Protein AF-A0A9D5VSJ7-F1 (afdb_monomer_lite)

Sequence (808 aa):
MNNKNRIIFLFIVFLFLTVFINNIDVQSSSPKAVYIRSQAAYPKLKNLGKFWALIIGIDDYQYIRKLPTSVNDAKAIAKVLSKQYGANIIDLYDKAATKKNITSKLTELARVVKEDDWLIIYYSGHGDLKYLGRSIDAISDAERKKAKESGDAFWIPVEAHSGHDSISECISDVELINLYLRPIMARHLLVISDSCYSGKLVHKIDISEEPYLNDAINSASRMILSSGGWETVPAVSNLPKCSGHSTFACFLLESFKKNKDKYLTIRNLYEDIRKPVLYNSKQEPQLDIFHGIGHLNGQFVFVPRDYPSSTTTSTSSSTTTAITSSTSSSSTTMTTTNSSTSSKETTTVEQKLKAGDLSEPNSIGMVFAYIPSGTVKREDSSIITLSEGFWMQTTEVTQGQWKTVMGNNPSSFNNCGDGCPVENVSWHDAQKFISKLNEKEKTKNYRLPEEAEWEYGARAGTSTAYFWGDKPDCKKANYGNGWSDECEGVNPGRAMNVKSFSPNAWGLYDMHGNVWEWCHDKADGNEQYKLIATDGKGSLLIRGGGCGSSAEDCRSANRAGSEAGFLPNKSDIGFRLACSSGHFKASLEQKLKAGDLSEPNSIGMVFAYIPQSTQQEGFWMQTTEVTQSQWKAVMGNNPSHFQDCGDSCPVEQVSWNDVQVFISRLNEKENTNNFRLPIDAEWTYAARAGTETAYFWGDRADCKKANFGNTHWNDECKGVNHGTMKVKSFSPNAWGLYDMHGNVWEWCEDLYDKNSSFRNIRSGFCLDIAMYCLSEDYFKIADDGHNKFLGFRLACHSGHLKARPTNR

Foldseek 3Di:
DDPVVVVVVVVVVVVVVVVVVPDDPPPPPPPPPPVPVPVPPDDQQDDQDAAEEEFEFAQQADADHGFQFRVVLSVLVQCLCCAWFNYDYDYAYHVRQFPVNVQVVLVVQLVPAALNYAYEYEYGDEKFWDDPQWTLVRDDPVVLVVSLVDTWMWDATRHAHDTRVRPVRTQTLCNCVQVRQLSRNYQEYEYEYEYEPCCSNADDDDPPDQDDNNCQNRHRFAKYKYQAASDDWRNAFPDPQRGSHGLQSSQLSVQSVPDPDQKDWVVNSCVSRQVSSVVRTRTGIDMHGDPLRRHDNYTDMRGTPPDDNPDDDDDDDDDDDDDDDDDDDDDDDDDDDDDDDDDDDPPPPQDDADFQQWFQQDPQGWIWFKAAFAWDAAPVRDIQGGPGIWIWTQWAAFQSSCCVQPVDAQAPVPVQDRQWHRDLAFLVRVVVSLVSVCVVRVHNFKDFAALSRLLSQQCVHHNEQGVVHPDDDLQAAQAAALDDPPCPPPHPLAAHGWPPHAGHPRSHTRSAERAWAFHPDWPDPDPPAPEPDDDPPTWGKTAQYYNHGHNNRRTSPHIYTDHRPDGDDNHRHGHIIMGGPPPGDRPPPPVADQQQWFDADPQGWIWFWQPDPPDDATWTWTQWFQFQSSQCVQPVDQQAPDDPQHRQWHRAQDFLVNVVVSLVSVCVVRVHNFKDFAAPVSLLSQQCSPHPEQGVVHPDDDCQAAQEADEPRDPVRPPPQRQAHGWPPHAGHPRNHTRQAERAKAWGPDAPDPPDQKGKIAAYYNYHHSSCGTSNHIDIDGRRDTDNRYTHIIMGGNSPTDGDPPPD

Structure (mmCIF, N/CA/C/O backbone):
data_AF-A0A9D5VSJ7-F1
#
_entry.id   AF-A0A9D5VSJ7-F1
#
loop_
_atom_site.group_PDB
_atom_site.id
_atom_site.type_symbol
_atom_site.label_atom_id
_atom_site.label_alt_id
_atom_site.label_comp_id
_atom_site.label_asym_id
_atom_site.label_entity_id
_atom_site.label_seq_id
_atom_site.pdbx_PDB_ins_code
_atom_site.Cartn_x
_atom_site.Cartn_y
_atom_site.Cartn_z
_atom_site.occupancy
_atom_site.B_iso_or_equiv
_atom_site.auth_seq_id
_atom_site.auth_comp_id
_atom_site.auth_asym_id
_atom_site.auth_atom_id
_atom_site.pdbx_PDB_model_num
ATOM 1 N N . MET A 1 1 ? 65.717 -9.674 46.275 1.00 46.12 1 MET A N 1
ATOM 2 C CA . MET A 1 1 ? 66.238 -10.759 45.408 1.00 46.12 1 MET A CA 1
ATOM 3 C C . MET A 1 1 ? 66.495 -10.208 44.012 1.00 46.12 1 MET A C 1
ATOM 5 O O . MET A 1 1 ? 65.737 -9.367 43.551 1.00 46.12 1 MET A O 1
ATOM 9 N N . ASN A 1 2 ? 67.615 -10.629 43.424 1.00 43.44 2 ASN A N 1
ATOM 10 C CA . ASN A 1 2 ? 68.367 -10.015 42.323 1.00 43.44 2 ASN A CA 1
ATOM 11 C C . ASN A 1 2 ? 67.594 -9.680 41.036 1.00 43.44 2 ASN A C 1
ATOM 13 O O . ASN A 1 2 ? 66.666 -10.388 40.658 1.00 43.44 2 ASN A O 1
ATOM 17 N N . ASN A 1 3 ? 68.117 -8.697 40.284 1.00 51.47 3 ASN A N 1
ATOM 18 C CA . ASN A 1 3 ? 67.721 -8.332 38.910 1.00 51.47 3 ASN A CA 1
ATOM 19 C C . ASN A 1 3 ? 67.709 -9.513 37.912 1.00 51.47 3 ASN A C 1
ATOM 21 O O . ASN A 1 3 ? 67.078 -9.420 36.863 1.00 51.47 3 ASN A O 1
ATOM 25 N N . LYS A 1 4 ? 68.319 -10.654 38.263 1.00 50.62 4 LYS A N 1
ATOM 26 C CA . LYS A 1 4 ? 68.182 -11.927 37.536 1.00 50.62 4 LYS A CA 1
ATOM 27 C C . LYS A 1 4 ? 66.769 -12.529 37.619 1.00 50.62 4 LYS A C 1
ATOM 29 O O . LYS A 1 4 ? 66.324 -13.132 36.652 1.00 50.62 4 LYS A O 1
ATOM 34 N N . ASN A 1 5 ? 66.017 -12.291 38.696 1.00 48.16 5 ASN A N 1
ATOM 35 C CA . ASN A 1 5 ? 64.660 -12.830 38.858 1.00 48.16 5 ASN A CA 1
ATOM 36 C C . ASN A 1 5 ? 63.591 -12.000 38.130 1.00 48.16 5 ASN A C 1
ATOM 38 O O . ASN A 1 5 ? 62.536 -12.535 37.817 1.00 48.16 5 ASN A O 1
ATOM 42 N N . ARG A 1 6 ? 63.860 -10.727 37.796 1.00 53.34 6 ARG A N 1
ATOM 43 C CA . ARG A 1 6 ? 62.957 -9.915 36.956 1.00 53.34 6 ARG A CA 1
ATOM 44 C C . ARG A 1 6 ? 63.084 -10.248 35.468 1.00 53.34 6 ARG A C 1
ATOM 46 O O . ARG A 1 6 ? 62.074 -10.271 34.778 1.00 53.34 6 ARG A O 1
ATOM 53 N N . ILE A 1 7 ? 64.288 -10.583 34.998 1.00 54.88 7 ILE A N 1
ATOM 54 C CA . ILE A 1 7 ? 64.517 -11.009 33.606 1.00 54.88 7 ILE A CA 1
ATOM 55 C C . ILE A 1 7 ? 63.964 -12.422 33.366 1.00 54.88 7 ILE A C 1
ATOM 57 O O . ILE A 1 7 ? 63.362 -12.661 32.326 1.00 54.88 7 ILE A O 1
ATOM 61 N N . ILE A 1 8 ? 64.068 -13.326 34.348 1.00 54.34 8 ILE A N 1
ATOM 62 C CA . ILE A 1 8 ? 63.467 -14.670 34.267 1.00 54.34 8 ILE A CA 1
ATOM 63 C C . ILE A 1 8 ? 61.931 -14.603 34.335 1.00 54.34 8 ILE A C 1
ATOM 65 O O . ILE A 1 8 ? 61.265 -15.325 33.601 1.00 54.34 8 ILE A O 1
ATOM 69 N N . PHE A 1 9 ? 61.350 -13.695 35.129 1.00 52.03 9 PHE A N 1
ATOM 70 C CA . PHE A 1 9 ? 59.893 -13.513 35.163 1.00 52.03 9 PHE A CA 1
ATOM 71 C C . PHE A 1 9 ? 59.354 -12.889 33.863 1.00 52.03 9 PHE A C 1
ATOM 73 O O . PHE A 1 9 ? 58.328 -13.328 33.359 1.00 52.03 9 PHE A O 1
ATOM 80 N N . LEU A 1 10 ? 60.081 -11.943 33.252 1.00 50.53 10 LEU A N 1
ATOM 81 C CA . LEU A 1 10 ? 59.729 -11.385 31.938 1.00 50.53 10 LEU A CA 1
ATOM 82 C C . LEU A 1 10 ? 59.901 -12.398 30.792 1.00 50.53 10 LEU A C 1
ATOM 84 O O . LEU A 1 10 ? 59.081 -12.406 29.880 1.00 50.53 10 LEU A O 1
ATOM 88 N N . PHE A 1 11 ? 60.885 -13.305 30.857 1.00 50.78 11 PHE A N 1
ATOM 89 C CA . PHE A 1 11 ? 61.035 -14.389 29.874 1.00 50.78 11 PHE A CA 1
ATOM 90 C C . PHE A 1 11 ? 59.968 -15.486 30.017 1.00 50.78 11 PHE A C 1
ATOM 92 O O . PHE A 1 11 ? 59.495 -15.995 29.006 1.00 50.78 11 PHE A O 1
ATOM 99 N N . ILE A 1 12 ? 59.537 -15.822 31.239 1.00 52.12 12 ILE A N 1
ATOM 100 C CA . ILE A 1 12 ? 58.455 -16.798 31.470 1.00 52.12 12 ILE A CA 1
ATOM 101 C C . ILE A 1 12 ? 57.096 -16.218 31.049 1.00 52.12 12 ILE A C 1
ATOM 103 O O . ILE A 1 12 ? 56.288 -16.931 30.458 1.00 52.12 12 ILE A O 1
ATOM 107 N N . VAL A 1 13 ? 56.868 -14.915 31.246 1.00 52.69 13 VAL A N 1
ATOM 108 C CA . VAL A 1 13 ? 55.654 -14.234 30.760 1.00 52.69 13 VAL A CA 1
ATOM 109 C C . VAL A 1 13 ? 55.643 -14.114 29.225 1.00 52.69 13 VAL A C 1
ATOM 111 O O . VAL A 1 13 ? 54.581 -14.246 28.624 1.00 52.69 13 VAL A O 1
ATOM 114 N N . PHE A 1 14 ? 56.799 -13.974 28.560 1.00 47.91 14 PHE A N 1
ATOM 115 C CA . PHE A 1 14 ? 56.873 -13.926 27.088 1.00 47.91 14 PHE A CA 1
ATOM 116 C C . PHE A 1 14 ? 56.813 -15.316 26.414 1.00 47.91 14 PHE A C 1
ATOM 118 O O . PHE A 1 14 ? 56.291 -15.443 25.304 1.00 47.91 14 PHE A O 1
ATOM 125 N N . LEU A 1 15 ? 57.268 -16.385 27.088 1.00 41.69 15 LEU A N 1
ATOM 126 C CA . LEU A 1 15 ? 57.133 -17.762 26.585 1.00 41.69 15 LEU A CA 1
ATOM 127 C C . LEU A 1 15 ? 55.711 -18.329 26.766 1.00 41.69 15 LEU A C 1
ATOM 129 O O . LEU A 1 15 ? 55.262 -19.118 25.939 1.00 41.69 15 LEU A O 1
ATOM 133 N N . PHE A 1 16 ? 54.964 -17.891 27.787 1.00 39.50 16 PHE A N 1
ATOM 134 C CA . PHE A 1 16 ? 53.538 -18.231 27.909 1.00 39.50 16 PHE A CA 1
ATOM 135 C C . PHE A 1 16 ? 52.642 -17.424 26.955 1.00 39.50 16 PHE A C 1
ATOM 137 O O . PHE A 1 16 ? 51.575 -17.909 26.580 1.00 39.50 16 PHE A O 1
ATOM 144 N N . LEU A 1 17 ? 53.096 -16.258 26.474 1.00 40.22 17 LEU A N 1
ATOM 145 C CA . LEU A 1 17 ? 52.386 -15.476 25.452 1.00 40.22 17 LEU A CA 1
ATOM 146 C C . LEU A 1 17 ? 52.585 -15.974 24.008 1.00 40.22 17 LEU A C 1
ATOM 148 O O . LEU A 1 17 ? 51.865 -15.533 23.120 1.00 40.22 17 LEU A O 1
ATOM 152 N N . THR A 1 18 ? 53.515 -16.897 23.745 1.00 40.16 18 THR A N 1
ATOM 153 C CA . THR A 1 18 ? 53.778 -17.416 22.383 1.00 40.16 18 THR A CA 1
ATOM 154 C C . THR A 1 18 ? 53.266 -18.839 22.141 1.00 40.16 18 THR A C 1
ATOM 156 O O . THR A 1 18 ? 53.170 -19.258 20.990 1.00 40.16 18 THR A O 1
ATOM 159 N N . VAL A 1 19 ? 52.826 -19.556 23.183 1.00 37.75 19 VAL A N 1
ATOM 160 C CA . VAL A 1 19 ? 52.179 -20.880 23.049 1.00 37.75 19 VAL A CA 1
ATOM 161 C C . VAL A 1 19 ? 50.641 -20.800 23.094 1.00 37.75 19 VAL A C 1
ATOM 163 O O . VAL A 1 19 ? 49.973 -21.725 22.644 1.00 37.75 19 VAL A O 1
ATOM 166 N N . PHE A 1 20 ? 50.058 -19.665 23.502 1.00 37.56 20 PHE A N 1
ATOM 167 C CA . PHE A 1 20 ? 48.599 -19.442 23.493 1.00 37.56 20 PHE A CA 1
ATOM 168 C C . PHE A 1 20 ? 48.069 -18.561 22.345 1.00 37.56 20 PHE A C 1
ATOM 170 O O . PHE A 1 20 ? 46.880 -18.260 22.313 1.00 37.56 20 PHE A O 1
ATOM 177 N N . ILE A 1 21 ? 48.911 -18.191 21.370 1.00 38.97 21 ILE A N 1
ATOM 178 C CA . ILE A 1 21 ? 48.490 -17.440 20.165 1.00 38.97 21 ILE A CA 1
ATOM 179 C C . ILE A 1 21 ? 48.472 -18.325 18.895 1.00 38.97 21 ILE A C 1
ATOM 181 O O . ILE A 1 21 ? 48.064 -17.875 17.834 1.00 38.97 21 ILE A O 1
ATOM 185 N N . ASN A 1 22 ? 48.797 -19.623 18.997 1.00 36.75 22 ASN A N 1
ATOM 186 C CA . ASN A 1 22 ? 48.794 -20.553 17.852 1.00 36.75 22 ASN A CA 1
ATOM 187 C C . ASN A 1 22 ? 47.871 -21.784 17.992 1.00 36.75 22 ASN A C 1
ATOM 189 O O . ASN A 1 22 ? 48.028 -22.720 17.222 1.00 36.75 22 ASN A O 1
ATOM 193 N N . ASN A 1 23 ? 46.911 -21.810 18.927 1.00 38.25 23 ASN A N 1
ATOM 194 C CA . ASN A 1 23 ? 45.913 -22.895 19.023 1.00 38.25 23 ASN A CA 1
ATOM 195 C C . ASN A 1 23 ? 44.596 -22.439 19.682 1.00 38.25 23 ASN A C 1
ATOM 197 O O . ASN A 1 23 ? 44.210 -22.932 20.739 1.00 38.25 23 ASN A O 1
ATOM 201 N N . ILE A 1 24 ? 43.881 -21.511 19.046 1.00 31.12 24 ILE A N 1
ATOM 202 C CA . ILE A 1 24 ? 42.417 -21.483 19.152 1.00 31.12 24 ILE A CA 1
ATOM 203 C C . ILE A 1 24 ? 41.905 -21.585 17.725 1.00 31.12 24 ILE A C 1
ATOM 205 O O . ILE A 1 24 ? 41.730 -20.590 17.025 1.00 31.12 24 ILE A O 1
ATOM 209 N N . ASP A 1 25 ? 41.749 -22.830 17.287 1.00 28.03 25 ASP A N 1
ATOM 210 C CA . ASP A 1 25 ? 41.004 -23.155 16.086 1.00 28.03 25 ASP A CA 1
ATOM 211 C C . ASP A 1 25 ? 39.545 -22.793 16.386 1.00 28.03 25 ASP A C 1
ATOM 213 O O . ASP A 1 25 ? 38.835 -23.469 17.134 1.00 28.03 25 ASP A O 1
ATOM 217 N N . VAL A 1 26 ? 39.139 -21.619 15.907 1.00 28.94 26 VAL A N 1
ATOM 218 C CA . VAL A 1 26 ? 37.765 -21.139 15.979 1.00 28.94 26 VAL A CA 1
ATOM 219 C C . VAL A 1 26 ? 36.931 -22.088 15.130 1.00 28.94 26 VAL A C 1
ATOM 221 O O . VAL A 1 26 ? 36.824 -21.940 13.913 1.00 28.94 26 VAL A O 1
ATOM 224 N N . GLN A 1 27 ? 36.292 -23.053 15.788 1.00 30.09 27 GLN A N 1
ATOM 225 C CA . GLN A 1 27 ? 35.167 -23.805 15.245 1.00 30.09 27 GLN A CA 1
ATOM 226 C C . GLN A 1 27 ? 33.952 -22.865 15.128 1.00 30.09 27 GLN A C 1
ATOM 228 O O . GLN A 1 27 ? 32.951 -22.984 15.822 1.00 30.09 27 GLN A O 1
ATOM 233 N N . SER A 1 28 ? 34.048 -21.906 14.205 1.00 27.81 28 SER A N 1
ATOM 234 C CA . SER A 1 28 ? 32.898 -21.286 13.549 1.00 27.81 28 SER A CA 1
ATOM 235 C C . SER A 1 28 ? 32.679 -21.988 12.211 1.00 27.81 28 SER A C 1
ATOM 237 O O . SER A 1 28 ? 32.614 -21.392 11.139 1.00 27.81 28 SER A O 1
ATOM 239 N N . SER A 1 29 ? 32.508 -23.308 12.270 1.00 24.12 29 SER A N 1
ATOM 240 C CA . SER A 1 29 ? 31.639 -23.952 11.301 1.00 24.12 29 SER A CA 1
ATOM 241 C C . SER A 1 29 ? 30.216 -23.495 11.622 1.00 24.12 29 SER A C 1
ATOM 243 O O . SER A 1 29 ? 29.420 -24.227 12.207 1.00 24.12 29 SER A O 1
ATOM 245 N N . SER A 1 30 ? 29.870 -22.285 11.174 1.00 25.77 30 SER A N 1
ATOM 246 C CA . SER A 1 30 ? 28.567 -22.173 10.535 1.00 25.77 30 SER A CA 1
ATOM 247 C C . SER A 1 30 ? 28.493 -23.362 9.573 1.00 25.77 30 SER A C 1
ATOM 249 O O . SER A 1 30 ? 29.500 -23.658 8.907 1.00 25.77 30 SER A O 1
ATOM 251 N N . PRO A 1 31 ? 27.388 -24.116 9.500 1.00 24.69 31 PRO A N 1
ATOM 252 C CA . PRO A 1 31 ? 27.193 -24.886 8.297 1.00 24.69 31 PRO A CA 1
ATOM 253 C C . PRO A 1 31 ? 27.301 -23.842 7.186 1.00 24.69 31 PRO A C 1
ATOM 255 O O . PRO A 1 31 ? 26.415 -23.007 7.016 1.00 24.69 31 PRO A O 1
ATOM 258 N N . LYS A 1 32 ? 28.420 -23.850 6.441 1.00 24.94 32 LYS A N 1
ATOM 259 C CA . LYS A 1 32 ? 28.354 -23.488 5.038 1.00 24.94 32 LYS A CA 1
ATOM 260 C C . LYS A 1 32 ? 27.177 -24.320 4.595 1.00 24.94 32 LYS A C 1
ATOM 262 O O . LYS A 1 32 ? 27.271 -25.550 4.603 1.00 24.94 32 LYS A O 1
ATOM 267 N N . ALA A 1 33 ? 26.056 -23.664 4.330 1.00 24.50 33 ALA A N 1
ATOM 268 C CA . ALA A 1 33 ? 25.065 -24.230 3.464 1.00 24.50 33 ALA A CA 1
ATOM 269 C C . ALA A 1 33 ? 25.846 -24.490 2.176 1.00 24.50 33 ALA A C 1
ATOM 271 O O . ALA A 1 33 ? 25.992 -23.642 1.301 1.00 24.50 33 ALA A O 1
ATOM 272 N N . VAL A 1 34 ? 26.463 -25.670 2.110 1.00 22.67 34 VAL A N 1
ATOM 273 C CA . VAL A 1 34 ? 26.550 -26.411 0.883 1.00 22.67 34 VAL A CA 1
ATOM 274 C C . VAL A 1 34 ? 25.092 -26.431 0.486 1.00 22.67 34 VAL A C 1
ATOM 276 O O . VAL A 1 34 ? 24.289 -27.140 1.094 1.00 22.67 34 VAL A O 1
ATOM 279 N N . TYR A 1 35 ? 24.732 -25.556 -0.450 1.00 23.69 35 TYR A N 1
ATOM 280 C CA . TYR A 1 35 ? 23.583 -25.791 -1.291 1.00 23.69 35 TYR A CA 1
ATOM 281 C C . TYR A 1 35 ? 23.891 -27.126 -1.959 1.00 23.69 35 TYR A C 1
ATOM 283 O O . TYR A 1 35 ? 24.453 -27.207 -3.050 1.00 23.69 35 TYR A O 1
ATOM 291 N N . ILE A 1 36 ? 23.589 -28.211 -1.247 1.00 22.89 36 ILE A N 1
ATOM 292 C CA . ILE A 1 36 ? 23.246 -29.453 -1.884 1.00 22.89 36 ILE A CA 1
ATOM 293 C C . ILE A 1 36 ? 22.092 -28.998 -2.752 1.00 22.89 36 ILE A C 1
ATOM 295 O O . ILE A 1 36 ? 21.056 -28.582 -2.232 1.00 22.89 36 ILE A O 1
ATOM 299 N N . ARG A 1 37 ? 22.315 -28.974 -4.069 1.00 28.12 37 ARG A N 1
ATOM 300 C CA . ARG A 1 37 ? 21.214 -29.030 -5.015 1.00 28.12 37 ARG A CA 1
ATOM 301 C C . ARG A 1 37 ? 20.389 -30.219 -4.578 1.00 28.12 37 ARG A C 1
ATOM 303 O O . ARG A 1 37 ? 20.690 -31.353 -4.951 1.00 28.12 37 ARG A O 1
ATOM 310 N N . SER A 1 38 ? 19.372 -29.976 -3.760 1.00 27.89 38 SER A N 1
ATOM 311 C CA . SER A 1 38 ? 18.258 -30.881 -3.750 1.00 27.89 38 SER A CA 1
ATOM 312 C C . SER A 1 38 ? 17.829 -30.893 -5.211 1.00 27.89 38 SER A C 1
ATOM 314 O O . SER A 1 38 ? 17.661 -29.850 -5.852 1.00 27.89 38 SER A O 1
ATOM 316 N N . GLN A 1 39 ? 17.771 -32.082 -5.794 1.00 32.22 39 GLN A N 1
ATOM 317 C CA . GLN A 1 39 ? 16.975 -32.298 -6.987 1.00 32.22 39 GLN A CA 1
ATOM 318 C C . GLN A 1 39 ? 15.516 -32.059 -6.574 1.00 32.22 39 GLN A C 1
ATOM 320 O O . GLN A 1 39 ? 14.727 -32.992 -6.473 1.00 32.22 39 GLN A O 1
ATOM 325 N N . ALA A 1 40 ? 15.166 -30.810 -6.248 1.00 32.69 40 ALA A N 1
ATOM 326 C CA . ALA A 1 40 ? 13.796 -30.376 -6.156 1.00 32.69 40 ALA A CA 1
ATOM 327 C C . ALA A 1 40 ? 13.202 -30.690 -7.524 1.00 32.69 40 ALA A C 1
ATOM 329 O O . ALA A 1 40 ? 13.730 -30.260 -8.555 1.00 32.69 40 ALA A O 1
ATOM 330 N N . ALA A 1 41 ? 12.181 -31.543 -7.530 1.00 37.62 41 ALA A N 1
ATOM 331 C CA . ALA A 1 41 ? 11.490 -31.940 -8.737 1.00 37.62 41 ALA A CA 1
ATOM 332 C C . ALA A 1 41 ? 11.104 -30.673 -9.505 1.00 37.62 41 ALA A C 1
ATOM 334 O O . ALA A 1 41 ? 10.300 -29.865 -9.046 1.00 37.62 41 ALA A O 1
ATOM 335 N N . TYR A 1 42 ? 11.772 -30.466 -10.636 1.00 44.62 42 TYR A N 1
ATOM 336 C CA . TYR A 1 42 ? 11.640 -29.241 -11.397 1.00 44.62 42 TYR A CA 1
ATOM 337 C C . TYR A 1 42 ? 10.177 -29.021 -11.815 1.00 44.62 42 TYR A C 1
ATOM 339 O O . TYR A 1 42 ? 9.554 -29.966 -12.314 1.00 44.62 42 TYR A O 1
ATOM 347 N N . PRO A 1 43 ? 9.651 -27.793 -11.677 1.00 48.81 43 PRO A N 1
ATOM 348 C CA . PRO A 1 43 ? 8.332 -27.400 -12.155 1.00 48.81 43 PRO A CA 1
ATOM 349 C C . PRO A 1 43 ? 8.026 -27.904 -13.563 1.00 48.81 43 PRO A C 1
ATOM 351 O O . PRO A 1 43 ? 8.856 -27.783 -14.471 1.00 48.81 43 PRO A O 1
ATOM 354 N N . LYS A 1 44 ? 6.809 -28.412 -13.787 1.00 52.41 44 LYS A N 1
ATOM 355 C CA . LYS A 1 44 ? 6.277 -28.492 -15.152 1.00 52.41 44 LYS A CA 1
ATOM 356 C C . LYS A 1 44 ? 6.009 -27.065 -15.624 1.00 52.41 44 LYS A C 1
ATOM 358 O O . LYS A 1 44 ? 5.073 -26.430 -15.149 1.00 52.41 44 LYS A O 1
ATOM 363 N N . LEU A 1 45 ? 6.830 -26.589 -16.556 1.00 54.78 45 LEU A N 1
ATOM 364 C CA . LEU A 1 45 ? 6.597 -25.349 -17.288 1.00 54.78 45 LEU A CA 1
ATOM 365 C C . LEU A 1 45 ? 5.265 -25.459 -18.043 1.00 54.78 45 LEU A C 1
ATOM 367 O O . LEU A 1 45 ? 5.157 -26.227 -19.001 1.00 54.78 45 LEU A O 1
ATOM 371 N N . LYS A 1 46 ? 4.239 -24.729 -17.599 1.00 53.41 46 LYS A N 1
ATOM 372 C CA . LYS A 1 46 ? 2.991 -24.600 -18.357 1.00 53.41 46 LYS A CA 1
ATOM 373 C C . LYS A 1 46 ? 3.261 -23.675 -19.542 1.00 53.41 46 LYS A C 1
ATOM 375 O O . LYS A 1 46 ? 3.517 -22.502 -19.321 1.00 53.41 46 LYS A O 1
ATOM 380 N N . ASN A 1 47 ? 3.205 -24.224 -20.758 1.00 61.19 47 ASN A N 1
ATOM 381 C CA . ASN A 1 47 ? 3.219 -23.508 -22.039 1.00 61.19 47 ASN A CA 1
ATOM 382 C C . ASN A 1 47 ? 4.227 -22.347 -22.117 1.00 61.19 47 ASN A C 1
ATOM 384 O O . ASN A 1 47 ? 3.892 -21.193 -21.876 1.00 61.19 47 ASN A O 1
ATOM 388 N N . LEU A 1 48 ? 5.463 -22.661 -22.507 1.00 68.12 48 LEU A N 1
ATOM 389 C CA . LEU A 1 48 ? 6.470 -21.649 -22.827 1.00 68.12 48 LEU A CA 1
ATOM 390 C C . LEU A 1 48 ? 5.998 -20.832 -24.041 1.00 68.12 48 LEU A C 1
ATOM 392 O O . LEU A 1 48 ? 5.916 -21.372 -25.148 1.00 68.12 48 LEU A O 1
ATOM 396 N N . GLY A 1 49 ? 5.660 -19.558 -23.827 1.00 79.88 49 GLY A N 1
ATOM 397 C CA . GLY A 1 49 ? 5.373 -18.617 -24.906 1.00 79.88 49 GLY A CA 1
ATOM 398 C C . GLY A 1 49 ? 6.622 -18.290 -25.726 1.00 79.88 49 GLY A C 1
ATOM 399 O O . GLY A 1 49 ? 7.688 -18.895 -25.584 1.00 79.88 49 GLY A O 1
ATOM 400 N N . LYS A 1 50 ? 6.512 -17.320 -26.630 1.00 91.62 50 LYS A N 1
ATOM 401 C CA . LYS A 1 50 ? 7.650 -16.859 -27.429 1.00 91.62 50 LYS A CA 1
ATOM 402 C C . LYS A 1 50 ? 8.615 -16.061 -26.563 1.00 91.62 50 LYS A C 1
ATOM 404 O O . LYS A 1 50 ? 8.208 -15.217 -25.774 1.00 91.62 50 LYS A O 1
ATOM 409 N N . PHE A 1 51 ? 9.910 -16.262 -26.787 1.00 94.25 51 PHE A N 1
ATOM 410 C CA . PHE A 1 51 ? 10.934 -15.382 -26.241 1.00 94.25 51 PHE A CA 1
ATOM 411 C C . PHE A 1 51 ? 11.268 -14.286 -27.259 1.00 94.25 51 PHE A C 1
ATOM 413 O O . PHE A 1 51 ? 11.659 -14.587 -28.385 1.00 94.25 51 PHE A O 1
ATOM 420 N N . TRP A 1 52 ? 11.120 -13.025 -26.878 1.00 97.50 52 TRP A N 1
ATOM 421 C CA . TRP A 1 52 ? 11.466 -11.841 -27.656 1.00 97.50 52 TRP A CA 1
ATOM 422 C C . TRP A 1 52 ? 12.660 -11.121 -27.028 1.00 97.50 52 TRP A C 1
ATOM 424 O O . TRP A 1 52 ? 12.804 -11.087 -25.805 1.00 97.50 52 TRP A O 1
ATOM 434 N N . ALA A 1 53 ? 13.506 -10.510 -27.855 1.00 98.00 53 ALA A N 1
ATOM 435 C CA . ALA A 1 53 ? 14.562 -9.630 -27.375 1.00 98.00 53 ALA A CA 1
ATOM 436 C C . ALA A 1 53 ? 14.707 -8.398 -28.274 1.00 98.00 53 ALA A C 1
ATOM 438 O O . ALA A 1 53 ? 15.029 -8.533 -29.454 1.00 98.00 53 ALA A O 1
ATOM 439 N N . LEU A 1 54 ? 14.504 -7.208 -27.705 1.00 98.50 54 LEU A N 1
ATOM 440 C CA . LEU A 1 54 ? 14.871 -5.935 -28.319 1.00 98.50 54 LEU A CA 1
ATOM 441 C C . LEU A 1 54 ? 16.294 -5.577 -27.894 1.00 98.50 54 LEU A C 1
ATOM 443 O O . LEU A 1 54 ? 16.573 -5.429 -26.707 1.00 98.50 54 LEU A O 1
ATOM 447 N N . ILE A 1 55 ? 17.191 -5.452 -28.862 1.00 98.56 55 ILE A N 1
ATOM 448 C CA . ILE A 1 55 ? 18.619 -5.258 -28.643 1.00 98.56 55 ILE A CA 1
ATOM 449 C C . ILE A 1 55 ? 19.038 -3.924 -29.252 1.00 98.56 55 ILE A C 1
ATOM 451 O O . ILE A 1 55 ? 18.989 -3.744 -30.467 1.00 98.56 55 ILE A O 1
ATOM 455 N N . ILE A 1 56 ? 19.479 -2.997 -28.411 1.00 98.50 56 ILE A N 1
ATOM 456 C CA . ILE A 1 56 ? 19.857 -1.641 -28.799 1.00 98.50 56 ILE A CA 1
ATOM 457 C C . ILE A 1 56 ? 21.332 -1.440 -28.451 1.00 98.50 56 ILE A C 1
ATOM 459 O O . ILE A 1 5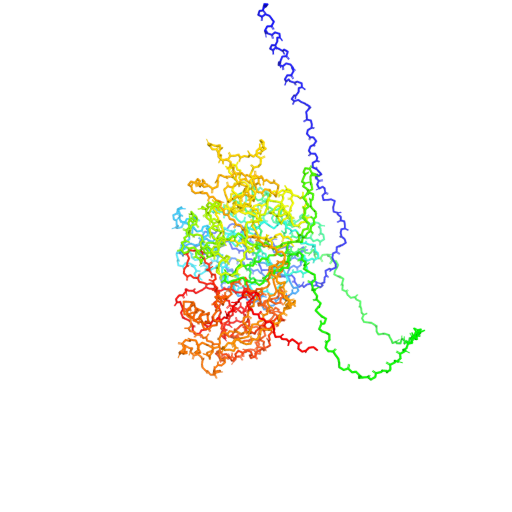6 ? 21.738 -1.663 -27.311 1.00 98.50 56 ILE A O 1
ATOM 463 N N . GLY A 1 57 ? 22.133 -1.037 -29.435 1.00 97.38 57 GLY A N 1
ATOM 464 C CA . GLY A 1 57 ? 23.556 -0.743 -29.258 1.00 97.38 57 GLY A CA 1
ATOM 465 C C . GLY A 1 57 ? 23.953 0.493 -30.051 1.00 97.38 57 GLY A C 1
ATOM 466 O O . GLY A 1 57 ? 23.665 0.562 -31.246 1.00 97.38 57 GLY A O 1
ATOM 467 N N . ILE A 1 58 ? 24.595 1.468 -29.411 1.00 96.69 58 ILE A N 1
ATOM 468 C CA . ILE A 1 58 ? 24.934 2.743 -30.056 1.00 96.69 58 ILE A CA 1
ATOM 469 C C . ILE A 1 58 ? 26.393 3.101 -29.776 1.00 96.69 58 ILE A C 1
ATOM 471 O O . ILE A 1 58 ? 26.764 3.379 -28.635 1.00 96.69 58 ILE A O 1
ATOM 475 N N . ASP A 1 59 ? 27.207 3.110 -30.829 1.00 93.94 59 ASP A N 1
ATOM 476 C CA . ASP A 1 59 ? 28.598 3.566 -30.810 1.00 93.94 59 ASP A CA 1
ATOM 477 C C . ASP A 1 59 ? 28.740 4.911 -31.535 1.00 93.94 59 ASP A C 1
ATOM 479 O O . ASP A 1 59 ? 29.385 5.836 -31.031 1.00 93.94 59 ASP A O 1
ATOM 483 N N . ASP A 1 60 ? 28.103 5.047 -32.700 1.00 94.69 60 ASP A N 1
ATOM 484 C CA . ASP A 1 60 ? 28.308 6.148 -33.646 1.00 94.69 60 ASP A CA 1
ATOM 485 C C . ASP A 1 60 ? 27.346 7.332 -33.439 1.00 94.69 60 ASP A C 1
ATOM 487 O O . ASP A 1 60 ? 26.558 7.689 -34.315 1.00 94.69 60 ASP A O 1
ATOM 491 N N . TYR A 1 61 ? 27.397 7.942 -32.255 1.00 92.00 61 TYR A N 1
ATOM 492 C CA . TYR A 1 61 ? 26.612 9.137 -31.930 1.00 92.00 61 TYR A CA 1
ATOM 493 C C . TYR A 1 61 ? 26.930 10.329 -32.848 1.00 92.00 61 TYR A C 1
ATOM 495 O O . TYR A 1 61 ? 28.096 10.606 -33.143 1.00 92.00 61 TYR A O 1
ATOM 503 N N . GLN A 1 62 ? 25.893 11.069 -33.257 1.00 89.88 62 GLN A N 1
ATOM 504 C CA . GLN A 1 62 ? 26.030 12.192 -34.195 1.00 89.88 62 GLN A CA 1
ATOM 505 C C . GLN A 1 62 ? 26.646 13.440 -33.549 1.00 89.88 62 GLN A C 1
ATOM 507 O O . GLN A 1 62 ? 27.509 14.080 -34.149 1.00 89.88 62 GLN A O 1
ATOM 512 N N . TYR 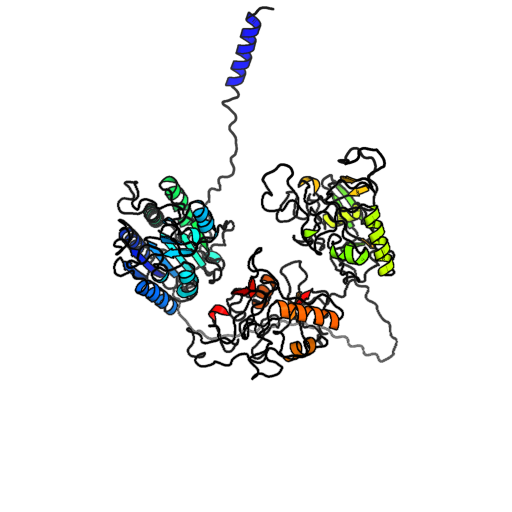A 1 63 ? 26.215 13.775 -32.329 1.00 86.06 63 TYR A N 1
ATOM 513 C CA . TYR A 1 63 ? 26.553 15.045 -31.668 1.00 86.06 63 TYR A CA 1
ATOM 514 C C . TYR A 1 63 ? 27.273 14.883 -30.328 1.00 86.06 63 TYR A C 1
ATOM 516 O O . TYR A 1 63 ? 27.803 15.856 -29.789 1.00 86.06 63 TYR A O 1
ATOM 524 N N . ILE A 1 64 ? 27.299 13.667 -29.781 1.00 83.25 64 ILE A N 1
ATOM 525 C CA . ILE A 1 64 ? 27.993 13.348 -28.531 1.00 83.25 64 ILE A CA 1
ATOM 526 C C . ILE A 1 64 ? 29.137 12.364 -28.774 1.00 83.25 64 ILE A C 1
ATOM 528 O O . ILE A 1 64 ? 29.307 11.821 -29.864 1.00 83.25 64 ILE A O 1
ATOM 532 N N . ARG A 1 65 ? 29.979 12.166 -27.756 1.00 85.06 65 ARG A N 1
ATOM 533 C CA . ARG A 1 65 ? 31.184 11.337 -27.861 1.00 85.06 65 ARG A CA 1
ATOM 534 C C . ARG A 1 65 ? 30.836 9.910 -28.301 1.00 85.06 65 ARG A C 1
ATOM 536 O O . ARG A 1 65 ? 30.021 9.258 -27.662 1.00 85.06 65 ARG A O 1
ATOM 543 N N . LYS A 1 66 ? 31.531 9.392 -29.312 1.00 90.00 66 LYS A N 1
ATOM 544 C CA . LYS A 1 66 ? 31.368 8.003 -29.764 1.00 90.00 66 LYS A CA 1
ATOM 545 C C . LYS A 1 66 ? 31.803 6.989 -28.705 1.00 90.00 66 LYS A C 1
ATOM 547 O O . LYS A 1 66 ? 32.766 7.235 -27.968 1.00 90.00 66 LYS A O 1
ATOM 552 N N . LEU A 1 67 ? 31.116 5.851 -28.663 1.00 87.12 67 LEU A N 1
ATOM 553 C CA . LEU A 1 67 ? 31.475 4.706 -27.830 1.00 87.12 67 LEU A CA 1
ATOM 554 C C . LEU A 1 67 ? 32.216 3.641 -28.668 1.00 87.12 67 LEU A C 1
ATOM 556 O O . LEU A 1 67 ? 32.085 3.622 -29.889 1.00 87.12 67 LEU A O 1
ATOM 560 N N . PRO A 1 68 ? 33.085 2.824 -28.050 1.00 86.12 68 PRO A N 1
ATOM 561 C CA . PRO A 1 68 ? 33.911 1.845 -28.752 1.00 86.12 68 PRO A CA 1
ATOM 562 C C . PRO A 1 68 ? 33.402 0.392 -28.690 1.00 86.12 68 PRO A C 1
ATOM 564 O O . PRO A 1 68 ? 34.026 -0.468 -29.312 1.00 86.12 68 PRO A O 1
ATOM 567 N N . THR A 1 69 ? 32.375 0.077 -27.892 1.00 89.50 69 THR A N 1
ATOM 568 C CA . THR A 1 69 ? 32.023 -1.312 -27.516 1.00 89.50 69 THR A CA 1
ATOM 569 C C . THR A 1 69 ? 30.528 -1.622 -27.512 1.00 89.50 69 THR A C 1
ATOM 571 O O . THR A 1 69 ? 30.173 -2.800 -27.575 1.00 89.50 69 THR A O 1
ATOM 574 N N . SER A 1 70 ? 29.641 -0.627 -27.508 1.00 92.94 70 SER A N 1
ATOM 575 C CA . SER A 1 70 ? 28.212 -0.810 -27.245 1.00 92.94 70 SER A CA 1
ATOM 576 C C . SER A 1 70 ? 27.519 -1.669 -28.301 1.00 92.94 70 SER A C 1
ATOM 578 O O . SER A 1 70 ? 26.712 -2.548 -27.987 1.00 92.94 70 SER A O 1
ATOM 580 N N . VAL A 1 71 ? 27.852 -1.478 -29.583 1.00 96.31 71 VAL A N 1
ATOM 581 C CA . VAL A 1 71 ? 27.299 -2.307 -30.665 1.00 96.31 71 VAL A CA 1
ATOM 582 C C . VAL A 1 71 ? 27.856 -3.726 -30.593 1.00 96.31 71 VAL A C 1
ATOM 584 O O . VAL A 1 71 ? 27.139 -4.689 -30.884 1.00 96.31 71 VAL A O 1
ATOM 587 N N . ASN A 1 72 ? 29.125 -3.886 -30.208 1.00 95.38 72 ASN A N 1
ATOM 588 C CA . ASN A 1 72 ? 29.732 -5.207 -30.064 1.00 95.38 72 ASN A CA 1
ATOM 589 C C . ASN A 1 72 ? 29.122 -5.989 -28.888 1.00 95.38 72 ASN A C 1
ATOM 591 O O . ASN A 1 72 ? 28.827 -7.179 -29.029 1.00 95.38 72 ASN A O 1
ATOM 595 N N . ASP A 1 73 ? 28.857 -5.316 -27.768 1.00 95.44 73 ASP A N 1
ATOM 596 C CA . ASP A 1 73 ? 28.158 -5.864 -26.604 1.00 95.44 73 ASP A CA 1
ATOM 597 C C . ASP A 1 73 ? 26.745 -6.318 -26.972 1.00 95.44 73 ASP A C 1
ATOM 599 O O . ASP A 1 73 ? 26.388 -7.488 -26.791 1.00 95.44 73 ASP A O 1
ATOM 603 N N . ALA A 1 74 ? 25.978 -5.432 -27.608 1.00 96.88 74 ALA A N 1
ATOM 604 C CA . ALA A 1 74 ? 24.622 -5.710 -28.057 1.00 96.88 74 ALA A CA 1
ATOM 605 C C . ALA A 1 74 ? 24.566 -6.915 -29.018 1.00 96.88 74 ALA A C 1
ATOM 607 O O . ALA A 1 74 ? 23.758 -7.830 -28.835 1.00 96.88 74 ALA A O 1
ATOM 608 N N . LYS A 1 75 ? 25.473 -6.993 -30.000 1.00 97.88 75 LYS A N 1
ATOM 609 C CA . LYS A 1 75 ? 25.567 -8.138 -30.928 1.00 97.88 75 LYS A CA 1
ATOM 610 C C . LYS A 1 75 ? 25.933 -9.444 -30.224 1.00 97.88 75 LYS A C 1
ATOM 612 O O . LYS A 1 75 ? 25.400 -10.504 -30.570 1.00 97.88 75 LYS A O 1
ATOM 617 N N . ALA A 1 76 ? 26.839 -9.404 -29.248 1.00 96.81 76 ALA A N 1
ATOM 618 C CA . ALA A 1 76 ? 27.231 -10.592 -28.499 1.00 96.81 76 ALA A CA 1
ATOM 619 C C . ALA A 1 76 ? 26.079 -11.123 -27.631 1.00 96.81 76 ALA A C 1
ATOM 621 O O . ALA A 1 76 ? 25.832 -12.334 -27.631 1.00 96.81 76 ALA A O 1
ATOM 622 N N . ILE A 1 77 ? 25.332 -10.236 -26.970 1.00 96.81 77 ILE A N 1
ATOM 623 C CA . ILE A 1 77 ? 24.138 -10.591 -26.193 1.00 96.81 77 ILE A CA 1
ATOM 624 C C . ILE A 1 77 ? 23.045 -11.154 -27.105 1.00 96.81 77 ILE A C 1
ATOM 626 O O . ILE A 1 77 ? 22.547 -12.249 -26.839 1.00 96.81 77 ILE A O 1
ATOM 630 N N . ALA A 1 78 ? 22.746 -10.499 -28.233 1.00 97.69 78 ALA A N 1
ATOM 631 C CA . ALA A 1 78 ? 21.795 -11.005 -29.228 1.00 97.69 78 ALA A CA 1
ATOM 632 C C . ALA A 1 78 ? 22.134 -12.434 -29.677 1.00 97.69 78 ALA A C 1
ATOM 634 O O . ALA A 1 78 ? 21.271 -13.314 -29.727 1.00 97.69 78 ALA A O 1
ATOM 635 N N . LYS A 1 79 ? 23.417 -12.695 -29.959 1.00 97.25 79 LYS A N 1
ATOM 636 C CA . LYS A 1 79 ? 23.903 -14.016 -30.371 1.00 97.25 79 LYS A CA 1
ATOM 637 C C . LYS A 1 79 ? 23.673 -15.072 -29.293 1.00 97.25 79 LYS A C 1
ATOM 639 O O . LYS A 1 79 ? 23.258 -16.179 -29.632 1.00 97.25 79 LYS A O 1
ATOM 644 N N . VAL A 1 80 ? 23.944 -14.761 -28.026 1.00 95.00 80 VAL A N 1
ATOM 645 C CA . VAL A 1 80 ? 23.728 -15.686 -26.901 1.00 95.00 80 VAL A CA 1
ATOM 646 C C . VAL A 1 80 ? 22.237 -15.957 -26.699 1.00 95.00 80 VAL A C 1
ATOM 648 O O . VAL A 1 80 ? 21.834 -17.120 -26.698 1.00 95.00 80 VAL A O 1
ATOM 651 N N . LEU A 1 81 ? 21.408 -14.913 -26.620 1.00 95.31 81 LEU A N 1
ATOM 652 C CA . LEU A 1 81 ? 19.960 -15.047 -26.424 1.00 95.31 81 LEU A CA 1
ATOM 653 C C . LEU A 1 81 ? 19.301 -15.837 -27.562 1.00 95.31 81 LEU A C 1
ATOM 655 O O . LEU A 1 81 ? 18.493 -16.731 -27.315 1.00 95.31 81 LEU A O 1
ATOM 659 N N . SER A 1 82 ? 19.703 -15.588 -28.809 1.00 95.12 82 SER A N 1
ATOM 660 C CA . SER A 1 82 ? 19.179 -16.322 -29.961 1.00 95.12 82 SER A CA 1
ATOM 661 C C . SER A 1 82 ? 19.667 -17.772 -30.017 1.00 95.12 82 SER A C 1
ATOM 663 O O . SER A 1 82 ? 18.871 -18.684 -30.252 1.00 95.12 82 SER A O 1
ATOM 665 N N . LYS A 1 83 ? 20.968 -18.032 -29.813 1.00 93.06 83 LYS A N 1
ATOM 666 C CA . LYS A 1 83 ? 21.537 -19.383 -29.974 1.00 93.06 83 LYS A CA 1
ATOM 667 C C . LYS A 1 83 ? 21.240 -20.305 -28.796 1.00 93.06 83 LYS A C 1
ATOM 669 O O . LYS A 1 83 ? 20.878 -21.452 -29.031 1.00 93.06 83 LYS A O 1
ATOM 674 N N . GLN A 1 84 ? 21.383 -19.817 -27.570 1.00 90.69 84 GLN A N 1
ATOM 675 C CA . GLN A 1 84 ? 21.284 -20.637 -26.362 1.00 90.69 84 GLN A CA 1
ATOM 676 C C . GLN A 1 84 ? 19.853 -20.704 -25.817 1.00 90.69 84 GLN A C 1
ATOM 678 O O . GLN A 1 84 ? 19.454 -21.750 -25.317 1.00 90.69 84 GLN A O 1
ATOM 683 N N . TYR A 1 85 ? 19.069 -19.630 -25.962 1.00 90.88 85 TYR A N 1
ATOM 684 C CA . TYR A 1 85 ? 17.751 -19.499 -25.319 1.00 90.88 85 TYR A CA 1
ATOM 685 C C . TYR A 1 85 ? 16.580 -19.343 -26.299 1.00 90.88 85 TYR A C 1
ATOM 687 O O . TYR A 1 85 ? 15.427 -19.342 -25.890 1.00 90.88 85 TYR A O 1
ATOM 695 N N . GLY A 1 86 ? 16.842 -19.236 -27.602 1.00 91.31 86 GLY A N 1
ATOM 696 C CA . GLY A 1 86 ? 15.782 -19.212 -28.608 1.00 91.31 86 GLY A CA 1
ATOM 697 C C . GLY A 1 86 ? 15.037 -17.890 -28.772 1.00 91.31 86 GLY A C 1
ATOM 698 O O . GLY A 1 86 ? 13.939 -17.898 -29.319 1.00 91.31 86 GLY A O 1
ATOM 699 N N . ALA A 1 87 ? 15.627 -16.768 -28.351 1.00 94.62 87 ALA A N 1
ATOM 700 C CA . ALA A 1 87 ? 15.015 -15.452 -28.510 1.00 94.62 87 ALA A CA 1
ATOM 701 C C . ALA A 1 87 ? 14.841 -15.041 -29.985 1.00 94.62 87 ALA A C 1
ATOM 703 O O . ALA A 1 87 ? 15.760 -15.176 -30.802 1.00 94.62 87 ALA A O 1
ATOM 704 N N . ASN A 1 88 ? 13.679 -14.463 -30.292 1.00 96.31 88 ASN A N 1
ATOM 705 C CA . ASN A 1 88 ? 13.401 -13.714 -31.512 1.00 96.31 88 ASN A CA 1
ATOM 706 C C . ASN A 1 88 ? 14.016 -12.318 -31.370 1.00 96.31 88 ASN A C 1
ATOM 708 O O . ASN A 1 88 ? 13.540 -11.508 -30.573 1.00 96.31 88 ASN A O 1
ATOM 712 N N . ILE A 1 89 ? 15.097 -12.066 -32.108 1.00 98.00 89 ILE A N 1
ATOM 713 C CA . ILE A 1 89 ? 15.875 -10.829 -31.999 1.00 98.00 89 ILE A CA 1
ATOM 714 C C . ILE A 1 89 ? 15.263 -9.732 -32.870 1.00 98.00 89 ILE A C 1
ATOM 716 O O . ILE A 1 89 ? 15.016 -9.939 -34.057 1.00 98.00 89 ILE A O 1
ATOM 720 N N . ILE A 1 90 ? 15.084 -8.557 -32.276 1.00 98.31 90 ILE A N 1
ATOM 721 C CA . ILE A 1 90 ? 14.831 -7.280 -32.941 1.00 98.31 90 ILE A CA 1
ATOM 722 C C . ILE A 1 90 ? 16.010 -6.386 -32.574 1.00 98.31 90 ILE A C 1
ATOM 724 O O . ILE A 1 90 ? 16.218 -6.125 -31.392 1.00 98.31 90 ILE A O 1
ATOM 728 N N . ASP A 1 91 ? 16.796 -5.936 -33.546 1.00 97.69 91 ASP A N 1
ATOM 729 C CA . ASP A 1 91 ? 17.994 -5.144 -33.288 1.00 97.69 91 ASP A CA 1
ATOM 730 C C . ASP A 1 91 ? 17.918 -3.722 -33.858 1.00 97.69 91 ASP A C 1
ATOM 732 O O . ASP A 1 91 ? 17.309 -3.454 -34.893 1.00 97.69 91 ASP A O 1
ATOM 736 N N . LEU A 1 92 ? 18.529 -2.782 -33.138 1.00 98.38 92 LEU A N 1
ATOM 737 C CA . LEU A 1 92 ? 18.718 -1.398 -33.554 1.00 98.38 92 LEU A CA 1
ATOM 738 C C . LEU A 1 92 ? 20.157 -0.996 -33.223 1.00 98.38 92 LEU A C 1
ATOM 740 O O . LEU A 1 92 ? 20.524 -0.885 -32.053 1.00 98.38 92 LEU A O 1
ATOM 744 N N . TYR A 1 93 ? 20.967 -0.781 -34.261 1.00 98.12 93 TYR A N 1
ATOM 745 C CA . TYR A 1 93 ? 22.371 -0.393 -34.118 1.00 98.12 93 TYR A CA 1
ATOM 746 C C . TYR A 1 93 ? 22.652 0.973 -34.742 1.00 98.12 93 TYR A C 1
ATOM 748 O O . TYR A 1 93 ? 22.206 1.245 -35.863 1.00 98.12 93 TYR A O 1
ATOM 756 N N . ASP A 1 94 ? 23.421 1.802 -34.036 1.00 97.31 94 ASP A N 1
ATOM 757 C CA . ASP A 1 94 ? 23.910 3.109 -34.499 1.00 97.31 94 ASP A CA 1
ATOM 758 C C . ASP A 1 94 ? 22.802 3.944 -35.159 1.00 97.31 94 ASP A C 1
ATOM 760 O O . ASP A 1 94 ? 21.783 4.222 -34.536 1.00 97.31 94 ASP A O 1
ATOM 764 N N . LYS A 1 95 ? 22.950 4.288 -36.447 1.00 96.62 95 LYS A N 1
ATOM 765 C CA . LYS A 1 95 ? 21.993 5.076 -37.243 1.00 96.62 95 LYS A CA 1
ATOM 766 C C . LYS A 1 95 ? 20.551 4.554 -37.228 1.00 96.62 95 LYS A C 1
ATOM 768 O O . LYS A 1 95 ? 19.639 5.290 -37.592 1.00 96.62 95 LYS A O 1
ATOM 773 N N . ALA A 1 96 ? 20.338 3.280 -36.892 1.00 97.38 96 ALA A N 1
ATOM 774 C CA . ALA A 1 96 ? 19.005 2.703 -36.763 1.00 97.38 96 ALA A CA 1
ATOM 775 C C . ALA A 1 96 ? 18.386 2.946 -35.377 1.00 97.38 96 ALA A C 1
ATOM 777 O O . ALA A 1 96 ? 17.161 2.945 -35.268 1.00 97.38 96 ALA A O 1
ATOM 778 N N . ALA A 1 97 ? 19.193 3.179 -34.342 1.00 96.88 97 ALA A N 1
ATOM 779 C CA . ALA A 1 97 ? 18.777 3.385 -32.956 1.00 96.88 97 ALA A CA 1
ATOM 780 C C . ALA A 1 97 ? 18.359 4.841 -32.684 1.00 96.88 97 ALA A C 1
ATOM 782 O O . ALA A 1 97 ? 18.860 5.499 -31.772 1.00 96.88 97 ALA A O 1
ATOM 783 N N . THR A 1 98 ? 17.429 5.337 -33.503 1.00 96.44 98 THR A N 1
ATOM 784 C CA . THR A 1 98 ? 16.821 6.657 -33.320 1.00 96.44 98 THR A CA 1
ATOM 785 C C . THR A 1 98 ? 15.719 6.632 -32.272 1.00 96.44 98 THR A C 1
ATOM 787 O O . THR A 1 98 ? 15.123 5.571 -32.057 1.00 96.44 98 THR A O 1
ATOM 790 N N . LYS A 1 99 ? 15.374 7.779 -31.661 1.00 94.44 99 LYS A N 1
ATOM 791 C CA . LYS A 1 99 ? 14.267 7.858 -30.683 1.00 94.44 99 LYS A CA 1
ATOM 792 C C . LYS A 1 99 ? 13.011 7.249 -31.290 1.00 94.44 99 LYS A C 1
ATOM 794 O O . LYS A 1 99 ? 12.418 6.338 -30.726 1.00 94.44 99 LYS A O 1
ATOM 799 N N . LYS A 1 100 ? 12.675 7.692 -32.504 1.00 95.00 100 LYS A N 1
ATOM 800 C CA . LYS A 1 100 ? 11.517 7.219 -33.268 1.00 95.00 100 LYS A CA 1
ATOM 801 C C . LYS A 1 100 ? 11.536 5.708 -33.499 1.00 95.00 100 LYS A C 1
ATOM 803 O O . LYS A 1 100 ? 10.497 5.066 -33.379 1.00 95.00 100 LYS A O 1
ATOM 808 N N . ASN A 1 101 ? 12.677 5.135 -33.875 1.00 97.31 101 ASN A N 1
ATOM 809 C CA . ASN A 1 101 ? 12.748 3.704 -34.159 1.00 97.31 101 ASN A CA 1
ATOM 810 C C . ASN A 1 101 ? 12.662 2.871 -32.879 1.00 97.31 101 ASN A C 1
ATOM 812 O O . ASN A 1 101 ? 11.948 1.869 -32.869 1.00 97.31 101 ASN A O 1
ATOM 816 N N . ILE A 1 102 ? 13.328 3.302 -31.804 1.00 97.44 102 ILE A N 1
ATOM 817 C CA . ILE A 1 102 ? 13.271 2.643 -30.495 1.00 97.44 102 ILE A CA 1
ATOM 818 C C . ILE A 1 102 ? 11.826 2.631 -29.980 1.00 97.44 102 ILE A C 1
ATOM 820 O O . ILE A 1 102 ? 11.279 1.563 -29.706 1.00 97.44 102 ILE A O 1
ATOM 824 N N . THR A 1 103 ? 11.170 3.791 -29.921 1.00 93.62 103 THR A N 1
ATOM 825 C CA . THR A 1 103 ? 9.800 3.907 -29.396 1.00 93.62 103 THR A CA 1
ATOM 826 C C . THR A 1 103 ? 8.772 3.211 -30.288 1.00 93.62 103 THR A C 1
ATOM 828 O O . THR A 1 103 ? 7.847 2.568 -29.785 1.00 93.62 103 THR A O 1
ATOM 831 N N . SER A 1 104 ? 8.966 3.230 -31.611 1.00 93.75 104 SER A N 1
ATOM 832 C CA . SER A 1 104 ? 8.148 2.463 -32.559 1.00 93.75 104 SER A CA 1
ATOM 833 C C . SER A 1 104 ? 8.252 0.955 -32.314 1.00 93.75 104 SER A C 1
ATOM 835 O O . SER A 1 104 ? 7.228 0.273 -32.264 1.00 93.75 104 SER A O 1
ATOM 837 N N . LYS A 1 105 ? 9.462 0.424 -32.086 1.00 97.31 105 LYS A N 1
ATOM 838 C CA . LYS A 1 105 ? 9.656 -1.004 -31.789 1.00 97.31 105 LYS A CA 1
ATOM 839 C C . LYS A 1 105 ? 9.103 -1.416 -30.436 1.00 97.31 105 LYS A C 1
ATOM 841 O O . LYS A 1 105 ? 8.499 -2.481 -30.346 1.00 97.31 105 LYS A O 1
ATOM 846 N N . LEU A 1 106 ? 9.225 -0.575 -29.415 1.00 93.94 106 LEU A N 1
ATOM 847 C CA . LEU A 1 106 ? 8.572 -0.821 -28.130 1.00 93.94 106 LEU A CA 1
ATOM 848 C C . LEU A 1 106 ? 7.040 -0.842 -28.265 1.00 93.94 106 LEU A C 1
ATOM 850 O O . LEU A 1 106 ? 6.381 -1.741 -27.747 1.00 93.94 106 LEU A O 1
ATOM 854 N N . THR A 1 107 ? 6.477 0.087 -29.040 1.00 88.31 107 THR A N 1
ATOM 855 C CA . THR A 1 107 ? 5.033 0.132 -29.326 1.00 88.31 107 THR A CA 1
ATOM 856 C C . THR A 1 107 ? 4.567 -1.084 -30.135 1.00 88.31 107 THR A C 1
ATOM 858 O O . THR A 1 107 ? 3.475 -1.603 -29.915 1.00 88.31 107 THR A O 1
ATOM 861 N N . GLU A 1 108 ? 5.379 -1.562 -31.081 1.00 90.69 108 GLU A N 1
ATOM 862 C CA . GLU A 1 108 ? 5.113 -2.794 -31.828 1.00 90.69 108 GLU A CA 1
ATOM 863 C C . GLU A 1 108 ? 5.106 -4.011 -30.895 1.00 90.69 108 GLU A C 1
ATOM 865 O O . GLU A 1 108 ? 4.165 -4.802 -30.935 1.00 90.69 108 GLU A O 1
ATOM 870 N N . LEU A 1 109 ? 6.102 -4.121 -30.009 1.00 92.69 109 LEU A N 1
ATOM 871 C CA . LEU A 1 109 ? 6.196 -5.190 -29.013 1.00 92.69 109 LEU A CA 1
ATOM 872 C C . LEU A 1 109 ? 4.974 -5.228 -28.096 1.00 92.69 109 LEU A C 1
ATOM 874 O O . LEU A 1 109 ? 4.407 -6.300 -27.905 1.00 92.69 109 LEU A O 1
ATOM 878 N N . ALA A 1 110 ? 4.498 -4.075 -27.624 1.00 84.56 110 ALA A N 1
ATOM 879 C CA . ALA A 1 110 ? 3.269 -3.983 -26.834 1.00 84.56 110 ALA A CA 1
ATOM 880 C C . ALA A 1 110 ? 2.028 -4.558 -27.543 1.00 84.56 110 ALA A C 1
ATOM 882 O O . ALA A 1 110 ? 1.096 -5.006 -26.882 1.00 84.56 110 ALA A O 1
ATOM 883 N N . ARG A 1 111 ? 2.008 -4.582 -28.883 1.00 83.06 111 ARG A N 1
ATOM 884 C CA . ARG A 1 111 ? 0.898 -5.149 -29.669 1.00 83.06 111 ARG A CA 1
ATOM 885 C C . ARG A 1 111 ? 1.037 -6.645 -29.936 1.00 83.06 111 ARG A C 1
ATOM 887 O O . ARG A 1 111 ? 0.023 -7.317 -30.105 1.00 83.06 111 ARG A O 1
ATOM 894 N N . VAL A 1 112 ? 2.264 -7.154 -30.065 1.00 88.62 112 VAL A N 1
ATOM 895 C CA . VAL A 1 112 ? 2.511 -8.526 -30.554 1.00 88.62 112 VAL A CA 1
ATOM 896 C C . VAL A 1 112 ? 2.893 -9.517 -29.459 1.00 88.62 112 VAL A C 1
ATOM 898 O O . VAL A 1 112 ? 2.681 -10.718 -29.642 1.00 88.62 112 VAL A O 1
ATOM 901 N N . VAL A 1 113 ? 3.454 -9.036 -28.349 1.00 89.38 113 VAL A N 1
ATOM 902 C CA . VAL A 1 113 ? 3.882 -9.859 -27.213 1.00 89.38 113 VAL A CA 1
ATOM 903 C C . VAL A 1 113 ? 2.667 -10.238 -26.368 1.00 89.38 113 VAL A C 1
ATOM 905 O O . VAL A 1 113 ? 1.852 -9.384 -26.019 1.00 89.38 113 VAL A O 1
ATOM 908 N N . LYS A 1 114 ? 2.536 -11.529 -26.050 1.00 87.62 114 LYS A N 1
ATOM 909 C CA . LYS A 1 114 ? 1.387 -12.089 -25.316 1.00 87.62 114 LYS A CA 1
ATOM 910 C C . LYS A 1 114 ? 1.712 -12.395 -23.853 1.00 87.62 114 LYS A C 1
ATOM 912 O O . LYS A 1 114 ? 2.873 -12.449 -23.472 1.00 87.62 114 LYS A O 1
ATOM 917 N N . GLU A 1 115 ? 0.680 -12.669 -23.058 1.00 80.62 115 GLU A N 1
ATOM 918 C CA . GLU A 1 115 ? 0.787 -12.988 -21.623 1.00 80.62 115 GLU A CA 1
ATOM 919 C C . GLU A 1 115 ? 1.703 -14.173 -21.311 1.00 80.62 115 GLU A C 1
ATOM 921 O O . GLU A 1 115 ? 2.370 -14.174 -20.285 1.00 80.62 115 GLU A O 1
ATOM 926 N N . ASP A 1 116 ? 1.795 -15.163 -22.203 1.00 82.81 116 ASP A N 1
ATOM 927 C CA . ASP A 1 116 ? 2.669 -16.318 -21.996 1.00 82.81 116 ASP A CA 1
ATOM 928 C C . ASP A 1 116 ? 4.132 -16.080 -22.420 1.00 82.81 116 ASP A C 1
ATOM 930 O O . ASP A 1 116 ? 4.990 -16.904 -22.084 1.00 82.81 116 ASP A O 1
ATOM 934 N N . ASP A 1 117 ? 4.405 -14.997 -23.158 1.00 90.69 117 ASP A N 1
ATOM 935 C CA . ASP A 1 117 ? 5.698 -14.683 -23.773 1.00 90.69 117 ASP A CA 1
ATOM 936 C C . ASP A 1 117 ? 6.694 -14.088 -22.761 1.00 90.69 117 ASP A C 1
ATOM 938 O O . ASP A 1 117 ? 6.335 -13.622 -21.678 1.00 90.69 117 ASP A O 1
ATOM 942 N N . TRP A 1 118 ? 7.965 -14.032 -23.156 1.00 91.94 118 TRP A N 1
ATOM 943 C CA . TRP A 1 118 ? 9.007 -13.300 -22.438 1.00 91.94 118 TRP A CA 1
ATOM 944 C C . TRP A 1 118 ? 9.610 -12.223 -23.321 1.00 91.94 118 TRP A C 1
ATOM 946 O O . TRP A 1 118 ? 9.775 -12.425 -24.524 1.00 91.94 118 TRP A O 1
ATOM 956 N N . LEU A 1 119 ? 9.997 -11.105 -22.719 1.00 96.38 119 LEU A N 1
ATOM 957 C CA . LEU A 1 119 ? 10.680 -10.020 -23.404 1.00 96.38 119 LEU A CA 1
ATOM 958 C C . LEU A 1 119 ? 11.908 -9.566 -22.616 1.00 96.38 119 LEU A C 1
ATOM 960 O O . LEU A 1 119 ? 11.810 -9.206 -21.444 1.00 96.38 119 LEU A O 1
ATOM 964 N N . ILE A 1 120 ? 13.052 -9.519 -23.297 1.00 97.50 120 ILE A N 1
ATOM 965 C CA . ILE A 1 120 ? 14.222 -8.762 -22.845 1.00 97.50 120 ILE A CA 1
ATOM 966 C C . ILE A 1 120 ? 14.374 -7.498 -23.677 1.00 97.50 120 ILE A C 1
ATOM 968 O O . ILE A 1 120 ? 14.275 -7.538 -24.901 1.00 97.50 120 ILE A O 1
ATOM 972 N N . ILE A 1 121 ? 14.682 -6.389 -23.018 1.00 97.94 121 ILE A N 1
ATOM 973 C CA . ILE A 1 121 ? 15.165 -5.173 -23.666 1.00 97.94 121 ILE A CA 1
ATOM 974 C C . ILE A 1 121 ? 16.592 -4.950 -23.179 1.00 97.94 121 ILE A C 1
ATOM 976 O O . ILE A 1 121 ? 16.803 -4.676 -22.003 1.00 97.94 121 ILE A O 1
ATOM 980 N N . TYR A 1 122 ? 17.572 -5.101 -24.064 1.00 97.69 122 TYR A N 1
ATOM 981 C CA . TYR A 1 122 ? 18.973 -4.809 -23.774 1.00 97.69 122 TYR A CA 1
ATOM 982 C C . TYR A 1 122 ? 19.348 -3.480 -24.423 1.00 97.69 122 TYR A C 1
ATOM 984 O O . TYR A 1 122 ? 19.243 -3.347 -25.642 1.00 97.69 122 TYR A O 1
ATOM 992 N N . TYR A 1 123 ? 19.795 -2.521 -23.619 1.00 96.25 123 TYR A N 1
ATOM 993 C CA . TYR A 1 123 ? 20.293 -1.231 -24.080 1.00 96.25 123 TYR A CA 1
ATOM 994 C C . TYR A 1 123 ? 21.766 -1.081 -23.707 1.00 96.25 123 TYR A C 1
ATOM 996 O O . TYR A 1 123 ? 22.120 -1.238 -22.541 1.00 96.25 123 TYR A O 1
ATOM 1004 N N . SER A 1 124 ? 22.610 -0.753 -24.684 1.00 94.25 124 SER A N 1
ATOM 1005 C CA . SER A 1 124 ? 24.011 -0.385 -24.480 1.00 94.25 124 SER A CA 1
ATOM 1006 C C . SER A 1 124 ? 24.315 0.912 -25.229 1.00 94.25 124 SER A C 1
ATOM 1008 O O . SER A 1 124 ? 24.114 1.011 -26.444 1.00 94.25 124 SER A O 1
ATOM 1010 N N . GLY A 1 125 ? 24.746 1.933 -24.493 1.00 91.00 125 GLY A N 1
ATOM 1011 C CA . GLY A 1 125 ? 24.899 3.288 -25.013 1.00 91.00 125 GLY A CA 1
ATOM 1012 C C . GLY A 1 125 ? 25.084 4.323 -23.906 1.00 91.00 125 GLY A C 1
ATOM 1013 O O . GLY A 1 125 ? 25.188 3.998 -22.722 1.00 91.00 125 GLY A O 1
ATOM 1014 N N . HIS A 1 126 ? 25.091 5.599 -24.281 1.00 86.94 126 HIS A N 1
ATOM 1015 C CA . HIS A 1 126 ? 25.094 6.695 -23.316 1.00 86.94 126 HIS A CA 1
ATOM 1016 C C . HIS A 1 126 ? 23.788 6.759 -22.529 1.00 86.94 126 HIS A C 1
ATOM 1018 O O . HIS A 1 126 ? 22.704 6.475 -23.046 1.00 86.94 126 HIS A O 1
ATOM 1024 N N . GLY A 1 127 ? 23.915 7.179 -21.276 1.00 84.94 127 GLY A N 1
ATOM 1025 C CA . GLY A 1 127 ? 22.809 7.581 -20.423 1.00 84.94 127 GLY A CA 1
ATOM 1026 C C . GLY A 1 127 ? 23.148 8.898 -19.735 1.00 84.94 127 GLY A C 1
ATOM 1027 O O . GLY A 1 127 ? 24.323 9.190 -19.510 1.00 84.94 127 GLY A O 1
ATOM 1028 N N . ASP A 1 128 ? 22.130 9.692 -19.424 1.00 79.31 128 ASP A N 1
ATOM 1029 C CA . ASP A 1 128 ? 22.269 10.980 -18.734 1.00 79.31 128 ASP A CA 1
ATOM 1030 C C . ASP A 1 128 ? 21.348 11.011 -17.511 1.00 79.31 128 ASP A C 1
ATOM 1032 O O . ASP A 1 128 ? 20.306 10.354 -17.491 1.00 79.31 128 ASP A O 1
ATOM 1036 N N . LEU A 1 129 ? 21.726 11.786 -16.499 1.00 77.75 129 LEU A N 1
ATOM 1037 C CA . LEU A 1 129 ? 20.885 12.102 -15.348 1.00 77.75 129 LEU A CA 1
ATOM 1038 C C . LEU A 1 129 ? 20.635 13.603 -15.388 1.00 77.75 129 LEU A C 1
ATOM 1040 O O . LEU A 1 129 ? 21.579 14.385 -15.269 1.00 77.75 129 LEU A O 1
ATOM 1044 N N . LYS A 1 130 ? 19.383 14.024 -15.570 1.00 76.69 130 LYS A N 1
ATOM 1045 C CA . LYS A 1 130 ? 19.057 15.452 -15.639 1.00 76.69 130 LYS A CA 1
ATOM 1046 C C . LYS A 1 130 ? 18.336 15.907 -14.375 1.00 76.69 130 LYS A C 1
ATOM 1048 O O . LYS A 1 130 ? 17.456 15.225 -13.860 1.00 76.69 130 LYS A O 1
ATOM 1053 N N . TYR A 1 131 ? 18.701 17.087 -13.882 1.00 75.19 131 TYR A N 1
ATOM 1054 C CA . TYR A 1 131 ? 18.052 17.747 -12.748 1.00 75.19 131 TYR A CA 1
ATOM 1055 C C . TYR A 1 131 ? 17.690 19.179 -13.130 1.00 75.19 131 TYR A C 1
ATOM 1057 O O . TYR A 1 131 ? 18.544 19.942 -13.589 1.00 75.19 131 TYR A O 1
ATOM 1065 N N . LEU A 1 132 ? 16.408 19.532 -12.983 1.00 71.50 132 LEU A N 1
ATOM 1066 C CA . LEU A 1 132 ? 15.844 20.802 -13.466 1.00 71.50 132 LEU A CA 1
ATOM 1067 C C . LEU A 1 132 ? 16.133 21.041 -14.963 1.00 71.50 132 LEU A C 1
ATOM 1069 O O . LEU A 1 132 ? 16.473 22.146 -15.375 1.00 71.50 132 LEU A O 1
ATOM 1073 N N . GLY A 1 133 ? 16.078 19.973 -15.767 1.00 70.06 133 GLY A N 1
ATOM 1074 C CA . GLY A 1 133 ? 16.353 20.009 -17.207 1.00 70.06 133 GLY A CA 1
ATOM 1075 C C . GLY A 1 133 ? 17.829 20.166 -17.598 1.00 70.06 133 GLY A C 1
ATOM 1076 O O . GLY A 1 133 ? 18.153 20.370 -18.767 1.00 70.06 133 GLY A O 1
ATOM 1077 N N . ARG A 1 134 ? 18.759 20.066 -16.643 1.00 70.06 134 ARG A N 1
ATOM 1078 C CA . ARG A 1 134 ? 20.202 20.224 -16.876 1.00 70.06 134 ARG A CA 1
ATOM 1079 C C . ARG A 1 134 ? 20.919 18.892 -16.695 1.00 70.06 134 ARG A C 1
ATOM 1081 O O . ARG A 1 134 ? 20.670 18.216 -15.702 1.00 70.06 134 ARG A O 1
ATOM 1088 N N . SER A 1 135 ? 21.795 18.533 -17.637 1.00 74.12 135 SER A N 1
ATOM 1089 C CA . SER A 1 135 ? 22.641 17.332 -17.524 1.00 74.12 135 SER A CA 1
ATOM 1090 C C . SER A 1 135 ? 23.515 17.406 -16.276 1.00 74.12 135 SER A C 1
ATOM 1092 O O . SER A 1 135 ? 23.952 18.492 -15.885 1.00 74.12 135 SER A O 1
ATOM 1094 N N . ILE A 1 136 ? 23.784 16.255 -15.664 1.00 72.81 136 ILE A N 1
ATOM 1095 C CA . ILE A 1 136 ? 24.577 16.152 -14.440 1.00 72.81 136 ILE A CA 1
ATOM 1096 C C . ILE A 1 136 ? 25.989 16.728 -14.583 1.00 72.81 136 ILE A C 1
ATOM 1098 O O . ILE A 1 136 ? 26.554 17.214 -13.605 1.00 72.81 136 ILE A O 1
ATOM 1102 N N . ASP A 1 137 ? 26.542 16.753 -15.794 1.00 70.50 137 ASP A N 1
ATOM 1103 C CA . ASP A 1 137 ? 27.849 17.357 -16.056 1.00 70.50 137 ASP A CA 1
ATOM 1104 C C . ASP A 1 137 ? 27.815 18.891 -16.055 1.00 70.50 137 ASP A C 1
ATOM 1106 O O . ASP A 1 137 ? 28.844 19.522 -15.817 1.00 70.50 137 ASP A O 1
ATOM 1110 N N . ALA A 1 138 ? 26.633 19.487 -16.234 1.00 73.00 138 ALA A N 1
ATOM 1111 C CA . ALA A 1 138 ? 26.403 20.930 -16.290 1.00 73.00 138 ALA A CA 1
ATOM 1112 C C . ALA A 1 138 ? 25.897 21.540 -14.965 1.00 73.00 138 ALA A C 1
ATOM 1114 O O . ALA A 1 138 ? 25.570 22.728 -14.929 1.00 73.00 138 ALA A O 1
ATOM 1115 N N . ILE A 1 139 ? 25.802 20.755 -13.885 1.00 72.88 139 ILE A N 1
ATOM 1116 C CA . ILE A 1 139 ? 25.330 21.217 -12.568 1.00 72.88 139 ILE A CA 1
ATOM 1117 C C . ILE A 1 139 ? 26.449 21.199 -11.518 1.00 72.88 139 ILE A C 1
ATOM 1119 O O . ILE A 1 139 ? 27.439 20.467 -11.633 1.00 72.88 139 ILE A O 1
ATOM 1123 N N . SER A 1 140 ? 26.296 22.029 -10.485 1.00 79.31 140 SER A N 1
ATOM 1124 C CA . SER A 1 140 ? 27.253 22.123 -9.376 1.00 79.31 140 SER A CA 1
ATOM 1125 C C . SER A 1 140 ? 27.270 20.852 -8.524 1.00 79.31 140 SER A C 1
ATOM 1127 O O . SER A 1 140 ? 26.287 20.116 -8.476 1.00 79.31 140 SER A O 1
ATOM 1129 N N . ASP A 1 141 ? 28.348 20.601 -7.779 1.00 77.88 141 ASP A N 1
ATOM 1130 C CA . ASP A 1 141 ? 28.465 19.398 -6.934 1.00 77.88 141 ASP A CA 1
ATOM 1131 C C . ASP A 1 141 ? 27.359 19.286 -5.871 1.00 77.88 141 ASP A C 1
ATOM 1133 O O . ASP A 1 141 ? 26.873 18.190 -5.577 1.00 77.88 141 ASP A O 1
ATOM 1137 N N . ALA A 1 142 ? 26.895 20.423 -5.342 1.00 79.19 142 ALA A N 1
ATOM 1138 C CA . ALA A 1 142 ? 25.758 20.470 -4.423 1.00 79.19 142 ALA A CA 1
ATOM 1139 C C . ALA A 1 142 ? 24.448 20.023 -5.103 1.00 79.19 142 ALA A C 1
ATOM 1141 O O . ALA A 1 142 ? 23.637 19.307 -4.513 1.00 79.19 142 ALA A O 1
ATOM 1142 N N . GLU A 1 143 ? 24.254 20.407 -6.365 1.00 78.06 143 GLU A N 1
ATOM 1143 C CA . GLU A 1 143 ? 23.112 19.992 -7.177 1.00 78.06 143 GLU A CA 1
ATOM 1144 C C . GLU A 1 143 ? 23.242 18.544 -7.644 1.00 78.06 143 GLU A C 1
ATOM 1146 O O . GLU A 1 143 ? 22.227 17.858 -7.705 1.00 78.06 143 GLU A O 1
ATOM 1151 N N . ARG A 1 144 ? 24.459 18.027 -7.881 1.00 74.81 144 ARG A N 1
ATOM 1152 C CA . ARG A 1 144 ? 24.674 16.604 -8.197 1.00 74.81 144 ARG A CA 1
ATOM 1153 C C . ARG A 1 144 ? 24.121 15.705 -7.097 1.00 74.81 144 ARG A C 1
ATOM 1155 O O . ARG A 1 144 ? 23.515 14.689 -7.412 1.00 74.81 144 ARG A O 1
ATOM 1162 N N . LYS A 1 145 ? 24.268 16.068 -5.817 1.00 75.62 145 LYS A N 1
ATOM 1163 C CA . LYS A 1 145 ? 23.676 15.293 -4.710 1.00 75.62 145 LYS A CA 1
ATOM 1164 C C . LYS A 1 145 ? 22.145 15.249 -4.806 1.00 75.62 145 LYS A C 1
ATOM 1166 O O . LYS A 1 145 ? 21.569 14.170 -4.733 1.00 75.62 145 LYS A O 1
ATOM 1171 N N . LYS A 1 146 ? 21.504 16.391 -5.071 1.00 76.00 146 LYS A N 1
ATOM 1172 C CA . LYS A 1 146 ? 20.044 16.472 -5.261 1.00 76.00 146 LYS A CA 1
ATOM 1173 C C . LYS A 1 146 ? 19.575 15.741 -6.518 1.00 76.00 146 LYS A C 1
ATOM 1175 O O . LYS A 1 146 ? 18.552 15.068 -6.477 1.00 76.00 146 LYS A O 1
ATOM 1180 N N . ALA A 1 147 ? 20.337 15.809 -7.607 1.00 71.62 147 ALA A N 1
ATOM 1181 C CA . ALA A 1 147 ? 20.075 15.070 -8.839 1.00 71.62 147 ALA A CA 1
ATOM 1182 C C . ALA A 1 147 ? 20.109 13.552 -8.607 1.00 71.62 147 ALA A C 1
ATOM 1184 O O . ALA A 1 147 ? 19.268 12.826 -9.130 1.00 71.62 147 ALA A O 1
ATOM 1185 N N . LYS A 1 148 ? 21.026 13.063 -7.762 1.00 68.81 148 LYS A N 1
ATOM 1186 C CA . LYS A 1 148 ? 21.066 11.645 -7.367 1.00 68.81 148 LYS A CA 1
ATOM 1187 C C . LYS A 1 148 ? 19.834 11.210 -6.574 1.00 68.81 148 LYS A C 1
ATOM 1189 O O . LYS A 1 148 ? 19.462 10.048 -6.659 1.00 68.81 148 LYS A O 1
ATOM 1194 N N . GLU A 1 149 ? 19.193 12.116 -5.845 1.00 68.31 149 GLU A N 1
ATOM 1195 C CA . GLU A 1 149 ? 17.971 11.832 -5.084 1.00 68.31 149 GLU A CA 1
ATOM 1196 C C . GLU A 1 149 ? 16.710 12.007 -5.951 1.00 68.31 149 GLU A C 1
ATOM 1198 O O . GLU A 1 149 ? 15.829 11.155 -5.944 1.00 68.31 149 GLU A O 1
ATOM 1203 N N . SER A 1 150 ? 16.653 13.031 -6.809 1.00 69.00 150 SER A N 1
ATOM 1204 C CA . SER A 1 150 ? 15.405 13.520 -7.433 1.00 69.00 150 SER A CA 1
ATOM 1205 C C . SER A 1 150 ? 15.474 13.820 -8.939 1.00 69.00 150 SER A C 1
ATOM 1207 O O . SER A 1 150 ? 14.494 14.289 -9.501 1.00 69.00 150 SER A O 1
ATOM 1209 N N . GLY A 1 151 ? 16.608 13.575 -9.601 1.00 68.88 151 GLY A N 1
ATOM 1210 C CA . GLY A 1 151 ? 16.738 13.719 -11.057 1.00 68.88 151 GLY A CA 1
ATOM 1211 C C . GLY A 1 151 ? 16.183 12.521 -11.833 1.00 68.88 151 GLY A C 1
ATOM 1212 O O . GLY A 1 151 ? 16.066 11.430 -11.262 1.00 68.88 151 GLY A O 1
ATOM 1213 N N . ASP A 1 152 ? 15.919 12.749 -13.122 1.00 74.75 152 ASP A N 1
ATOM 1214 C CA . ASP A 1 152 ? 15.356 11.786 -14.080 1.00 74.75 152 ASP A CA 1
ATOM 1215 C C . ASP A 1 152 ? 16.469 11.169 -14.942 1.00 74.75 152 ASP A C 1
ATOM 1217 O O . ASP A 1 152 ? 17.367 11.884 -15.418 1.00 74.75 152 ASP A O 1
ATOM 1221 N N . ALA A 1 153 ? 16.431 9.852 -15.147 1.00 80.94 153 ALA A N 1
ATOM 1222 C CA . ALA A 1 153 ? 17.400 9.142 -15.979 1.00 80.94 153 ALA A CA 1
ATOM 1223 C C . ALA A 1 153 ? 16.939 9.071 -17.441 1.00 80.94 153 ALA A C 1
ATOM 1225 O O . ALA A 1 153 ? 15.756 8.917 -17.733 1.00 80.94 153 ALA A O 1
ATOM 1226 N N . PHE A 1 154 ? 17.885 9.147 -18.378 1.00 85.62 154 PHE A N 1
ATOM 1227 C CA . PHE A 1 154 ? 17.600 9.158 -19.811 1.00 85.62 154 PHE A CA 1
ATOM 1228 C C . PHE A 1 154 ? 18.466 8.159 -20.572 1.00 85.62 154 PHE A C 1
ATOM 1230 O O . PHE A 1 154 ? 19.686 8.134 -20.404 1.00 85.62 154 PHE A O 1
ATOM 1237 N N . TRP A 1 155 ? 17.852 7.407 -21.485 1.00 90.88 155 TRP A N 1
ATOM 1238 C CA . TRP A 1 155 ? 18.555 6.796 -22.612 1.00 90.88 155 TRP A CA 1
ATOM 1239 C C . TRP A 1 155 ? 18.742 7.830 -23.717 1.00 90.88 155 TRP A C 1
ATOM 1241 O O . TRP A 1 155 ? 17.831 8.613 -24.004 1.00 90.88 155 TRP A O 1
ATOM 1251 N N . ILE A 1 156 ? 19.921 7.822 -24.339 1.00 90.56 156 ILE A N 1
ATOM 1252 C CA . ILE A 1 156 ? 20.307 8.786 -25.368 1.00 90.56 156 ILE A CA 1
ATOM 1253 C C . ILE A 1 156 ? 20.344 8.089 -26.738 1.00 90.56 156 ILE A C 1
ATOM 1255 O O . ILE A 1 156 ? 21.245 7.280 -26.982 1.00 90.56 156 ILE A O 1
ATOM 1259 N N . PRO A 1 157 ? 19.391 8.386 -27.638 1.00 94.12 157 PRO A N 1
ATOM 1260 C CA . PRO A 1 157 ? 19.391 7.905 -29.019 1.00 94.12 157 PRO A CA 1
ATOM 1261 C C . PRO A 1 157 ? 20.534 8.490 -29.860 1.00 94.12 157 PRO A C 1
ATOM 1263 O O . PRO A 1 157 ? 21.159 9.483 -29.485 1.00 94.12 157 PRO A O 1
ATOM 1266 N N . VAL A 1 158 ? 20.809 7.881 -31.016 1.00 95.06 158 VAL A N 1
ATOM 1267 C CA . VAL A 1 158 ? 21.984 8.205 -31.852 1.00 95.06 158 VAL A CA 1
ATOM 1268 C C . VAL A 1 158 ? 22.035 9.668 -32.326 1.00 95.06 158 VAL A C 1
ATOM 1270 O O . VAL A 1 158 ? 23.120 10.229 -32.493 1.00 95.06 158 VAL A O 1
ATOM 1273 N N . GLU A 1 159 ? 20.873 10.284 -32.544 1.00 92.06 159 GLU A N 1
ATOM 1274 C CA . GLU A 1 159 ? 20.690 11.644 -33.060 1.00 92.06 159 GLU A CA 1
ATOM 1275 C C . GLU A 1 159 ? 20.564 12.723 -31.979 1.00 92.06 159 GLU A C 1
ATOM 1277 O O . GLU A 1 159 ? 20.408 13.890 -32.322 1.00 92.06 159 GLU A O 1
ATOM 1282 N N . ALA A 1 160 ? 20.611 12.365 -30.696 1.00 87.69 160 ALA A N 1
ATOM 1283 C CA . ALA A 1 160 ? 20.408 13.332 -29.623 1.00 87.69 160 ALA A CA 1
ATOM 1284 C C . ALA A 1 160 ? 21.602 14.294 -29.475 1.00 87.69 160 ALA A C 1
ATOM 1286 O O . ALA A 1 160 ? 22.771 13.886 -29.511 1.00 87.69 160 ALA A O 1
ATOM 1287 N N . HIS A 1 161 ? 21.304 15.578 -29.277 1.00 84.50 161 HIS A N 1
ATOM 1288 C CA . HIS A 1 161 ? 22.291 16.638 -29.070 1.00 84.50 161 HIS A CA 1
ATOM 1289 C C . HIS A 1 161 ? 22.806 16.691 -27.618 1.00 84.50 161 HIS A C 1
ATOM 1291 O O . HIS A 1 161 ? 22.176 16.193 -26.686 1.00 84.50 161 HIS A O 1
ATOM 1297 N N . SER A 1 162 ? 23.959 17.339 -27.398 1.00 67.62 162 SER A N 1
ATOM 1298 C CA . SER A 1 162 ? 24.430 17.680 -26.046 1.00 67.62 162 SER A CA 1
ATOM 1299 C C . SER A 1 162 ? 23.770 18.970 -25.527 1.00 67.62 162 SER A C 1
ATOM 1301 O O . SER A 1 162 ? 23.504 19.889 -26.296 1.00 67.62 162 SER A O 1
ATOM 1303 N N . GLY A 1 163 ? 23.524 19.067 -24.211 1.00 60.25 163 GLY A N 1
ATOM 1304 C CA . GLY A 1 163 ? 23.070 20.308 -23.551 1.00 60.25 163 GLY A CA 1
ATOM 1305 C C . GLY A 1 163 ? 21.590 20.362 -23.131 1.00 60.25 163 GLY A C 1
ATOM 1306 O O . GLY A 1 163 ? 20.910 19.336 -23.066 1.00 60.25 163 GLY A O 1
ATOM 1307 N N . HIS A 1 164 ? 21.117 21.568 -22.777 1.00 50.25 164 HIS A N 1
ATOM 1308 C CA . HIS A 1 164 ? 19.822 21.836 -22.118 1.00 50.25 164 HIS A CA 1
ATOM 1309 C C . HIS A 1 164 ? 18.578 21.508 -22.964 1.00 50.25 164 HIS A C 1
ATOM 1311 O O . HIS A 1 164 ? 17.577 21.068 -22.406 1.00 50.25 164 HIS A O 1
ATOM 1317 N N . ASP A 1 165 ? 18.655 21.633 -24.290 1.00 51.66 165 ASP A N 1
ATOM 1318 C CA . ASP A 1 165 ? 17.496 21.464 -25.186 1.00 51.66 165 ASP A CA 1
ATOM 1319 C C . ASP A 1 165 ? 17.248 20.000 -25.623 1.00 51.66 165 ASP A C 1
ATOM 1321 O O . ASP A 1 165 ? 16.258 19.689 -26.284 1.00 51.66 165 ASP A O 1
ATOM 1325 N N . SER A 1 166 ? 18.107 19.065 -25.196 1.00 63.81 166 SER A N 1
ATOM 1326 C CA . SER A 1 166 ? 18.103 17.654 -25.634 1.00 63.81 166 SER A CA 1
ATOM 1327 C C . SER A 1 166 ? 17.040 16.757 -24.982 1.00 63.81 166 SER A C 1
ATOM 1329 O O . SER A 1 166 ? 16.901 15.596 -25.359 1.00 63.81 166 SER A O 1
ATOM 1331 N N . ILE A 1 167 ? 16.268 17.250 -24.003 1.00 69.25 167 ILE A N 1
ATOM 1332 C CA . ILE A 1 167 ? 15.306 16.421 -23.240 1.00 69.25 167 ILE A CA 1
ATOM 1333 C C . ILE A 1 167 ? 14.270 15.773 -24.163 1.00 69.25 167 ILE A C 1
ATOM 1335 O O . ILE A 1 167 ? 13.933 14.605 -23.993 1.00 69.25 167 ILE A O 1
ATOM 1339 N N . SER A 1 168 ? 13.788 16.519 -25.159 1.00 75.81 168 SER A N 1
ATOM 1340 C CA . SER A 1 168 ? 12.779 16.030 -26.105 1.00 75.81 168 SER A CA 1
ATOM 1341 C C . SER A 1 168 ? 13.304 14.932 -27.044 1.00 75.81 168 SER A C 1
ATOM 1343 O O . SER A 1 168 ? 12.523 14.101 -27.518 1.00 75.81 168 SER A O 1
ATOM 1345 N N . GLU A 1 169 ? 14.621 14.888 -27.259 1.00 83.00 169 GLU A N 1
ATOM 1346 C CA . GLU A 1 169 ? 15.323 13.953 -28.146 1.00 83.00 169 GLU A CA 1
ATOM 1347 C C . GLU A 1 169 ? 15.757 12.666 -27.426 1.00 83.00 169 GLU A C 1
ATOM 1349 O O . GLU A 1 169 ? 15.994 11.645 -28.072 1.00 83.00 169 GLU A O 1
ATOM 1354 N N . CYS A 1 170 ? 15.813 12.684 -26.091 1.00 86.31 170 CYS A N 1
ATOM 1355 C CA . CYS A 1 170 ? 16.125 11.527 -25.251 1.00 86.31 170 CYS A CA 1
ATOM 1356 C C . CYS A 1 170 ? 14.864 10.762 -24.826 1.00 86.31 170 CYS A C 1
ATOM 1358 O O . CYS A 1 170 ? 13.754 11.278 -24.920 1.00 86.31 170 CYS A O 1
ATOM 1360 N N . ILE A 1 171 ? 15.022 9.534 -24.330 1.00 87.94 171 ILE A N 1
ATOM 1361 C CA . ILE A 1 171 ? 13.923 8.742 -23.752 1.00 87.94 171 ILE A CA 1
ATOM 1362 C C . ILE A 1 171 ? 14.119 8.731 -22.238 1.00 87.94 171 ILE A C 1
ATOM 1364 O O . ILE A 1 171 ? 15.100 8.154 -21.768 1.00 87.94 171 ILE A O 1
ATOM 1368 N N . SER A 1 172 ? 13.230 9.386 -21.485 1.00 84.56 172 SER A N 1
ATOM 1369 C CA . SER A 1 172 ? 13.300 9.346 -20.018 1.00 84.56 172 SER A CA 1
ATOM 1370 C C . SER A 1 172 ? 12.850 7.993 -19.477 1.00 84.56 172 SER A C 1
ATOM 1372 O O . SER A 1 172 ? 12.096 7.268 -20.124 1.00 84.56 172 SER A O 1
ATOM 1374 N N . ASP A 1 173 ? 13.281 7.666 -18.268 1.00 76.25 173 ASP A N 1
ATOM 1375 C CA . ASP A 1 173 ? 12.764 6.565 -17.463 1.00 76.25 173 ASP A CA 1
ATOM 1376 C C . ASP A 1 173 ? 11.239 6.614 -17.302 1.00 76.25 173 ASP A C 1
ATOM 1378 O O . ASP A 1 173 ? 10.566 5.610 -17.526 1.00 76.25 173 ASP A O 1
ATOM 1382 N N . VAL A 1 174 ? 10.677 7.787 -17.009 1.00 72.12 174 VAL A N 1
ATOM 1383 C CA . VAL A 1 174 ? 9.228 8.006 -16.910 1.00 72.12 174 VAL A CA 1
ATOM 1384 C C . VAL A 1 174 ? 8.531 7.707 -18.242 1.00 72.12 174 VAL A C 1
ATOM 1386 O O . VAL A 1 174 ? 7.505 7.026 -18.251 1.00 72.12 174 VAL A O 1
ATOM 1389 N N . GLU A 1 175 ? 9.081 8.179 -19.369 1.00 80.25 175 GLU A N 1
ATOM 1390 C CA . GLU A 1 175 ? 8.557 7.905 -20.717 1.00 80.25 175 GLU A CA 1
ATOM 1391 C C . GLU A 1 175 ? 8.640 6.402 -21.024 1.00 80.25 175 GLU A C 1
ATOM 1393 O O . GLU A 1 175 ? 7.653 5.789 -21.432 1.00 80.25 175 GLU A O 1
ATOM 1398 N N . LEU A 1 176 ? 9.801 5.794 -20.766 1.00 83.06 176 LEU A N 1
ATOM 1399 C CA . LEU A 1 176 ? 10.072 4.377 -20.973 1.00 83.06 176 LEU A CA 1
ATOM 1400 C C . LEU A 1 176 ? 9.084 3.501 -20.206 1.00 83.06 176 LEU A C 1
ATOM 1402 O O . LEU A 1 176 ? 8.415 2.656 -20.801 1.00 83.06 176 LEU A O 1
ATOM 1406 N N . ILE A 1 177 ? 8.966 3.718 -18.899 1.00 76.38 177 ILE A N 1
ATOM 1407 C CA . ILE A 1 177 ? 8.143 2.901 -18.011 1.00 76.38 177 ILE A CA 1
ATOM 1408 C C . ILE A 1 177 ? 6.662 3.077 -18.350 1.00 76.38 177 ILE A C 1
ATOM 1410 O O . ILE A 1 177 ? 5.977 2.087 -18.613 1.00 76.38 177 ILE A O 1
ATOM 1414 N N . ASN A 1 178 ? 6.169 4.317 -18.387 1.00 69.88 178 ASN A N 1
ATOM 1415 C CA . ASN A 1 178 ? 4.729 4.570 -18.446 1.00 69.88 178 ASN A CA 1
ATOM 1416 C C . ASN A 1 178 ? 4.143 4.434 -19.851 1.00 69.88 178 ASN A C 1
ATOM 1418 O O . ASN A 1 178 ? 3.017 3.959 -19.981 1.00 69.88 178 ASN A O 1
ATOM 1422 N N . LEU A 1 179 ? 4.878 4.820 -20.898 1.00 71.75 179 LEU A N 1
ATOM 1423 C CA . LEU A 1 179 ? 4.349 4.783 -22.265 1.00 71.75 179 LEU A CA 1
ATOM 1424 C C . LEU A 1 179 ? 4.680 3.490 -23.002 1.00 71.75 179 LEU A C 1
ATOM 1426 O O . LEU A 1 179 ? 3.924 3.099 -23.890 1.00 71.75 179 LEU A O 1
ATOM 1430 N N . TYR A 1 180 ? 5.796 2.835 -22.670 1.00 85.62 180 TYR A N 1
ATOM 1431 C CA . TYR A 1 180 ? 6.321 1.751 -23.501 1.00 85.62 180 TYR A CA 1
ATOM 1432 C C . TYR A 1 180 ? 6.412 0.402 -22.793 1.00 85.62 180 TYR A C 1
ATOM 1434 O O . TYR A 1 180 ? 6.057 -0.601 -23.404 1.00 85.62 180 TYR A O 1
ATOM 1442 N N . LEU A 1 181 ? 6.847 0.341 -21.530 1.00 85.00 181 LEU A N 1
ATOM 1443 C CA . LEU A 1 181 ? 6.962 -0.928 -20.800 1.00 85.00 181 LEU A CA 1
ATOM 1444 C C . LEU A 1 181 ? 5.632 -1.382 -20.197 1.00 85.00 181 LEU A C 1
ATOM 1446 O O . LEU A 1 181 ? 5.282 -2.553 -20.335 1.00 85.00 181 LEU A O 1
ATOM 1450 N N . ARG A 1 182 ? 4.881 -0.468 -19.567 1.00 77.19 182 ARG A N 1
ATOM 1451 C CA . ARG A 1 182 ? 3.579 -0.750 -18.936 1.00 77.19 182 ARG A CA 1
ATOM 1452 C C . ARG A 1 182 ? 2.575 -1.439 -19.880 1.00 77.19 182 ARG A C 1
ATOM 1454 O O . ARG A 1 182 ? 1.932 -2.386 -19.442 1.00 77.19 182 ARG A O 1
ATOM 1461 N N . PRO A 1 183 ? 2.471 -1.062 -21.170 1.00 74.88 183 PRO A N 1
ATOM 1462 C CA . PRO A 1 183 ? 1.656 -1.781 -22.155 1.00 74.88 183 PRO A CA 1
ATOM 1463 C C . PRO A 1 183 ? 2.028 -3.253 -22.410 1.00 74.88 183 PRO A C 1
ATOM 1465 O O . PRO A 1 183 ? 1.217 -4.014 -22.928 1.00 74.88 183 PRO A O 1
ATOM 1468 N N . ILE A 1 184 ? 3.262 -3.681 -22.148 1.00 82.00 184 ILE A N 1
ATOM 1469 C CA . ILE A 1 184 ? 3.738 -4.985 -22.624 1.00 82.00 184 ILE A CA 1
ATOM 1470 C C . ILE A 1 184 ? 3.216 -6.108 -21.717 1.00 82.00 184 ILE A C 1
ATOM 1472 O O . ILE A 1 184 ? 3.570 -6.202 -20.542 1.00 82.00 184 ILE A O 1
ATOM 1476 N N . MET A 1 185 ? 2.424 -7.018 -22.294 1.00 78.75 185 MET A N 1
ATOM 1477 C CA . MET A 1 185 ? 1.746 -8.095 -21.556 1.00 78.75 185 MET A CA 1
ATOM 1478 C C . MET A 1 185 ? 2.634 -9.289 -21.178 1.00 78.75 185 MET A C 1
ATOM 1480 O O . MET A 1 185 ? 2.154 -10.165 -20.474 1.00 78.75 185 MET A O 1
ATOM 1484 N N . ALA A 1 186 ? 3.899 -9.346 -21.615 1.00 86.31 186 ALA A N 1
ATOM 1485 C CA . ALA A 1 186 ? 4.808 -10.479 -21.375 1.00 86.31 186 ALA A CA 1
ATOM 1486 C C . ALA A 1 186 ? 4.713 -11.032 -19.943 1.00 86.31 186 ALA A C 1
ATOM 1488 O O . ALA A 1 186 ? 4.695 -10.250 -18.991 1.00 86.31 186 ALA A O 1
ATOM 1489 N N . ARG A 1 187 ? 4.768 -12.355 -19.753 1.00 85.56 187 ARG A N 1
ATOM 1490 C CA . ARG A 1 187 ? 4.887 -12.952 -18.413 1.00 85.56 187 ARG A CA 1
ATOM 1491 C C . ARG A 1 187 ? 6.113 -12.403 -17.713 1.00 85.56 187 ARG A C 1
ATOM 1493 O O . ARG A 1 187 ? 6.022 -11.848 -16.627 1.00 85.56 187 ARG A O 1
ATOM 1500 N N . HIS A 1 188 ? 7.258 -12.478 -18.383 1.00 90.50 188 HIS A N 1
ATOM 1501 C CA . HIS A 1 188 ? 8.495 -11.905 -17.875 1.00 90.50 188 HIS A CA 1
ATOM 1502 C C . HIS A 1 188 ? 8.988 -10.810 -18.810 1.00 90.50 188 HIS A C 1
ATOM 1504 O O . HIS A 1 188 ? 9.255 -11.054 -19.986 1.00 90.50 188 HIS A O 1
ATOM 1510 N N . LEU A 1 189 ? 9.138 -9.613 -18.258 1.00 94.12 189 LEU A N 1
ATOM 1511 C CA . LEU A 1 189 ? 9.786 -8.465 -18.870 1.00 94.12 189 LEU A CA 1
ATOM 1512 C C . LEU A 1 189 ? 11.052 -8.153 -18.073 1.00 94.12 189 LEU A C 1
ATOM 1514 O O . LEU A 1 189 ? 10.986 -7.949 -16.858 1.00 94.12 189 LEU A O 1
ATOM 1518 N N . LEU A 1 190 ? 12.189 -8.103 -18.756 1.00 95.75 190 LEU A N 1
ATOM 1519 C CA . LEU A 1 190 ? 13.465 -7.720 -18.166 1.00 95.75 190 LEU A CA 1
ATOM 1520 C C . LEU A 1 190 ? 14.133 -6.637 -19.011 1.00 95.75 190 LEU A C 1
ATOM 1522 O O . LEU A 1 190 ? 14.409 -6.840 -20.193 1.00 95.75 190 LEU A O 1
ATOM 1526 N N . VAL A 1 191 ? 14.441 -5.505 -18.389 1.00 95.38 191 VAL A N 1
ATOM 1527 C CA . VAL A 1 191 ? 15.289 -4.466 -18.979 1.00 95.38 191 VAL A CA 1
ATOM 1528 C C . VAL A 1 191 ? 16.714 -4.660 -18.472 1.00 95.38 191 VAL A C 1
ATOM 1530 O O . VAL A 1 191 ? 16.944 -4.726 -17.272 1.00 95.38 191 VAL A O 1
ATOM 1533 N N . ILE A 1 192 ? 17.687 -4.757 -19.370 1.00 94.62 192 ILE A N 1
ATOM 1534 C CA . ILE A 1 192 ? 19.110 -4.750 -19.030 1.00 94.62 192 ILE A CA 1
ATOM 1535 C C . ILE A 1 192 ? 19.707 -3.467 -19.603 1.00 94.62 192 ILE A C 1
ATOM 1537 O O . ILE A 1 192 ? 19.770 -3.309 -20.822 1.00 94.62 192 ILE A O 1
ATOM 1541 N N . SER A 1 193 ? 20.131 -2.553 -18.734 1.00 92.00 193 SER A N 1
ATOM 1542 C CA . SER A 1 193 ? 20.645 -1.240 -19.135 1.00 92.00 193 SER A CA 1
ATOM 1543 C C . SER A 1 193 ? 22.140 -1.143 -18.850 1.00 92.00 193 SER A C 1
ATOM 1545 O O . SER A 1 193 ? 22.548 -0.951 -17.705 1.00 92.00 193 SER A O 1
ATOM 1547 N N . ASP A 1 194 ? 22.955 -1.246 -19.897 1.00 89.25 194 ASP A N 1
ATOM 1548 C CA . ASP A 1 194 ? 24.395 -0.996 -19.862 1.00 89.25 194 ASP A CA 1
ATOM 1549 C C . ASP A 1 194 ? 24.705 0.452 -20.265 1.00 89.25 194 ASP A C 1
ATOM 1551 O O . ASP A 1 194 ? 25.171 0.745 -21.366 1.00 89.25 194 ASP A O 1
ATOM 1555 N N . SER A 1 195 ? 24.363 1.377 -19.370 1.00 81.25 195 SER A N 1
ATOM 1556 C CA . SER A 1 195 ? 24.539 2.816 -19.573 1.00 81.25 195 SER A CA 1
ATOM 1557 C C . SER A 1 195 ? 24.836 3.530 -18.258 1.00 81.25 195 SER A C 1
ATOM 1559 O O . SER A 1 195 ? 24.436 3.070 -17.182 1.00 81.25 195 SER A O 1
ATOM 1561 N N . CYS A 1 196 ? 25.501 4.687 -18.327 1.00 69.19 196 CYS A N 1
ATOM 1562 C CA . CYS A 1 196 ? 25.687 5.559 -17.165 1.00 69.19 196 CYS A CA 1
ATOM 1563 C C . CYS A 1 196 ? 24.334 5.936 -16.536 1.00 69.19 196 CYS A C 1
ATOM 1565 O O . CYS A 1 196 ? 23.334 6.074 -17.240 1.00 69.19 196 CYS A O 1
ATOM 1567 N N . TYR A 1 197 ? 24.307 6.083 -15.206 1.00 64.12 197 TYR A N 1
ATOM 1568 C CA . TYR A 1 197 ? 23.127 6.491 -14.423 1.00 64.12 197 TYR A CA 1
ATOM 1569 C C . TYR A 1 197 ? 21.905 5.555 -14.487 1.00 64.12 197 TYR A C 1
ATOM 1571 O O . TYR A 1 197 ? 20.866 5.859 -13.911 1.00 64.12 197 TYR A O 1
ATOM 1579 N N . SER A 1 198 ? 22.041 4.366 -15.077 1.00 59.06 198 SER A N 1
ATOM 1580 C CA . SER A 1 198 ? 20.989 3.339 -15.121 1.00 59.06 198 SER A CA 1
ATOM 1581 C C . SER A 1 198 ? 20.569 2.800 -13.742 1.00 59.06 198 SER A C 1
ATOM 1583 O O . SER A 1 198 ? 19.495 2.223 -13.621 1.00 59.06 198 SER A O 1
ATOM 1585 N N . GLY A 1 199 ? 21.363 3.021 -12.687 1.00 52.22 199 GLY A N 1
ATOM 1586 C CA . GLY A 1 199 ? 21.010 2.674 -11.300 1.00 52.22 199 GLY A CA 1
ATOM 1587 C C . GLY A 1 199 ? 19.929 3.563 -10.669 1.00 52.22 199 GLY A C 1
ATOM 1588 O O . GLY A 1 199 ? 19.470 3.285 -9.573 1.00 52.22 199 GLY A O 1
ATOM 1589 N N . LYS A 1 200 ? 19.502 4.641 -11.340 1.00 58.22 200 LYS A N 1
ATOM 1590 C CA . LYS A 1 200 ? 18.362 5.472 -10.911 1.00 58.22 200 LYS A CA 1
ATOM 1591 C C . LYS A 1 200 ? 17.006 4.874 -11.303 1.00 58.22 200 LYS A C 1
ATOM 1593 O O . LYS A 1 200 ? 16.008 5.189 -10.672 1.00 58.22 200 LYS A O 1
ATOM 1598 N N . LEU A 1 201 ? 17.001 3.963 -12.280 1.00 52.09 201 LEU A N 1
ATOM 1599 C CA . LEU A 1 201 ? 15.851 3.116 -12.619 1.00 52.09 201 LEU A CA 1
ATOM 1600 C C . LEU A 1 201 ? 15.567 2.046 -11.541 1.00 52.09 201 LEU A C 1
ATOM 1602 O O . LEU A 1 201 ? 14.654 1.245 -11.709 1.00 52.09 201 LEU A O 1
ATOM 1606 N N . VAL A 1 202 ? 16.387 2.002 -10.485 1.00 51.44 202 VAL A N 1
ATOM 1607 C CA . VAL A 1 202 ? 16.386 1.010 -9.411 1.00 51.44 202 VAL A CA 1
ATOM 1608 C C . VAL A 1 202 ? 16.141 1.727 -8.077 1.00 51.44 202 VAL A C 1
ATOM 1610 O O . VAL A 1 202 ? 16.909 2.602 -7.671 1.00 51.44 202 VAL A O 1
ATOM 1613 N N . HIS A 1 203 ? 15.088 1.346 -7.365 1.00 46.00 203 HIS A N 1
ATOM 1614 C CA . HIS A 1 203 ? 14.892 1.619 -5.950 1.00 46.00 203 HIS A CA 1
ATOM 1615 C C . HIS A 1 203 ? 15.647 0.565 -5.118 1.00 46.00 203 HIS A C 1
ATOM 1617 O O . HIS A 1 203 ? 15.632 -0.627 -5.398 1.00 46.00 203 HIS A O 1
ATOM 1623 N N . LYS A 1 204 ? 16.371 0.983 -4.072 1.00 36.00 204 LYS A N 1
ATOM 1624 C CA . LYS A 1 204 ? 17.095 0.037 -3.203 1.00 36.00 204 LYS A CA 1
ATOM 1625 C C . LYS A 1 204 ? 16.103 -0.823 -2.412 1.00 36.00 204 LYS A C 1
ATOM 1627 O O . LYS A 1 204 ? 15.709 -0.438 -1.314 1.00 36.00 204 LYS A O 1
ATOM 1632 N N . ILE A 1 205 ? 15.749 -1.985 -2.948 1.00 37.16 205 ILE A N 1
ATOM 1633 C CA . ILE A 1 205 ? 15.016 -3.031 -2.237 1.00 37.16 205 ILE A CA 1
ATOM 1634 C C . ILE A 1 205 ? 15.963 -4.197 -1.964 1.00 37.16 205 ILE A C 1
ATOM 1636 O O . ILE A 1 205 ? 16.633 -4.720 -2.855 1.00 37.16 205 ILE A O 1
ATOM 1640 N N . ASP A 1 206 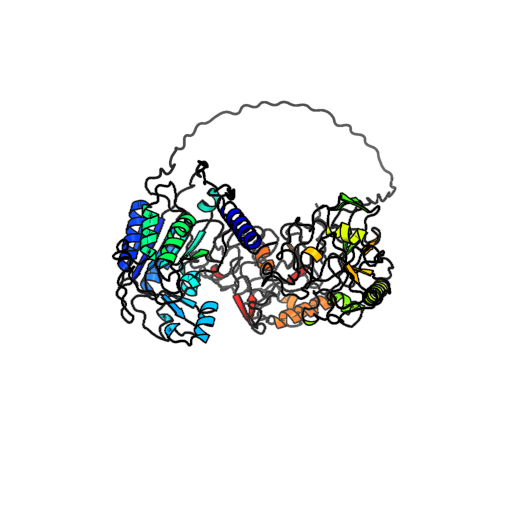? 16.010 -4.606 -0.700 1.00 34.56 206 ASP A N 1
ATOM 1641 C CA . ASP A 1 206 ? 16.621 -5.862 -0.292 1.00 34.56 206 ASP A CA 1
ATOM 1642 C C . ASP A 1 206 ? 15.626 -6.986 -0.605 1.00 34.56 206 ASP A C 1
ATOM 1644 O O . ASP A 1 206 ? 14.667 -7.211 0.132 1.00 34.56 206 ASP A O 1
ATOM 1648 N N . ILE A 1 207 ? 15.788 -7.641 -1.758 1.00 43.59 207 ILE A N 1
ATOM 1649 C CA . ILE A 1 207 ? 15.001 -8.831 -2.117 1.00 43.59 207 ILE A CA 1
ATOM 1650 C C . ILE A 1 207 ? 15.525 -9.982 -1.240 1.00 43.59 207 ILE A C 1
ATOM 1652 O O . ILE A 1 207 ? 16.408 -10.735 -1.658 1.00 43.59 207 ILE A O 1
ATOM 1656 N N . SER A 1 208 ? 15.058 -10.042 0.008 1.00 34.56 208 SER A N 1
ATOM 1657 C CA . SER A 1 208 ? 15.523 -10.987 1.031 1.00 34.56 208 SER A CA 1
ATOM 1658 C C . SER A 1 208 ? 14.765 -12.320 1.025 1.00 34.56 208 SER A C 1
ATOM 1660 O O . SER A 1 208 ? 15.265 -13.296 1.581 1.00 34.56 208 SER A O 1
ATOM 1662 N N . GLU A 1 209 ? 13.609 -12.398 0.356 1.00 39.94 209 GLU A N 1
ATOM 1663 C CA . GLU A 1 209 ? 12.811 -13.623 0.248 1.00 39.94 209 GLU A CA 1
ATOM 1664 C C . GLU A 1 209 ? 12.837 -14.191 -1.180 1.00 39.94 209 GLU A C 1
ATOM 1666 O O . GLU A 1 209 ? 12.456 -13.529 -2.148 1.00 39.94 209 GLU A O 1
ATOM 1671 N N . GLU A 1 210 ? 13.313 -15.434 -1.325 1.00 46.78 210 GLU A N 1
ATOM 1672 C CA . GLU A 1 210 ? 13.226 -16.173 -2.587 1.00 46.78 210 GLU A CA 1
ATOM 1673 C C . GLU A 1 210 ? 11.806 -16.737 -2.763 1.00 46.78 210 GLU A C 1
ATOM 1675 O O . GLU A 1 210 ? 11.387 -17.575 -1.957 1.00 46.78 210 GLU A O 1
ATOM 1680 N N . PRO A 1 211 ? 11.061 -16.357 -3.822 1.00 47.78 211 PRO A N 1
ATOM 1681 C CA . PRO A 1 211 ? 9.821 -17.044 -4.151 1.00 47.78 211 PRO A CA 1
ATOM 1682 C C . PRO A 1 211 ? 10.123 -18.508 -4.483 1.00 47.78 211 PRO A C 1
ATOM 1684 O O . PRO A 1 211 ? 11.144 -18.823 -5.108 1.00 47.78 211 PRO A O 1
ATOM 1687 N N . TYR A 1 212 ? 9.218 -19.421 -4.114 1.00 52.31 212 TYR A N 1
ATOM 1688 C CA . TYR A 1 212 ? 9.314 -20.809 -4.560 1.00 52.31 212 TYR A CA 1
ATOM 1689 C C . TYR A 1 212 ? 9.454 -20.833 -6.086 1.00 52.31 212 TYR A C 1
ATOM 1691 O O . TYR A 1 212 ? 8.754 -20.120 -6.799 1.00 52.31 212 TYR A O 1
ATOM 1699 N N . LEU A 1 213 ? 10.350 -21.672 -6.610 1.00 57.41 213 LEU A N 1
ATOM 1700 C CA . LEU A 1 213 ? 10.701 -21.696 -8.036 1.00 57.41 213 LEU A CA 1
ATOM 1701 C C . LEU A 1 213 ? 9.482 -21.816 -8.978 1.00 57.41 213 LEU A C 1
ATOM 1703 O O . LEU A 1 213 ? 9.507 -21.311 -10.097 1.00 57.41 213 LEU A O 1
ATOM 1707 N N . ASN A 1 214 ? 8.414 -22.482 -8.528 1.00 60.00 214 ASN A N 1
ATOM 1708 C CA . ASN A 1 214 ? 7.136 -22.539 -9.244 1.00 60.00 214 ASN A CA 1
ATOM 1709 C C . ASN A 1 214 ? 6.498 -21.153 -9.412 1.00 60.00 214 ASN A C 1
ATOM 1711 O O . ASN A 1 214 ? 6.045 -20.825 -10.507 1.00 60.00 214 ASN A O 1
ATOM 1715 N N . ASP A 1 215 ? 6.476 -20.354 -8.354 1.00 58.88 215 ASP A N 1
ATOM 1716 C CA . ASP A 1 215 ? 5.865 -19.027 -8.335 1.00 58.88 215 ASP A CA 1
ATOM 1717 C C . ASP A 1 215 ? 6.743 -18.032 -9.095 1.00 58.88 215 ASP A C 1
ATOM 1719 O O . ASP A 1 215 ? 6.228 -17.253 -9.895 1.00 58.88 215 ASP A O 1
ATOM 1723 N N . ALA A 1 216 ? 8.069 -18.161 -8.963 1.00 64.75 216 ALA A N 1
ATOM 1724 C CA . ALA A 1 216 ? 9.047 -17.393 -9.727 1.00 64.75 216 ALA A CA 1
ATOM 1725 C C . ALA A 1 216 ? 8.851 -17.546 -11.248 1.00 64.75 216 ALA A C 1
ATOM 1727 O O . ALA A 1 216 ? 8.952 -16.579 -11.994 1.00 64.75 216 ALA A O 1
ATOM 1728 N N . ILE A 1 217 ? 8.553 -18.758 -11.718 1.00 69.56 217 ILE A N 1
ATOM 1729 C CA . ILE A 1 217 ? 8.417 -19.073 -13.148 1.00 69.56 217 ILE A CA 1
ATOM 1730 C C . ILE A 1 217 ? 7.020 -18.754 -13.696 1.00 69.56 217 ILE A C 1
ATOM 1732 O O . ILE A 1 217 ? 6.875 -18.407 -14.867 1.00 69.56 217 ILE A O 1
ATOM 1736 N N . ASN A 1 218 ? 5.969 -18.951 -12.899 1.00 69.31 218 ASN A N 1
ATOM 1737 C CA . ASN A 1 218 ? 4.596 -18.856 -13.398 1.00 69.31 218 ASN A CA 1
ATOM 1738 C C . ASN A 1 218 ? 3.945 -17.489 -13.148 1.00 69.31 218 ASN A C 1
ATOM 1740 O O . ASN A 1 218 ? 2.919 -17.213 -13.767 1.00 69.31 218 ASN A O 1
ATOM 1744 N N . SER A 1 219 ? 4.530 -16.644 -12.298 1.00 70.19 219 SER A N 1
ATOM 1745 C CA . SER A 1 219 ? 4.009 -15.307 -11.992 1.00 70.19 219 SER A CA 1
ATOM 1746 C C . SER A 1 219 ? 4.641 -14.238 -12.879 1.00 70.19 219 SER A C 1
ATOM 1748 O O . SER A 1 219 ? 5.779 -14.378 -13.332 1.00 70.19 219 SER A O 1
ATOM 1750 N N . ALA A 1 220 ? 3.919 -13.143 -13.112 1.00 76.38 220 ALA A N 1
ATOM 1751 C CA . ALA A 1 220 ? 4.443 -12.039 -13.900 1.00 76.38 220 ALA A CA 1
ATOM 1752 C C . ALA A 1 220 ? 5.671 -11.398 -13.225 1.00 76.38 220 ALA A C 1
ATOM 1754 O O . ALA A 1 220 ? 5.689 -11.185 -12.010 1.00 76.38 220 ALA A O 1
ATOM 1755 N N . SER A 1 221 ? 6.695 -11.068 -14.014 1.00 84.12 221 SER A N 1
ATOM 1756 C CA . SER A 1 221 ? 7.873 -10.331 -13.555 1.00 84.12 221 SER A CA 1
ATOM 1757 C C . SER A 1 221 ? 8.111 -9.098 -14.419 1.00 84.12 221 SER A C 1
ATOM 1759 O O . SER A 1 221 ? 8.099 -9.160 -15.651 1.00 84.12 221 SER A O 1
ATOM 1761 N N . ARG A 1 222 ? 8.376 -7.972 -13.766 1.00 88.38 222 ARG A N 1
ATOM 1762 C CA . ARG A 1 222 ? 8.811 -6.709 -14.375 1.00 88.38 222 ARG A CA 1
ATOM 1763 C C . ARG A 1 222 ? 10.089 -6.290 -13.669 1.00 88.38 222 ARG A C 1
ATOM 1765 O O . ARG A 1 222 ? 10.023 -5.878 -12.516 1.00 88.38 222 ARG A O 1
ATOM 1772 N N . MET A 1 223 ? 11.238 -6.520 -14.292 1.00 89.50 223 MET A N 1
ATOM 1773 C CA . MET A 1 223 ? 12.537 -6.405 -13.624 1.00 89.50 223 MET A CA 1
ATOM 1774 C C . MET A 1 223 ? 13.518 -5.576 -14.439 1.00 89.50 223 MET A C 1
ATOM 1776 O O . MET A 1 223 ? 13.424 -5.507 -15.667 1.00 89.50 223 MET A O 1
ATOM 1780 N N . ILE A 1 224 ? 14.494 -4.998 -13.751 1.00 90.00 224 ILE A N 1
ATOM 1781 C CA . ILE A 1 224 ? 15.608 -4.291 -14.358 1.00 90.00 224 ILE A CA 1
ATOM 1782 C C . ILE A 1 224 ? 16.937 -4.749 -13.765 1.00 90.00 224 ILE A C 1
ATOM 1784 O O . ILE A 1 224 ? 17.080 -4.905 -12.558 1.00 90.00 224 ILE A O 1
ATOM 1788 N N . LEU A 1 225 ? 17.925 -4.936 -14.634 1.00 90.62 225 LEU A N 1
ATOM 1789 C CA . LEU A 1 225 ? 19.321 -5.120 -14.278 1.00 90.62 225 LEU A CA 1
ATOM 1790 C C . LEU A 1 225 ? 20.139 -3.982 -14.899 1.00 90.62 225 LEU A C 1
ATOM 1792 O O . LEU A 1 225 ? 20.265 -3.887 -16.120 1.00 90.62 225 LEU A O 1
ATOM 1796 N N . SER A 1 226 ? 20.700 -3.115 -14.070 1.00 88.94 226 SER A N 1
ATOM 1797 C CA . SER A 1 226 ? 21.515 -1.987 -14.515 1.00 88.94 226 SER A CA 1
ATOM 1798 C C . SER A 1 226 ? 23.003 -2.269 -14.315 1.00 88.94 226 SER A C 1
ATOM 1800 O O . SER A 1 226 ? 23.392 -2.977 -13.380 1.00 88.94 226 SER A O 1
ATOM 1802 N N . SER A 1 227 ? 23.854 -1.719 -15.188 1.00 84.00 227 SER A N 1
ATOM 1803 C CA . SER A 1 227 ? 25.306 -1.775 -14.983 1.00 84.00 227 SER A CA 1
ATOM 1804 C C . SER A 1 227 ? 25.754 -0.881 -13.826 1.00 84.00 227 SER A C 1
ATOM 1806 O O . SER A 1 227 ? 26.699 -1.235 -13.123 1.00 84.00 227 SER A O 1
ATOM 1808 N N . GLY A 1 228 ? 25.018 0.209 -13.569 1.00 69.19 228 GLY A N 1
ATOM 1809 C CA . GLY A 1 228 ? 25.217 1.119 -12.442 1.00 69.19 228 GLY A CA 1
ATOM 1810 C C . GLY A 1 228 ? 26.539 1.902 -12.481 1.00 69.19 228 GLY A C 1
ATOM 1811 O O . GLY A 1 228 ? 27.462 1.606 -13.238 1.00 69.19 228 GLY A O 1
ATOM 1812 N N . GLY A 1 229 ? 26.626 2.950 -11.657 1.00 58.84 229 GLY A N 1
ATOM 1813 C CA . GLY A 1 229 ? 27.778 3.859 -11.589 1.00 58.84 229 GLY A CA 1
ATOM 1814 C C . GLY A 1 229 ? 27.375 5.338 -11.641 1.00 58.84 229 GLY A C 1
ATOM 1815 O O . GLY A 1 229 ? 26.521 5.737 -12.431 1.00 58.84 229 GLY A O 1
ATOM 1816 N N . TRP A 1 230 ? 27.993 6.151 -10.778 1.00 53.12 230 TRP A N 1
ATOM 1817 C CA . TRP A 1 230 ? 27.697 7.587 -10.601 1.00 53.12 230 TRP A CA 1
ATOM 1818 C C . TRP A 1 230 ? 28.646 8.523 -11.369 1.00 53.12 230 TRP A C 1
ATOM 1820 O O . TRP A 1 230 ? 28.576 9.741 -11.199 1.00 53.12 230 TRP A O 1
ATOM 1830 N N . GLU A 1 231 ? 29.545 7.961 -12.175 1.00 49.81 231 GLU A N 1
ATOM 1831 C CA . GLU A 1 231 ? 30.576 8.672 -12.934 1.00 49.81 231 GLU A CA 1
ATOM 1832 C C . GLU A 1 231 ? 30.613 8.169 -14.384 1.00 49.81 231 GLU A C 1
ATOM 1834 O O . GLU A 1 231 ? 30.210 7.040 -14.672 1.00 49.81 231 GLU A O 1
ATOM 1839 N N . THR A 1 232 ? 31.149 8.980 -15.298 1.00 50.47 232 THR A N 1
ATOM 1840 C CA . THR A 1 232 ? 31.454 8.574 -16.676 1.00 50.47 232 THR A CA 1
ATOM 1841 C C . THR A 1 232 ? 32.595 7.544 -16.666 1.00 50.47 232 THR A C 1
ATOM 1843 O O . THR A 1 232 ? 33.769 7.901 -16.536 1.00 50.47 232 THR A O 1
ATOM 1846 N N . VAL A 1 233 ? 32.277 6.251 -16.739 1.00 47.78 233 VAL A N 1
ATOM 1847 C CA . VAL A 1 233 ? 33.270 5.159 -16.705 1.00 47.78 233 VAL A CA 1
ATOM 1848 C C . VAL A 1 233 ? 33.889 4.965 -18.102 1.00 47.78 233 VAL A C 1
ATOM 1850 O O . VAL A 1 233 ? 33.193 5.130 -19.105 1.00 47.78 233 VAL A O 1
ATOM 1853 N N . PRO A 1 234 ? 35.190 4.629 -18.224 1.00 49.75 234 PRO A N 1
ATOM 1854 C CA . PRO A 1 234 ? 35.803 4.320 -19.513 1.00 49.75 234 PRO A CA 1
ATOM 1855 C C . PRO A 1 234 ? 35.095 3.159 -20.223 1.00 49.75 234 PRO A C 1
ATOM 1857 O O . PRO A 1 234 ? 34.872 2.096 -19.653 1.00 49.75 234 PRO A O 1
ATOM 1860 N N . ALA A 1 235 ? 34.794 3.375 -21.501 1.00 52.75 235 ALA A N 1
ATOM 1861 C CA . ALA A 1 235 ? 33.945 2.521 -22.324 1.00 52.75 235 ALA A CA 1
ATOM 1862 C C . ALA A 1 235 ? 34.595 1.201 -22.807 1.00 52.75 235 ALA A C 1
ATOM 1864 O O . ALA A 1 235 ? 34.050 0.519 -23.668 1.00 52.75 235 ALA A O 1
ATOM 1865 N N . VAL A 1 236 ? 35.766 0.824 -22.283 1.00 58.16 236 VAL A N 1
ATOM 1866 C CA . VAL A 1 236 ? 36.456 -0.434 -22.617 1.00 58.16 236 VAL A CA 1
ATOM 1867 C C . VAL A 1 236 ? 36.991 -1.053 -21.334 1.00 58.16 236 VAL A C 1
ATOM 1869 O O . VAL A 1 236 ? 37.627 -0.367 -20.532 1.00 58.16 236 VAL A O 1
ATOM 1872 N N . SER A 1 237 ? 36.758 -2.351 -21.136 1.00 59.41 237 SER A N 1
ATOM 1873 C CA . SER A 1 237 ? 37.360 -3.074 -20.019 1.00 59.41 237 SER A CA 1
ATOM 1874 C C . SER A 1 237 ? 38.884 -3.147 -20.169 1.00 59.41 237 SER A C 1
ATOM 1876 O O . SER A 1 237 ? 39.395 -3.540 -21.216 1.00 59.41 237 SER A O 1
ATOM 1878 N N . ASN A 1 238 ? 39.623 -2.852 -19.097 1.00 65.94 238 ASN A N 1
ATOM 1879 C CA . ASN A 1 238 ? 41.083 -3.028 -19.061 1.00 65.94 238 ASN A CA 1
ATOM 1880 C C . ASN A 1 238 ? 41.505 -4.502 -18.905 1.00 65.94 238 ASN A C 1
ATOM 1882 O O . ASN A 1 238 ? 42.696 -4.808 -18.841 1.00 65.94 238 ASN A O 1
ATOM 1886 N N . LEU A 1 239 ? 40.545 -5.426 -18.810 1.00 73.38 239 LEU A N 1
ATOM 1887 C CA . LEU A 1 239 ? 40.815 -6.850 -18.685 1.00 73.38 239 LEU A CA 1
ATOM 1888 C C . LEU A 1 239 ? 41.086 -7.473 -20.063 1.00 73.38 239 LEU A C 1
ATOM 1890 O O . LEU A 1 239 ? 40.200 -7.439 -20.918 1.00 73.38 239 LEU A O 1
ATOM 1894 N N . PRO A 1 240 ? 42.227 -8.164 -20.268 1.00 73.31 240 PRO A N 1
ATOM 1895 C CA . PRO A 1 240 ? 42.532 -8.831 -21.538 1.00 73.31 240 PRO A CA 1
ATOM 1896 C C . PRO A 1 240 ? 41.442 -9.813 -21.994 1.00 73.31 240 PRO A C 1
ATOM 1898 O O . PRO A 1 240 ? 41.152 -9.925 -23.182 1.00 73.31 240 PRO A O 1
ATOM 1901 N N . LYS A 1 241 ? 40.788 -10.494 -21.042 1.00 76.50 241 LYS A N 1
ATOM 1902 C CA . LYS A 1 241 ? 39.687 -11.434 -21.311 1.00 76.50 241 LYS A CA 1
ATOM 1903 C C . LYS A 1 241 ? 38.384 -10.770 -21.781 1.00 76.50 241 LYS A C 1
ATOM 1905 O O . LYS A 1 241 ? 37.525 -11.457 -22.320 1.00 76.50 241 LYS A O 1
ATOM 1910 N N . CYS A 1 242 ? 38.245 -9.464 -21.565 1.00 80.06 242 CYS A N 1
ATOM 1911 C CA . CYS A 1 242 ? 37.084 -8.657 -21.935 1.00 80.06 242 CYS A CA 1
ATOM 1912 C C . CYS A 1 242 ? 37.372 -7.778 -23.162 1.00 80.06 242 CYS A C 1
ATOM 1914 O O . CYS A 1 242 ? 36.709 -6.765 -23.368 1.00 80.06 242 CYS A O 1
ATOM 1916 N N . SER A 1 243 ? 38.375 -8.144 -23.970 1.00 78.75 243 SER A N 1
ATOM 1917 C CA . SER A 1 243 ? 38.741 -7.400 -25.176 1.00 78.75 243 SER A CA 1
ATOM 1918 C C . SER A 1 243 ? 37.529 -7.213 -26.097 1.00 78.75 243 SER A C 1
ATOM 1920 O O . SER A 1 243 ? 36.864 -8.181 -26.468 1.00 78.75 243 SER A O 1
ATOM 1922 N N . GLY A 1 244 ? 37.245 -5.953 -26.436 1.00 83.81 244 GLY A N 1
ATOM 1923 C CA . GLY A 1 244 ? 36.118 -5.563 -27.284 1.00 83.81 244 GLY A CA 1
ATOM 1924 C C . GLY A 1 244 ? 34.773 -5.415 -26.567 1.00 83.81 244 GLY A C 1
ATOM 1925 O O . GLY A 1 244 ? 33.796 -5.117 -27.244 1.00 83.81 244 GLY A O 1
ATOM 1926 N N . HIS A 1 245 ? 34.701 -5.593 -25.245 1.00 89.88 245 HIS A N 1
ATOM 1927 C CA . HIS A 1 245 ? 33.451 -5.519 -24.484 1.00 89.88 245 HIS A CA 1
ATOM 1928 C C . HIS A 1 245 ? 33.528 -4.543 -23.300 1.00 89.88 245 HIS A C 1
ATOM 1930 O O . HIS A 1 245 ? 34.612 -4.313 -22.739 1.00 89.88 245 HIS A O 1
ATOM 1936 N N . SER A 1 246 ? 32.382 -3.993 -22.880 1.00 88.62 246 SER A N 1
ATOM 1937 C CA . SER A 1 246 ? 32.273 -3.329 -21.577 1.00 88.62 246 SER A CA 1
ATOM 1938 C C . SER A 1 246 ? 32.542 -4.333 -20.445 1.00 88.62 246 SER A C 1
ATOM 1940 O O . SER A 1 246 ? 32.389 -5.550 -20.606 1.00 88.62 246 SER A O 1
ATOM 1942 N N . THR A 1 247 ? 32.969 -3.853 -19.271 1.00 87.88 247 THR A N 1
ATOM 1943 C CA . THR A 1 247 ? 33.188 -4.741 -18.115 1.00 87.88 247 THR A CA 1
ATOM 1944 C C . THR A 1 247 ? 31.888 -5.446 -17.717 1.00 87.88 247 THR A C 1
ATOM 1946 O O . THR A 1 247 ? 31.898 -6.656 -17.488 1.00 87.88 247 THR A O 1
ATOM 1949 N N . PHE A 1 248 ? 30.766 -4.724 -17.698 1.00 89.69 248 PHE A N 1
ATOM 1950 C CA . PHE A 1 248 ? 29.450 -5.284 -17.404 1.00 89.69 248 PHE A CA 1
ATOM 1951 C C . PHE A 1 248 ? 29.023 -6.354 -18.423 1.00 89.69 248 PHE A C 1
ATOM 1953 O O . PHE A 1 248 ? 28.745 -7.493 -18.036 1.00 89.69 248 PHE A O 1
ATOM 1960 N N . ALA A 1 249 ? 29.050 -6.040 -19.722 1.00 91.69 249 ALA A N 1
ATOM 1961 C CA . ALA A 1 249 ? 28.675 -6.974 -20.781 1.00 91.69 249 ALA A CA 1
ATOM 1962 C C . ALA A 1 249 ? 29.586 -8.211 -20.815 1.00 91.69 249 ALA A C 1
ATOM 1964 O O . ALA A 1 249 ? 29.106 -9.330 -21.001 1.00 91.69 249 ALA A O 1
ATOM 1965 N N . CYS A 1 250 ? 30.888 -8.042 -20.566 1.00 91.75 250 CYS A N 1
ATOM 1966 C CA . CYS A 1 250 ? 31.840 -9.148 -20.486 1.00 91.75 250 CYS A CA 1
ATOM 1967 C C . CYS A 1 250 ? 31.430 -10.192 -19.437 1.00 91.75 250 CYS A C 1
ATOM 1969 O O . CYS A 1 250 ? 31.359 -11.385 -19.746 1.00 91.75 250 CYS A O 1
ATOM 1971 N N . PHE A 1 251 ? 31.130 -9.757 -18.209 1.00 91.75 251 PHE A N 1
ATOM 1972 C CA . PHE A 1 251 ? 30.734 -10.668 -17.134 1.00 91.75 251 PHE A CA 1
ATOM 1973 C C . PHE A 1 251 ? 29.328 -11.243 -17.338 1.00 91.75 251 PHE A C 1
ATOM 1975 O O . PHE A 1 251 ? 29.115 -12.421 -17.048 1.00 91.75 251 PHE A O 1
ATOM 1982 N N . LEU A 1 252 ? 28.407 -10.475 -17.929 1.00 93.00 252 LEU A N 1
ATOM 1983 C CA . LEU A 1 252 ? 27.086 -10.963 -18.336 1.00 93.00 252 LEU A CA 1
ATOM 1984 C C . LEU A 1 252 ? 27.199 -12.116 -19.351 1.00 93.00 252 LEU A C 1
ATOM 1986 O O . LEU A 1 252 ? 26.615 -13.185 -19.167 1.00 93.00 252 LEU A O 1
ATOM 1990 N N . LEU A 1 253 ? 28.029 -11.946 -20.384 1.00 93.44 253 LEU A N 1
ATOM 1991 C CA . LEU A 1 253 ? 28.334 -12.987 -21.370 1.00 93.44 253 LEU A CA 1
ATOM 1992 C C . LEU A 1 253 ? 29.039 -14.197 -20.741 1.00 93.44 253 LEU A C 1
ATOM 1994 O O . LEU A 1 253 ? 28.825 -15.328 -21.180 1.00 93.44 253 LEU A O 1
ATOM 1998 N N . GLU A 1 254 ? 29.895 -13.982 -19.741 1.00 90.81 254 GLU A N 1
ATOM 1999 C CA . GLU A 1 254 ? 30.584 -15.054 -19.019 1.00 90.81 254 GLU A CA 1
ATOM 2000 C C . GLU A 1 254 ? 29.596 -15.919 -18.221 1.00 90.81 254 GLU A C 1
ATOM 2002 O O . GLU A 1 254 ? 29.666 -17.146 -18.314 1.00 90.81 254 GLU A O 1
ATOM 2007 N N . SER A 1 255 ? 28.648 -15.309 -17.500 1.00 91.06 255 SER A N 1
ATOM 2008 C CA . SER A 1 255 ? 27.613 -16.044 -16.758 1.00 91.06 255 SER A CA 1
ATOM 2009 C C . SER A 1 255 ? 26.707 -16.844 -17.702 1.00 91.06 255 SER A C 1
ATOM 2011 O O . SER A 1 255 ? 26.525 -18.049 -17.505 1.00 91.06 255 SER A O 1
ATOM 2013 N N . PHE A 1 256 ? 26.265 -16.261 -18.826 1.00 90.38 256 PHE A N 1
ATOM 2014 C CA . PHE A 1 256 ? 25.493 -17.018 -19.819 1.00 90.38 256 PHE A CA 1
ATOM 2015 C C . PHE A 1 256 ? 26.251 -18.232 -20.379 1.00 90.38 256 PHE A C 1
ATOM 2017 O O . PHE A 1 256 ? 25.664 -19.306 -20.519 1.00 90.38 256 PHE A O 1
ATOM 2024 N N . LYS A 1 257 ? 27.555 -18.093 -20.666 1.00 86.81 257 LYS A N 1
ATOM 2025 C CA . LYS A 1 257 ? 28.405 -19.202 -21.144 1.00 86.81 257 LYS A CA 1
ATOM 2026 C C . LYS A 1 257 ? 28.619 -20.285 -20.084 1.00 86.81 257 LYS A C 1
ATOM 2028 O O . LYS A 1 257 ? 28.789 -21.450 -20.437 1.00 86.81 257 LYS A O 1
ATOM 2033 N N . LYS A 1 258 ? 28.665 -19.906 -18.804 1.00 84.12 258 LYS A N 1
ATOM 2034 C CA . LYS A 1 258 ? 28.847 -20.828 -17.673 1.00 84.12 258 LYS A CA 1
ATOM 2035 C C . LYS A 1 258 ? 27.594 -21.630 -17.355 1.00 84.12 258 LYS A C 1
ATOM 2037 O O . LYS A 1 258 ? 27.727 -22.716 -16.794 1.00 84.12 258 LYS A O 1
ATOM 2042 N N . ASN A 1 259 ? 26.415 -21.122 -17.709 1.00 82.56 259 ASN A N 1
ATOM 2043 C CA . ASN A 1 259 ? 25.159 -21.792 -17.423 1.00 82.56 259 ASN A CA 1
ATOM 2044 C C . ASN A 1 259 ? 25.090 -23.176 -18.096 1.00 82.56 259 ASN A C 1
ATOM 2046 O O . ASN A 1 259 ? 24.942 -23.289 -19.314 1.00 82.56 259 ASN A O 1
ATOM 2050 N N . LYS A 1 260 ? 25.175 -24.229 -17.277 1.00 76.12 260 LYS A N 1
ATOM 2051 C CA . LYS A 1 260 ? 24.951 -25.634 -17.663 1.00 76.12 260 LYS A CA 1
ATOM 2052 C C . LYS A 1 260 ? 23.640 -26.179 -17.093 1.00 76.12 260 LYS A C 1
ATOM 2054 O O . LYS A 1 260 ? 23.391 -27.382 -17.155 1.00 76.12 260 LYS A O 1
ATOM 2059 N N . ASP A 1 261 ? 22.839 -25.305 -16.499 1.00 72.88 261 ASP A N 1
ATOM 2060 C CA . ASP A 1 261 ? 21.665 -25.671 -15.733 1.00 72.88 261 ASP A CA 1
ATOM 2061 C C . ASP A 1 261 ? 20.405 -25.648 -16.577 1.00 72.88 261 ASP A C 1
ATOM 2063 O O . ASP A 1 261 ? 20.330 -25.036 -17.642 1.00 72.88 261 ASP A O 1
ATOM 2067 N N . LYS A 1 262 ? 19.383 -26.329 -16.062 1.00 70.94 262 LYS A N 1
ATOM 2068 C CA . LYS A 1 262 ? 18.070 -26.442 -16.699 1.00 70.94 262 LYS A CA 1
ATOM 2069 C C . LYS A 1 262 ? 17.366 -25.090 -16.863 1.00 70.94 262 LYS A C 1
ATOM 2071 O O . LYS A 1 262 ? 16.541 -24.934 -17.756 1.00 70.94 262 LYS A O 1
ATOM 2076 N N . TYR A 1 263 ? 17.688 -24.137 -16.000 1.00 76.62 263 TYR A N 1
ATOM 2077 C CA . TYR A 1 263 ? 17.273 -22.747 -16.078 1.00 76.62 263 TYR A CA 1
ATOM 2078 C C . TYR A 1 263 ? 18.312 -21.876 -15.378 1.00 76.62 263 TYR A C 1
ATOM 2080 O O . TYR A 1 263 ? 18.967 -22.317 -14.434 1.00 76.62 263 TYR A O 1
ATOM 2088 N N . LEU A 1 264 ? 18.418 -20.629 -15.818 1.00 85.56 264 LEU A N 1
ATOM 2089 C CA . LEU A 1 264 ? 19.176 -19.577 -15.150 1.00 85.56 264 LEU A CA 1
ATOM 2090 C C . LEU A 1 264 ? 18.187 -18.494 -14.728 1.00 85.56 264 LEU A C 1
ATOM 2092 O O . LEU A 1 264 ? 17.475 -17.958 -15.569 1.00 85.56 264 LEU A O 1
ATOM 2096 N N . THR A 1 265 ? 18.096 -18.193 -13.436 1.00 85.00 265 THR A N 1
ATOM 2097 C CA . THR A 1 265 ? 17.271 -17.079 -12.950 1.00 85.00 265 THR A CA 1
ATOM 2098 C C . THR A 1 265 ? 18.047 -15.771 -13.078 1.00 85.00 265 THR A C 1
ATOM 2100 O O . THR A 1 265 ? 19.280 -15.756 -13.029 1.00 85.00 265 THR A O 1
ATOM 2103 N N . ILE A 1 266 ? 17.338 -14.652 -13.207 1.00 88.94 266 ILE A N 1
ATOM 2104 C CA . ILE A 1 266 ? 17.961 -13.325 -13.213 1.00 88.94 266 ILE A CA 1
ATOM 2105 C C . ILE A 1 266 ? 18.705 -13.015 -11.907 1.00 88.94 266 ILE A C 1
ATOM 2107 O O . ILE A 1 266 ? 19.722 -12.330 -11.939 1.00 88.94 266 ILE A O 1
ATOM 2111 N N . ARG A 1 267 ? 18.266 -13.578 -10.772 1.00 81.62 267 ARG A N 1
ATOM 2112 C CA . ARG A 1 267 ? 18.977 -13.472 -9.491 1.00 81.62 267 ARG A CA 1
ATOM 2113 C C . ARG A 1 267 ? 20.344 -14.153 -9.550 1.00 81.62 267 ARG A C 1
ATOM 2115 O O . ARG A 1 267 ? 21.341 -13.533 -9.204 1.00 81.62 267 ARG A O 1
ATOM 2122 N N . ASN A 1 268 ? 20.411 -15.387 -10.052 1.00 81.38 268 ASN A N 1
ATOM 2123 C CA . ASN A 1 268 ? 21.682 -16.102 -10.195 1.00 81.38 268 ASN A CA 1
ATOM 2124 C C . ASN A 1 268 ? 22.616 -15.378 -11.170 1.00 81.38 268 ASN A C 1
ATOM 2126 O O . ASN A 1 268 ? 23.802 -15.221 -10.893 1.00 81.38 268 ASN A O 1
ATOM 2130 N N . LEU A 1 269 ? 22.060 -14.879 -12.278 1.00 88.81 269 LEU A N 1
ATOM 2131 C CA . LEU A 1 269 ? 22.794 -14.054 -13.233 1.00 88.81 269 LEU A CA 1
ATOM 2132 C C . LEU A 1 269 ? 23.357 -12.787 -12.568 1.00 88.81 269 LEU A C 1
ATOM 2134 O O . LEU A 1 269 ? 24.507 -12.434 -12.805 1.00 88.81 269 LEU A O 1
ATOM 2138 N N . TYR A 1 270 ? 22.577 -12.124 -11.711 1.00 88.75 270 TYR A N 1
ATOM 2139 C CA . TYR A 1 270 ? 23.020 -10.960 -10.944 1.00 88.75 270 TYR A CA 1
ATOM 2140 C C . TYR A 1 270 ? 24.155 -11.295 -9.966 1.00 88.75 270 TYR A C 1
ATOM 2142 O O . TYR A 1 270 ? 25.181 -10.614 -9.967 1.00 88.75 270 TYR A O 1
ATOM 2150 N N . GLU A 1 271 ? 24.012 -12.354 -9.167 1.00 82.38 271 GLU A N 1
ATOM 2151 C CA . GLU A 1 271 ? 25.034 -12.777 -8.197 1.00 82.38 271 GLU A CA 1
ATOM 2152 C C . GLU A 1 271 ? 26.361 -13.154 -8.881 1.00 82.38 271 GLU A C 1
ATOM 2154 O O . GLU A 1 271 ? 27.440 -12.820 -8.379 1.00 82.38 271 GLU A O 1
ATOM 2159 N N . ASP A 1 272 ? 26.290 -13.769 -10.066 1.00 84.56 272 ASP A N 1
ATOM 2160 C CA . ASP A 1 272 ? 27.457 -14.123 -10.879 1.00 84.56 272 ASP A CA 1
ATOM 2161 C C . ASP A 1 272 ? 28.242 -12.900 -11.373 1.00 84.56 272 ASP A C 1
ATOM 2163 O O . ASP A 1 272 ? 29.466 -12.977 -11.522 1.00 84.56 272 ASP A O 1
ATOM 2167 N N . ILE A 1 273 ? 27.567 -11.778 -11.652 1.00 88.69 273 ILE A N 1
ATOM 2168 C CA . ILE A 1 273 ? 28.198 -10.598 -12.267 1.00 88.69 273 ILE A CA 1
ATOM 2169 C C . ILE A 1 273 ? 28.500 -9.478 -11.275 1.00 88.69 273 ILE A C 1
ATOM 2171 O O . ILE A 1 273 ? 29.459 -8.736 -11.489 1.00 88.69 273 ILE A O 1
ATOM 2175 N N . ARG A 1 274 ? 27.739 -9.350 -10.179 1.00 86.25 274 ARG A N 1
ATOM 2176 C CA . ARG A 1 274 ? 27.824 -8.203 -9.262 1.00 86.25 274 ARG A CA 1
ATOM 2177 C C . ARG A 1 274 ? 29.234 -8.025 -8.706 1.00 86.25 274 ARG A C 1
ATOM 2179 O O . ARG A 1 274 ? 29.841 -6.970 -8.873 1.00 86.25 274 ARG A O 1
ATOM 2186 N N . LYS A 1 275 ? 29.773 -9.066 -8.059 1.00 82.69 275 LYS A N 1
ATOM 2187 C CA . LYS A 1 275 ? 31.114 -9.021 -7.453 1.00 82.69 275 LYS A CA 1
ATOM 2188 C C . LYS A 1 275 ? 32.206 -8.828 -8.512 1.00 82.69 275 LYS A C 1
ATOM 2190 O O . LYS A 1 275 ? 33.018 -7.921 -8.345 1.00 82.69 275 LYS A O 1
ATOM 2195 N N . PRO A 1 276 ? 32.254 -9.610 -9.609 1.00 83.19 276 PRO A N 1
ATOM 2196 C CA . PRO A 1 276 ? 33.295 -9.416 -10.610 1.00 83.19 276 PRO A CA 1
ATOM 2197 C C . PRO A 1 276 ? 33.281 -8.036 -11.277 1.00 83.19 276 PRO A C 1
ATOM 2199 O O . PRO A 1 276 ? 34.354 -7.483 -11.503 1.00 83.19 276 PRO A O 1
ATOM 2202 N N . VAL A 1 277 ? 32.114 -7.444 -11.545 1.00 84.94 277 VAL A N 1
ATOM 2203 C CA . VAL A 1 277 ? 32.032 -6.083 -12.105 1.00 84.94 277 VAL A CA 1
ATOM 2204 C C . VAL A 1 277 ? 32.537 -5.043 -11.099 1.00 84.94 277 VAL A C 1
ATOM 2206 O O . VAL A 1 277 ? 33.385 -4.226 -11.468 1.00 84.94 277 VAL A O 1
ATOM 2209 N N . LEU A 1 278 ? 32.107 -5.131 -9.833 1.00 81.06 278 LEU A N 1
ATOM 2210 C CA . LEU A 1 278 ? 32.548 -4.245 -8.744 1.00 81.06 278 LEU A CA 1
ATOM 2211 C C . LEU A 1 278 ? 34.068 -4.272 -8.530 1.00 81.06 278 LEU A C 1
ATOM 2213 O O . LEU A 1 278 ? 34.682 -3.239 -8.289 1.00 81.06 278 LEU A O 1
ATOM 2217 N N . TYR A 1 279 ? 34.700 -5.444 -8.627 1.00 82.00 279 TYR A N 1
ATOM 2218 C CA . TYR A 1 279 ? 36.149 -5.565 -8.427 1.00 82.00 279 TYR A CA 1
ATOM 2219 C C . TYR A 1 279 ? 36.986 -5.064 -9.608 1.00 82.00 279 TYR A C 1
ATOM 2221 O O . TYR A 1 279 ? 38.184 -4.843 -9.449 1.00 82.00 279 TYR A O 1
ATOM 2229 N N . ASN A 1 280 ? 36.391 -4.918 -10.794 1.00 81.31 280 ASN A N 1
ATOM 2230 C CA . ASN A 1 280 ? 37.124 -4.625 -12.029 1.00 81.31 280 ASN A CA 1
ATOM 2231 C C . ASN A 1 280 ? 36.701 -3.306 -12.695 1.00 81.31 280 ASN A C 1
ATOM 2233 O O . ASN A 1 280 ? 37.180 -2.983 -13.783 1.00 81.31 280 ASN A O 1
ATOM 2237 N N . SER A 1 281 ? 35.802 -2.540 -12.074 1.00 78.00 281 SER A N 1
ATOM 2238 C CA . SER A 1 281 ? 35.332 -1.250 -12.580 1.00 78.00 281 SER A CA 1
ATOM 2239 C C . SER A 1 281 ? 34.733 -0.392 -11.461 1.00 78.00 281 SER A C 1
ATOM 2241 O O . SER A 1 281 ? 34.534 -0.865 -10.350 1.00 78.00 281 SER A O 1
ATOM 2243 N N . LYS A 1 282 ? 34.410 0.872 -11.765 1.00 74.94 282 LYS A N 1
ATOM 2244 C CA . LYS A 1 282 ? 33.614 1.739 -10.875 1.00 74.94 282 LYS A CA 1
ATOM 2245 C C . LYS A 1 282 ? 32.097 1.502 -10.994 1.00 74.94 282 LYS A C 1
ATOM 2247 O O . LYS A 1 282 ? 31.319 2.253 -10.410 1.00 74.94 282 LYS A O 1
ATOM 2252 N N . GLN A 1 283 ? 31.679 0.527 -11.803 1.00 77.94 283 GLN A N 1
ATOM 2253 C CA . GLN A 1 283 ? 30.275 0.174 -11.979 1.00 77.94 283 GLN A CA 1
ATOM 2254 C C . GLN A 1 283 ? 29.803 -0.654 -10.782 1.00 77.94 283 GLN A C 1
ATOM 2256 O O . GLN A 1 283 ? 30.522 -1.529 -10.298 1.00 77.94 283 GLN A O 1
ATOM 2261 N N . GLU A 1 284 ? 28.583 -0.393 -10.325 1.00 80.00 284 GLU A N 1
ATOM 2262 C CA . GLU A 1 284 ? 27.928 -1.140 -9.253 1.00 80.00 284 GLU A CA 1
ATOM 2263 C C . GLU A 1 284 ? 26.617 -1.701 -9.803 1.00 80.00 284 GLU A C 1
ATOM 2265 O O . GLU A 1 284 ? 25.623 -0.978 -9.810 1.00 80.00 284 GLU A O 1
ATOM 2270 N N . PRO A 1 285 ? 26.597 -2.959 -10.286 1.00 85.56 285 PRO A N 1
ATOM 2271 C CA . PRO A 1 285 ? 25.383 -3.535 -10.837 1.00 85.56 285 PRO A CA 1
ATOM 2272 C C . PRO A 1 285 ? 24.253 -3.573 -9.816 1.00 85.56 285 PRO A C 1
ATOM 2274 O O . PRO A 1 285 ? 24.456 -3.957 -8.655 1.00 85.56 285 PRO A O 1
ATOM 2277 N N . GLN A 1 286 ? 23.044 -3.260 -10.270 1.00 83.69 286 GLN A N 1
ATOM 2278 C CA . GLN A 1 286 ? 21.842 -3.283 -9.440 1.00 83.69 286 GLN A CA 1
ATOM 2279 C C . GLN A 1 286 ? 20.734 -4.067 -10.137 1.00 83.69 286 GLN A C 1
ATOM 2281 O O . GLN A 1 286 ? 20.510 -3.902 -11.334 1.00 83.69 286 GLN A O 1
ATOM 2286 N N . LEU A 1 287 ? 20.063 -4.930 -9.378 1.00 83.38 287 LEU A N 1
ATOM 2287 C CA . LEU A 1 287 ? 18.897 -5.695 -9.807 1.00 83.38 287 LEU A CA 1
ATOM 2288 C C . LEU A 1 287 ? 17.692 -5.215 -9.006 1.00 83.38 287 LEU A C 1
ATOM 2290 O O . LEU A 1 287 ? 17.788 -5.142 -7.783 1.00 83.38 287 LEU A O 1
ATOM 2294 N N . ASP A 1 288 ? 16.583 -4.943 -9.685 1.00 79.81 288 ASP A N 1
ATOM 2295 C CA . ASP A 1 288 ? 15.361 -4.458 -9.047 1.00 79.81 288 ASP A CA 1
ATOM 2296 C C . ASP A 1 288 ? 14.099 -4.745 -9.874 1.00 79.81 288 ASP A C 1
ATOM 2298 O O . ASP A 1 288 ? 14.161 -5.362 -10.946 1.00 79.81 288 ASP A O 1
ATOM 2302 N N . ILE A 1 289 ? 12.948 -4.315 -9.361 1.00 76.38 289 ILE A N 1
ATOM 2303 C CA . ILE A 1 289 ? 11.626 -4.442 -9.962 1.00 76.38 289 ILE A CA 1
ATOM 2304 C C . ILE A 1 289 ? 11.097 -3.083 -10.431 1.00 76.38 289 ILE A C 1
ATOM 2306 O O . ILE A 1 289 ? 11.360 -2.046 -9.834 1.00 76.38 289 ILE A O 1
ATOM 2310 N N . PHE A 1 290 ? 10.298 -3.083 -11.497 1.00 68.38 290 PHE A N 1
ATOM 2311 C CA . PHE A 1 290 ? 9.513 -1.899 -11.843 1.00 68.38 290 PHE A CA 1
ATOM 2312 C C . PHE A 1 290 ? 8.200 -1.906 -11.055 1.00 68.38 290 PHE A C 1
ATOM 2314 O O . PHE A 1 290 ? 7.403 -2.839 -11.187 1.00 68.38 290 PHE A O 1
ATOM 2321 N N . HIS A 1 291 ? 7.953 -0.854 -10.278 1.00 57.56 291 HIS A N 1
ATOM 2322 C CA . HIS A 1 291 ? 6.696 -0.668 -9.553 1.00 57.56 291 HIS A CA 1
ATOM 2323 C C . HIS A 1 291 ? 5.575 -0.161 -10.472 1.00 57.56 291 HIS A C 1
ATOM 2325 O O . HIS A 1 291 ? 5.827 0.578 -11.423 1.00 57.56 291 HIS A O 1
ATOM 2331 N N . GLY A 1 292 ? 4.329 -0.558 -10.187 1.00 51.91 292 GLY A N 1
ATOM 2332 C CA . GLY A 1 292 ? 3.136 -0.021 -10.856 1.00 51.91 292 GLY A CA 1
ATOM 2333 C C . GLY A 1 292 ? 2.968 -0.413 -12.330 1.00 51.91 292 GLY A C 1
ATOM 2334 O O . GLY A 1 292 ? 2.218 0.240 -13.052 1.00 51.91 292 GLY A O 1
ATOM 2335 N N . ILE A 1 293 ? 3.670 -1.453 -12.807 1.00 62.09 293 ILE A N 1
ATOM 2336 C CA . ILE A 1 293 ? 3.532 -1.965 -14.187 1.00 62.09 293 ILE A CA 1
ATOM 2337 C C . ILE A 1 293 ? 3.238 -3.476 -14.271 1.00 62.09 293 ILE A C 1
ATOM 2339 O O . ILE A 1 293 ? 3.507 -4.108 -15.297 1.00 62.09 293 ILE A O 1
ATOM 2343 N N . GLY A 1 294 ? 2.703 -4.067 -13.195 1.00 53.97 294 GLY A N 1
ATOM 2344 C CA . GLY A 1 294 ? 2.266 -5.472 -13.157 1.00 53.97 294 GLY A CA 1
ATOM 2345 C C . GLY A 1 294 ? 3.346 -6.486 -12.755 1.00 53.97 294 GLY A C 1
ATOM 2346 O O . GLY A 1 294 ? 3.399 -7.584 -13.310 1.00 53.97 294 GLY A O 1
ATOM 2347 N N . HIS A 1 295 ? 4.246 -6.125 -11.833 1.00 63.41 295 HIS A N 1
ATOM 2348 C CA . HIS A 1 295 ? 5.123 -7.096 -11.165 1.00 63.41 295 HIS A CA 1
ATOM 2349 C C . HIS A 1 295 ? 4.312 -7.875 -10.113 1.00 63.41 295 HIS A C 1
ATOM 2351 O O . HIS A 1 295 ? 3.626 -7.248 -9.315 1.00 63.41 295 HIS A O 1
ATOM 2357 N N . LEU A 1 296 ? 4.389 -9.210 -10.104 1.00 64.31 296 LEU A N 1
ATOM 2358 C CA . LEU A 1 296 ? 3.796 -10.056 -9.056 1.00 64.31 296 LEU A CA 1
ATOM 2359 C C . LEU A 1 296 ? 4.914 -10.617 -8.163 1.00 64.31 296 LEU A C 1
ATOM 2361 O O . LEU A 1 296 ? 5.632 -9.849 -7.547 1.00 64.31 296 LEU A O 1
ATOM 2365 N N . ASN A 1 297 ? 5.120 -11.936 -8.139 1.00 65.56 297 ASN A N 1
ATOM 2366 C CA . ASN A 1 297 ? 6.249 -12.593 -7.458 1.00 65.56 297 ASN A CA 1
ATOM 2367 C C . ASN A 1 297 ? 7.150 -13.366 -8.441 1.00 65.56 297 ASN A C 1
ATOM 2369 O O . ASN A 1 297 ? 7.854 -14.310 -8.072 1.00 65.56 297 ASN A O 1
ATOM 2373 N N . GLY A 1 298 ? 7.085 -13.015 -9.728 1.00 71.50 298 GLY A N 1
ATOM 2374 C CA . GLY A 1 298 ? 7.841 -13.687 -10.776 1.00 71.50 298 GLY A CA 1
ATOM 2375 C C . GLY A 1 298 ? 9.317 -13.291 -10.784 1.00 71.50 298 GLY A C 1
ATOM 2376 O O . GLY A 1 298 ? 9.683 -12.168 -10.445 1.00 71.50 298 GLY A O 1
ATOM 2377 N N . GLN A 1 299 ? 10.168 -14.175 -11.295 1.00 81.94 299 GLN A N 1
ATOM 2378 C CA . GLN A 1 299 ? 11.539 -13.858 -11.682 1.00 81.94 299 GLN A CA 1
ATOM 2379 C C . GLN A 1 299 ? 11.730 -14.134 -13.165 1.00 81.94 299 GLN A C 1
ATOM 2381 O O . GLN A 1 299 ? 11.223 -15.121 -13.690 1.00 81.94 299 GLN A O 1
ATOM 2386 N N . PHE A 1 300 ? 12.526 -13.308 -13.844 1.00 88.06 300 PHE A N 1
ATOM 2387 C CA . PHE A 1 300 ? 12.900 -13.627 -15.215 1.00 88.06 300 PHE A CA 1
ATOM 2388 C C . PHE A 1 300 ? 13.771 -14.894 -15.228 1.00 88.06 300 PHE A C 1
ATOM 2390 O O . PHE A 1 300 ? 14.813 -14.950 -14.565 1.00 88.06 300 PHE A O 1
ATOM 2397 N N . VAL A 1 301 ? 13.354 -15.908 -15.991 1.00 85.69 301 VAL A N 1
ATOM 2398 C CA . VAL A 1 301 ? 14.046 -17.197 -16.092 1.00 85.69 301 VAL A CA 1
ATOM 2399 C C . VAL A 1 301 ? 14.453 -17.484 -17.534 1.00 85.69 301 VAL A C 1
ATOM 2401 O O . VAL A 1 301 ? 13.633 -17.518 -18.446 1.00 85.69 301 VAL A O 1
ATOM 2404 N N . PHE A 1 302 ? 15.741 -17.743 -17.732 1.00 88.12 302 PHE A N 1
ATOM 2405 C CA . PHE A 1 302 ? 16.316 -18.155 -19.003 1.00 88.12 302 PHE A CA 1
ATOM 2406 C C . PHE A 1 302 ? 16.250 -19.680 -19.136 1.00 88.12 302 PHE A C 1
ATOM 2408 O O . PHE A 1 302 ? 16.898 -20.403 -18.374 1.00 88.12 302 PHE A O 1
ATOM 2415 N N . VAL A 1 303 ? 15.496 -20.171 -20.123 1.00 85.62 303 VAL A N 1
ATOM 2416 C CA . VAL A 1 303 ? 15.323 -21.607 -20.407 1.00 85.62 303 VAL A CA 1
ATOM 2417 C C . VAL A 1 303 ? 16.104 -21.981 -21.676 1.00 85.62 303 VAL A C 1
ATOM 2419 O O . VAL A 1 303 ? 15.805 -21.437 -22.741 1.00 85.62 303 VAL A O 1
ATOM 2422 N N . PRO A 1 304 ? 17.123 -22.862 -21.608 1.00 84.38 304 PRO A N 1
ATOM 2423 C CA . PRO A 1 304 ? 17.885 -23.269 -22.787 1.00 84.38 304 PRO A CA 1
ATOM 2424 C C . PRO A 1 304 ? 17.019 -23.956 -23.854 1.00 84.38 304 PRO A C 1
ATOM 2426 O O . PRO A 1 304 ? 16.123 -24.735 -23.527 1.00 84.38 304 PRO A O 1
ATOM 2429 N N . ARG A 1 305 ? 17.328 -23.719 -25.136 1.00 76.88 305 ARG A N 1
ATOM 2430 C CA . ARG A 1 305 ? 16.563 -24.231 -26.292 1.00 76.88 305 ARG A CA 1
ATOM 2431 C C . ARG A 1 305 ? 16.430 -25.761 -26.315 1.00 76.88 305 ARG A C 1
ATOM 2433 O O . ARG A 1 305 ? 15.391 -26.263 -26.727 1.00 76.88 305 ARG A O 1
ATOM 2440 N N . ASP A 1 306 ? 17.453 -26.490 -25.875 1.00 68.00 306 ASP A N 1
ATOM 2441 C CA . ASP A 1 306 ? 17.513 -27.958 -25.975 1.00 68.00 306 ASP A CA 1
ATOM 2442 C C . ASP A 1 306 ? 16.716 -28.682 -24.868 1.00 68.00 306 ASP A C 1
ATOM 2444 O O . ASP A 1 306 ? 16.844 -29.892 -24.673 1.00 68.00 306 ASP A O 1
ATOM 2448 N N . TYR A 1 307 ? 15.887 -27.951 -24.116 1.00 61.31 307 TYR A N 1
ATOM 2449 C CA . TYR A 1 307 ? 15.044 -28.510 -23.069 1.00 61.31 307 TYR A CA 1
ATOM 2450 C C . TYR A 1 307 ? 13.696 -29.019 -23.639 1.00 61.31 307 TYR A C 1
ATOM 2452 O O . TYR A 1 307 ? 12.983 -28.252 -24.288 1.00 61.31 307 TYR A O 1
ATOM 2460 N N . PRO A 1 308 ? 13.293 -30.287 -23.406 1.00 46.66 308 PRO A N 1
ATOM 2461 C CA . PRO A 1 308 ? 12.082 -30.849 -24.005 1.00 46.66 308 PRO A CA 1
ATOM 2462 C C . PRO A 1 308 ? 10.809 -30.189 -23.451 1.00 46.66 308 PRO A C 1
ATOM 2464 O O . PRO A 1 308 ? 10.471 -30.343 -22.274 1.00 46.66 308 PRO A O 1
ATOM 2467 N N . SER A 1 309 ? 10.061 -29.494 -24.315 1.00 43.09 309 SER A N 1
ATOM 2468 C CA . SER A 1 309 ? 8.689 -29.074 -24.022 1.00 43.09 309 SER A CA 1
ATOM 2469 C C . SER A 1 309 ? 7.796 -30.313 -23.992 1.00 43.09 309 SER A C 1
ATOM 2471 O O . SER A 1 309 ? 7.678 -31.020 -24.994 1.00 43.09 309 SER A O 1
ATOM 2473 N N . SER A 1 310 ? 7.155 -30.604 -22.860 1.00 39.47 310 SER A N 1
ATOM 2474 C CA . SER A 1 310 ? 6.124 -31.638 -22.824 1.00 39.47 310 SER A CA 1
ATOM 2475 C C . SER A 1 310 ? 4.895 -31.138 -23.580 1.00 39.47 310 SER A C 1
ATOM 2477 O O . SER A 1 310 ? 4.008 -30.519 -22.993 1.00 39.47 310 SER A O 1
ATOM 2479 N N . THR A 1 311 ? 4.842 -31.405 -24.878 1.00 31.80 311 THR A N 1
ATOM 2480 C CA . THR A 1 311 ? 3.651 -31.178 -25.690 1.00 31.80 311 THR A CA 1
ATOM 2481 C C . THR A 1 311 ? 3.250 -32.481 -26.359 1.00 31.80 311 THR A C 1
ATOM 2483 O O . THR A 1 311 ? 4.070 -33.162 -26.971 1.00 31.80 311 THR A O 1
ATOM 2486 N N . THR A 1 312 ? 1.942 -32.738 -26.309 1.00 29.16 312 THR A N 1
ATOM 2487 C CA . THR A 1 312 ? 1.161 -33.736 -27.058 1.00 29.16 312 THR A CA 1
ATOM 2488 C C . THR A 1 312 ? 0.932 -35.083 -26.363 1.00 29.16 312 THR A C 1
ATOM 2490 O O . THR A 1 312 ? 1.750 -35.997 -26.411 1.00 29.16 312 THR A O 1
ATOM 2493 N N . THR A 1 313 ? -0.281 -35.273 -25.838 1.00 26.17 313 THR A N 1
ATOM 2494 C CA . THR A 1 313 ? -0.981 -36.540 -26.077 1.00 26.17 313 THR A CA 1
ATOM 2495 C C . THR A 1 313 ? -2.445 -36.260 -26.389 1.00 26.17 313 THR A C 1
ATOM 2497 O O . THR A 1 313 ? -3.182 -35.650 -25.621 1.00 26.17 313 THR A O 1
ATOM 2500 N N . SER A 1 314 ? -2.769 -36.664 -27.607 1.00 28.03 314 SER A N 1
ATOM 2501 C CA . SER A 1 314 ? -4.035 -36.709 -28.316 1.00 28.03 314 SER A CA 1
ATOM 2502 C C . SER A 1 314 ? -5.254 -37.135 -27.501 1.00 28.03 314 SER A C 1
ATOM 2504 O O . SER A 1 314 ? -5.244 -38.132 -26.781 1.00 28.03 314 SER A O 1
ATOM 2506 N N . THR A 1 315 ? -6.341 -36.431 -27.789 1.00 29.17 315 THR A N 1
ATOM 2507 C CA . THR A 1 315 ? -7.732 -36.877 -27.767 1.00 29.17 315 THR A CA 1
ATOM 2508 C C . THR A 1 315 ? -7.873 -38.354 -28.150 1.00 29.17 315 THR A C 1
ATOM 2510 O O . THR A 1 315 ? -7.480 -38.757 -29.244 1.00 29.17 315 THR A O 1
ATOM 2513 N N . SER A 1 316 ? -8.509 -39.149 -27.292 1.00 26.73 316 SER A N 1
ATOM 2514 C CA . SER A 1 316 ? -9.261 -40.322 -27.735 1.00 26.73 316 SER A CA 1
ATOM 2515 C C . SER A 1 316 ? -10.527 -40.460 -26.896 1.00 26.73 316 SER A C 1
ATOM 2517 O O . SER A 1 316 ? -10.510 -40.523 -25.670 1.00 26.73 316 SER A O 1
ATOM 2519 N N . SER A 1 317 ? -11.643 -40.423 -27.610 1.00 31.08 317 SER A N 1
ATOM 2520 C CA . SER A 1 317 ? -12.983 -40.759 -27.163 1.00 31.08 317 SER A CA 1
ATOM 2521 C C . SER A 1 317 ? -13.070 -42.234 -26.774 1.00 31.08 317 SER A C 1
ATOM 2523 O O . SER A 1 317 ? -12.696 -43.091 -27.574 1.00 31.08 317 SER A O 1
ATOM 2525 N N . SER A 1 318 ? -13.660 -42.544 -25.622 1.00 26.31 318 SER A N 1
ATOM 2526 C CA . SER A 1 318 ? -14.383 -43.805 -25.450 1.00 26.31 318 SER A CA 1
ATOM 2527 C C . SER A 1 318 ? -15.501 -43.670 -24.415 1.00 26.31 318 SER A C 1
ATOM 2529 O O . SER A 1 318 ? -15.368 -43.034 -23.374 1.00 26.31 318 SER A O 1
ATOM 2531 N N . THR A 1 319 ? -16.638 -44.218 -24.818 1.00 24.61 319 THR A N 1
ATOM 2532 C CA . THR A 1 319 ? -17.960 -44.222 -24.197 1.00 24.61 319 THR A CA 1
ATOM 2533 C C . THR A 1 319 ? -18.067 -45.298 -23.108 1.00 24.61 319 THR A C 1
ATOM 2535 O O . THR A 1 319 ? -17.413 -46.335 -23.216 1.00 24.61 319 THR A O 1
ATOM 2538 N N . THR A 1 320 ? -19.061 -45.139 -22.214 1.00 25.39 320 THR A N 1
ATOM 2539 C CA . THR A 1 320 ? -19.695 -46.174 -21.345 1.00 25.39 320 THR A CA 1
ATOM 2540 C C . THR A 1 320 ? -18.859 -46.570 -20.107 1.00 25.39 320 THR A C 1
ATOM 2542 O O . THR A 1 320 ? -17.668 -46.799 -20.211 1.00 25.39 320 THR A O 1
ATOM 2545 N N . THR A 1 321 ? -19.365 -46.683 -18.872 1.00 24.41 321 THR A N 1
ATOM 2546 C CA . THR A 1 321 ? -20.671 -47.181 -18.405 1.00 24.41 321 THR A CA 1
ATOM 2547 C C . THR A 1 321 ? -20.908 -46.738 -16.953 1.00 24.41 321 THR A C 1
ATOM 2549 O O . THR A 1 321 ? -19.974 -46.691 -16.155 1.00 24.41 321 THR A O 1
ATOM 2552 N N . ALA A 1 322 ? -22.165 -46.462 -16.605 1.00 27.80 322 ALA A N 1
ATOM 2553 C CA . ALA A 1 322 ? -22.627 -46.315 -15.230 1.00 27.80 322 ALA A CA 1
ATOM 2554 C C . ALA A 1 322 ? -22.598 -47.660 -14.485 1.00 27.80 322 ALA A C 1
ATOM 2556 O O . ALA A 1 322 ? -23.111 -48.651 -15.000 1.00 27.80 322 ALA A O 1
ATOM 2557 N N . ILE A 1 323 ? -22.092 -47.677 -13.249 1.00 25.23 323 ILE A N 1
ATOM 2558 C CA . ILE A 1 323 ? -22.434 -48.704 -12.257 1.00 25.23 323 ILE A CA 1
ATOM 2559 C C . ILE A 1 323 ? -22.741 -48.007 -10.931 1.00 25.23 323 ILE A C 1
ATOM 2561 O O . ILE A 1 323 ? -21.878 -47.452 -10.257 1.00 25.23 323 ILE A O 1
ATOM 2565 N N . THR A 1 324 ? -24.026 -48.039 -10.606 1.00 26.30 324 THR A N 1
ATOM 2566 C CA . THR A 1 324 ? -24.636 -47.904 -9.285 1.00 26.30 324 THR A CA 1
ATOM 2567 C C . THR A 1 324 ? -24.052 -48.884 -8.270 1.00 26.30 324 THR A C 1
ATOM 2569 O O . THR A 1 324 ? -23.988 -50.079 -8.544 1.00 26.30 324 THR A O 1
ATOM 2572 N N . SER A 1 325 ? -23.832 -48.419 -7.042 1.00 26.16 325 SER A N 1
ATOM 2573 C CA . SER A 1 325 ? -24.102 -49.230 -5.850 1.00 26.16 325 SER A CA 1
ATOM 2574 C C . SER A 1 325 ? -24.432 -48.333 -4.659 1.00 26.16 325 SER A C 1
ATOM 2576 O O . SER A 1 325 ? -23.575 -47.697 -4.050 1.00 26.16 325 SER A O 1
ATOM 2578 N N . SER A 1 326 ? -25.726 -48.305 -4.372 1.00 24.72 326 SER A N 1
ATOM 2579 C CA . SER A 1 326 ? -26.366 -47.953 -3.114 1.00 24.72 326 SER A CA 1
ATOM 2580 C C . SER A 1 326 ? -25.772 -48.690 -1.913 1.00 24.72 326 SER A C 1
ATOM 2582 O O . SER A 1 326 ? -25.568 -49.898 -1.999 1.00 24.72 326 SER A O 1
ATOM 2584 N N . THR A 1 327 ? -25.708 -48.027 -0.755 1.00 24.86 327 THR A N 1
ATOM 2585 C CA . THR A 1 327 ? -26.181 -48.672 0.481 1.00 24.86 327 THR A CA 1
ATOM 2586 C C . THR A 1 327 ? -26.786 -47.649 1.435 1.00 24.86 327 THR A C 1
ATOM 2588 O O . THR A 1 327 ? -26.211 -46.607 1.730 1.00 24.86 327 THR A O 1
ATOM 2591 N N . SER A 1 328 ? -27.998 -47.984 1.848 1.00 24.83 328 SER A N 1
ATOM 2592 C CA . SER A 1 328 ? -28.932 -47.309 2.735 1.00 24.83 328 SER A CA 1
ATOM 2593 C C . SER A 1 328 ? -28.759 -47.723 4.196 1.00 24.83 328 SER A C 1
ATOM 2595 O O . SER A 1 328 ? -28.533 -48.903 4.452 1.00 24.83 328 SER A O 1
ATOM 2597 N N . SER A 1 329 ? -29.058 -46.808 5.120 1.00 25.89 329 SER A N 1
ATOM 2598 C CA . SER A 1 329 ? -29.774 -47.061 6.392 1.00 25.89 329 SER A CA 1
ATOM 2599 C C . SER A 1 329 ? -29.979 -45.698 7.078 1.00 25.89 329 SER A C 1
ATOM 2601 O O . SER A 1 329 ? -28.997 -45.087 7.481 1.00 25.89 329 SER A O 1
ATOM 2603 N N . SER A 1 330 ? -31.128 -45.020 7.004 1.00 23.88 330 SER A N 1
ATOM 2604 C CA . SER A 1 330 ? -32.474 -45.296 7.549 1.00 23.88 330 SER A CA 1
ATOM 2605 C C . SER A 1 330 ? -32.580 -45.309 9.078 1.00 23.88 330 SER A C 1
ATOM 2607 O O . SER A 1 330 ? -31.805 -45.977 9.756 1.00 23.88 330 SER A O 1
ATOM 2609 N N . SER A 1 331 ? -33.681 -44.689 9.535 1.00 24.31 331 SER A N 1
ATOM 2610 C CA . SER A 1 331 ? -34.323 -44.729 10.866 1.00 24.31 331 SER A CA 1
ATOM 2611 C C . SER A 1 331 ? -33.896 -43.585 11.817 1.00 24.31 331 SER A C 1
ATOM 2613 O O . SER A 1 331 ? -32.711 -43.354 11.998 1.00 24.31 331 SER A O 1
ATOM 2615 N N . THR A 1 332 ? -34.763 -42.776 12.440 1.00 24.80 332 THR A N 1
ATOM 2616 C CA . THR A 1 332 ? -36.233 -42.738 12.533 1.00 24.80 332 THR A CA 1
ATOM 2617 C C . THR A 1 332 ? -36.669 -41.357 13.032 1.00 24.80 332 THR A C 1
ATOM 2619 O O . THR A 1 332 ? -36.082 -40.803 13.958 1.00 24.80 332 THR A O 1
ATOM 2622 N N . THR A 1 333 ? -37.736 -40.834 12.437 1.00 22.77 333 THR A N 1
ATOM 2623 C CA . THR A 1 333 ? -38.521 -39.684 12.897 1.00 22.77 333 THR A CA 1
ATOM 2624 C C . THR A 1 333 ? -39.391 -40.084 14.092 1.00 22.77 333 THR A C 1
ATOM 2626 O O . THR A 1 333 ? -40.078 -41.100 14.029 1.00 22.77 333 THR A O 1
ATOM 2629 N N . MET A 1 334 ? -39.430 -39.266 15.144 1.00 23.44 334 MET A N 1
ATOM 2630 C CA . MET A 1 334 ? -40.506 -39.290 16.140 1.00 23.44 334 MET A CA 1
ATOM 2631 C C . MET A 1 334 ? -41.152 -37.910 16.185 1.00 23.44 334 MET A C 1
ATOM 2633 O O . MET A 1 334 ? -40.544 -36.922 16.590 1.00 23.44 334 MET A O 1
ATOM 2637 N N . THR A 1 335 ? -42.390 -37.879 15.714 1.00 21.41 335 THR A N 1
ATOM 2638 C CA . THR A 1 335 ? -43.320 -36.760 15.774 1.00 21.41 335 THR A CA 1
ATOM 2639 C C . THR A 1 335 ? -44.016 -36.788 17.130 1.00 21.41 335 THR A C 1
ATOM 2641 O O . THR A 1 335 ? -44.630 -37.796 17.474 1.00 21.41 335 THR A O 1
ATOM 2644 N N . THR A 1 336 ? -44.013 -35.679 17.863 1.00 22.83 336 THR A N 1
ATOM 2645 C CA . THR A 1 336 ? -45.012 -35.418 18.906 1.00 22.83 336 THR A CA 1
ATOM 2646 C C . THR A 1 336 ? -45.539 -33.997 18.758 1.00 22.83 336 THR A C 1
ATOM 2648 O O . THR A 1 336 ? -44.843 -33.005 18.949 1.00 22.83 336 THR A O 1
ATOM 2651 N N . THR A 1 337 ? -46.806 -33.919 18.371 1.00 23.44 337 THR A N 1
ATOM 2652 C CA . THR A 1 337 ? -47.671 -32.746 18.485 1.00 23.44 337 THR A CA 1
ATOM 2653 C C . THR A 1 337 ? -47.938 -32.433 19.953 1.00 23.44 337 THR A C 1
ATOM 2655 O O . THR A 1 337 ? -48.293 -33.346 20.693 1.00 23.44 337 THR A O 1
ATOM 2658 N N . ASN A 1 338 ? -47.873 -31.159 20.349 1.00 25.48 338 ASN A N 1
ATOM 2659 C CA . ASN A 1 338 ? -48.752 -30.613 21.383 1.00 25.48 338 ASN A CA 1
ATOM 2660 C C . ASN A 1 338 ? -48.928 -29.096 21.236 1.00 25.48 338 ASN A C 1
ATOM 2662 O O . ASN A 1 338 ? -48.008 -28.355 20.900 1.00 25.48 338 ASN A O 1
ATOM 2666 N N . SER A 1 339 ? -50.171 -28.682 21.449 1.00 23.86 339 SER A N 1
ATOM 2667 C CA . SER A 1 339 ? -50.747 -27.355 21.273 1.00 23.86 339 SER A CA 1
ATOM 2668 C C . SER A 1 339 ? -50.437 -26.384 22.420 1.00 23.86 339 SER A C 1
ATOM 2670 O O . SER A 1 339 ? -50.487 -26.771 23.581 1.00 23.86 339 SER A O 1
ATOM 2672 N N . SER A 1 340 ? -50.249 -25.110 22.054 1.00 24.27 340 SER A N 1
ATOM 2673 C CA . SER A 1 340 ? -50.626 -23.873 22.769 1.00 24.27 340 SER A CA 1
ATOM 2674 C C . SER A 1 340 ? -50.488 -23.804 24.300 1.00 24.27 340 SER A C 1
ATOM 2676 O O . SER A 1 340 ? -51.342 -24.328 25.006 1.00 24.27 340 SER A O 1
ATOM 2678 N N . THR A 1 341 ? -49.601 -22.940 24.813 1.00 23.53 341 THR A N 1
ATOM 2679 C CA . THR A 1 341 ? -49.999 -21.739 25.587 1.00 23.53 341 THR A CA 1
ATOM 2680 C C . THR A 1 341 ? -48.828 -20.764 25.756 1.00 23.53 341 THR A C 1
ATOM 2682 O O . THR A 1 341 ? -47.670 -21.152 25.839 1.00 23.53 341 THR A O 1
ATOM 2685 N N . SER A 1 342 ? -49.165 -19.477 25.770 1.00 27.75 342 SER A N 1
ATOM 2686 C CA . SER A 1 342 ? -48.286 -18.323 25.953 1.00 27.75 342 SER A CA 1
ATOM 2687 C C . SER A 1 342 ? -47.670 -18.259 27.357 1.00 27.75 342 SER A C 1
ATOM 2689 O O . SER A 1 342 ? -48.404 -18.096 28.329 1.00 27.75 342 SER A O 1
ATOM 2691 N N . SER A 1 343 ? -46.342 -18.180 27.435 1.00 24.11 343 SER A N 1
ATOM 2692 C CA . SER A 1 343 ? -45.637 -17.398 28.460 1.00 24.11 343 SER A CA 1
ATOM 2693 C C . SER A 1 343 ? -44.256 -16.999 27.942 1.00 24.11 343 SER A C 1
ATOM 2695 O O . SER A 1 343 ? -43.445 -17.846 27.581 1.00 24.11 343 SER A O 1
ATOM 2697 N N . LYS A 1 344 ? -44.012 -15.686 27.874 1.00 34.81 344 LYS A N 1
ATOM 2698 C CA . LYS A 1 344 ? -42.705 -15.090 27.586 1.00 34.81 344 LYS A CA 1
ATOM 2699 C C . LYS A 1 344 ? -41.711 -15.499 28.675 1.00 34.81 344 LYS A C 1
ATOM 2701 O O . LYS A 1 344 ? -41.752 -14.935 29.763 1.00 34.81 344 LYS A O 1
ATOM 2706 N N . GLU A 1 345 ? -40.795 -16.401 28.357 1.00 25.08 345 GLU A N 1
ATOM 2707 C CA . GLU A 1 345 ? -39.511 -16.496 29.049 1.00 25.08 345 GLU A CA 1
ATOM 2708 C C . GLU A 1 345 ? -38.437 -15.925 28.129 1.00 25.08 345 GLU A C 1
ATOM 2710 O O . GLU A 1 345 ? -38.030 -16.524 27.135 1.00 25.08 345 GLU A O 1
ATOM 2715 N N . THR A 1 346 ? -38.018 -14.704 28.446 1.00 25.48 346 THR A N 1
ATOM 2716 C CA . THR A 1 346 ? -36.841 -14.070 27.865 1.00 25.48 346 THR A CA 1
ATOM 2717 C C . THR A 1 346 ? -35.616 -14.827 28.370 1.00 25.48 346 THR A C 1
ATOM 2719 O O . THR A 1 346 ? -35.123 -14.557 29.462 1.00 25.48 346 THR A O 1
ATOM 2722 N N . THR A 1 347 ? -35.126 -15.798 27.605 1.00 23.50 347 THR A N 1
ATOM 2723 C CA . THR A 1 347 ? -33.825 -16.416 27.870 1.00 23.50 347 THR A CA 1
ATOM 2724 C C . THR A 1 347 ? -32.744 -15.448 27.392 1.00 23.50 347 THR A C 1
ATOM 2726 O O . THR A 1 347 ? -32.372 -15.427 26.220 1.00 23.50 347 THR A O 1
ATOM 2729 N N . THR A 1 348 ? -32.267 -14.581 28.284 1.00 26.62 348 THR A N 1
ATOM 2730 C CA . THR A 1 348 ? -31.034 -13.817 28.068 1.00 26.62 348 THR A CA 1
ATOM 2731 C C . THR A 1 348 ? -29.881 -14.812 28.004 1.00 26.62 348 THR A C 1
ATOM 2733 O O . THR A 1 348 ? -29.457 -15.352 29.021 1.00 26.62 348 THR A O 1
ATOM 2736 N N . VAL A 1 349 ? -29.393 -15.095 26.798 1.00 28.30 349 VAL A N 1
ATOM 2737 C CA . VAL A 1 349 ? -28.103 -15.758 26.610 1.00 28.30 349 VAL A CA 1
ATOM 2738 C C . VAL A 1 349 ? -27.036 -14.737 27.009 1.00 28.30 349 VAL A C 1
ATOM 2740 O O . VAL A 1 349 ? -26.724 -13.837 26.234 1.00 28.30 349 VAL A O 1
ATOM 2743 N N . GLU A 1 350 ? -26.511 -14.821 28.233 1.00 37.75 350 GLU A N 1
ATOM 2744 C CA . GLU A 1 350 ? -25.291 -14.097 28.607 1.00 37.75 350 GLU A CA 1
ATOM 2745 C C . GLU A 1 350 ? -24.130 -14.660 27.781 1.00 37.75 350 GLU A C 1
ATOM 2747 O O . GLU A 1 350 ? -23.635 -15.767 28.005 1.00 37.75 350 GLU A O 1
ATOM 2752 N N . GLN A 1 351 ? -23.735 -13.916 26.751 1.00 46.41 351 GLN A N 1
ATOM 2753 C CA . GLN A 1 351 ? -22.604 -14.254 25.903 1.00 46.41 351 GLN A CA 1
ATOM 2754 C C . GLN A 1 351 ? -21.307 -14.082 26.706 1.00 46.41 351 GLN A C 1
ATOM 2756 O O . GLN A 1 351 ? -21.024 -13.012 27.237 1.00 46.41 351 GLN A O 1
ATOM 2761 N N . LYS A 1 352 ? -20.519 -15.157 26.810 1.00 65.25 352 LYS A N 1
ATOM 2762 C CA . LYS A 1 352 ? -19.246 -15.166 27.540 1.00 65.25 352 LYS A CA 1
ATOM 2763 C C . LYS A 1 352 ? -18.193 -14.354 26.772 1.00 65.25 352 LYS A C 1
ATOM 2765 O O . LYS A 1 352 ? -17.855 -14.734 25.650 1.00 65.25 352 LYS A O 1
ATOM 2770 N N . LEU A 1 353 ? -17.695 -13.282 27.392 1.00 76.44 353 LEU A N 1
ATOM 2771 C CA . LEU A 1 353 ? -16.627 -12.414 26.876 1.00 76.44 353 LEU A CA 1
ATOM 2772 C C . LEU A 1 353 ? -15.364 -13.223 26.531 1.00 76.44 353 LEU A C 1
ATOM 2774 O O . LEU A 1 353 ? -14.997 -14.156 27.257 1.00 76.44 353 LEU A O 1
ATOM 2778 N N . LYS A 1 354 ? -14.706 -12.874 25.424 1.00 81.81 354 LYS A N 1
ATOM 2779 C CA . LYS A 1 354 ? -13.453 -13.471 24.943 1.00 81.81 354 LYS A CA 1
ATOM 2780 C C . LYS A 1 354 ? -12.332 -12.442 24.922 1.00 81.81 354 LYS A C 1
ATOM 2782 O O . LYS A 1 354 ? -12.562 -11.245 24.823 1.00 81.81 354 LYS A O 1
ATOM 2787 N N . ALA A 1 355 ? -11.103 -12.942 25.024 1.00 80.56 355 ALA A N 1
ATOM 2788 C CA . ALA A 1 355 ? -9.915 -12.104 24.974 1.00 80.56 355 ALA A CA 1
ATOM 2789 C C . ALA A 1 355 ? -9.879 -11.280 23.681 1.00 80.56 355 ALA A C 1
ATOM 2791 O O . ALA A 1 355 ? -10.010 -11.851 22.597 1.00 80.56 355 ALA A O 1
ATOM 2792 N N . GLY A 1 356 ? -9.687 -9.971 23.814 1.00 81.00 356 GLY A N 1
ATOM 2793 C CA . GLY A 1 356 ? -9.659 -9.033 22.697 1.00 81.00 356 GLY A CA 1
ATOM 2794 C C . GLY A 1 356 ? -11.027 -8.592 22.177 1.00 81.00 356 GLY A C 1
ATOM 2795 O O . GLY A 1 356 ? -11.044 -7.806 21.238 1.00 81.00 356 GLY A O 1
ATOM 2796 N N . ASP A 1 357 ? -12.152 -9.036 22.760 1.00 81.06 357 ASP A N 1
ATOM 2797 C CA . ASP A 1 357 ? -13.458 -8.429 22.457 1.00 81.06 357 ASP A CA 1
ATOM 2798 C C . ASP A 1 357 ? -13.374 -6.922 22.747 1.00 81.06 357 ASP A C 1
ATOM 2800 O O . ASP A 1 357 ? -12.827 -6.535 23.782 1.00 81.06 357 ASP A O 1
ATOM 2804 N N . LEU A 1 358 ? -13.887 -6.076 21.854 1.00 80.69 358 LEU A N 1
ATOM 2805 C CA . LEU A 1 358 ? -13.763 -4.623 21.964 1.00 80.69 358 LEU A CA 1
ATOM 2806 C C . LEU A 1 358 ? -15.042 -3.986 22.524 1.00 80.69 358 LEU A C 1
ATOM 2808 O O . LEU A 1 358 ? -16.161 -4.458 22.315 1.00 80.69 358 LEU A O 1
ATOM 2812 N N . SER A 1 359 ? -14.879 -2.914 23.295 1.00 80.44 359 SER A N 1
ATOM 2813 C CA . SER A 1 359 ? -15.988 -2.089 23.759 1.00 80.44 359 SER A CA 1
ATOM 2814 C C . SER A 1 359 ? -16.445 -1.161 22.640 1.00 80.44 359 SER A C 1
ATOM 2816 O O . SER A 1 359 ? -15.643 -0.716 21.820 1.00 80.44 359 SER A O 1
ATOM 2818 N N . GLU A 1 360 ? -17.711 -0.750 22.674 1.00 75.44 360 GLU A N 1
ATOM 2819 C CA . GLU A 1 360 ? -18.098 0.475 21.969 1.00 75.44 360 GLU A CA 1
ATOM 2820 C C . GLU A 1 360 ? -17.225 1.652 22.454 1.00 75.44 360 GLU A C 1
ATOM 2822 O O . GLU A 1 360 ? -16.847 1.680 23.638 1.00 75.44 360 GLU A O 1
ATOM 2827 N N . PRO A 1 361 ? -16.901 2.629 21.587 1.00 78.62 361 PRO A N 1
ATOM 2828 C CA . PRO A 1 361 ? -16.203 3.828 22.019 1.00 78.62 361 PRO A CA 1
ATOM 2829 C C . PRO A 1 361 ? -17.012 4.586 23.081 1.00 78.62 361 PRO A C 1
ATOM 2831 O O . PRO A 1 361 ? -18.224 4.768 22.941 1.00 78.62 361 PRO A O 1
ATOM 2834 N N . ASN A 1 362 ? -16.355 5.072 24.137 1.00 81.69 362 ASN A N 1
ATOM 2835 C CA . ASN A 1 362 ? -17.005 5.973 25.099 1.00 81.69 362 ASN A CA 1
ATOM 2836 C C . ASN A 1 362 ? -17.224 7.387 24.507 1.00 81.69 362 ASN A C 1
ATOM 2838 O O . ASN A 1 362 ? -16.893 7.647 23.348 1.00 81.69 362 ASN A O 1
ATOM 2842 N N . SER A 1 363 ? -17.748 8.343 25.288 1.00 85.12 363 SER A N 1
ATOM 2843 C CA . SER A 1 363 ? -18.098 9.691 24.793 1.00 85.12 363 SER A CA 1
ATOM 2844 C C . SER A 1 363 ? -16.915 10.527 24.289 1.00 85.12 363 SER A C 1
ATOM 2846 O O . SER A 1 363 ? -17.127 11.598 23.721 1.00 85.12 363 SER A O 1
ATOM 2848 N N . ILE A 1 364 ? -15.679 10.062 24.492 1.00 83.94 364 ILE A N 1
ATOM 2849 C CA . ILE A 1 364 ? -14.451 10.697 23.998 1.00 83.94 364 ILE A CA 1
ATOM 2850 C C . ILE A 1 364 ? -13.662 9.792 23.037 1.00 83.94 364 ILE A C 1
ATOM 2852 O O . ILE A 1 364 ? -12.492 10.056 22.761 1.00 83.94 364 ILE A O 1
ATOM 2856 N N . GLY A 1 365 ? -14.290 8.727 22.527 1.00 78.69 365 GLY A N 1
ATOM 2857 C CA . GLY A 1 365 ? -13.718 7.846 21.510 1.00 78.69 365 GLY A CA 1
ATOM 2858 C C . GLY A 1 365 ? -12.705 6.821 22.031 1.00 78.69 365 GLY A C 1
ATOM 2859 O O . GLY A 1 365 ? -11.926 6.295 21.240 1.00 78.69 365 GLY A O 1
ATOM 2860 N N . MET A 1 366 ? -12.658 6.538 23.339 1.00 88.56 366 MET A N 1
ATOM 2861 C CA . MET A 1 366 ? -11.804 5.465 23.869 1.00 88.56 366 MET A CA 1
ATOM 2862 C C . MET A 1 366 ? -12.448 4.100 23.649 1.00 88.56 366 MET A C 1
ATOM 2864 O O . MET A 1 366 ? -13.589 3.889 24.055 1.00 88.56 366 MET A O 1
ATOM 2868 N N . VAL A 1 367 ? -11.675 3.173 23.085 1.00 87.94 367 VAL A N 1
ATOM 2869 C CA . VAL A 1 367 ? -12.033 1.758 22.915 1.00 87.94 367 VAL A CA 1
ATOM 2870 C C . VAL A 1 367 ? -11.227 0.920 23.903 1.00 87.94 367 VAL A C 1
ATOM 2872 O O . VAL A 1 367 ? -10.037 1.176 24.112 1.00 87.94 367 VAL A O 1
ATOM 2875 N N . PHE A 1 368 ? -11.867 -0.075 24.512 1.00 92.31 368 PHE A N 1
ATOM 2876 C CA . PHE A 1 368 ? -11.255 -0.991 25.469 1.00 92.31 368 PHE A CA 1
ATOM 2877 C C . PHE A 1 368 ? -11.322 -2.427 24.953 1.00 92.31 368 PHE A C 1
ATOM 2879 O O . PHE A 1 368 ? -12.349 -2.839 24.433 1.00 92.31 368 PHE A O 1
ATOM 2886 N N . ALA A 1 369 ? -10.255 -3.196 25.142 1.00 90.50 369 ALA A N 1
ATOM 2887 C CA . ALA A 1 369 ? -10.219 -4.630 24.891 1.00 90.50 369 ALA A CA 1
ATOM 2888 C C . ALA A 1 369 ? -10.484 -5.418 26.177 1.00 90.50 369 ALA A C 1
ATOM 2890 O O . ALA A 1 369 ? -9.969 -5.071 27.246 1.00 90.50 369 ALA A O 1
ATOM 2891 N N . TYR A 1 370 ? -11.267 -6.491 26.077 1.00 92.31 370 TYR A N 1
ATOM 2892 C CA . TYR A 1 370 ? -11.499 -7.410 27.181 1.00 92.31 370 TYR A CA 1
ATOM 2893 C C . TYR A 1 370 ? -10.285 -8.310 27.393 1.00 92.31 370 TYR A C 1
ATOM 2895 O O . TYR A 1 370 ? -9.849 -9.042 26.502 1.00 92.31 370 TYR A O 1
ATOM 2903 N N . ILE A 1 371 ? -9.775 -8.297 28.616 1.00 91.62 371 ILE A N 1
ATOM 2904 C CA . ILE A 1 371 ? -8.660 -9.104 29.084 1.00 91.62 371 ILE A CA 1
ATOM 2905 C C . ILE A 1 371 ? -9.231 -10.181 30.013 1.00 91.62 371 ILE A C 1
ATOM 2907 O O . ILE A 1 371 ? -9.830 -9.850 31.040 1.00 91.62 371 ILE A O 1
ATOM 2911 N N . PRO A 1 372 ? -9.115 -11.475 29.667 1.00 88.31 372 PRO A N 1
ATOM 2912 C CA . PRO A 1 372 ? -9.727 -12.538 30.452 1.00 88.31 372 PRO A CA 1
ATOM 2913 C C . PRO A 1 372 ? -8.976 -12.756 31.770 1.00 88.31 372 PRO A C 1
ATOM 2915 O O . PRO A 1 372 ? -7.780 -12.501 31.873 1.00 88.31 372 PRO A O 1
ATOM 2918 N N . SER A 1 373 ? -9.656 -13.326 32.764 1.00 86.38 373 SER A N 1
ATOM 2919 C CA . SER A 1 373 ? -8.978 -13.931 33.915 1.00 86.38 373 SER A CA 1
ATOM 2920 C C . SER A 1 373 ? -8.056 -15.061 33.452 1.00 86.38 373 SER A C 1
ATOM 2922 O O . SER A 1 373 ? -8.416 -15.816 32.540 1.00 86.38 373 SER A O 1
ATOM 2924 N N . GLY A 1 374 ? -6.941 -15.280 34.138 1.00 88.00 374 GLY A N 1
ATOM 2925 C CA . GLY A 1 374 ? -6.080 -16.417 33.848 1.00 88.00 374 GLY A CA 1
ATOM 2926 C C . GLY A 1 374 ? -4.693 -16.297 34.450 1.00 88.00 374 GLY A C 1
ATOM 2927 O O . GLY A 1 374 ? -4.434 -15.471 35.323 1.00 88.00 374 GLY A O 1
ATOM 2928 N N . THR A 1 375 ? -3.797 -17.159 33.976 1.00 84.88 375 THR A N 1
ATOM 2929 C CA . THR A 1 375 ? -2.422 -17.253 34.472 1.00 84.88 375 THR A CA 1
ATOM 2930 C C . THR A 1 375 ? -1.415 -17.118 33.344 1.00 84.88 375 THR A C 1
ATOM 2932 O O . THR A 1 375 ? -1.591 -17.745 32.299 1.00 84.88 375 THR A O 1
ATOM 2935 N N . VAL A 1 376 ? -0.334 -16.373 33.564 1.00 85.75 376 VAL A N 1
ATOM 2936 C CA . VAL A 1 376 ? 0.816 -16.322 32.649 1.00 85.75 376 VAL A CA 1
ATOM 2937 C C . VAL A 1 376 ? 2.115 -16.479 33.432 1.00 85.75 376 VAL A C 1
ATOM 2939 O O . VAL A 1 376 ? 2.252 -15.980 34.550 1.00 85.75 376 VAL A O 1
ATOM 2942 N N . LYS A 1 377 ? 3.063 -17.212 32.850 1.00 80.88 377 LYS A N 1
ATOM 2943 C CA . LYS A 1 377 ? 4.383 -17.453 33.432 1.00 80.88 377 LYS A CA 1
ATOM 2944 C C . LYS A 1 377 ? 5.354 -16.362 32.968 1.00 80.88 377 LYS A C 1
ATOM 2946 O O . LYS A 1 377 ? 5.443 -16.098 31.770 1.00 80.88 377 LYS A O 1
ATOM 2951 N N . ARG A 1 378 ? 6.080 -15.753 33.906 1.00 77.12 378 ARG A N 1
ATOM 2952 C CA . ARG A 1 378 ? 7.194 -14.834 33.642 1.00 77.12 378 ARG A CA 1
ATOM 2953 C C . ARG A 1 378 ? 8.448 -15.601 33.208 1.00 77.12 378 ARG A C 1
ATOM 2955 O O . ARG A 1 378 ? 8.564 -16.809 33.419 1.00 77.12 378 ARG A O 1
ATOM 2962 N N . GLU A 1 379 ? 9.412 -14.877 32.650 1.00 69.56 379 GLU A N 1
ATOM 2963 C CA . GLU A 1 379 ? 10.720 -15.414 32.240 1.00 69.56 379 GLU A CA 1
ATOM 2964 C C . GLU A 1 379 ? 11.490 -16.051 33.409 1.00 69.56 379 GLU A C 1
ATOM 2966 O O . GLU A 1 379 ? 12.099 -17.109 33.259 1.00 69.56 379 GLU A O 1
ATOM 2971 N N . ASP A 1 380 ? 11.392 -15.458 34.602 1.00 72.88 380 ASP A N 1
ATOM 2972 C CA . ASP A 1 380 ? 11.989 -15.959 35.849 1.00 72.88 380 ASP A CA 1
ATOM 2973 C C . ASP A 1 380 ? 11.224 -17.145 36.468 1.00 72.88 380 ASP A C 1
ATOM 2975 O O . ASP A 1 380 ? 11.540 -17.610 37.561 1.00 72.88 380 ASP A O 1
ATOM 2979 N N . SER A 1 381 ? 10.217 -17.660 35.759 1.00 73.19 381 SER A N 1
ATOM 2980 C CA . SER A 1 381 ? 9.296 -18.710 36.190 1.00 73.19 381 SER A CA 1
ATOM 2981 C C . SER A 1 381 ? 8.299 -18.362 37.297 1.00 73.19 381 SER A C 1
ATOM 2983 O O . SER A 1 381 ? 7.534 -19.249 37.685 1.00 73.19 381 SER A O 1
ATOM 2985 N N . SER A 1 382 ? 8.216 -17.109 37.748 1.00 76.94 382 SER A N 1
ATOM 2986 C CA . SER A 1 382 ? 7.094 -16.651 38.577 1.00 76.94 382 SER A CA 1
ATOM 2987 C C . SER A 1 382 ? 5.783 -16.605 37.772 1.00 76.94 382 SER A C 1
ATOM 2989 O O . SER A 1 382 ? 5.793 -16.582 36.541 1.00 76.94 382 SER A O 1
ATOM 2991 N N . ILE A 1 383 ? 4.629 -16.656 38.445 1.00 80.19 383 ILE A N 1
ATOM 2992 C CA . ILE A 1 383 ? 3.307 -16.728 37.798 1.00 80.19 383 ILE A CA 1
ATOM 2993 C C . ILE A 1 383 ? 2.483 -15.503 38.186 1.00 80.19 383 ILE A C 1
ATOM 2995 O O . ILE A 1 383 ? 2.334 -15.204 39.369 1.00 80.19 383 ILE A O 1
ATOM 2999 N N . ILE A 1 384 ? 1.906 -14.832 37.191 1.00 84.31 384 ILE A N 1
ATOM 3000 C CA . ILE A 1 384 ? 0.859 -13.823 37.385 1.00 84.31 384 ILE A CA 1
ATOM 3001 C C . ILE A 1 384 ? -0.481 -14.536 37.275 1.00 84.31 384 ILE A C 1
ATOM 3003 O O . ILE A 1 384 ? -0.703 -15.263 36.307 1.00 84.31 384 ILE A O 1
ATOM 3007 N N . THR A 1 385 ? -1.359 -14.333 38.255 1.00 83.81 385 THR A N 1
ATOM 3008 C CA . THR A 1 385 ? -2.718 -14.889 38.280 1.00 83.81 385 THR A CA 1
ATOM 3009 C C . THR A 1 385 ? -3.708 -13.746 38.438 1.00 83.81 385 THR A C 1
ATOM 3011 O O . THR A 1 385 ? -3.646 -13.033 39.436 1.00 83.81 385 THR A O 1
ATOM 3014 N N . LEU A 1 386 ? -4.629 -13.600 37.487 1.00 84.31 386 LEU A N 1
ATOM 3015 C CA . LEU A 1 386 ? -5.780 -12.705 37.592 1.00 84.31 386 LEU A CA 1
ATOM 3016 C C . LEU A 1 386 ? -7.041 -13.541 37.803 1.00 84.31 386 LEU A C 1
ATOM 3018 O O . LEU A 1 386 ? -7.378 -14.383 36.967 1.00 84.31 386 LEU A O 1
ATOM 3022 N N . SER A 1 387 ? -7.727 -13.328 38.927 1.00 80.50 387 SER A N 1
ATOM 3023 C CA . SER A 1 387 ? -8.947 -14.063 39.287 1.00 80.50 387 SER A CA 1
ATOM 3024 C C . SER A 1 387 ? -10.178 -13.604 38.510 1.00 80.50 387 SER A C 1
ATOM 3026 O O . SER A 1 387 ? -11.130 -14.368 38.374 1.00 80.50 387 SER A O 1
ATOM 3028 N N . GLU A 1 388 ? -10.155 -12.382 37.981 1.00 82.12 388 GLU A N 1
ATOM 3029 C CA . GLU A 1 388 ? -11.242 -11.791 37.208 1.00 82.12 388 GLU A CA 1
ATOM 3030 C C . GLU A 1 388 ? -10.702 -11.161 35.925 1.00 82.12 388 GLU A C 1
ATOM 3032 O O . GLU A 1 388 ? -9.555 -10.719 35.865 1.00 82.12 388 GLU A O 1
ATOM 3037 N N . GLY A 1 389 ? -11.533 -11.161 34.882 1.00 87.19 389 GLY A N 1
ATOM 3038 C CA . GLY A 1 389 ? -11.250 -10.391 33.679 1.00 87.19 389 GLY A CA 1
ATOM 3039 C C . GLY A 1 389 ? -11.566 -8.912 33.883 1.00 87.19 389 GLY A C 1
ATOM 3040 O O . GLY A 1 389 ? -12.327 -8.533 34.778 1.00 87.19 389 GLY A O 1
ATOM 3041 N N . PHE A 1 390 ? -11.022 -8.076 33.015 1.00 92.00 390 PHE A N 1
ATOM 3042 C CA . PHE A 1 390 ? -11.171 -6.627 33.059 1.00 92.00 390 PHE A CA 1
ATOM 3043 C C . PHE A 1 390 ? -11.070 -6.055 31.643 1.00 92.00 390 PHE A C 1
ATOM 3045 O O . PHE A 1 390 ? -10.750 -6.764 30.695 1.00 92.00 390 PHE A O 1
ATOM 3052 N N . TRP A 1 391 ? -11.375 -4.778 31.480 1.00 94.69 391 TRP A N 1
ATOM 3053 C CA . TRP A 1 391 ? -11.255 -4.069 30.212 1.00 94.69 391 TRP A CA 1
ATOM 3054 C C . TRP A 1 391 ? -10.061 -3.124 30.280 1.00 94.69 391 TRP A C 1
ATOM 3056 O O . TRP A 1 391 ? -9.926 -2.393 31.260 1.00 94.69 391 TRP A O 1
ATOM 3066 N N . MET A 1 392 ? -9.224 -3.098 29.246 1.00 97.12 392 MET A N 1
ATOM 3067 C CA . MET A 1 392 ? -8.063 -2.210 29.143 1.00 97.12 392 MET A CA 1
ATOM 3068 C C . MET A 1 392 ? -8.147 -1.388 27.862 1.00 97.12 392 MET A C 1
ATOM 3070 O O . MET A 1 392 ? -8.445 -1.931 26.803 1.00 97.12 392 MET A O 1
ATOM 3074 N N . GLN A 1 393 ? -7.899 -0.083 27.943 1.00 97.75 393 GLN A N 1
ATOM 3075 C CA . GLN A 1 393 ? -7.908 0.802 26.782 1.00 97.75 393 GLN A CA 1
ATOM 3076 C C . GLN A 1 393 ? -6.935 0.263 25.728 1.00 97.75 393 GLN A C 1
ATOM 3078 O O . GLN A 1 393 ? -5.812 -0.106 26.070 1.00 97.75 393 GLN A O 1
ATOM 3083 N N . THR A 1 394 ? -7.341 0.225 24.455 1.00 94.44 394 THR A N 1
ATOM 3084 C CA . THR A 1 394 ? -6.525 -0.369 23.378 1.00 94.44 394 THR A CA 1
ATOM 3085 C C . THR A 1 394 ? -5.218 0.383 23.140 1.00 94.44 394 THR A C 1
ATOM 3087 O O . THR A 1 394 ? -4.257 -0.197 22.655 1.00 94.44 394 THR A O 1
ATOM 3090 N N . THR A 1 395 ? -5.156 1.663 23.498 1.00 97.50 395 THR A N 1
ATOM 3091 C CA . THR A 1 395 ? -3.997 2.552 23.325 1.00 97.50 395 THR A CA 1
ATOM 3092 C C . THR A 1 395 ? -3.689 3.277 24.630 1.00 97.50 395 THR A C 1
ATOM 3094 O O . THR A 1 395 ? -4.516 3.291 25.545 1.00 97.50 395 THR A O 1
ATOM 3097 N N . GLU A 1 396 ? -2.556 3.967 24.678 1.00 98.38 396 GLU A N 1
ATOM 3098 C CA . GLU A 1 396 ? -2.325 5.048 25.639 1.00 98.38 396 GLU A CA 1
ATOM 3099 C C . GLU A 1 396 ? -3.413 6.135 25.497 1.00 98.38 396 GLU A C 1
ATOM 3101 O O . GLU A 1 396 ? -4.047 6.279 24.439 1.00 98.38 396 GLU A O 1
ATOM 3106 N N . VAL A 1 397 ? -3.647 6.917 26.555 1.00 98.44 397 VAL A N 1
ATOM 3107 C CA . VAL A 1 397 ? -4.511 8.104 26.488 1.00 98.44 397 VAL A CA 1
ATOM 3108 C C . VAL A 1 397 ? -3.877 9.120 25.546 1.00 98.44 397 VAL A C 1
ATOM 3110 O O . VAL A 1 397 ? -2.727 9.510 25.727 1.00 98.44 397 VAL A O 1
ATOM 3113 N N . THR A 1 398 ? -4.623 9.574 24.542 1.00 98.06 398 THR A N 1
ATOM 3114 C CA . THR A 1 398 ? -4.096 10.495 23.529 1.00 98.06 398 THR A CA 1
ATOM 3115 C C . THR A 1 398 ? -4.179 11.959 23.961 1.00 98.06 398 THR A C 1
ATOM 3117 O O . THR A 1 398 ? -4.990 12.339 24.809 1.00 98.06 398 THR A O 1
ATOM 3120 N N . GLN A 1 399 ? -3.385 12.826 23.332 1.00 96.56 399 GLN A N 1
ATOM 3121 C CA . GLN A 1 399 ? -3.442 14.276 23.523 1.00 96.56 399 GLN A CA 1
ATOM 3122 C C . GLN A 1 399 ? -4.830 14.837 23.170 1.00 96.56 399 GLN A C 1
ATOM 3124 O O . GLN A 1 399 ? -5.318 15.741 23.851 1.00 96.56 399 GLN A O 1
ATOM 3129 N N . GLY A 1 400 ? -5.511 14.290 22.155 1.00 93.62 400 GLY A N 1
ATOM 3130 C CA . GLY A 1 400 ? -6.891 14.651 21.807 1.00 93.62 400 GLY A CA 1
ATOM 3131 C C . GLY A 1 400 ? -7.901 14.280 22.899 1.00 93.62 400 GLY A C 1
ATOM 3132 O O . GLY A 1 400 ? -8.718 15.113 23.309 1.00 93.62 400 GLY A O 1
ATOM 3133 N N . GLN A 1 401 ? -7.806 13.060 23.435 1.00 96.12 401 GLN A N 1
ATOM 3134 C CA . GLN A 1 401 ? -8.627 12.609 24.567 1.00 96.12 401 GLN A CA 1
ATOM 3135 C C . GLN A 1 401 ? -8.366 13.459 25.814 1.00 96.12 401 GLN A C 1
ATOM 3137 O O . GLN A 1 401 ? -9.309 13.925 26.458 1.00 96.12 401 GLN A O 1
ATOM 3142 N N . TRP A 1 402 ? -7.094 13.733 26.114 1.00 97.88 402 TRP A N 1
ATOM 3143 C CA . TRP A 1 402 ? -6.689 14.606 27.210 1.00 97.88 402 TRP A CA 1
ATOM 3144 C C . TRP A 1 402 ? -7.301 16.001 27.084 1.00 97.88 402 TRP A C 1
ATOM 3146 O O . TRP A 1 402 ? -7.990 16.447 28.002 1.00 97.88 402 TRP A O 1
ATOM 3156 N N . LYS A 1 403 ? -7.124 16.675 25.940 1.00 96.19 403 LYS A N 1
ATOM 3157 C CA . LYS A 1 403 ? -7.694 18.009 25.683 1.00 96.19 403 LYS A CA 1
ATOM 3158 C C . LYS A 1 403 ? -9.209 18.032 25.863 1.00 96.19 403 LYS A C 1
ATOM 3160 O O . LYS A 1 403 ? -9.728 18.973 26.456 1.00 96.19 403 LYS A O 1
ATOM 3165 N N . THR A 1 404 ? -9.901 16.987 25.414 1.00 94.06 404 THR A N 1
ATOM 3166 C CA . THR A 1 404 ? -11.364 16.876 25.524 1.00 94.06 404 THR A CA 1
ATOM 3167 C C . THR A 1 404 ? -11.846 16.868 26.981 1.00 94.06 404 THR A C 1
ATOM 3169 O O . THR A 1 404 ? -12.906 17.416 27.284 1.00 94.06 404 THR A O 1
ATOM 3172 N N . VAL A 1 405 ? -11.076 16.279 27.900 1.00 94.94 405 VAL A N 1
ATOM 3173 C CA . VAL A 1 405 ? -11.440 16.171 29.328 1.00 94.94 405 VAL A CA 1
ATOM 3174 C C . VAL A 1 405 ? -10.847 17.306 30.170 1.00 94.94 405 VAL A C 1
ATOM 3176 O O . VAL A 1 405 ? -11.475 17.794 31.113 1.00 94.94 405 VAL A O 1
ATOM 3179 N N . MET A 1 406 ? -9.623 17.731 29.858 1.00 96.25 406 MET A N 1
ATOM 3180 C CA . MET A 1 406 ? -8.828 18.630 30.701 1.00 96.25 406 MET A CA 1
ATOM 3181 C C . MET A 1 406 ? -8.788 20.069 30.190 1.00 96.25 406 MET A C 1
ATOM 3183 O O . MET A 1 406 ? -8.557 20.971 30.994 1.00 96.25 406 MET A O 1
ATOM 3187 N N . GLY A 1 407 ? -9.055 20.298 28.901 1.00 93.19 407 GLY A N 1
ATOM 3188 C CA . GLY A 1 407 ? -9.091 21.623 28.273 1.00 93.19 407 GLY A CA 1
ATOM 3189 C C . GLY A 1 407 ? -7.720 22.226 27.941 1.00 93.19 407 GLY A C 1
ATOM 3190 O O . GLY A 1 407 ? -7.651 23.366 27.494 1.00 93.19 407 GLY A O 1
ATOM 3191 N N . ASN A 1 408 ? -6.626 21.496 28.158 1.00 94.31 408 ASN A N 1
ATOM 3192 C CA . ASN A 1 408 ? -5.252 21.918 27.869 1.00 94.31 408 ASN A CA 1
ATOM 3193 C C . ASN A 1 408 ? -4.430 20.749 27.297 1.00 94.31 408 ASN A C 1
ATOM 3195 O O . ASN A 1 408 ? -4.945 19.643 27.211 1.00 94.31 408 ASN A O 1
ATOM 3199 N N . ASN A 1 409 ? -3.166 20.977 26.922 1.00 94.56 409 ASN A N 1
ATOM 3200 C CA . ASN A 1 409 ? -2.233 19.920 26.510 1.00 94.56 409 ASN A CA 1
ATOM 3201 C C . ASN A 1 409 ? -0.861 20.118 27.195 1.00 94.56 409 ASN A C 1
ATOM 3203 O O . ASN A 1 409 ? -0.178 21.088 26.860 1.00 94.56 409 ASN A O 1
ATOM 3207 N N . PRO A 1 410 ? -0.470 19.265 28.163 1.00 93.12 410 PRO A N 1
ATOM 3208 C CA . PRO A 1 410 ? 0.789 19.390 28.907 1.00 93.12 410 PRO A CA 1
ATOM 3209 C C . PRO A 1 410 ? 1.998 18.750 28.203 1.00 93.12 410 PRO A C 1
ATOM 3211 O O . PRO A 1 410 ? 3.124 18.898 28.683 1.00 93.12 410 PRO A O 1
ATOM 3214 N N . SER A 1 411 ? 1.772 18.049 27.091 1.00 93.62 411 SER A N 1
ATOM 3215 C CA . SER A 1 411 ? 2.772 17.241 26.397 1.00 93.62 411 SER A CA 1
ATOM 3216 C C . SER A 1 411 ? 3.950 18.055 25.856 1.00 93.62 411 SER A C 1
ATOM 3218 O O . SER A 1 411 ? 3.783 19.114 25.244 1.00 93.62 411 SER A O 1
ATOM 3220 N N . SER A 1 412 ? 5.158 17.535 26.065 1.00 89.88 412 SER A N 1
ATOM 3221 C CA . SER A 1 412 ? 6.410 18.055 25.511 1.00 89.88 412 SER A CA 1
ATOM 3222 C C . SER A 1 412 ? 6.487 17.836 23.999 1.00 89.88 412 SER A C 1
ATOM 3224 O O . SER A 1 412 ? 7.016 18.676 23.271 1.00 89.88 412 SER A O 1
ATOM 3226 N N . PHE A 1 413 ? 5.920 16.732 23.508 1.00 87.00 413 PHE A N 1
ATOM 3227 C CA . PHE A 1 413 ? 5.783 16.392 22.092 1.00 87.00 413 PHE A CA 1
ATOM 3228 C C . PHE A 1 413 ? 4.443 16.892 21.522 1.00 87.00 413 PHE A C 1
ATOM 3230 O O . PHE A 1 413 ? 3.751 16.189 20.786 1.00 87.00 413 PHE A O 1
ATOM 3237 N N . ASN A 1 414 ? 4.061 18.129 21.845 1.00 82.00 414 ASN A N 1
ATOM 3238 C CA . ASN A 1 414 ? 2.785 18.738 21.437 1.00 82.00 414 ASN A CA 1
ATOM 3239 C C . ASN A 1 414 ? 2.619 18.963 19.920 1.00 82.00 414 ASN A C 1
ATOM 3241 O O . ASN A 1 414 ? 1.496 19.087 19.440 1.00 82.00 414 ASN A O 1
ATOM 3245 N N . ASN A 1 415 ? 3.710 18.968 19.151 1.00 83.19 415 ASN A N 1
ATOM 3246 C CA . ASN A 1 415 ? 3.679 19.081 17.686 1.00 83.19 415 ASN A CA 1
ATOM 3247 C C . ASN A 1 415 ? 3.391 17.743 16.976 1.00 83.19 415 ASN A C 1
ATOM 3249 O O . ASN A 1 415 ? 3.451 17.674 15.752 1.00 83.19 415 ASN A O 1
ATOM 3253 N N . CYS A 1 416 ? 3.144 16.670 17.731 1.00 79.69 416 CYS A N 1
ATOM 3254 C CA . CYS A 1 416 ? 2.902 15.329 17.203 1.00 79.69 416 CYS A CA 1
ATOM 3255 C C . CYS A 1 416 ? 1.461 15.149 16.676 1.00 79.69 416 CYS A C 1
ATOM 3257 O O . CYS A 1 416 ? 1.245 14.410 15.718 1.00 79.69 416 CYS A O 1
ATOM 3259 N N . GLY A 1 417 ? 0.498 15.888 17.242 1.00 85.44 417 GLY A N 1
ATOM 3260 C CA . GLY A 1 417 ? -0.920 15.841 16.876 1.00 85.44 417 GLY A CA 1
ATOM 3261 C C . GLY A 1 417 ? -1.789 15.092 17.890 1.00 85.44 417 GLY A C 1
ATOM 3262 O O . GLY A 1 417 ? -1.301 14.480 18.838 1.00 85.44 417 GLY A O 1
ATOM 3263 N N . ASP A 1 418 ? -3.108 15.151 17.689 1.00 90.94 418 ASP A N 1
ATOM 3264 C CA . ASP A 1 418 ? -4.108 14.670 18.657 1.00 90.94 418 ASP A CA 1
ATOM 3265 C C . ASP A 1 418 ? -4.104 13.154 18.859 1.00 90.94 418 ASP A C 1
ATOM 3267 O O . ASP A 1 418 ? -4.598 12.683 19.882 1.00 90.94 418 ASP A O 1
ATOM 3271 N N . GLY A 1 419 ? -3.543 12.409 17.905 1.00 87.19 419 GLY A N 1
ATOM 3272 C CA . GLY A 1 419 ? -3.383 10.959 17.966 1.00 87.19 419 GLY A CA 1
ATOM 3273 C C . GLY A 1 419 ? -2.160 10.493 18.757 1.00 87.19 419 GLY A C 1
ATOM 3274 O O . GLY A 1 419 ? -2.020 9.296 18.976 1.00 87.19 419 GLY A O 1
ATOM 3275 N N . CYS A 1 420 ? -1.274 11.383 19.201 1.00 93.69 420 CYS A N 1
ATOM 3276 C CA . CYS A 1 420 ? -0.109 10.998 20.000 1.00 93.69 420 CYS A CA 1
ATOM 3277 C C . CYS A 1 420 ? -0.489 10.808 21.470 1.00 93.69 420 CYS A C 1
ATOM 3279 O O . CYS A 1 420 ? -1.456 11.434 21.917 1.00 93.69 420 CYS A O 1
ATOM 3281 N N . PRO A 1 421 ? 0.230 9.973 22.241 1.00 97.38 421 PRO A N 1
ATOM 3282 C CA . PRO A 1 421 ? -0.042 9.817 23.660 1.00 97.38 421 PRO A CA 1
ATOM 3283 C C . PRO A 1 421 ? 0.172 11.143 24.386 1.00 97.38 421 PRO A C 1
ATOM 3285 O O . PRO A 1 421 ? 1.054 11.940 24.039 1.00 97.38 421 PRO A O 1
ATOM 3288 N N . VAL A 1 422 ? -0.650 11.388 25.402 1.00 97.44 422 VAL A N 1
ATOM 3289 C CA . VAL A 1 422 ? -0.369 12.449 26.358 1.00 97.44 422 VAL A CA 1
ATOM 3290 C C . VAL A 1 422 ? 0.807 12.008 27.227 1.00 97.44 422 VAL A C 1
ATOM 3292 O O . VAL A 1 422 ? 0.737 11.002 27.927 1.00 97.44 422 VAL A O 1
ATOM 3295 N N . GLU A 1 423 ? 1.894 12.769 27.175 1.00 93.94 423 GLU A N 1
ATOM 3296 C CA . GLU A 1 423 ? 3.024 12.638 28.100 1.00 93.94 423 GLU A CA 1
ATOM 3297 C C . GLU A 1 423 ? 3.279 13.929 28.874 1.00 93.94 423 GLU A C 1
ATOM 3299 O O . GLU A 1 423 ? 2.527 14.902 28.733 1.00 93.94 423 GLU A O 1
ATOM 3304 N N . ASN A 1 424 ? 4.312 13.910 29.720 1.00 91.50 424 ASN A N 1
ATOM 3305 C CA . ASN A 1 424 ? 4.639 14.965 30.669 1.00 91.50 424 ASN A CA 1
ATOM 3306 C C . ASN A 1 424 ? 3.485 15.224 31.657 1.00 91.50 424 ASN A C 1
ATOM 3308 O O . ASN A 1 424 ? 3.147 16.365 31.980 1.00 91.50 424 ASN A O 1
ATOM 3312 N N . VAL A 1 425 ? 2.863 14.135 32.124 1.00 91.81 425 VAL A N 1
ATOM 3313 C CA . VAL A 1 425 ? 1.754 14.143 33.087 1.00 91.81 425 VAL A CA 1
ATOM 3314 C C . VAL A 1 425 ? 2.117 13.366 34.342 1.00 91.81 425 VAL A C 1
ATOM 3316 O O . VAL A 1 425 ? 2.589 12.229 34.288 1.00 91.81 425 VAL A O 1
ATOM 3319 N N . SER A 1 426 ? 1.896 13.983 35.503 1.00 89.50 426 SER A N 1
ATOM 3320 C CA . SER A 1 426 ? 2.152 13.320 36.779 1.00 89.50 426 SER A CA 1
ATOM 3321 C C . SER A 1 426 ? 1.075 12.275 37.051 1.00 89.50 426 SER A C 1
ATOM 3323 O O . SER A 1 426 ? -0.035 12.348 36.512 1.00 89.50 426 SER A O 1
ATOM 3325 N N . TRP A 1 427 ? 1.351 11.338 37.956 1.00 87.75 427 TRP A N 1
ATOM 3326 C CA . TRP A 1 427 ? 0.337 10.383 38.399 1.00 87.75 427 TRP A CA 1
ATOM 3327 C C . TRP A 1 427 ? -0.905 11.096 38.955 1.00 87.75 427 TRP A C 1
ATOM 3329 O O . TRP A 1 427 ? -2.043 10.699 38.700 1.00 87.75 427 TRP A O 1
ATOM 3339 N N . HIS A 1 428 ? -0.711 12.210 39.669 1.00 86.38 428 HIS A N 1
ATOM 3340 C CA . HIS A 1 428 ? -1.819 13.026 40.163 1.00 86.38 428 HIS A CA 1
ATOM 3341 C C . HIS A 1 428 ? -2.643 13.660 39.040 1.00 86.38 428 HIS A C 1
ATOM 3343 O O . HIS A 1 428 ? -3.859 13.792 39.184 1.00 86.38 428 HIS A O 1
ATOM 3349 N N . ASP A 1 429 ? -2.023 14.048 37.928 1.00 93.12 429 ASP A N 1
ATOM 3350 C CA . ASP A 1 429 ? -2.748 14.602 36.786 1.00 93.12 429 ASP A CA 1
ATOM 3351 C C . ASP A 1 429 ? -3.521 13.514 36.033 1.00 93.12 429 ASP A C 1
ATOM 3353 O O . ASP A 1 429 ? -4.677 13.747 35.674 1.00 93.12 429 ASP A O 1
ATOM 3357 N N . ALA A 1 430 ? -2.958 12.307 35.906 1.00 94.62 430 ALA A N 1
ATOM 3358 C CA . ALA A 1 430 ? -3.680 11.137 35.404 1.00 94.62 430 ALA A CA 1
ATOM 3359 C C . ALA A 1 430 ? -4.926 10.835 36.258 1.00 94.62 430 ALA A C 1
ATOM 3361 O O . ALA A 1 430 ? -6.022 10.653 35.727 1.00 94.62 430 ALA A O 1
ATOM 3362 N N . GLN A 1 431 ? -4.816 10.895 37.589 1.00 91.75 431 GLN A N 1
ATOM 3363 C CA . GLN A 1 431 ? -5.971 10.701 38.473 1.00 91.75 431 GLN A CA 1
ATOM 3364 C C . GLN A 1 431 ? -7.025 11.809 38.358 1.00 91.75 431 GLN A C 1
ATOM 3366 O O . GLN A 1 431 ? -8.225 11.532 38.430 1.00 91.75 431 GLN A O 1
ATOM 3371 N N . LYS A 1 432 ? -6.618 13.067 38.143 1.00 94.19 432 LYS A N 1
ATOM 3372 C CA . LYS A 1 432 ? -7.567 14.161 37.864 1.00 94.19 432 LYS A CA 1
ATOM 3373 C C . LYS A 1 432 ? -8.312 13.925 36.552 1.00 94.19 432 LYS A C 1
ATOM 3375 O O . LYS A 1 432 ? -9.526 14.123 36.516 1.00 94.19 432 LYS A O 1
ATOM 3380 N N . PHE A 1 433 ? -7.604 13.498 35.505 1.00 97.62 433 PHE A N 1
ATOM 3381 C CA . PHE A 1 433 ? -8.207 13.119 34.228 1.00 97.62 433 PHE A CA 1
ATOM 3382 C C . PHE A 1 433 ? -9.240 12.003 34.425 1.00 97.62 433 PHE A C 1
ATOM 3384 O O . PHE A 1 433 ? -10.390 12.158 34.018 1.00 97.62 433 PHE A O 1
ATOM 3391 N N . ILE A 1 434 ? -8.868 10.931 35.131 1.00 96.44 434 ILE A N 1
ATOM 3392 C CA . ILE A 1 434 ? -9.750 9.796 35.440 1.00 96.44 434 ILE A CA 1
ATOM 3393 C C . ILE A 1 434 ? -10.996 10.250 36.202 1.00 96.44 434 ILE A C 1
ATOM 3395 O O . ILE A 1 434 ? -12.107 9.859 35.853 1.00 96.44 434 ILE A O 1
ATOM 3399 N N . SER A 1 435 ? -10.834 11.098 37.221 1.00 93.38 435 SER A N 1
ATOM 3400 C CA . SER A 1 435 ? -11.951 11.629 38.008 1.00 93.38 435 SER A CA 1
ATOM 3401 C C . SER A 1 435 ? -12.940 12.413 37.138 1.00 93.38 435 SER A C 1
ATOM 3403 O O . SER A 1 435 ? -14.140 12.141 37.167 1.00 93.38 435 SER A O 1
ATOM 3405 N N . LYS A 1 436 ? -12.440 13.321 36.291 1.00 96.50 436 LYS A N 1
ATOM 34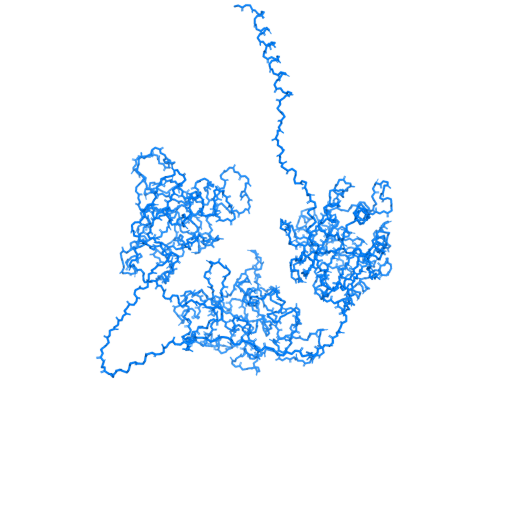06 C CA . LYS A 1 436 ? -13.279 14.096 35.365 1.00 96.50 436 LYS A CA 1
ATOM 3407 C C . LYS A 1 436 ? -13.949 13.230 34.303 1.00 96.50 436 LYS A C 1
ATOM 3409 O O . LYS A 1 436 ? -15.099 13.482 33.957 1.00 96.50 436 LYS A O 1
ATOM 3414 N N . LEU A 1 437 ? -13.254 12.218 33.781 1.00 95.62 437 LEU A N 1
ATOM 3415 C CA . LEU A 1 437 ? -13.834 11.282 32.820 1.00 95.62 437 LEU A CA 1
ATOM 3416 C C . LEU A 1 437 ? -14.958 10.465 33.467 1.00 95.62 437 LEU A C 1
ATOM 3418 O O . LEU A 1 437 ? -16.044 10.368 32.905 1.00 95.62 437 LEU A O 1
ATOM 3422 N N . ASN A 1 438 ? -14.728 9.944 34.673 1.00 92.69 438 ASN A N 1
ATOM 3423 C CA . ASN A 1 438 ? -15.739 9.248 35.466 1.00 92.69 438 ASN A CA 1
ATOM 3424 C C . ASN A 1 438 ? -16.967 10.141 35.728 1.00 92.69 438 ASN A C 1
ATOM 3426 O O . ASN A 1 438 ? -18.098 9.691 35.548 1.00 92.69 438 ASN A O 1
ATOM 3430 N N . GLU A 1 439 ? -16.770 11.415 36.080 1.00 93.31 439 GLU A N 1
ATOM 3431 C CA . GLU A 1 439 ? -17.860 12.387 36.248 1.00 93.31 439 GLU A CA 1
ATOM 3432 C C . GLU A 1 439 ? -18.634 12.620 34.939 1.00 93.31 439 GLU A C 1
ATOM 3434 O O . GLU A 1 439 ? -19.864 12.524 34.921 1.00 93.31 439 GLU A O 1
ATOM 3439 N N . LYS A 1 440 ? -17.920 12.860 33.831 1.00 90.69 440 LYS A N 1
ATOM 3440 C CA . LYS A 1 440 ? -18.497 13.085 32.496 1.00 90.69 440 LYS A CA 1
ATOM 3441 C C . LYS A 1 440 ? -19.340 11.897 32.023 1.00 90.69 440 LYS A C 1
ATOM 3443 O O . LYS A 1 440 ? -20.430 12.092 31.491 1.00 90.69 440 LYS A O 1
ATOM 3448 N N . GLU A 1 441 ? -18.852 10.684 32.255 1.00 88.25 441 GLU A N 1
ATOM 3449 C CA . GLU A 1 441 ? -19.472 9.412 31.856 1.00 88.25 441 GLU A CA 1
ATOM 3450 C C . GLU A 1 441 ? -20.449 8.868 32.911 1.00 88.25 441 GLU A C 1
ATOM 3452 O O . GLU A 1 441 ? -21.034 7.800 32.736 1.00 88.25 441 GLU A O 1
ATOM 3457 N N . LYS A 1 442 ? -20.634 9.590 34.026 1.00 90.88 442 LYS A N 1
ATOM 3458 C CA . LYS A 1 442 ? -21.492 9.198 35.156 1.00 90.88 442 LYS A CA 1
ATOM 3459 C C . LYS A 1 442 ? -21.192 7.779 35.660 1.00 90.88 442 LYS A C 1
ATOM 3461 O O . LYS A 1 442 ? -22.095 7.005 35.976 1.00 90.88 442 LYS A O 1
ATOM 3466 N N . THR A 1 443 ? -19.909 7.454 35.758 1.00 86.44 443 THR A N 1
ATOM 3467 C CA . THR A 1 443 ? -19.370 6.156 36.183 1.00 86.44 443 THR A CA 1
ATOM 3468 C C . THR A 1 443 ? -18.303 6.353 37.264 1.00 86.44 443 THR A C 1
ATOM 3470 O O . THR A 1 443 ? -17.962 7.474 37.629 1.00 86.44 443 THR A O 1
ATOM 3473 N N . LYS A 1 444 ? -17.807 5.258 37.841 1.00 84.56 444 LYS A N 1
ATOM 3474 C CA . LYS A 1 444 ? -16.669 5.248 38.782 1.00 84.56 444 LYS A CA 1
ATOM 3475 C C . LYS A 1 444 ? -15.647 4.163 38.433 1.00 84.56 444 LYS A C 1
ATOM 3477 O O . LYS A 1 444 ? -14.848 3.777 39.278 1.00 84.56 444 LYS A O 1
ATOM 3482 N N . ASN A 1 445 ? -15.737 3.620 37.221 1.00 87.38 445 ASN A N 1
ATOM 3483 C CA . ASN A 1 445 ? -15.068 2.376 36.859 1.00 87.38 445 ASN A CA 1
ATOM 3484 C C . ASN A 1 445 ? -13.724 2.588 36.160 1.00 87.38 445 ASN A C 1
ATOM 3486 O O . ASN A 1 445 ? -12.910 1.669 36.180 1.00 87.38 445 ASN A O 1
ATOM 3490 N N . TYR A 1 446 ? -13.474 3.759 35.563 1.00 93.56 446 TYR A N 1
ATOM 3491 C CA . TYR A 1 446 ? -12.172 4.040 34.964 1.00 93.56 446 TYR A CA 1
ATOM 3492 C C . TYR A 1 446 ? -11.123 4.236 36.053 1.00 93.56 446 TYR A C 1
ATOM 3494 O O . TYR A 1 446 ? -11.349 4.977 37.015 1.00 93.56 446 TYR A O 1
ATOM 3502 N N . ARG A 1 447 ? -9.973 3.589 35.875 1.00 95.12 447 ARG A N 1
ATOM 3503 C CA . ARG A 1 447 ? -8.801 3.663 36.750 1.00 95.12 447 ARG A CA 1
ATOM 3504 C C . ARG A 1 447 ? -7.521 3.406 35.954 1.00 95.12 447 ARG A C 1
ATOM 3506 O O . ARG A 1 447 ? -7.581 2.989 34.801 1.00 95.12 447 ARG A O 1
ATOM 3513 N N . LEU A 1 448 ? -6.369 3.628 36.581 1.00 95.69 448 LEU A N 1
ATOM 3514 C CA . LEU A 1 448 ? -5.109 3.069 36.088 1.00 95.69 448 LEU A CA 1
ATOM 3515 C C . LEU A 1 448 ? -5.129 1.534 36.240 1.00 95.69 448 LEU A C 1
ATOM 3517 O O . LEU A 1 448 ? -5.783 1.030 37.166 1.00 95.69 448 LEU A O 1
ATOM 3521 N N . PRO A 1 449 ? -4.446 0.787 35.356 1.00 94.69 449 PRO A N 1
ATOM 3522 C CA . PRO A 1 449 ? -4.268 -0.647 35.537 1.00 94.69 449 PRO A CA 1
ATOM 3523 C C . PRO A 1 449 ? -3.438 -0.931 36.792 1.00 94.69 449 PRO A C 1
ATOM 3525 O O . PRO A 1 449 ? -2.557 -0.148 37.164 1.00 94.69 449 PRO A O 1
ATOM 3528 N N . GLU A 1 450 ? -3.709 -2.061 37.437 1.00 88.12 450 GLU A N 1
ATOM 3529 C CA . GLU A 1 450 ? -2.749 -2.639 38.374 1.00 88.12 450 GLU A CA 1
ATOM 3530 C C . GLU A 1 450 ? -1.523 -3.141 37.600 1.00 88.12 450 GLU A C 1
ATOM 3532 O O . GLU A 1 450 ? -1.594 -3.476 36.416 1.00 88.12 450 GLU A O 1
ATOM 3537 N N . GLU A 1 451 ? -0.377 -3.233 38.257 1.00 88.38 451 GLU A N 1
ATOM 3538 C CA . GLU A 1 451 ? 0.869 -3.665 37.633 1.00 88.38 451 GLU A CA 1
ATOM 3539 C C . GLU A 1 451 ? 0.746 -5.079 37.038 1.00 88.38 451 GLU A C 1
ATOM 3541 O O . GLU A 1 451 ? 1.217 -5.359 35.932 1.00 88.38 451 GLU A O 1
ATOM 3546 N N . ALA A 1 452 ? 0.080 -5.973 37.772 1.00 86.88 452 ALA A N 1
ATOM 3547 C CA . ALA A 1 452 ? -0.185 -7.333 37.328 1.00 86.88 452 ALA A CA 1
ATOM 3548 C C . ALA A 1 452 ? -1.100 -7.362 36.096 1.00 86.88 452 ALA A C 1
ATOM 3550 O O . ALA A 1 452 ? -0.854 -8.143 35.179 1.00 86.88 452 ALA A O 1
ATOM 3551 N N . GLU A 1 453 ? -2.115 -6.499 36.051 1.00 92.50 453 GLU A N 1
ATOM 3552 C CA . GLU A 1 453 ? -3.017 -6.350 34.905 1.00 92.50 453 GLU A CA 1
ATOM 3553 C C . GLU A 1 453 ? -2.283 -5.815 33.678 1.00 92.50 453 GLU A C 1
ATOM 3555 O O . GLU A 1 453 ? -2.466 -6.337 32.578 1.00 92.50 453 GLU A O 1
ATOM 3560 N N . TRP A 1 454 ? -1.417 -4.815 33.870 1.00 96.19 454 TRP A N 1
ATOM 3561 C CA . TRP A 1 454 ? -0.592 -4.254 32.807 1.00 96.19 454 TRP A CA 1
ATOM 3562 C C . TRP A 1 454 ? 0.327 -5.314 32.201 1.00 96.19 454 TRP A C 1
ATOM 3564 O O . TRP A 1 454 ? 0.315 -5.522 30.990 1.00 96.19 454 TRP A O 1
ATOM 3574 N N . GLU A 1 455 ? 1.081 -6.045 33.030 1.00 94.44 455 GLU A N 1
ATOM 3575 C CA . GLU A 1 455 ? 2.004 -7.071 32.535 1.00 94.44 455 GLU A CA 1
ATOM 3576 C C . GLU A 1 455 ? 1.258 -8.249 31.894 1.00 94.44 455 GLU A C 1
ATOM 3578 O O . GLU A 1 455 ? 1.693 -8.766 30.863 1.00 94.44 455 GLU A O 1
ATOM 3583 N N . TYR A 1 456 ? 0.122 -8.658 32.467 1.00 92.25 456 TYR A N 1
ATOM 3584 C CA . TYR A 1 456 ? -0.726 -9.700 31.891 1.00 92.25 456 TYR A CA 1
ATOM 3585 C C . TYR A 1 456 ? -1.241 -9.291 30.506 1.00 92.25 456 TYR A C 1
ATOM 3587 O O . TYR A 1 456 ? -1.110 -10.059 29.549 1.00 92.25 456 TYR A O 1
ATOM 3595 N N . GLY A 1 457 ? -1.746 -8.059 30.385 1.00 94.44 457 GLY A N 1
ATOM 3596 C CA . GLY A 1 457 ? -2.179 -7.460 29.126 1.00 94.44 457 GLY A CA 1
ATOM 3597 C C . GLY A 1 457 ? -1.047 -7.361 28.106 1.00 94.44 457 GLY A C 1
ATOM 3598 O O . GLY A 1 457 ? -1.228 -7.794 26.973 1.00 94.44 457 GLY A O 1
ATOM 3599 N N . ALA A 1 458 ? 0.135 -6.878 28.503 1.00 95.94 458 ALA A N 1
ATOM 3600 C CA . ALA A 1 458 ? 1.296 -6.729 27.623 1.00 95.94 458 ALA A CA 1
ATOM 3601 C C . ALA A 1 458 ? 1.745 -8.068 27.021 1.00 95.94 458 ALA A C 1
ATOM 3603 O O . ALA A 1 458 ? 2.066 -8.139 25.835 1.00 95.94 458 ALA A O 1
ATOM 3604 N N . ARG A 1 459 ? 1.727 -9.137 27.827 1.00 94.19 459 ARG A N 1
ATOM 3605 C CA . ARG A 1 459 ? 2.111 -10.494 27.411 1.00 94.19 459 ARG A CA 1
ATOM 3606 C C . ARG A 1 459 ? 1.104 -11.147 26.470 1.00 94.19 459 ARG A C 1
ATOM 3608 O O . ARG A 1 459 ? 1.507 -11.938 25.624 1.00 94.19 459 ARG A O 1
ATOM 3615 N N . ALA A 1 460 ? -0.190 -10.878 26.640 1.00 92.75 460 ALA A N 1
ATOM 3616 C CA . ALA A 1 460 ? -1.273 -11.424 25.815 1.00 92.75 460 ALA A CA 1
ATOM 3617 C C . ALA A 1 460 ? -1.159 -12.934 25.505 1.00 92.75 460 ALA A C 1
ATOM 3619 O O . ALA A 1 460 ? -1.413 -13.391 24.391 1.00 92.75 460 ALA A O 1
ATOM 3620 N N . GLY A 1 461 ? -0.757 -13.721 26.509 1.00 87.88 461 GLY A N 1
ATOM 3621 C CA . GLY A 1 461 ? -0.602 -15.176 26.410 1.00 87.88 461 GLY A CA 1
ATOM 3622 C C . GLY A 1 461 ? 0.815 -15.682 26.117 1.00 87.88 461 GLY A C 1
ATOM 3623 O O . GLY A 1 461 ? 1.022 -16.895 26.153 1.00 87.88 461 GLY A O 1
ATOM 3624 N N . THR A 1 462 ? 1.802 -14.813 25.882 1.00 90.25 462 THR A N 1
ATOM 3625 C CA . THR A 1 462 ? 3.208 -15.222 25.732 1.00 90.25 462 THR A CA 1
ATOM 3626 C C . THR A 1 462 ? 3.973 -15.189 27.059 1.00 90.25 462 THR A C 1
ATOM 3628 O O . THR A 1 462 ? 3.614 -14.489 28.006 1.00 90.25 462 THR A O 1
ATOM 3631 N N . SER A 1 463 ? 5.065 -15.953 27.140 1.00 88.00 463 SER A N 1
ATOM 3632 C CA . SER A 1 463 ? 6.014 -15.921 28.266 1.00 88.00 463 SER A CA 1
ATOM 3633 C C . SER A 1 463 ? 7.316 -15.180 27.938 1.00 88.00 463 SER A C 1
ATOM 3635 O O . SER A 1 463 ? 8.269 -15.254 28.707 1.00 88.00 463 SER A O 1
ATOM 3637 N N . THR A 1 464 ? 7.377 -14.526 26.779 1.00 91.38 464 THR A N 1
ATOM 3638 C CA . THR A 1 464 ? 8.585 -13.923 26.199 1.00 91.38 464 THR A CA 1
ATOM 3639 C C . THR A 1 464 ? 8.806 -12.484 26.676 1.00 91.38 464 THR A C 1
ATOM 3641 O O . THR A 1 464 ? 7.945 -11.909 27.350 1.00 91.38 464 THR A O 1
ATOM 3644 N N . ALA A 1 465 ? 9.959 -11.903 26.331 1.00 90.94 465 ALA A N 1
ATOM 3645 C CA . ALA A 1 465 ? 10.319 -10.523 26.689 1.00 90.94 465 ALA A CA 1
ATOM 3646 C C . ALA A 1 465 ? 9.413 -9.453 26.078 1.00 90.94 465 ALA A C 1
ATOM 3648 O O . ALA A 1 465 ? 9.121 -8.444 26.720 1.00 90.94 465 ALA A O 1
ATOM 3649 N N . TYR A 1 466 ? 8.957 -9.697 24.856 1.00 94.56 466 TYR A N 1
ATOM 3650 C CA . TYR A 1 466 ? 7.968 -8.909 24.136 1.00 94.56 466 TYR A CA 1
ATOM 3651 C C . TYR A 1 466 ? 6.868 -9.846 23.649 1.00 94.56 466 TYR A C 1
ATOM 3653 O O . TYR A 1 466 ? 7.112 -11.048 23.491 1.00 94.56 466 TYR A O 1
ATOM 3661 N N . PHE A 1 467 ? 5.676 -9.341 23.327 1.00 93.75 467 PHE A N 1
ATOM 3662 C CA . PHE A 1 467 ? 4.613 -10.213 22.802 1.00 93.75 467 PHE A CA 1
ATOM 3663 C C . PHE A 1 467 ? 4.994 -10.910 21.478 1.00 93.75 467 PHE A C 1
ATOM 3665 O O . PHE A 1 467 ? 4.386 -11.912 21.113 1.00 93.75 467 PHE A O 1
ATOM 3672 N N . TRP A 1 468 ? 6.009 -10.411 20.761 1.00 92.56 468 TRP A N 1
ATOM 3673 C CA . TRP A 1 468 ? 6.503 -10.987 19.504 1.00 92.56 468 TRP A CA 1
ATOM 3674 C C . TRP A 1 468 ? 7.733 -11.898 19.650 1.00 92.56 468 TRP A C 1
ATOM 3676 O O . TRP A 1 468 ? 8.218 -12.415 18.642 1.00 92.56 468 TRP A O 1
ATOM 3686 N N . GLY A 1 469 ? 8.266 -12.087 20.859 1.00 93.88 469 GLY A N 1
ATOM 3687 C CA . GLY A 1 469 ? 9.438 -12.931 21.109 1.00 93.88 469 GLY A CA 1
ATOM 3688 C C . GLY A 1 469 ? 10.424 -12.326 22.107 1.00 93.88 469 GLY A C 1
ATOM 3689 O O . GLY A 1 469 ? 10.134 -11.331 22.761 1.00 93.88 469 GLY A O 1
ATOM 3690 N N . ASP A 1 470 ? 11.599 -12.943 22.239 1.00 91.50 470 ASP A N 1
ATOM 3691 C CA . ASP A 1 470 ? 12.610 -12.535 23.232 1.00 91.50 470 ASP A CA 1
ATOM 3692 C C . ASP A 1 470 ? 13.594 -11.474 22.730 1.00 91.50 470 ASP A C 1
ATOM 3694 O O . ASP A 1 470 ? 14.330 -10.881 23.520 1.00 91.50 470 ASP A O 1
ATOM 3698 N N . LYS A 1 471 ? 13.628 -11.247 21.414 1.00 90.44 471 LYS A N 1
ATOM 3699 C CA . LYS A 1 471 ? 14.522 -10.275 20.788 1.00 90.44 471 LYS A CA 1
ATOM 3700 C C . LYS A 1 471 ? 13.783 -8.964 20.504 1.00 90.44 471 LYS A C 1
ATOM 3702 O O . LYS A 1 471 ? 12.652 -9.017 20.009 1.00 90.44 471 LYS A O 1
ATOM 3707 N N . PRO A 1 472 ? 14.412 -7.812 20.781 1.00 88.19 472 PRO A N 1
ATOM 3708 C CA . PRO A 1 472 ? 13.844 -6.522 20.420 1.00 88.19 472 PRO A CA 1
ATOM 3709 C C . PRO A 1 472 ? 13.721 -6.371 18.899 1.00 88.19 472 PRO A C 1
ATOM 3711 O O . PRO A 1 472 ? 14.483 -6.974 18.144 1.00 88.19 472 PRO A O 1
ATOM 3714 N N . ASP A 1 473 ? 12.734 -5.591 18.457 1.00 87.94 473 ASP A N 1
ATOM 3715 C CA . ASP A 1 473 ? 12.459 -5.318 17.044 1.00 87.94 473 ASP A CA 1
ATOM 3716 C C . ASP A 1 473 ? 11.929 -3.884 16.895 1.00 87.94 473 ASP A C 1
ATOM 3718 O O . ASP A 1 473 ? 10.770 -3.597 17.210 1.00 87.94 473 ASP A O 1
ATOM 3722 N N . CYS A 1 474 ? 12.775 -2.973 16.403 1.00 84.06 474 CYS A N 1
ATOM 3723 C CA . CYS A 1 474 ? 12.433 -1.552 16.274 1.00 84.06 474 CYS A CA 1
ATOM 3724 C C . CYS A 1 474 ? 11.315 -1.303 15.246 1.00 84.06 474 CYS A C 1
ATOM 3726 O O . CYS A 1 474 ? 10.763 -0.209 15.199 1.00 84.06 474 CYS A O 1
ATOM 3728 N N . LYS A 1 475 ? 10.965 -2.295 14.411 1.00 84.81 475 LYS A N 1
ATOM 3729 C CA . LYS A 1 475 ? 9.835 -2.210 13.471 1.00 84.81 475 LYS A CA 1
ATOM 3730 C C . LYS A 1 475 ? 8.494 -2.541 14.130 1.00 84.81 475 LYS A C 1
ATOM 3732 O O . LYS A 1 475 ? 7.472 -2.499 13.449 1.00 84.81 475 LYS A O 1
ATOM 3737 N N . LYS A 1 476 ? 8.487 -2.907 15.417 1.00 88.94 476 LYS A N 1
ATOM 3738 C CA . LYS A 1 476 ? 7.293 -3.324 16.174 1.00 88.94 476 LYS A CA 1
ATOM 3739 C C . LYS A 1 476 ? 7.006 -2.468 17.409 1.00 88.94 476 LYS A C 1
ATOM 3741 O O . LYS A 1 476 ? 5.977 -2.682 18.042 1.00 88.94 476 LYS A O 1
ATOM 3746 N N . ALA A 1 477 ? 7.886 -1.527 17.746 1.00 91.12 477 ALA A N 1
ATOM 3747 C CA . ALA A 1 477 ? 7.754 -0.655 18.909 1.00 91.12 477 ALA A CA 1
ATOM 3748 C C . ALA A 1 477 ? 8.607 0.617 18.765 1.00 91.12 477 ALA A C 1
ATOM 3750 O O . ALA A 1 477 ? 9.705 0.577 18.203 1.00 91.12 477 ALA A O 1
ATOM 3751 N N . ASN A 1 478 ? 8.133 1.733 19.332 1.00 90.62 478 ASN A N 1
ATOM 3752 C CA . ASN A 1 478 ? 8.858 3.008 19.356 1.00 90.62 478 ASN A CA 1
ATOM 3753 C C . ASN A 1 478 ? 9.711 3.138 20.622 1.00 90.62 478 ASN A C 1
ATOM 3755 O O . ASN A 1 478 ? 9.251 3.664 21.627 1.00 90.62 478 ASN A O 1
ATOM 3759 N N . TYR A 1 479 ? 10.961 2.702 20.588 1.00 87.00 479 TYR A N 1
ATOM 3760 C CA . TYR A 1 479 ? 11.913 2.935 21.676 1.00 87.00 479 TYR A CA 1
ATOM 3761 C C . TYR A 1 479 ? 13.229 3.491 21.127 1.00 87.00 479 TYR A C 1
ATOM 3763 O O . TYR A 1 479 ? 13.529 3.364 19.933 1.00 87.00 479 TYR A O 1
ATOM 3771 N N . GLY A 1 480 ? 13.980 4.167 21.994 1.00 72.75 480 GLY A N 1
ATOM 3772 C CA . GLY A 1 480 ? 15.164 4.941 21.651 1.00 72.75 480 GLY A CA 1
ATOM 3773 C C . GLY A 1 480 ? 16.424 4.251 22.148 1.00 72.75 480 GLY A C 1
ATOM 3774 O O . GLY A 1 480 ? 16.703 4.237 23.343 1.00 72.75 480 GLY A O 1
ATOM 3775 N N . ASN A 1 481 ? 17.221 3.701 21.230 1.00 63.50 481 ASN A N 1
ATOM 3776 C CA . ASN A 1 481 ? 18.515 3.100 21.549 1.00 63.50 481 ASN A CA 1
ATOM 3777 C C . ASN A 1 481 ? 19.476 4.153 22.106 1.00 63.50 481 ASN A C 1
ATOM 3779 O O . ASN A 1 481 ? 20.258 4.739 21.361 1.00 63.50 481 ASN A O 1
ATOM 3783 N N . GLY A 1 482 ? 19.459 4.365 23.420 1.00 46.72 482 GLY A N 1
ATOM 3784 C CA . GLY A 1 482 ? 20.315 5.344 24.076 1.00 46.72 482 GLY A CA 1
ATOM 3785 C C . GLY A 1 482 ? 21.806 5.229 23.734 1.00 46.72 482 GLY A C 1
ATOM 3786 O O . GLY A 1 482 ? 22.495 6.214 23.952 1.00 46.72 482 GLY A O 1
ATOM 3787 N N . TRP A 1 483 ? 22.313 4.098 23.206 1.00 46.12 483 TRP A N 1
ATOM 3788 C CA . TRP A 1 483 ? 23.736 3.892 22.876 1.00 46.12 483 TRP A CA 1
ATOM 3789 C C . TRP A 1 483 ? 24.015 2.797 21.802 1.00 46.12 483 TRP A C 1
ATOM 3791 O O . TRP A 1 483 ? 25.075 2.174 21.857 1.00 46.12 483 TRP A O 1
ATOM 3801 N N . SER A 1 484 ? 23.105 2.496 20.854 1.00 48.75 484 SER A N 1
ATOM 3802 C CA . SER A 1 484 ? 23.374 1.487 19.796 1.00 48.75 484 SER A CA 1
ATOM 3803 C C . SER A 1 484 ? 22.750 1.786 18.420 1.00 48.75 484 SER A C 1
ATOM 3805 O O . SER A 1 484 ? 21.597 2.204 18.316 1.00 48.75 484 SER A O 1
ATOM 3807 N N . ASP A 1 485 ? 23.504 1.480 17.358 1.00 57.81 485 ASP A N 1
ATOM 3808 C CA . ASP A 1 485 ? 23.214 1.805 15.945 1.00 57.81 485 ASP A CA 1
ATOM 3809 C C . ASP A 1 485 ? 21.986 1.073 15.341 1.00 57.81 485 ASP A C 1
ATOM 3811 O O . ASP A 1 485 ? 21.595 1.331 14.207 1.00 57.81 485 ASP A O 1
ATOM 3815 N N . GLU A 1 486 ? 21.357 0.138 16.064 1.00 59.38 486 GLU A N 1
ATOM 3816 C CA . GLU A 1 486 ? 20.391 -0.821 15.491 1.00 59.38 486 GLU A CA 1
ATOM 3817 C C . GLU A 1 486 ? 19.025 -0.215 15.096 1.00 59.38 486 GLU A C 1
ATOM 3819 O O . GLU A 1 486 ? 18.391 -0.701 14.161 1.00 59.38 486 GLU A O 1
ATOM 3824 N N . CYS A 1 487 ? 18.575 0.857 15.760 1.00 64.62 487 CYS A N 1
ATOM 3825 C CA . CYS A 1 487 ? 17.303 1.537 15.462 1.00 64.62 487 CYS A CA 1
ATOM 3826 C C . CYS A 1 487 ? 17.492 2.925 14.808 1.00 64.62 487 CYS A C 1
ATOM 3828 O O . CYS A 1 487 ? 16.518 3.679 14.682 1.00 64.62 487 CYS A O 1
ATOM 3830 N N . GLU A 1 488 ? 18.719 3.298 14.416 1.00 60.41 488 GLU A N 1
ATOM 3831 C CA . GLU A 1 488 ? 18.999 4.610 13.821 1.00 60.41 488 GLU A CA 1
ATOM 3832 C C . GLU A 1 488 ? 18.241 4.773 12.488 1.00 60.41 488 GLU A C 1
ATOM 3834 O O . GLU A 1 488 ? 18.338 3.949 11.581 1.00 60.41 488 GLU A O 1
ATOM 3839 N N . GLY A 1 489 ? 17.429 5.830 12.382 1.00 61.50 489 GLY A N 1
ATOM 3840 C CA . GLY A 1 489 ? 16.604 6.111 11.200 1.00 61.50 489 GLY A CA 1
ATOM 3841 C C . GLY A 1 489 ? 15.265 5.361 11.125 1.00 61.50 489 GLY A C 1
ATOM 3842 O O . GLY A 1 489 ? 14.476 5.661 10.230 1.00 61.50 489 GLY A O 1
ATOM 3843 N N . VAL A 1 490 ? 14.976 4.443 12.058 1.00 68.12 490 VAL A N 1
ATOM 3844 C CA . VAL A 1 490 ? 13.680 3.739 12.148 1.00 68.12 490 VAL A CA 1
ATOM 3845 C C . VAL A 1 490 ? 12.716 4.481 13.078 1.00 68.12 490 VAL A C 1
ATOM 3847 O O . VAL A 1 490 ? 11.599 4.796 12.671 1.00 68.12 490 VAL A O 1
ATOM 3850 N N . ASN A 1 491 ? 13.168 4.824 14.290 1.00 78.62 491 ASN A N 1
ATOM 3851 C CA . ASN A 1 491 ? 12.362 5.513 15.302 1.00 78.62 491 ASN A CA 1
ATOM 3852 C C . ASN A 1 491 ? 12.860 6.952 15.534 1.00 78.62 491 ASN A C 1
ATOM 3854 O O . ASN A 1 491 ? 14.069 7.190 15.555 1.00 78.62 491 ASN A O 1
ATOM 3858 N N . PRO A 1 492 ? 11.964 7.939 15.735 1.00 74.19 492 PRO A N 1
ATOM 3859 C CA . PRO A 1 492 ? 12.329 9.357 15.746 1.00 74.19 492 PRO A CA 1
ATOM 3860 C C . PRO A 1 492 ? 12.838 9.882 17.103 1.00 74.19 492 PRO A C 1
ATOM 3862 O O . PRO A 1 492 ? 13.059 11.087 17.226 1.00 74.19 492 PRO A O 1
ATOM 3865 N N . GLY A 1 493 ? 12.972 9.029 18.128 1.00 79.00 493 GLY A N 1
ATOM 3866 C CA . GLY A 1 493 ? 13.387 9.433 19.483 1.00 79.00 493 GLY A CA 1
ATOM 3867 C C . GLY A 1 493 ? 12.397 10.375 20.185 1.00 79.00 493 GLY A C 1
ATOM 3868 O O . GLY A 1 493 ? 12.785 11.189 21.020 1.00 79.00 493 GLY A O 1
ATOM 3869 N N . ARG A 1 494 ? 11.123 10.320 19.787 1.00 86.88 494 ARG A N 1
ATOM 3870 C CA . ARG A 1 494 ? 10.004 11.102 20.330 1.00 86.88 494 ARG A CA 1
ATOM 3871 C C . ARG A 1 494 ? 8.717 10.288 20.246 1.00 86.88 494 ARG A C 1
ATOM 3873 O O . ARG A 1 494 ? 8.657 9.344 19.453 1.00 86.88 494 ARG A O 1
ATOM 3880 N N . ALA A 1 495 ? 7.694 10.679 21.004 1.00 89.06 495 ALA A N 1
ATOM 3881 C CA . ALA A 1 495 ? 6.378 10.053 20.914 1.00 89.06 495 ALA A CA 1
ATOM 3882 C C . ALA A 1 495 ? 5.828 10.115 19.476 1.00 89.06 495 ALA A C 1
ATOM 3884 O O . ALA A 1 495 ? 6.072 11.077 18.738 1.00 89.06 495 ALA A O 1
ATOM 3885 N N . MET A 1 496 ? 5.101 9.073 19.086 1.00 89.88 496 MET A N 1
ATOM 3886 C CA . MET A 1 496 ? 4.427 8.931 17.794 1.00 89.88 496 MET A CA 1
ATOM 3887 C C . MET A 1 496 ? 2.921 8.768 18.010 1.00 89.88 496 MET A C 1
ATOM 3889 O O . MET A 1 496 ? 2.473 8.554 19.135 1.00 89.88 496 MET A O 1
ATOM 3893 N N . ASN A 1 497 ? 2.133 8.858 16.933 1.00 93.19 497 ASN A N 1
ATOM 3894 C CA . ASN A 1 497 ? 0.711 8.526 17.007 1.00 93.19 497 ASN A CA 1
ATOM 3895 C C . ASN A 1 497 ? 0.539 7.114 17.580 1.00 93.19 497 ASN A C 1
ATOM 3897 O O . ASN A 1 497 ? 1.246 6.191 17.162 1.00 93.19 497 ASN A O 1
ATOM 3901 N N . VAL A 1 498 ? -0.402 6.945 18.508 1.00 88.12 498 VAL A N 1
ATOM 3902 C CA . VAL A 1 498 ? -0.777 5.612 18.995 1.00 88.12 498 VAL A CA 1
ATOM 3903 C C . VAL A 1 498 ? -1.198 4.735 17.816 1.00 88.12 498 VAL A C 1
ATOM 3905 O O . VAL A 1 498 ? -1.666 5.246 16.792 1.00 88.12 498 VAL A O 1
ATOM 3908 N N . LYS A 1 499 ? -1.049 3.416 17.944 1.00 88.75 499 LYS A N 1
ATOM 3909 C CA . LYS A 1 499 ? -1.302 2.449 16.860 1.00 88.75 499 LYS A CA 1
ATOM 3910 C C . LYS A 1 499 ? -0.380 2.612 15.642 1.00 88.75 499 LYS A C 1
ATOM 3912 O O . LYS A 1 499 ? -0.740 2.202 14.541 1.00 88.75 499 LYS A O 1
ATOM 3917 N N . SER A 1 500 ? 0.819 3.174 15.822 1.00 85.31 500 SER A N 1
ATOM 3918 C CA . SER A 1 500 ? 1.848 3.182 14.764 1.00 85.31 500 SER A CA 1
ATOM 3919 C C . SER A 1 500 ? 2.409 1.780 14.478 1.00 85.31 500 SER A C 1
ATOM 3921 O O . SER A 1 500 ? 2.947 1.543 13.399 1.00 85.31 500 SER A O 1
ATOM 3923 N N . PHE A 1 501 ? 2.266 0.851 15.429 1.00 85.88 501 PHE A N 1
ATOM 3924 C CA . PHE A 1 501 ? 2.705 -0.542 15.323 1.00 85.88 501 PHE A CA 1
ATOM 3925 C C . PHE A 1 501 ? 1.534 -1.515 15.492 1.00 85.88 501 PHE A C 1
ATOM 3927 O O . PHE A 1 501 ? 0.440 -1.132 15.903 1.00 85.88 501 PHE A O 1
ATOM 3934 N N . SER A 1 502 ? 1.753 -2.789 15.154 1.00 86.06 502 SER A N 1
ATOM 3935 C CA . SER A 1 502 ? 0.734 -3.837 15.316 1.00 86.06 502 SER A CA 1
ATOM 3936 C C . SER A 1 502 ? 0.419 -4.098 16.799 1.00 86.06 502 SER A C 1
ATOM 3938 O O . SER A 1 502 ? 1.336 -4.037 17.621 1.00 86.06 502 SER A O 1
ATOM 3940 N N . PRO A 1 503 ? -0.839 -4.423 17.153 1.00 90.06 503 PRO A N 1
ATOM 3941 C CA . PRO A 1 503 ? -1.196 -4.758 18.525 1.00 90.06 503 PRO A CA 1
ATOM 3942 C C . PRO A 1 503 ? -0.697 -6.156 18.904 1.00 90.06 503 PRO A C 1
ATOM 3944 O O . PRO A 1 503 ? -0.315 -6.961 18.050 1.00 90.06 503 PRO A O 1
ATOM 3947 N N . ASN A 1 504 ? -0.762 -6.473 20.194 1.00 90.06 504 ASN A N 1
ATOM 3948 C CA . ASN A 1 504 ? -0.625 -7.849 20.657 1.00 90.06 504 ASN A CA 1
ATOM 3949 C C . ASN A 1 504 ? -1.900 -8.680 20.388 1.00 90.06 504 ASN A C 1
ATOM 3951 O O . ASN A 1 504 ? -2.911 -8.169 19.906 1.00 90.06 504 ASN A O 1
ATOM 3955 N N . ALA A 1 505 ? -1.871 -9.972 20.734 1.00 87.25 505 ALA A N 1
ATOM 3956 C CA . ALA A 1 505 ? -2.953 -10.920 20.442 1.00 87.25 505 ALA A CA 1
ATOM 3957 C C . ALA A 1 505 ? -4.320 -10.575 21.073 1.00 87.25 505 ALA A C 1
ATOM 3959 O O . ALA A 1 505 ? -5.317 -11.208 20.727 1.00 87.25 505 ALA A O 1
ATOM 3960 N N . TRP A 1 506 ? -4.376 -9.610 21.999 1.00 88.94 506 TRP A N 1
ATOM 3961 C CA . TRP A 1 506 ? -5.604 -9.135 22.644 1.00 88.94 506 TRP A CA 1
ATOM 3962 C C . TRP A 1 506 ? -5.992 -7.713 22.217 1.00 88.94 506 TRP A C 1
ATOM 3964 O O . TRP A 1 506 ? -6.837 -7.100 22.858 1.00 88.94 506 TRP A O 1
ATOM 3974 N N . GLY A 1 507 ? -5.398 -7.178 21.145 1.00 84.81 507 GLY A N 1
ATOM 3975 C CA . GLY A 1 507 ? -5.777 -5.874 20.592 1.00 84.81 507 GLY A CA 1
ATOM 3976 C C . GLY A 1 507 ? -5.216 -4.670 21.356 1.00 84.81 507 GLY A C 1
ATOM 3977 O O . GLY A 1 507 ? -5.704 -3.554 21.177 1.00 84.81 507 GLY A O 1
ATOM 3978 N N . LEU A 1 508 ? -4.201 -4.870 22.205 1.00 92.19 508 LEU A N 1
ATOM 3979 C CA . LEU A 1 508 ? -3.512 -3.782 22.900 1.00 92.19 508 LEU A CA 1
ATOM 3980 C C . LEU A 1 508 ? -2.307 -3.308 22.083 1.00 92.19 508 LEU A C 1
ATOM 3982 O O . LEU A 1 508 ? -1.415 -4.090 21.748 1.00 92.19 508 LEU A O 1
ATOM 3986 N N . TYR A 1 509 ? -2.292 -2.017 21.778 1.00 96.12 509 TYR A N 1
ATOM 3987 C CA . TYR A 1 509 ? -1.242 -1.318 21.049 1.00 96.12 509 TYR A CA 1
ATOM 3988 C C . TYR A 1 509 ? -0.273 -0.644 22.011 1.00 96.12 509 TYR A C 1
ATOM 3990 O O . TYR A 1 509 ? -0.648 -0.309 23.137 1.00 96.12 509 TYR A O 1
ATOM 3998 N N . ASP A 1 510 ? 0.951 -0.415 21.534 1.00 95.12 510 ASP A N 1
ATOM 3999 C CA . ASP A 1 510 ? 1.953 0.421 22.203 1.00 95.12 510 ASP A CA 1
ATOM 4000 C C . ASP A 1 510 ? 2.317 -0.066 23.623 1.00 95.12 510 ASP A C 1
ATOM 4002 O O . ASP A 1 510 ? 2.828 0.679 24.439 1.00 95.12 510 ASP A O 1
ATOM 4006 N N . MET A 1 511 ? 2.121 -1.360 23.918 1.00 97.00 511 MET A N 1
ATOM 4007 C CA . MET A 1 511 ? 2.505 -1.962 25.210 1.00 97.00 511 MET A CA 1
ATOM 4008 C C . MET A 1 511 ? 4.031 -2.014 25.425 1.00 97.00 511 MET A C 1
ATOM 4010 O O . MET A 1 511 ? 4.494 -2.406 26.494 1.00 97.00 511 MET A O 1
ATOM 4014 N N . HIS A 1 512 ? 4.811 -1.687 24.393 1.00 95.31 512 HIS A N 1
ATOM 4015 C CA . HIS A 1 512 ? 6.268 -1.670 24.392 1.00 95.31 512 HIS A CA 1
ATOM 4016 C C . HIS A 1 512 ? 6.742 -0.381 23.703 1.00 95.31 512 HIS A C 1
ATOM 4018 O O . HIS A 1 512 ? 6.573 -0.236 22.491 1.00 95.31 512 HIS A O 1
ATOM 4024 N N . GLY A 1 513 ? 7.362 0.530 24.451 1.00 93.38 513 GLY A N 1
ATOM 4025 C CA . GLY A 1 513 ? 7.820 1.831 23.966 1.00 93.38 513 GLY A CA 1
ATOM 4026 C C . GLY A 1 513 ? 6.721 2.901 23.901 1.00 93.38 513 GLY A C 1
ATOM 4027 O O . GLY A 1 513 ? 5.687 2.802 24.537 1.00 93.38 513 GLY A O 1
ATOM 4028 N N . ASN A 1 514 ? 6.970 3.925 23.086 1.00 93.75 514 ASN A N 1
ATOM 4029 C CA . ASN A 1 514 ? 6.210 5.159 22.901 1.00 93.75 514 ASN A CA 1
ATOM 4030 C C . ASN A 1 514 ? 6.211 6.064 24.138 1.00 93.75 514 ASN A C 1
ATOM 4032 O O . ASN A 1 514 ? 6.986 7.029 24.158 1.00 93.75 514 ASN A O 1
ATOM 4036 N N . VAL A 1 515 ? 5.438 5.752 25.177 1.00 94.88 515 VAL A N 1
ATOM 4037 C CA . VAL A 1 515 ? 5.543 6.411 26.486 1.00 94.88 515 VAL A CA 1
ATOM 4038 C C . VAL A 1 515 ? 5.502 5.392 27.621 1.00 94.88 515 VAL A C 1
ATOM 4040 O O . VAL A 1 515 ? 4.824 4.374 27.562 1.00 94.88 515 VAL A O 1
ATOM 4043 N N . TRP A 1 516 ? 6.196 5.697 28.714 1.00 93.75 516 TRP A N 1
ATOM 4044 C CA . TRP A 1 516 ? 6.019 4.961 29.961 1.00 93.75 516 TRP A CA 1
ATOM 4045 C C . TRP A 1 516 ? 4.584 5.106 30.466 1.00 93.75 516 TRP A C 1
ATOM 4047 O O . TRP A 1 516 ? 4.030 6.201 30.433 1.00 93.75 516 TRP A O 1
ATOM 4057 N N . GLU A 1 517 ? 4.002 4.044 31.017 1.00 96.06 517 GLU A N 1
ATOM 4058 C CA . GLU A 1 517 ? 2.608 4.060 31.459 1.00 96.06 517 GLU A CA 1
ATOM 4059 C C . GLU A 1 517 ? 2.473 3.921 32.978 1.00 96.06 517 GLU A C 1
ATOM 4061 O O . GLU A 1 517 ? 2.919 2.931 33.565 1.00 96.06 517 GLU A O 1
ATOM 4066 N N . TRP A 1 518 ? 1.818 4.896 33.620 1.00 93.94 518 TRP A N 1
ATOM 4067 C CA . TRP A 1 518 ? 1.491 4.838 35.049 1.00 93.94 518 TRP A CA 1
ATOM 4068 C C . TRP A 1 518 ? 0.601 3.638 35.410 1.00 93.94 518 TRP A C 1
ATOM 4070 O O . TRP A 1 518 ? -0.456 3.430 34.814 1.00 93.94 518 TRP A O 1
ATOM 4080 N N . CYS A 1 519 ? 0.983 2.918 36.467 1.00 91.25 519 CYS A N 1
ATOM 4081 C CA . CYS A 1 519 ? 0.164 1.900 37.131 1.00 91.25 519 CYS A CA 1
ATOM 4082 C C . CYS A 1 519 ? -0.427 2.426 38.454 1.00 91.25 519 CYS A C 1
ATOM 4084 O O . CYS A 1 519 ? -0.039 3.480 38.973 1.00 91.25 519 CYS A O 1
ATOM 4086 N N . HIS A 1 520 ? -1.403 1.704 39.009 1.00 84.31 520 HIS A N 1
ATOM 4087 C CA . HIS A 1 520 ? -2.023 2.067 40.286 1.00 84.31 520 HIS A CA 1
ATOM 4088 C C . HIS A 1 520 ? -1.114 1.795 41.500 1.00 84.31 520 HIS A C 1
ATOM 4090 O O . HIS A 1 520 ? -1.172 2.524 42.493 1.00 84.31 520 HIS A O 1
ATOM 4096 N N . ASP A 1 521 ? -0.276 0.764 41.415 1.00 77.00 521 ASP A N 1
ATOM 4097 C CA . ASP A 1 521 ? 0.528 0.221 42.509 1.00 77.00 521 ASP A CA 1
ATOM 4098 C C . ASP A 1 521 ? 1.696 1.118 42.953 1.00 77.00 521 ASP A C 1
ATOM 4100 O O . ASP A 1 521 ? 2.307 1.864 42.179 1.00 77.00 521 ASP A O 1
ATOM 4104 N N . LYS A 1 522 ? 2.057 0.982 44.235 1.00 62.75 522 LYS A N 1
ATOM 4105 C CA . LYS A 1 522 ? 3.285 1.559 44.802 1.00 62.75 522 LYS A CA 1
ATOM 4106 C C . LYS A 1 522 ? 4.488 0.687 44.444 1.00 62.75 522 LYS A C 1
ATOM 4108 O O . LYS A 1 522 ? 4.385 -0.533 44.483 1.00 62.75 522 LYS A O 1
ATOM 4113 N N . ALA A 1 523 ? 5.641 1.305 44.188 1.00 57.41 523 ALA A N 1
ATOM 4114 C CA . ALA A 1 523 ? 6.908 0.588 44.100 1.00 57.41 523 ALA A CA 1
ATOM 4115 C C . ALA A 1 523 ? 7.288 0.095 45.505 1.00 57.41 523 ALA A C 1
ATOM 4117 O O . ALA A 1 523 ? 7.545 0.881 46.421 1.00 57.41 523 ALA A O 1
ATOM 4118 N N . ASP A 1 524 ? 7.266 -1.212 45.708 1.00 49.34 524 ASP A N 1
ATOM 4119 C CA . ASP A 1 524 ? 7.381 -1.871 47.004 1.00 49.34 524 ASP A CA 1
ATOM 4120 C C . ASP A 1 524 ? 8.836 -2.071 47.448 1.00 49.34 524 ASP A C 1
ATOM 4122 O O . ASP A 1 524 ? 9.255 -3.194 47.653 1.00 49.34 524 ASP A O 1
ATOM 4126 N N . GLY A 1 525 ? 9.627 -1.006 47.626 1.00 45.28 525 GLY A N 1
ATOM 4127 C CA . GLY A 1 525 ? 10.888 -1.029 48.404 1.00 45.28 525 GLY A CA 1
ATOM 4128 C C . GLY A 1 525 ? 11.971 -2.063 48.028 1.00 45.28 525 GLY A C 1
ATOM 4129 O O . GLY A 1 525 ? 12.983 -2.145 48.718 1.00 45.28 525 GLY A O 1
ATOM 4130 N N . ASN A 1 526 ? 11.776 -2.857 46.977 1.00 42.34 526 ASN A N 1
ATOM 4131 C CA . ASN A 1 526 ? 12.673 -3.914 46.545 1.00 42.34 526 ASN A CA 1
ATOM 4132 C C . ASN A 1 526 ? 13.864 -3.282 45.813 1.00 42.34 526 ASN A C 1
ATOM 4134 O O . ASN A 1 526 ? 13.687 -2.431 44.942 1.00 42.34 526 ASN A O 1
ATOM 4138 N N . GLU A 1 527 ? 15.085 -3.692 46.150 1.00 43.50 527 GLU A N 1
ATOM 4139 C CA . GLU A 1 527 ? 16.347 -3.102 45.666 1.00 43.50 527 GLU A CA 1
ATOM 4140 C C . GLU A 1 527 ? 16.580 -3.252 44.141 1.00 43.50 527 GLU A C 1
ATOM 4142 O O . GLU A 1 527 ? 17.618 -2.845 43.627 1.00 43.50 527 GLU A O 1
ATOM 4147 N N . GLN A 1 528 ? 15.623 -3.816 43.393 1.00 46.25 528 GLN A N 1
ATOM 4148 C CA . GLN A 1 528 ? 15.699 -4.063 41.948 1.00 46.25 528 GLN A CA 1
ATOM 4149 C C . GLN A 1 528 ? 15.165 -2.933 41.047 1.00 46.25 528 GLN A C 1
ATOM 4151 O O . GLN A 1 528 ? 15.296 -3.030 39.827 1.00 46.25 528 GLN A O 1
ATOM 4156 N N . TYR A 1 529 ? 14.581 -1.863 41.591 1.00 50.66 529 TYR A N 1
ATOM 4157 C CA . TYR A 1 529 ? 14.089 -0.746 40.775 1.00 50.66 529 TYR A CA 1
ATOM 4158 C C . TYR A 1 529 ? 15.237 0.166 40.304 1.00 50.66 529 TYR A C 1
ATOM 4160 O O . TYR A 1 529 ? 16.002 0.678 41.122 1.00 50.66 529 TYR A O 1
ATOM 4168 N N . LYS A 1 530 ? 15.324 0.465 38.996 1.00 50.34 530 LYS A N 1
ATOM 4169 C CA . LYS A 1 530 ? 16.069 1.645 38.508 1.00 50.34 530 LYS A CA 1
ATOM 4170 C C . LYS A 1 530 ? 15.294 2.894 38.946 1.00 50.34 530 LYS A C 1
ATOM 4172 O O . LYS A 1 530 ? 14.382 3.346 38.258 1.00 50.34 530 LYS A O 1
ATOM 4177 N N . LEU A 1 531 ? 15.592 3.400 40.139 1.00 48.88 531 LEU A N 1
ATOM 4178 C CA . LEU A 1 531 ? 14.937 4.580 40.701 1.00 48.88 531 LEU A CA 1
ATOM 4179 C C . LEU A 1 531 ? 15.435 5.854 40.002 1.00 48.88 531 LEU A C 1
ATOM 4181 O O . LEU A 1 531 ? 16.633 6.132 40.003 1.00 48.88 531 LEU A O 1
ATOM 4185 N N . ILE A 1 532 ? 14.515 6.674 39.489 1.00 46.94 532 ILE A N 1
ATOM 4186 C CA . ILE A 1 532 ? 14.749 8.108 39.267 1.00 46.94 532 ILE A CA 1
ATOM 4187 C C . ILE A 1 532 ? 14.195 8.830 40.503 1.00 46.94 532 ILE A C 1
ATOM 4189 O O . ILE A 1 532 ? 13.148 9.463 40.445 1.00 46.94 532 ILE A O 1
ATOM 4193 N N . ALA A 1 533 ? 14.822 8.646 41.666 1.00 38.84 533 ALA A N 1
ATOM 4194 C CA . ALA A 1 533 ? 14.385 9.293 42.903 1.00 38.84 533 ALA A CA 1
ATOM 4195 C C . ALA A 1 533 ? 15.595 9.847 43.655 1.00 38.84 533 ALA A C 1
ATOM 4197 O O . ALA A 1 533 ? 16.544 9.119 43.948 1.00 38.84 533 ALA A O 1
ATOM 4198 N N . THR A 1 534 ? 15.558 11.143 43.959 1.00 42.41 534 THR A N 1
ATOM 4199 C CA . THR A 1 534 ? 16.631 11.848 44.677 1.00 42.41 534 THR A CA 1
ATOM 4200 C C . THR A 1 534 ? 16.276 12.176 46.130 1.00 42.41 534 THR A C 1
ATOM 4202 O O . THR A 1 534 ? 17.164 12.637 46.843 1.00 42.41 534 THR A O 1
ATOM 4205 N N . ASP A 1 535 ? 15.034 11.951 46.601 1.00 40.25 535 ASP A N 1
ATOM 4206 C CA . ASP A 1 535 ? 14.608 12.471 47.918 1.00 40.25 535 ASP A CA 1
ATOM 4207 C C . ASP A 1 535 ? 13.805 11.535 48.859 1.00 40.25 535 ASP A C 1
ATOM 4209 O O . ASP A 1 535 ? 13.510 11.924 49.991 1.00 40.25 535 ASP A O 1
ATOM 4213 N N . GLY A 1 536 ? 13.516 10.285 48.472 1.00 44.22 536 GLY A N 1
ATOM 4214 C CA . GLY A 1 536 ? 13.021 9.254 49.401 1.00 44.22 536 GLY A CA 1
ATOM 4215 C C . GLY A 1 536 ? 11.525 9.292 49.763 1.00 44.22 536 GLY A C 1
ATOM 4216 O O . GLY A 1 536 ? 11.138 8.687 50.764 1.00 44.22 536 GLY A O 1
ATOM 4217 N N . LYS A 1 537 ? 10.654 9.939 48.974 1.00 51.50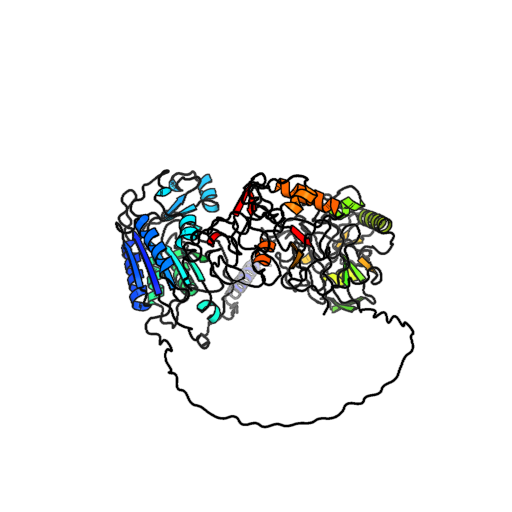 537 LYS A N 1
ATOM 4218 C CA . LYS A 1 537 ? 9.194 10.018 49.245 1.00 51.50 537 LYS A CA 1
ATOM 4219 C C . LYS A 1 537 ? 8.309 8.892 48.685 1.00 51.50 537 LYS A C 1
ATOM 4221 O O . LYS A 1 537 ? 7.085 8.986 48.754 1.00 51.50 537 LYS A O 1
ATOM 4226 N N . GLY A 1 538 ? 8.901 7.786 48.243 1.00 57.38 538 GLY A N 1
ATOM 4227 C CA . GLY A 1 538 ? 8.180 6.619 47.725 1.00 57.38 538 GLY A CA 1
ATOM 4228 C C . GLY A 1 538 ? 7.747 6.800 46.266 1.00 57.38 538 GLY A C 1
ATOM 4229 O O . GLY A 1 538 ? 7.179 7.824 45.889 1.00 57.38 538 GLY A O 1
ATOM 4230 N N . SER A 1 539 ? 8.029 5.796 45.440 1.00 65.25 539 SER A N 1
ATOM 4231 C CA . SER A 1 539 ? 7.814 5.842 43.989 1.00 65.25 539 SER A CA 1
ATOM 4232 C C . SER A 1 539 ? 6.564 5.046 43.592 1.00 65.25 539 SER A C 1
ATOM 4234 O O . SER A 1 539 ? 6.190 4.084 44.263 1.00 65.25 539 SER A O 1
ATOM 4236 N N . LEU A 1 540 ? 5.899 5.452 42.513 1.00 75.50 540 LEU A N 1
ATOM 4237 C CA . LEU A 1 540 ? 4.793 4.739 41.867 1.00 75.50 540 LEU A CA 1
ATOM 4238 C C . LEU A 1 540 ? 5.310 4.033 40.614 1.00 75.50 540 LEU A C 1
ATOM 4240 O O . LEU A 1 540 ? 6.265 4.503 39.988 1.00 75.50 540 LEU A O 1
ATOM 4244 N N . LEU A 1 541 ? 4.708 2.892 40.278 1.00 82.38 541 LEU A N 1
ATOM 4245 C CA . LEU A 1 541 ? 5.191 2.050 39.187 1.00 82.38 541 LEU A CA 1
ATOM 4246 C C . LEU A 1 541 ? 4.804 2.608 37.816 1.00 82.38 541 LEU A C 1
ATOM 4248 O O . LEU A 1 541 ? 3.674 3.050 37.594 1.00 82.38 541 LEU A O 1
ATOM 4252 N N . ILE A 1 542 ? 5.758 2.524 36.894 1.00 89.00 542 ILE A N 1
ATOM 4253 C CA . ILE A 1 542 ? 5.574 2.742 35.461 1.00 89.00 542 ILE A CA 1
ATOM 4254 C C . ILE A 1 542 ? 6.075 1.518 34.692 1.00 89.00 542 ILE A C 1
ATOM 4256 O O . ILE A 1 542 ? 7.022 0.841 35.113 1.00 89.00 542 ILE A O 1
ATOM 4260 N N . ARG A 1 543 ? 5.432 1.222 33.563 1.00 92.50 543 ARG A N 1
ATOM 4261 C CA . ARG A 1 543 ? 5.732 0.057 32.718 1.00 92.50 543 ARG A CA 1
ATOM 4262 C C . ARG A 1 543 ? 5.837 0.442 31.237 1.00 92.50 543 ARG A C 1
ATOM 4264 O O . ARG A 1 543 ? 5.477 1.554 30.866 1.00 92.50 543 ARG A O 1
ATOM 4271 N N . GLY A 1 544 ? 6.352 -0.472 30.415 1.00 92.69 544 GLY A N 1
ATOM 4272 C CA . GLY A 1 544 ? 6.314 -0.372 28.949 1.00 92.69 544 GLY A CA 1
ATOM 4273 C C . GLY A 1 544 ? 7.538 0.238 28.281 1.00 92.69 544 GLY A C 1
ATOM 4274 O O . GLY A 1 544 ? 7.839 -0.149 27.154 1.00 92.69 544 GLY A O 1
ATOM 4275 N N . GLY A 1 545 ? 8.294 1.095 28.972 1.00 91.25 545 GLY A N 1
ATOM 4276 C CA . GLY A 1 545 ? 9.357 1.872 28.335 1.00 91.25 545 GLY A CA 1
ATOM 4277 C C . GLY A 1 545 ? 8.798 3.013 27.482 1.00 91.25 545 GLY A C 1
ATOM 4278 O O . GLY A 1 545 ? 7.664 2.958 27.029 1.00 91.25 545 GLY A O 1
ATOM 4279 N N . GLY A 1 546 ? 9.588 4.056 27.254 1.00 89.94 546 GLY A N 1
ATOM 4280 C CA . GLY A 1 546 ? 9.204 5.192 26.412 1.00 89.94 546 GLY A CA 1
ATOM 4281 C C . GLY A 1 546 ? 10.061 5.337 25.154 1.00 89.94 546 GLY A C 1
ATOM 4282 O O . GLY A 1 546 ? 11.043 4.621 24.947 1.00 89.94 546 GLY A O 1
ATOM 4283 N N . CYS A 1 547 ? 9.715 6.305 24.309 1.00 87.75 547 CYS A N 1
ATOM 4284 C CA . CYS A 1 547 ? 10.412 6.610 23.058 1.00 87.75 547 CYS A CA 1
ATOM 4285 C C . CYS A 1 547 ? 11.903 6.961 23.222 1.00 87.75 547 CYS A C 1
ATOM 4287 O O . CYS A 1 547 ? 12.650 6.882 22.248 1.00 87.75 547 CYS A O 1
ATOM 4289 N N . GLY A 1 548 ? 12.346 7.334 24.429 1.00 82.69 548 GLY A N 1
ATOM 4290 C CA . GLY A 1 548 ? 13.759 7.544 24.764 1.00 82.69 548 GLY A CA 1
ATOM 4291 C C . GLY A 1 548 ? 14.431 6.370 25.489 1.00 82.69 548 GLY A C 1
ATOM 4292 O O . GLY A 1 548 ? 15.595 6.482 25.864 1.00 82.69 548 GLY A O 1
ATOM 4293 N N . SER A 1 549 ? 13.709 5.274 25.733 1.00 84.44 549 SER A N 1
ATOM 4294 C CA . SER A 1 549 ? 14.168 4.137 26.545 1.00 84.44 549 SER A CA 1
ATOM 4295 C C . SER A 1 549 ? 14.871 3.072 25.709 1.00 84.44 549 SER A C 1
ATOM 4297 O O . SER A 1 549 ? 14.560 2.905 24.531 1.00 84.44 549 SER A O 1
ATOM 4299 N N . SER A 1 550 ? 15.782 2.305 26.321 1.00 85.75 550 SER A N 1
ATOM 4300 C CA . SER A 1 550 ? 16.412 1.177 25.631 1.00 85.75 550 SER A CA 1
ATOM 4301 C C . SER A 1 550 ? 15.423 0.030 25.405 1.00 85.75 550 SER A C 1
ATOM 4303 O O . SER A 1 550 ? 14.371 -0.053 26.045 1.00 85.75 550 SER A O 1
ATOM 4305 N N . ALA A 1 551 ? 15.784 -0.895 24.516 1.00 87.81 551 ALA A N 1
ATOM 4306 C CA . ALA A 1 551 ? 15.023 -2.116 24.289 1.00 87.81 551 ALA A CA 1
ATOM 4307 C C . ALA A 1 551 ? 14.735 -2.871 25.599 1.00 87.81 551 ALA A C 1
ATOM 4309 O O . ALA A 1 551 ? 13.605 -3.306 25.833 1.00 87.81 551 ALA A O 1
ATOM 4310 N N . GLU A 1 552 ? 15.738 -3.012 26.467 1.00 86.75 552 GLU A N 1
ATOM 4311 C CA . GLU A 1 552 ? 15.627 -3.717 27.747 1.00 86.75 552 GLU A CA 1
ATOM 4312 C C . GLU A 1 552 ? 14.594 -3.073 28.665 1.00 86.75 552 GLU A C 1
ATOM 4314 O O . GLU A 1 552 ? 13.861 -3.781 29.360 1.00 86.75 552 GLU A O 1
ATOM 4319 N N . ASP A 1 553 ? 14.506 -1.744 28.631 1.00 87.44 553 ASP A N 1
ATOM 4320 C CA . ASP A 1 553 ? 13.565 -1.008 29.459 1.00 87.44 553 ASP A CA 1
ATOM 4321 C C . ASP A 1 553 ? 12.104 -1.209 28.994 1.00 87.44 553 ASP A C 1
ATOM 4323 O O . ASP A 1 553 ? 11.180 -1.037 29.790 1.00 87.44 553 ASP A O 1
ATOM 4327 N N . CYS A 1 554 ? 11.900 -1.664 27.749 1.00 91.81 554 CYS A N 1
ATOM 4328 C CA . CYS A 1 554 ? 10.587 -1.888 27.136 1.00 91.81 554 CYS A CA 1
ATOM 4329 C C . CYS A 1 554 ? 10.048 -3.326 27.271 1.00 91.81 554 CYS A C 1
ATOM 4331 O O . CYS A 1 554 ? 9.018 -3.656 26.685 1.00 91.81 554 CYS A O 1
ATOM 4333 N N . ARG A 1 555 ? 10.729 -4.230 27.987 1.00 93.38 555 ARG A N 1
ATOM 4334 C CA . ARG A 1 555 ? 10.285 -5.635 28.143 1.00 93.38 555 ARG A CA 1
ATOM 4335 C C . ARG A 1 555 ? 9.007 -5.734 28.986 1.00 93.38 555 ARG A C 1
ATOM 4337 O O . ARG A 1 555 ? 8.838 -4.975 29.937 1.00 93.38 555 ARG A O 1
ATOM 4344 N N . SER A 1 556 ? 8.170 -6.751 28.752 1.00 92.69 556 SER A N 1
ATOM 4345 C CA . SER A 1 556 ? 6.933 -7.001 29.523 1.00 92.69 556 SER A CA 1
ATOM 4346 C C . SER A 1 556 ? 7.167 -7.091 31.036 1.00 92.69 556 SER A C 1
ATOM 4348 O O . SER A 1 556 ? 6.315 -6.678 31.818 1.00 92.69 556 SER A O 1
ATOM 4350 N N . ALA A 1 557 ? 8.306 -7.646 31.464 1.00 87.31 557 ALA A N 1
ATOM 4351 C CA . ALA A 1 557 ? 8.659 -7.785 32.879 1.00 87.31 557 ALA A CA 1
ATOM 4352 C C . ALA A 1 557 ? 9.378 -6.565 33.468 1.00 87.31 557 ALA A C 1
ATOM 4354 O O . ALA A 1 557 ? 9.536 -6.514 34.686 1.00 87.31 557 ALA A O 1
ATOM 4355 N N . ASN A 1 558 ? 9.854 -5.622 32.646 1.00 86.50 558 ASN A N 1
ATOM 4356 C CA . ASN A 1 558 ? 10.667 -4.528 33.155 1.00 86.50 558 ASN A CA 1
ATOM 4357 C C . ASN A 1 558 ? 9.817 -3.556 33.984 1.00 86.50 558 ASN A C 1
ATOM 4359 O O . ASN A 1 558 ? 8.676 -3.246 33.631 1.00 86.50 558 ASN A O 1
ATOM 4363 N N . ARG A 1 559 ? 10.383 -3.099 35.104 1.00 83.12 559 ARG A N 1
ATOM 4364 C CA . ARG A 1 559 ? 9.717 -2.258 36.102 1.00 83.12 559 ARG A CA 1
ATOM 4365 C C . ARG A 1 559 ? 10.557 -1.013 36.344 1.00 83.12 559 ARG A C 1
ATOM 4367 O O . ARG A 1 559 ? 11.748 -1.126 36.631 1.00 83.12 559 ARG A O 1
ATOM 4374 N N . ALA A 1 560 ? 9.933 0.156 36.306 1.00 81.69 560 ALA A N 1
ATOM 4375 C CA . ALA A 1 560 ? 10.553 1.398 36.748 1.00 81.69 560 ALA A CA 1
ATOM 4376 C C . ALA A 1 560 ? 9.636 2.132 37.735 1.00 81.69 560 ALA A C 1
ATOM 4378 O O . ALA A 1 560 ? 8.442 1.845 37.837 1.00 81.69 560 ALA A O 1
ATOM 4379 N N . GLY A 1 561 ? 10.221 3.048 38.505 1.00 76.31 561 GLY A N 1
ATOM 4380 C CA . GLY A 1 561 ? 9.510 3.842 39.500 1.00 76.31 561 GLY A CA 1
ATOM 4381 C C . GLY A 1 561 ? 9.753 5.331 39.292 1.00 76.31 561 GLY A C 1
ATOM 4382 O O . GLY A 1 561 ? 10.888 5.744 39.057 1.00 76.31 561 GLY A O 1
ATOM 4383 N N . SER A 1 562 ? 8.697 6.130 39.426 1.00 72.56 562 SER A N 1
ATOM 4384 C CA . SER A 1 562 ? 8.767 7.595 39.409 1.00 72.56 562 SER A CA 1
ATOM 4385 C C . SER A 1 562 ? 7.948 8.186 40.561 1.00 72.56 562 SER A C 1
ATOM 4387 O O . SER A 1 562 ? 6.993 7.570 41.039 1.00 72.56 562 SER A O 1
ATOM 4389 N N . GLU A 1 563 ? 8.344 9.344 41.088 1.00 70.31 563 GLU A N 1
ATOM 4390 C CA . GLU A 1 563 ? 7.630 9.984 42.199 1.00 70.31 563 GLU A CA 1
ATOM 4391 C C . GLU A 1 563 ? 6.300 10.582 41.713 1.00 70.31 563 GLU A C 1
ATOM 4393 O O . GLU A 1 563 ? 6.216 11.174 40.639 1.00 70.31 563 GLU A O 1
ATOM 4398 N N . ALA A 1 564 ? 5.251 10.484 42.534 1.00 63.75 564 ALA A N 1
ATOM 4399 C CA . ALA A 1 564 ? 3.876 10.800 42.130 1.00 63.75 564 ALA A CA 1
ATOM 4400 C C . ALA A 1 564 ? 3.659 12.225 41.579 1.00 63.75 564 ALA A C 1
ATOM 4402 O O . ALA A 1 564 ? 2.734 12.448 40.795 1.00 63.75 564 ALA A O 1
ATOM 4403 N N . GLY A 1 565 ? 4.484 13.183 42.014 1.00 59.09 565 GLY A N 1
ATOM 4404 C CA . GLY A 1 565 ? 4.445 14.586 41.593 1.00 59.09 565 GLY A CA 1
ATOM 4405 C C . GLY A 1 565 ? 5.703 15.069 40.868 1.00 59.09 565 GLY A C 1
ATOM 4406 O O . GLY A 1 565 ? 5.765 16.248 40.525 1.00 59.09 565 GLY A O 1
ATOM 4407 N N . PHE A 1 566 ? 6.701 14.206 40.655 1.00 62.41 566 PHE A N 1
ATOM 4408 C CA . PHE A 1 566 ? 7.926 14.587 39.961 1.00 62.41 566 PHE A CA 1
ATOM 4409 C C . PHE A 1 566 ? 7.769 14.349 38.463 1.00 62.41 566 PHE A C 1
ATOM 4411 O O . PHE A 1 566 ? 7.507 13.236 38.013 1.00 62.41 566 PHE A O 1
ATOM 4418 N N . LEU A 1 567 ? 7.966 15.412 37.693 1.00 63.91 567 LEU A N 1
ATOM 4419 C CA . LEU A 1 567 ? 8.121 15.341 36.251 1.00 63.91 567 LEU A CA 1
ATOM 4420 C C . LEU A 1 567 ? 9.488 15.926 35.911 1.00 63.91 567 LEU A C 1
ATOM 4422 O O . LEU A 1 567 ? 9.675 17.139 36.064 1.00 63.91 567 LEU A O 1
ATOM 4426 N N . PRO A 1 568 ? 10.465 15.113 35.474 1.00 60.31 568 PRO A N 1
ATOM 4427 C CA . PRO A 1 568 ? 11.653 15.680 34.867 1.00 60.31 568 PRO A CA 1
ATOM 4428 C C . PRO A 1 568 ? 11.231 16.482 33.630 1.00 60.31 568 PRO A C 1
ATOM 4430 O O . PRO A 1 568 ? 10.290 16.124 32.923 1.00 60.31 568 PRO A O 1
ATOM 4433 N N . ASN A 1 569 ? 11.915 17.596 33.374 1.00 57.75 569 ASN A N 1
ATOM 4434 C CA . ASN A 1 569 ? 11.645 18.424 32.201 1.00 57.75 569 ASN A CA 1
ATOM 4435 C C . ASN A 1 569 ? 11.793 17.563 30.929 1.00 57.75 569 ASN A C 1
ATOM 4437 O O . ASN A 1 569 ? 12.890 17.061 30.681 1.00 57.75 569 ASN A O 1
ATOM 4441 N N . LYS A 1 570 ? 10.710 17.414 30.147 1.00 61.88 570 LYS A N 1
ATOM 4442 C CA . LYS A 1 570 ? 10.576 16.492 28.997 1.00 61.88 570 LYS A CA 1
ATOM 4443 C C . LYS A 1 570 ? 10.495 15.003 29.365 1.00 61.88 570 LYS A C 1
ATOM 4445 O O . LYS A 1 570 ? 11.240 14.186 28.830 1.00 61.88 570 LYS A O 1
ATOM 4450 N N . SER A 1 571 ? 9.596 14.656 30.281 1.00 75.31 571 SER A N 1
ATOM 4451 C CA . SER A 1 571 ? 9.298 13.266 30.633 1.00 75.31 571 SER A CA 1
ATOM 4452 C C . SER A 1 571 ? 8.424 12.583 29.575 1.00 75.31 571 SER A C 1
ATOM 4454 O O . SER A 1 571 ? 7.335 13.067 29.288 1.00 75.31 571 SER A O 1
ATOM 4456 N N . ASP A 1 572 ? 8.839 11.420 29.071 1.00 86.81 572 ASP A N 1
ATOM 4457 C CA . ASP A 1 572 ? 8.051 10.551 28.185 1.00 86.81 572 ASP A CA 1
ATOM 4458 C C . ASP A 1 572 ? 7.111 9.608 28.966 1.00 86.81 572 ASP A C 1
ATOM 4460 O O . ASP A 1 572 ? 6.917 8.460 28.576 1.00 86.81 572 ASP A O 1
ATOM 4464 N N . ILE A 1 573 ? 6.534 10.082 30.082 1.00 92.12 573 ILE A N 1
ATOM 4465 C CA . ILE A 1 573 ? 5.580 9.326 30.910 1.00 92.12 573 ILE A CA 1
ATOM 4466 C C . ILE A 1 573 ? 4.142 9.788 30.627 1.00 92.12 573 ILE A C 1
ATOM 4468 O O . ILE A 1 573 ? 3.798 10.957 30.828 1.00 92.12 573 ILE A O 1
ATOM 4472 N N . GLY A 1 574 ? 3.308 8.840 30.203 1.00 96.00 574 GLY A N 1
ATOM 4473 C CA . GLY A 1 574 ? 1.861 8.922 30.025 1.00 96.00 574 GLY A CA 1
ATOM 4474 C C . GLY A 1 574 ? 1.127 7.825 30.809 1.00 96.00 574 GLY A C 1
ATOM 4475 O O . GLY A 1 574 ? 1.541 7.432 31.901 1.00 96.00 574 GLY A O 1
ATOM 4476 N N . PHE A 1 575 ? -0.019 7.364 30.301 1.00 97.69 575 PHE A N 1
ATOM 4477 C CA . PHE A 1 575 ? -0.819 6.307 30.934 1.00 97.69 575 PHE A CA 1
ATOM 4478 C C . PHE A 1 575 ? -1.888 5.739 29.991 1.00 97.69 575 PHE A C 1
ATOM 4480 O O . PHE A 1 575 ? -2.280 6.383 29.017 1.00 97.69 575 PHE A O 1
ATOM 4487 N N . ARG A 1 576 ? -2.424 4.565 30.344 1.00 97.94 576 ARG A N 1
ATOM 4488 C CA . ARG A 1 576 ? -3.658 3.998 29.779 1.00 97.94 576 ARG A CA 1
ATOM 4489 C C . ARG A 1 576 ? -4.669 3.675 30.871 1.00 97.94 576 ARG A C 1
ATOM 4491 O O . ARG A 1 576 ? -4.322 3.626 32.052 1.00 97.94 576 ARG A O 1
ATOM 4498 N N . LEU A 1 577 ? -5.920 3.447 30.482 1.00 97.81 577 LEU A N 1
ATOM 4499 C CA . LEU A 1 577 ? -7.002 3.147 31.420 1.00 97.81 577 LEU A CA 1
ATOM 4500 C C . LEU A 1 577 ? -7.390 1.669 31.460 1.00 97.81 577 LEU A C 1
ATOM 4502 O O . LEU A 1 577 ? -7.286 0.950 30.470 1.00 97.81 577 LEU A O 1
ATOM 4506 N N . ALA A 1 578 ? -7.922 1.253 32.604 1.00 95.88 578 ALA A N 1
ATOM 4507 C CA . ALA A 1 578 ? -8.590 -0.021 32.818 1.00 95.88 578 ALA A CA 1
ATOM 4508 C C . ALA A 1 578 ? -9.935 0.177 33.543 1.00 95.88 578 ALA A C 1
ATOM 4510 O O . ALA A 1 578 ? -10.166 1.210 34.178 1.00 95.88 578 ALA A O 1
ATOM 4511 N N . CYS A 1 579 ? -10.831 -0.806 33.451 1.00 90.94 579 CYS A N 1
ATOM 4512 C CA . CYS A 1 579 ? -12.077 -0.867 34.220 1.00 90.94 579 CYS A CA 1
ATOM 4513 C C . CYS A 1 579 ? -12.567 -2.314 34.411 1.00 90.94 579 CYS A C 1
ATOM 4515 O O . CYS A 1 579 ? -12.099 -3.236 33.747 1.00 90.94 579 CYS A O 1
ATOM 4517 N N . SER A 1 580 ? -13.493 -2.535 35.347 1.00 83.06 580 SER A N 1
ATOM 4518 C CA . SER A 1 580 ? -13.985 -3.878 35.692 1.00 83.06 580 SER A CA 1
ATOM 4519 C C . SER A 1 580 ? -14.755 -4.549 34.548 1.00 83.06 580 SER A C 1
ATOM 4521 O O . SER A 1 580 ? -15.398 -3.879 33.740 1.00 83.06 580 SER A O 1
ATOM 4523 N N . SER A 1 581 ? -14.747 -5.887 34.510 1.00 73.25 581 SER A N 1
ATOM 4524 C CA . SER A 1 581 ? -15.411 -6.699 33.471 1.00 73.25 581 SER A CA 1
ATOM 4525 C C . SER A 1 581 ? -16.889 -6.371 33.239 1.00 73.25 581 SER A C 1
ATOM 4527 O O . SER A 1 581 ? -17.360 -6.492 32.112 1.00 73.25 581 SER A O 1
ATOM 4529 N N . GLY A 1 582 ? -17.611 -5.934 34.275 1.00 66.44 582 GLY A N 1
ATOM 4530 C CA . GLY A 1 582 ? -19.026 -5.564 34.187 1.00 66.44 582 GLY A CA 1
ATOM 4531 C C . GLY A 1 582 ? -19.303 -4.155 33.650 1.00 66.44 582 GLY A C 1
ATOM 4532 O O . GLY A 1 582 ? -20.472 -3.784 33.545 1.00 66.44 582 GLY A O 1
ATOM 4533 N N . HIS A 1 583 ? -18.276 -3.348 33.351 1.00 72.19 583 HIS A N 1
ATOM 4534 C CA . HIS A 1 583 ? -18.474 -1.963 32.919 1.00 72.19 583 HIS A CA 1
ATOM 4535 C C . HIS A 1 583 ? -19.049 -1.863 31.503 1.00 72.19 583 HIS A C 1
ATOM 4537 O O . HIS A 1 583 ? -20.025 -1.141 31.288 1.00 72.19 583 HIS A O 1
ATOM 4543 N N . PHE A 1 584 ? -18.475 -2.610 30.561 1.00 64.88 584 PHE A N 1
ATOM 4544 C CA . PHE A 1 584 ? -18.969 -2.706 29.195 1.00 64.88 584 PHE A CA 1
ATOM 4545 C C . PHE A 1 584 ? -19.707 -4.029 29.002 1.00 64.88 584 PHE A C 1
ATOM 4547 O O . PHE A 1 584 ? -19.254 -5.088 29.436 1.00 64.88 584 PHE A O 1
ATOM 4554 N N . LYS A 1 585 ? -20.846 -3.980 28.308 1.00 51.81 585 LYS A N 1
ATOM 4555 C CA . LYS A 1 585 ? -21.343 -5.163 27.600 1.00 51.81 585 LYS A CA 1
ATOM 4556 C C . LYS A 1 585 ? -20.481 -5.283 26.348 1.00 51.81 585 LYS A C 1
ATOM 4558 O O . LYS A 1 585 ? -20.269 -4.252 25.710 1.00 51.81 585 LYS A O 1
ATOM 4563 N N . ALA A 1 586 ? -19.995 -6.483 26.008 1.00 43.12 586 ALA A N 1
ATOM 4564 C CA . ALA A 1 586 ? -19.390 -6.683 24.691 1.00 43.12 586 ALA A CA 1
ATOM 4565 C C . ALA A 1 586 ? -20.341 -6.095 23.653 1.00 43.12 586 ALA A C 1
ATOM 4567 O O . ALA A 1 586 ? -21.554 -6.353 23.712 1.00 43.12 586 ALA A O 1
ATOM 4568 N N . SER A 1 587 ? -19.804 -5.279 22.747 1.00 41.78 587 SER A N 1
ATOM 4569 C CA . SER A 1 587 ? -20.541 -4.964 21.540 1.00 41.78 587 SER A CA 1
ATOM 4570 C C . SER A 1 587 ? -20.948 -6.315 20.949 1.00 41.78 587 SER A C 1
ATOM 4572 O O . SER A 1 587 ? -20.162 -7.266 20.874 1.00 41.78 587 SER A O 1
ATOM 4574 N N . LEU A 1 588 ? -22.231 -6.463 20.618 1.00 39.69 588 LEU A N 1
ATOM 4575 C CA . LEU A 1 588 ? -22.620 -7.495 19.672 1.00 39.69 588 LEU A CA 1
ATOM 4576 C C . LEU A 1 588 ? -21.962 -7.061 18.366 1.00 39.69 588 LEU A C 1
ATOM 4578 O O . LEU A 1 588 ? -22.606 -6.418 17.541 1.00 39.69 588 LEU A O 1
ATOM 4582 N N . GLU A 1 589 ? -20.675 -7.363 18.197 1.00 45.50 589 GLU A N 1
ATOM 4583 C CA . GLU A 1 589 ? -20.066 -7.394 16.886 1.00 45.50 589 GLU A CA 1
ATOM 4584 C C . GLU A 1 589 ? -20.872 -8.431 16.114 1.00 45.50 589 GLU A C 1
ATOM 4586 O O . GLU A 1 589 ? -20.667 -9.648 16.177 1.00 45.50 589 GLU A O 1
ATOM 4591 N N . GLN A 1 590 ? -21.865 -7.933 15.386 1.00 51.12 590 GLN A N 1
ATOM 4592 C CA . GLN A 1 590 ? -22.285 -8.557 14.159 1.00 51.12 590 GLN A CA 1
ATOM 4593 C C . GLN A 1 590 ? -20.977 -8.779 13.411 1.00 51.12 590 GLN A C 1
ATOM 4595 O O . GLN A 1 590 ? -20.337 -7.800 13.058 1.00 51.12 590 GLN A O 1
ATOM 4600 N N . LYS A 1 591 ? -20.503 -10.030 13.311 1.00 61.19 591 LYS A N 1
ATOM 4601 C CA . LYS A 1 591 ? -19.244 -10.343 12.624 1.00 61.19 591 LYS A CA 1
ATOM 4602 C C . LYS A 1 591 ? -19.344 -9.793 11.209 1.00 61.19 591 LYS A C 1
ATOM 4604 O O . LYS A 1 591 ? -19.930 -10.460 10.351 1.00 61.19 591 LYS A O 1
ATOM 4609 N N . LEU A 1 592 ? -18.832 -8.581 11.018 1.00 72.56 592 LEU A N 1
ATOM 4610 C CA . LEU A 1 592 ? -18.969 -7.846 9.781 1.00 72.56 592 LEU A CA 1
ATOM 4611 C C . LEU A 1 592 ? -18.172 -8.605 8.733 1.00 72.56 592 LEU A C 1
ATOM 4613 O O . LEU A 1 592 ? -17.010 -8.972 8.930 1.00 72.56 592 LEU A O 1
ATOM 4617 N N . LYS A 1 593 ? -18.838 -8.925 7.637 1.00 82.06 593 LYS A N 1
ATOM 4618 C CA . LYS A 1 593 ? -18.226 -9.556 6.479 1.00 82.06 593 LYS A CA 1
ATOM 4619 C C . LYS A 1 593 ? -17.911 -8.488 5.457 1.00 82.06 593 LYS A C 1
ATOM 4621 O O . LYS A 1 593 ? -18.561 -7.448 5.400 1.00 82.06 593 LYS A O 1
ATOM 4626 N N . ALA A 1 594 ? -16.913 -8.779 4.631 1.00 85.31 594 ALA A N 1
ATOM 4627 C CA . ALA A 1 594 ? -16.598 -7.940 3.490 1.00 85.31 594 ALA A CA 1
ATOM 4628 C C . ALA A 1 594 ? -17.869 -7.665 2.672 1.00 85.31 594 ALA A C 1
ATOM 4630 O O . ALA A 1 594 ? -18.564 -8.605 2.280 1.00 85.31 594 ALA A O 1
ATOM 4631 N N . GLY A 1 595 ? -18.172 -6.388 2.449 1.00 87.75 595 GLY A N 1
ATOM 4632 C CA . GLY A 1 595 ? -19.352 -5.949 1.712 1.00 87.75 595 GLY A CA 1
ATOM 4633 C C . GLY A 1 595 ? -20.667 -5.914 2.493 1.00 87.75 595 GLY A C 1
ATOM 4634 O O . GLY A 1 595 ? -21.693 -5.602 1.888 1.00 87.75 595 GLY A O 1
ATOM 4635 N N . ASP A 1 596 ? -20.676 -6.177 3.806 1.00 90.56 596 ASP A N 1
ATOM 4636 C CA . ASP A 1 596 ? -21.842 -5.846 4.633 1.00 90.56 596 ASP A CA 1
ATOM 4637 C C . ASP A 1 596 ? -22.145 -4.349 4.488 1.00 90.56 596 ASP A C 1
ATOM 4639 O O . ASP A 1 596 ? -21.233 -3.525 4.509 1.00 90.56 596 ASP A O 1
ATOM 4643 N N . LEU A 1 597 ? -23.418 -3.996 4.292 1.00 92.50 597 LEU A N 1
ATOM 4644 C CA . LEU A 1 597 ? -23.835 -2.620 4.014 1.00 92.50 597 LEU A CA 1
ATOM 4645 C C . LEU A 1 597 ? -24.358 -1.937 5.274 1.00 92.50 597 LEU A C 1
ATOM 4647 O O . LEU A 1 597 ? -25.077 -2.556 6.057 1.00 92.50 597 LEU A O 1
ATOM 4651 N N . SER A 1 598 ? -24.072 -0.647 5.431 1.00 91.44 598 SER A N 1
ATOM 4652 C CA . SER A 1 598 ? -24.644 0.187 6.485 1.00 91.44 598 SER A CA 1
ATOM 4653 C C . SER A 1 598 ? -26.096 0.560 6.179 1.00 91.44 598 SER A C 1
ATOM 4655 O O . SER A 1 598 ? -26.528 0.600 5.017 1.00 91.44 598 SER A O 1
ATOM 4657 N N . GLU A 1 599 ? -26.863 0.919 7.206 1.00 88.69 599 GLU A N 1
ATOM 4658 C CA . GLU A 1 599 ? -28.062 1.737 6.982 1.00 88.69 599 GLU A CA 1
ATOM 4659 C C . GLU A 1 599 ? -27.681 3.077 6.315 1.00 88.69 599 GLU A C 1
ATOM 4661 O O . GLU A 1 599 ? -26.559 3.561 6.518 1.00 88.69 599 GLU A O 1
ATOM 4666 N N . PRO A 1 600 ? -28.554 3.668 5.474 1.00 92.56 600 PRO A N 1
ATOM 4667 C CA . PRO A 1 600 ? -28.307 4.995 4.925 1.00 92.56 600 PRO A CA 1
ATOM 4668 C C . PRO A 1 600 ? -28.262 6.057 6.033 1.00 92.56 600 PRO A C 1
ATOM 4670 O O . PRO A 1 600 ? -29.106 6.036 6.930 1.00 92.56 600 PRO A O 1
ATOM 4673 N N . ASN A 1 601 ? -27.330 7.009 5.954 1.00 91.31 601 ASN A N 1
ATOM 4674 C CA . ASN A 1 601 ? -27.332 8.183 6.843 1.00 91.31 601 ASN A CA 1
ATOM 4675 C C . ASN A 1 601 ? -28.418 9.212 6.445 1.00 91.31 601 ASN A C 1
ATOM 4677 O O . ASN A 1 601 ? -29.209 8.969 5.526 1.00 91.31 601 ASN A O 1
ATOM 4681 N N . SER A 1 602 ? -28.462 10.384 7.096 1.00 93.69 602 SER A N 1
ATOM 4682 C CA . SER A 1 602 ? -29.518 11.390 6.871 1.00 93.69 602 SER A CA 1
ATOM 4683 C C . SER A 1 602 ? -29.556 11.973 5.451 1.00 93.69 602 SER A C 1
ATOM 4685 O O . SER A 1 602 ? -30.572 12.540 5.049 1.00 93.69 602 SER A O 1
ATOM 4687 N N . ILE A 1 603 ? -28.476 11.810 4.680 1.00 95.31 603 ILE A N 1
ATOM 4688 C CA . ILE A 1 603 ? -28.371 12.222 3.272 1.00 95.31 603 ILE A CA 1
ATOM 4689 C C . ILE A 1 603 ? -28.310 11.027 2.304 1.00 95.31 603 ILE A C 1
ATOM 4691 O O . ILE A 1 603 ? -28.001 11.187 1.124 1.00 95.31 603 ILE A O 1
ATOM 4695 N N . GLY A 1 604 ? -28.611 9.818 2.785 1.00 94.38 604 GLY A N 1
ATOM 4696 C CA . GLY A 1 604 ? -28.728 8.614 1.964 1.00 94.38 604 GLY A CA 1
ATOM 4697 C C . GLY A 1 604 ? -27.402 7.954 1.569 1.00 94.38 604 GLY A C 1
ATOM 4698 O O . GLY A 1 604 ? -27.397 7.117 0.666 1.00 94.38 604 GLY A O 1
ATOM 4699 N N . MET A 1 605 ? -26.277 8.300 2.202 1.00 95.94 605 MET A N 1
ATOM 4700 C CA . MET A 1 605 ? -25.004 7.603 1.976 1.00 95.94 605 MET A CA 1
ATOM 4701 C C . MET A 1 605 ? -25.043 6.202 2.577 1.00 95.94 605 MET A C 1
ATOM 4703 O O . MET A 1 605 ? -25.445 6.023 3.723 1.00 95.94 605 MET A O 1
ATOM 4707 N N . VAL A 1 606 ? -24.579 5.222 1.804 1.00 96.12 606 VAL A N 1
ATOM 4708 C CA . VAL A 1 606 ? -24.466 3.818 2.213 1.00 96.12 606 VAL A CA 1
ATOM 4709 C C . VAL A 1 606 ? -23.010 3.408 2.116 1.00 96.12 606 VAL A C 1
ATOM 4711 O O . VAL A 1 606 ? -22.379 3.646 1.081 1.00 96.12 606 VAL A O 1
ATOM 4714 N N . PHE A 1 607 ? -22.510 2.759 3.160 1.00 96.31 607 PHE A N 1
ATOM 4715 C CA . PHE A 1 607 ? -21.133 2.302 3.262 1.00 96.31 607 PHE A CA 1
ATOM 4716 C C . PHE A 1 607 ? -21.072 0.777 3.219 1.00 96.31 607 PHE A C 1
ATOM 4718 O O . PHE A 1 607 ? -21.984 0.110 3.702 1.00 96.31 607 PHE A O 1
ATOM 4725 N N . ALA A 1 608 ? -20.007 0.236 2.643 1.00 95.12 608 ALA A N 1
ATOM 4726 C CA . ALA A 1 608 ? -19.665 -1.174 2.696 1.00 95.12 608 ALA A CA 1
ATOM 4727 C C . ALA A 1 608 ? -18.524 -1.399 3.690 1.00 95.12 608 ALA A C 1
ATOM 4729 O O . ALA A 1 608 ? -17.598 -0.589 3.766 1.00 95.12 608 ALA A O 1
ATOM 4730 N N . TYR A 1 609 ? -18.587 -2.496 4.440 1.00 92.88 609 TYR A N 1
ATOM 4731 C CA . TYR A 1 609 ? -17.518 -2.895 5.343 1.00 92.88 609 TYR A CA 1
ATOM 4732 C C . TYR A 1 609 ? -16.349 -3.518 4.574 1.00 92.88 609 TYR A C 1
ATOM 4734 O O . TYR A 1 609 ? -16.523 -4.465 3.800 1.00 92.88 609 TYR A O 1
ATOM 4742 N N . ILE A 1 610 ? -15.151 -3.000 4.823 1.00 91.56 610 ILE A N 1
ATOM 4743 C CA . ILE A 1 610 ? -13.892 -3.372 4.186 1.00 91.56 610 ILE A CA 1
ATOM 4744 C C . ILE A 1 610 ? -12.982 -4.010 5.247 1.00 91.56 610 ILE A C 1
ATOM 4746 O O . ILE A 1 610 ? -12.496 -3.307 6.134 1.00 91.56 610 ILE A O 1
ATOM 4750 N N . PRO A 1 611 ? -12.746 -5.333 5.203 1.00 83.31 611 PRO A N 1
ATOM 4751 C CA . PRO A 1 611 ? -11.986 -6.030 6.238 1.00 83.31 611 PRO A CA 1
ATOM 4752 C C . PRO A 1 611 ? -10.487 -5.841 6.020 1.00 83.31 611 PRO A C 1
ATOM 4754 O O . PRO A 1 611 ? -10.027 -6.100 4.920 1.00 83.31 611 PRO A O 1
ATOM 4757 N N . GLN A 1 612 ? -9.694 -5.485 7.026 1.00 71.19 612 GLN A N 1
ATOM 4758 C CA . GLN A 1 612 ? -8.229 -5.440 6.892 1.00 71.19 612 GLN A CA 1
ATOM 4759 C C . GLN A 1 612 ? -7.596 -6.815 7.196 1.00 71.19 612 GLN A C 1
ATOM 4761 O O . GLN A 1 612 ? -8.182 -7.644 7.897 1.00 71.19 612 GLN A O 1
ATOM 4766 N N . SER A 1 613 ? -6.421 -7.113 6.626 1.00 46.53 613 SER A N 1
ATOM 4767 C CA . SER A 1 613 ? -5.762 -8.416 6.802 1.00 46.53 613 SER A CA 1
ATOM 4768 C C . SER A 1 613 ? -5.341 -8.649 8.259 1.00 46.53 613 SER A C 1
ATOM 4770 O O . SER A 1 613 ? -4.659 -7.816 8.841 1.00 46.53 613 SER A O 1
ATOM 4772 N N . THR A 1 614 ? -5.755 -9.797 8.812 1.00 44.00 614 THR A N 1
ATOM 4773 C CA . THR A 1 614 ? -5.430 -10.378 10.134 1.00 44.00 614 THR A CA 1
ATOM 4774 C C . THR A 1 614 ? -5.137 -9.391 11.280 1.00 44.00 614 THR A C 1
ATOM 4776 O O . THR A 1 614 ? -4.002 -8.971 11.468 1.00 44.00 614 THR A O 1
ATOM 4779 N N . GLN A 1 615 ? -6.158 -9.183 12.126 1.00 40.31 615 GLN A N 1
ATOM 4780 C CA . GLN A 1 615 ? -6.152 -8.527 13.454 1.00 40.31 615 GLN A CA 1
ATOM 4781 C C . GLN A 1 615 ? -6.281 -6.991 13.523 1.00 40.31 615 GLN A C 1
ATOM 4783 O O . GLN A 1 615 ? -6.263 -6.449 14.625 1.00 40.31 615 GLN A O 1
ATOM 4788 N N . GLN A 1 616 ? -6.512 -6.286 12.411 1.00 47.19 616 GLN A N 1
ATOM 4789 C CA . GLN A 1 616 ? -7.034 -4.908 12.441 1.00 47.19 616 GLN A CA 1
ATOM 4790 C C . GLN A 1 616 ? -8.558 -4.915 12.245 1.00 47.19 616 GLN A C 1
ATOM 4792 O O . GLN A 1 616 ? -9.068 -5.670 11.412 1.00 47.19 616 GLN A O 1
ATOM 4797 N N . GLU A 1 617 ? -9.293 -4.093 13.005 1.00 63.44 617 GLU A N 1
ATOM 4798 C CA . GLU A 1 617 ? -10.694 -3.822 12.674 1.00 63.44 617 GLU A CA 1
ATOM 4799 C C . GLU A 1 617 ? -10.756 -3.201 11.271 1.00 63.44 617 GLU A C 1
ATOM 4801 O O . GLU A 1 617 ? -9.993 -2.292 10.947 1.00 63.44 617 GLU A O 1
ATOM 4806 N N . GLY A 1 618 ? -11.649 -3.711 10.420 1.00 76.62 618 GLY A N 1
ATOM 4807 C CA . GLY A 1 618 ? -11.903 -3.122 9.108 1.00 76.62 618 GLY A CA 1
ATOM 4808 C C . GLY A 1 618 ? -12.427 -1.684 9.183 1.00 76.62 618 GLY A C 1
ATOM 4809 O O . GLY A 1 618 ? -12.624 -1.107 10.246 1.00 76.62 618 GLY A O 1
ATOM 4810 N N . PHE A 1 619 ? -12.716 -1.093 8.037 1.00 88.44 619 PHE A N 1
ATOM 4811 C CA . PHE A 1 619 ? -13.299 0.246 7.953 1.00 88.44 619 PHE A CA 1
ATOM 4812 C C . PHE A 1 619 ? -14.517 0.229 7.040 1.00 88.44 619 PHE A C 1
ATOM 4814 O O . PHE A 1 619 ? -14.722 -0.692 6.256 1.00 88.44 619 PHE A O 1
ATOM 4821 N N . TRP A 1 620 ? -15.349 1.251 7.141 1.00 93.62 620 TRP A N 1
ATOM 4822 C CA . TRP A 1 620 ? -16.482 1.456 6.255 1.00 93.62 620 TRP A CA 1
ATOM 4823 C C . TRP A 1 620 ? -16.074 2.402 5.133 1.00 93.62 620 TRP A C 1
ATOM 4825 O O . TRP A 1 620 ? -15.491 3.451 5.396 1.00 93.62 620 TRP A O 1
ATOM 4835 N N . MET A 1 621 ? -16.406 2.069 3.889 1.00 96.81 621 MET A N 1
ATOM 4836 C CA . MET A 1 621 ? -16.179 2.932 2.728 1.00 96.81 621 MET A CA 1
ATOM 4837 C C . MET A 1 621 ? -17.486 3.161 1.979 1.00 96.81 621 MET A C 1
ATOM 4839 O O . MET A 1 621 ? -18.263 2.230 1.770 1.00 96.81 621 MET A O 1
ATOM 4843 N N . GLN A 1 622 ? -17.750 4.406 1.588 1.00 97.88 622 GLN A N 1
ATOM 4844 C CA . GLN A 1 622 ? -18.950 4.765 0.848 1.00 97.88 622 GLN A CA 1
ATOM 4845 C C . GLN A 1 622 ? -19.012 3.949 -0.449 1.00 97.88 622 GLN A C 1
ATOM 4847 O O . GLN A 1 622 ? -18.037 3.846 -1.193 1.00 97.88 622 GLN A O 1
ATOM 4852 N N . THR A 1 623 ? -20.179 3.362 -0.718 1.00 97.44 623 THR A N 1
ATOM 4853 C CA . THR A 1 623 ? -20.372 2.452 -1.860 1.00 97.44 623 THR A CA 1
ATOM 4854 C C . THR A 1 623 ? -20.181 3.124 -3.219 1.00 97.44 623 THR A C 1
ATOM 4856 O O . THR A 1 623 ? -19.959 2.426 -4.199 1.00 97.44 623 THR A O 1
ATOM 4859 N N . THR A 1 624 ? -20.254 4.450 -3.286 1.00 97.88 624 THR A N 1
ATOM 4860 C CA . THR A 1 624 ? -20.059 5.274 -4.487 1.00 97.88 624 THR A CA 1
ATOM 4861 C C . THR A 1 624 ? -19.277 6.525 -4.120 1.00 97.88 624 THR A C 1
ATOM 4863 O O . THR A 1 624 ? -19.158 6.861 -2.939 1.00 97.88 624 THR A O 1
ATOM 4866 N N . GLU A 1 625 ? -18.861 7.279 -5.123 1.00 97.75 625 GLU A N 1
ATOM 4867 C CA . GLU A 1 625 ? -18.507 8.686 -4.983 1.00 97.75 625 GLU A CA 1
ATOM 4868 C C . GLU A 1 625 ? -19.678 9.483 -4.383 1.00 97.75 625 GLU A C 1
ATOM 4870 O O . GLU A 1 625 ? -20.856 9.100 -4.483 1.00 97.75 625 GLU A O 1
ATOM 4875 N N . VAL A 1 626 ? -19.359 10.605 -3.737 1.00 98.44 626 VAL A N 1
ATOM 4876 C CA . VAL A 1 626 ? -20.364 11.562 -3.269 1.00 98.44 626 VAL A CA 1
ATOM 4877 C C . VAL A 1 626 ? -21.111 12.109 -4.477 1.00 98.44 626 VAL A C 1
ATOM 4879 O O . VAL A 1 626 ? -20.514 12.592 -5.432 1.00 98.44 626 VAL A O 1
ATOM 4882 N N . THR A 1 627 ? -22.436 12.030 -4.441 1.00 98.44 627 THR A N 1
ATOM 4883 C CA . THR A 1 627 ? -23.285 12.509 -5.537 1.00 98.44 627 THR A CA 1
ATOM 4884 C C . THR A 1 627 ? -23.557 14.007 -5.432 1.00 98.44 627 THR A C 1
ATOM 4886 O O . THR A 1 627 ? -23.492 14.596 -4.351 1.00 98.44 627 THR A O 1
ATOM 4889 N N . GLN A 1 628 ? -23.944 14.632 -6.541 1.00 98.06 628 GLN A N 1
ATOM 4890 C CA . GLN A 1 628 ? -24.322 16.050 -6.568 1.00 98.06 628 GLN A CA 1
ATOM 4891 C C . GLN A 1 628 ? -25.479 16.377 -5.612 1.00 98.06 628 GLN A C 1
ATOM 4893 O O . GLN A 1 628 ? -25.468 17.427 -4.967 1.00 98.06 628 GLN A O 1
ATOM 4898 N N . SER A 1 629 ? -26.454 15.474 -5.453 1.00 97.88 629 SER A N 1
ATOM 4899 C CA . SER A 1 629 ? -27.537 15.647 -4.472 1.00 97.88 629 SER A CA 1
ATOM 4900 C C . SER A 1 629 ? -27.052 15.575 -3.023 1.00 97.88 629 SER A C 1
ATOM 4902 O O . SER A 1 629 ? -27.447 16.412 -2.210 1.00 97.88 629 SER A O 1
ATOM 4904 N N . GLN A 1 630 ? -26.157 14.636 -2.703 1.00 98.44 630 GLN A N 1
ATOM 4905 C CA . GLN A 1 630 ? -25.528 14.540 -1.380 1.00 98.44 630 GLN A CA 1
ATOM 4906 C C . GLN A 1 630 ? -24.692 15.782 -1.067 1.00 98.44 630 GLN A C 1
ATOM 4908 O O . GLN A 1 630 ? -24.815 16.340 0.023 1.00 98.44 630 GLN A O 1
ATOM 4913 N N . TRP A 1 631 ? -23.906 16.262 -2.035 1.00 98.44 631 TRP A N 1
ATOM 4914 C CA . TRP A 1 631 ? -23.168 17.517 -1.911 1.00 98.44 631 TRP A CA 1
ATOM 4915 C C . TRP A 1 631 ? -24.108 18.684 -1.610 1.00 98.44 631 TRP A C 1
ATOM 4917 O O . TRP A 1 631 ? -23.952 19.375 -0.602 1.00 98.44 631 TRP A O 1
ATOM 4927 N N . LYS A 1 632 ? -25.139 18.870 -2.439 1.00 97.94 632 LYS A N 1
ATOM 4928 C CA . LYS A 1 632 ? -26.114 19.957 -2.298 1.00 97.94 632 LYS A CA 1
ATOM 4929 C C . LYS A 1 632 ? -26.864 19.910 -0.967 1.00 97.94 632 LYS A C 1
ATOM 4931 O O . LYS A 1 632 ? -27.143 20.967 -0.405 1.00 97.94 632 LYS A O 1
ATOM 4936 N N . ALA A 1 633 ? -27.148 18.723 -0.433 1.00 97.81 633 ALA A N 1
ATOM 4937 C CA . ALA A 1 633 ? -27.807 18.557 0.863 1.00 97.81 633 ALA A CA 1
ATOM 4938 C C . ALA A 1 633 ? -26.970 19.073 2.052 1.00 97.81 633 ALA A C 1
ATOM 4940 O O . ALA A 1 633 ? -27.542 19.447 3.077 1.00 97.81 633 ALA A O 1
ATOM 4941 N N . VAL A 1 634 ? -25.639 19.111 1.922 1.00 98.00 634 VAL A N 1
ATOM 4942 C CA . VAL A 1 634 ? -24.709 19.575 2.970 1.00 98.00 634 VAL A CA 1
ATOM 4943 C C . VAL A 1 634 ? -24.200 20.993 2.695 1.00 98.00 634 VAL A C 1
ATOM 4945 O O . VAL A 1 634 ? -24.067 21.806 3.611 1.00 98.00 634 VAL A O 1
ATOM 4948 N N . MET A 1 635 ? -23.921 21.314 1.432 1.00 97.75 635 MET A N 1
ATOM 4949 C CA . MET A 1 635 ? -23.247 22.555 1.033 1.00 97.75 635 MET A CA 1
ATOM 4950 C C . MET A 1 635 ? -24.204 23.624 0.507 1.00 97.75 635 MET A C 1
ATOM 4952 O O . MET A 1 635 ? -23.856 24.803 0.507 1.00 97.75 635 MET A O 1
ATOM 4956 N N . GLY A 1 636 ? -25.418 23.244 0.096 1.00 96.62 636 GLY A N 1
ATOM 4957 C CA . GLY A 1 636 ? -26.459 24.150 -0.400 1.00 96.62 636 GLY A CA 1
ATOM 4958 C C . GLY A 1 636 ? -26.309 24.579 -1.865 1.00 96.62 636 GLY A C 1
ATOM 4959 O O . GLY A 1 636 ? -27.240 25.154 -2.427 1.00 96.62 636 GLY A O 1
ATOM 4960 N N . ASN A 1 637 ? -25.180 24.281 -2.510 1.00 95.88 637 ASN A N 1
ATOM 4961 C CA . ASN A 1 637 ? -24.901 24.563 -3.921 1.00 95.88 637 ASN A CA 1
ATOM 4962 C C . ASN A 1 637 ? -24.542 23.278 -4.692 1.00 95.88 637 ASN A C 1
ATOM 4964 O O . ASN A 1 637 ? -24.492 22.202 -4.109 1.00 95.88 637 ASN A O 1
ATOM 4968 N N . ASN A 1 638 ? -24.319 23.380 -6.005 1.00 96.06 638 ASN A N 1
ATOM 4969 C CA . ASN A 1 638 ? -23.773 22.298 -6.828 1.00 96.06 638 ASN A CA 1
ATOM 4970 C C . ASN A 1 638 ? -22.638 22.869 -7.700 1.00 96.06 638 ASN A C 1
ATOM 4972 O O . ASN A 1 638 ? -22.937 23.701 -8.559 1.00 96.06 638 ASN A O 1
ATOM 4976 N N . PRO A 1 639 ? -21.369 22.495 -7.458 1.00 95.50 639 PRO A N 1
ATOM 4977 C CA . PRO A 1 639 ? -20.230 23.029 -8.198 1.00 95.50 639 PRO A CA 1
ATOM 4978 C C . PRO A 1 639 ? -20.001 22.332 -9.544 1.00 95.50 639 PRO A C 1
ATOM 4980 O O . PRO A 1 639 ? -19.200 22.821 -10.325 1.00 95.50 639 PRO A O 1
ATOM 4983 N N . SER A 1 640 ? -20.673 21.213 -9.819 1.00 96.06 640 SER A N 1
ATOM 4984 C CA . SER A 1 640 ? -20.295 20.310 -10.905 1.00 96.06 640 SER A CA 1
ATOM 4985 C C . SER A 1 640 ? -20.598 20.843 -12.308 1.00 96.06 640 SER A C 1
ATOM 4987 O O . SER A 1 640 ? -21.669 21.396 -12.593 1.00 96.06 640 SER A O 1
ATOM 4989 N N . HIS A 1 641 ? -19.639 20.611 -13.199 1.00 94.19 641 HIS A N 1
ATOM 4990 C CA . HIS A 1 641 ? -19.681 20.846 -14.632 1.00 94.19 641 HIS A CA 1
ATOM 4991 C C . HIS A 1 641 ? -20.590 19.854 -15.371 1.00 94.19 641 HIS A C 1
ATOM 4993 O O . HIS A 1 641 ? -21.393 20.265 -16.209 1.00 94.19 641 HIS A O 1
ATOM 4999 N N . PHE A 1 642 ? -20.470 18.557 -15.088 1.00 91.25 642 PHE A N 1
ATOM 5000 C CA . PHE A 1 642 ? -21.244 17.508 -15.749 1.00 91.25 642 PHE A CA 1
ATOM 5001 C C . PHE A 1 642 ? -22.588 17.312 -15.051 1.00 91.25 642 PHE A C 1
ATOM 5003 O O . PHE A 1 642 ? -22.635 16.868 -13.909 1.00 91.25 642 PHE A O 1
ATOM 5010 N N . GLN A 1 643 ? -23.690 17.622 -15.733 1.00 89.25 643 GLN A N 1
ATOM 5011 C CA . GLN A 1 643 ? -25.035 17.588 -15.133 1.00 89.25 643 GLN A CA 1
ATOM 5012 C C . GLN A 1 643 ? -26.003 16.632 -15.845 1.00 89.25 643 GLN A C 1
ATOM 5014 O O . GLN A 1 643 ? -27.107 16.394 -15.356 1.00 89.25 643 GLN A O 1
ATOM 5019 N N . ASP A 1 644 ? -25.591 16.036 -16.966 1.00 86.62 644 ASP A N 1
ATOM 5020 C CA . ASP A 1 644 ? -26.465 15.229 -17.829 1.00 86.62 644 ASP A CA 1
ATOM 5021 C C . ASP A 1 644 ? -26.972 13.943 -17.147 1.00 86.62 644 ASP A C 1
ATOM 5023 O O . ASP A 1 644 ? -28.062 13.453 -17.450 1.00 86.62 644 ASP A O 1
ATOM 5027 N N . CYS A 1 645 ? -26.226 13.408 -16.173 1.00 84.44 645 CYS A N 1
ATOM 5028 C CA . CYS A 1 645 ? -26.652 12.280 -15.339 1.00 84.44 645 CYS A CA 1
ATOM 5029 C C . CYS A 1 645 ? -27.546 12.672 -14.137 1.00 84.44 645 CYS A C 1
ATOM 5031 O O . CYS A 1 645 ? -28.029 11.781 -13.429 1.00 84.44 645 CYS A O 1
ATOM 5033 N N . GLY A 1 646 ? -27.837 13.963 -13.932 1.00 90.50 646 GLY A N 1
ATOM 5034 C CA . GLY A 1 646 ? -28.706 14.488 -12.873 1.00 90.50 646 GLY A CA 1
ATOM 5035 C C . GLY A 1 646 ? -28.154 14.335 -11.448 1.00 90.50 646 GLY A C 1
ATOM 5036 O O . GLY A 1 646 ? -26.957 14.193 -11.230 1.00 90.50 646 GLY A O 1
ATOM 5037 N N . ASP A 1 647 ? -29.049 14.314 -10.457 1.00 92.50 647 ASP A N 1
ATOM 5038 C CA . ASP A 1 647 ? -28.731 14.293 -9.014 1.00 92.50 647 ASP A CA 1
ATOM 5039 C C . ASP A 1 647 ? -27.848 13.118 -8.541 1.00 92.50 647 ASP A C 1
ATOM 5041 O O . ASP A 1 647 ? -27.297 13.161 -7.436 1.00 92.50 647 ASP A O 1
ATOM 5045 N N . SER A 1 648 ? -27.735 12.066 -9.357 1.00 94.25 648 SER A N 1
ATOM 5046 C CA . SER A 1 648 ? -26.914 10.873 -9.105 1.00 94.25 648 SER A CA 1
ATOM 5047 C C . SER A 1 648 ? -25.559 10.897 -9.816 1.00 94.25 648 SER A C 1
ATOM 5049 O O . SER A 1 648 ? -24.826 9.914 -9.730 1.00 94.25 648 SER A O 1
ATOM 5051 N N . CYS A 1 649 ? -25.219 11.966 -10.538 1.00 95.00 649 CYS A N 1
ATOM 5052 C CA . CYS A 1 649 ? -23.842 12.184 -10.968 1.00 95.00 649 CYS A CA 1
ATOM 5053 C C . CYS A 1 649 ? -22.920 12.279 -9.742 1.00 95.00 649 CYS A C 1
ATOM 5055 O O . CYS A 1 649 ? -23.355 12.815 -8.712 1.00 95.00 649 CYS A O 1
ATOM 5057 N N . PRO A 1 650 ? -21.650 11.851 -9.845 1.00 97.31 650 PRO A N 1
ATOM 5058 C CA . PRO A 1 650 ? -20.647 12.232 -8.863 1.00 97.31 650 PRO A CA 1
ATOM 5059 C C . PRO A 1 650 ? -20.531 13.760 -8.822 1.00 97.31 650 PRO A C 1
ATOM 5061 O O . PRO A 1 650 ? -20.658 14.440 -9.848 1.00 97.31 650 PRO A O 1
ATOM 5064 N N . VAL A 1 651 ? -20.316 14.307 -7.629 1.00 98.00 651 VAL A N 1
ATOM 5065 C CA . VAL A 1 651 ? -19.888 15.694 -7.499 1.00 98.00 651 VAL A CA 1
ATOM 5066 C C . VAL A 1 651 ? -18.436 15.792 -7.956 1.00 98.00 651 VAL A C 1
ATOM 5068 O O . VAL A 1 651 ? -17.577 15.030 -7.520 1.00 98.00 651 VAL A O 1
ATOM 5071 N N . GLU A 1 652 ? -18.171 16.736 -8.845 1.00 95.44 652 GLU A N 1
ATOM 5072 C CA . GLU A 1 652 ? -16.828 17.117 -9.274 1.00 95.44 652 GLU A CA 1
ATOM 5073 C C . GLU A 1 652 ? -16.655 18.643 -9.267 1.00 95.44 652 GLU A C 1
ATOM 5075 O O . GLU A 1 652 ? -17.584 19.369 -8.889 1.00 95.44 652 GLU A O 1
ATOM 5080 N N . GLN A 1 653 ? -15.455 19.113 -9.628 1.00 94.50 653 GLN A N 1
ATOM 5081 C CA . GLN A 1 653 ? -15.005 20.506 -9.520 1.00 94.50 653 GLN A CA 1
ATOM 5082 C C . GLN A 1 653 ? -14.764 20.958 -8.072 1.00 94.50 653 GLN A C 1
ATOM 5084 O O . GLN A 1 653 ? -14.789 22.149 -7.754 1.00 94.50 653 GLN A O 1
ATOM 5089 N N . VAL A 1 654 ? -14.470 20.000 -7.193 1.00 95.06 654 VAL A N 1
ATOM 5090 C CA . VAL A 1 654 ? -14.244 20.222 -5.761 1.00 95.06 654 VAL A CA 1
ATOM 5091 C C . VAL A 1 654 ? -12.761 20.094 -5.418 1.00 95.06 654 VAL A C 1
ATOM 5093 O O . VAL A 1 654 ? -12.100 19.129 -5.810 1.00 95.06 654 VAL A O 1
ATOM 5096 N N . SER A 1 655 ? -12.228 21.078 -4.693 1.00 94.25 655 SER A N 1
ATOM 5097 C CA . SER A 1 655 ? -10.872 21.005 -4.143 1.00 94.25 655 SER A CA 1
ATOM 5098 C C . SER A 1 655 ? -10.844 20.126 -2.894 1.00 94.25 655 SER A C 1
ATOM 5100 O O . SER A 1 655 ? -11.880 19.888 -2.266 1.00 94.25 655 SER A O 1
ATOM 5102 N N . TRP A 1 656 ? -9.657 19.682 -2.482 1.00 93.50 656 TRP A N 1
ATOM 5103 C CA . TRP A 1 656 ? -9.499 18.946 -1.226 1.00 93.50 656 TRP A CA 1
ATOM 5104 C C . TRP A 1 656 ? -9.997 19.781 -0.033 1.00 93.50 656 TRP A C 1
ATOM 5106 O O . TRP A 1 656 ? -10.674 19.269 0.858 1.00 93.50 656 TRP A O 1
ATOM 5116 N N . ASN A 1 657 ? -9.751 21.094 -0.060 1.00 91.06 657 ASN A N 1
ATOM 5117 C CA . ASN A 1 657 ? -10.224 22.022 0.968 1.00 91.06 657 ASN A CA 1
ATOM 5118 C C . ASN A 1 657 ? -11.760 22.104 1.035 1.00 91.06 657 ASN A C 1
ATOM 5120 O O . ASN A 1 657 ? -12.323 22.084 2.131 1.00 91.06 657 ASN A O 1
ATOM 5124 N N . ASP A 1 658 ? -12.456 22.135 -0.107 1.00 96.00 658 ASP A N 1
ATOM 5125 C CA . ASP A 1 658 ? -13.928 22.115 -0.119 1.00 96.00 658 ASP A CA 1
ATOM 5126 C C . ASP A 1 658 ? -14.472 20.807 0.463 1.00 96.00 658 ASP A C 1
ATOM 5128 O O . ASP A 1 658 ? -15.478 20.804 1.179 1.00 96.00 658 ASP A O 1
ATOM 5132 N N . VAL A 1 659 ? -13.791 19.693 0.178 1.00 97.62 659 VAL A N 1
ATOM 5133 C CA . VAL A 1 659 ? -14.143 18.371 0.700 1.00 97.62 659 VAL A CA 1
ATOM 5134 C C . VAL A 1 659 ? -14.013 18.322 2.221 1.00 97.62 659 VAL A C 1
ATOM 5136 O O . VAL A 1 659 ? -14.910 17.804 2.884 1.00 97.62 659 VAL A O 1
ATOM 5139 N N . GLN A 1 660 ? -12.977 18.925 2.808 1.00 96.00 660 GLN A N 1
ATOM 5140 C CA . GLN A 1 660 ? -12.861 19.006 4.269 1.00 96.00 660 GLN A CA 1
ATOM 5141 C C . GLN A 1 660 ? -13.984 19.838 4.905 1.00 96.00 660 GLN A C 1
ATOM 5143 O O . GLN A 1 660 ? -14.506 19.474 5.961 1.00 96.00 660 GLN A O 1
ATOM 5148 N N . VAL A 1 661 ? -14.427 20.917 4.248 1.00 97.19 661 VAL A N 1
ATOM 5149 C CA . VAL A 1 661 ? -15.597 21.690 4.703 1.00 97.19 661 VAL A CA 1
ATOM 5150 C C . VAL A 1 661 ? -16.872 20.845 4.627 1.00 97.19 661 VAL A C 1
ATOM 5152 O O . VAL A 1 661 ? -17.660 20.845 5.576 1.00 97.19 661 VAL A O 1
ATOM 5155 N N . PHE A 1 662 ? -17.067 20.099 3.535 1.00 98.31 662 PHE A N 1
ATOM 5156 C CA . PHE A 1 662 ? -18.179 19.156 3.395 1.00 98.31 662 PHE A CA 1
ATOM 5157 C C . PHE A 1 662 ? -18.170 18.112 4.520 1.00 98.31 662 PHE A C 1
ATOM 5159 O O . PHE A 1 662 ? -19.189 17.923 5.185 1.00 98.31 662 PHE A O 1
ATOM 5166 N N . ILE A 1 663 ? -17.020 17.482 4.778 1.00 97.69 663 ILE A N 1
ATOM 5167 C CA . ILE A 1 663 ? -16.840 16.474 5.831 1.00 97.69 663 ILE A CA 1
ATOM 5168 C C . ILE A 1 663 ? -17.156 17.064 7.204 1.00 97.69 663 ILE A C 1
ATOM 5170 O O . ILE A 1 663 ? -17.909 16.459 7.963 1.00 97.69 663 ILE A O 1
ATOM 5174 N N . SER A 1 664 ? -16.638 18.254 7.517 1.00 96.12 664 SER A N 1
ATOM 5175 C CA . SER A 1 664 ? -16.890 18.932 8.791 1.00 96.12 664 SER A CA 1
ATOM 5176 C C . SER A 1 664 ? -18.385 19.179 9.021 1.00 96.12 664 SER A C 1
ATOM 5178 O O . SER A 1 664 ? -18.904 18.835 10.083 1.00 96.12 664 SER A O 1
ATOM 5180 N N . ARG A 1 665 ? -19.100 19.683 8.009 1.00 97.69 665 ARG A N 1
ATOM 5181 C CA . ARG A 1 665 ? -20.551 19.920 8.090 1.00 97.69 665 ARG A CA 1
ATOM 5182 C C . ARG A 1 665 ? -21.361 18.632 8.158 1.00 97.69 665 ARG A C 1
ATOM 5184 O O . ARG A 1 665 ? -22.369 18.589 8.857 1.00 97.69 665 ARG A O 1
ATOM 5191 N N . LEU A 1 666 ? -20.953 17.590 7.434 1.00 96.56 666 LEU A N 1
ATOM 5192 C CA . LEU A 1 666 ? -21.608 16.286 7.500 1.00 96.56 666 LEU A CA 1
ATOM 5193 C C . LEU A 1 666 ? -21.441 15.661 8.890 1.00 96.56 666 LEU A C 1
ATOM 5195 O O . LEU A 1 666 ? -22.414 15.190 9.467 1.00 96.56 666 LEU A O 1
ATOM 5199 N N . ASN A 1 667 ? -20.228 15.711 9.439 1.00 93.12 667 ASN A N 1
ATOM 5200 C CA . ASN A 1 667 ? -19.918 15.268 10.794 1.00 93.12 667 ASN A CA 1
ATOM 5201 C C . ASN A 1 667 ? -20.774 16.016 11.834 1.00 93.12 667 ASN A C 1
ATOM 5203 O O . ASN A 1 667 ? -21.416 15.380 12.666 1.00 93.12 667 ASN A O 1
ATOM 5207 N N . GLU A 1 668 ? -20.890 17.344 11.732 1.00 93.44 668 GLU A N 1
ATOM 5208 C CA . GLU A 1 668 ? -21.782 18.141 12.589 1.00 93.44 668 GLU A CA 1
ATOM 5209 C C . GLU A 1 668 ? -23.256 17.725 12.435 1.00 93.44 668 GLU A C 1
ATOM 5211 O O . GLU A 1 668 ? -23.949 17.493 13.427 1.00 93.44 668 GLU A O 1
ATOM 5216 N N . LYS A 1 669 ? -23.731 17.572 11.193 1.00 92.88 669 LYS A N 1
ATOM 5217 C CA . LYS A 1 669 ? -25.115 17.187 10.877 1.00 92.88 669 LYS A CA 1
ATOM 5218 C C . LYS A 1 669 ? -25.491 15.809 11.430 1.00 92.88 669 LYS A C 1
ATOM 5220 O O . LYS A 1 669 ? -26.626 15.621 11.858 1.00 92.88 669 LYS A O 1
ATOM 5225 N N . GLU A 1 670 ? -24.558 14.864 11.403 1.00 87.56 670 GLU A N 1
ATOM 5226 C CA . GLU A 1 670 ? -24.736 13.485 11.876 1.00 87.56 670 GLU A CA 1
ATOM 5227 C C . GLU A 1 670 ? -24.300 13.309 13.345 1.00 87.56 670 GLU A C 1
ATOM 5229 O O . GLU A 1 670 ? -24.332 12.197 13.870 1.00 87.56 670 GLU A O 1
ATOM 5234 N N . ASN A 1 671 ? -23.907 14.398 14.022 1.00 85.69 671 ASN A N 1
ATOM 5235 C CA . ASN A 1 671 ? -23.405 14.406 15.399 1.00 85.69 671 ASN A CA 1
ATOM 5236 C C . ASN A 1 671 ? -22.285 13.368 15.628 1.00 85.69 671 ASN A C 1
ATOM 5238 O O . ASN A 1 671 ? -22.336 12.539 16.539 1.00 85.69 671 ASN A O 1
ATOM 5242 N N . THR A 1 672 ? -21.281 13.402 14.755 1.00 81.62 672 THR A N 1
ATOM 5243 C CA . THR A 1 672 ? -20.142 12.480 14.706 1.00 81.62 672 THR A CA 1
ATOM 5244 C C . THR A 1 672 ? -18.870 13.233 14.313 1.00 81.62 672 THR A C 1
ATOM 5246 O O . THR A 1 672 ? -18.910 14.409 13.971 1.00 81.62 672 THR A O 1
ATOM 5249 N N . ASN A 1 673 ? -17.719 12.574 14.377 1.00 79.94 673 ASN A N 1
ATOM 5250 C CA . ASN A 1 673 ? -16.430 13.079 13.893 1.00 79.94 673 ASN A CA 1
ATOM 5251 C C . ASN A 1 673 ? -15.675 12.018 13.071 1.00 79.94 673 ASN A C 1
ATOM 5253 O O . ASN A 1 673 ? -14.453 12.072 12.957 1.00 79.94 673 ASN A O 1
ATOM 5257 N N . ASN A 1 674 ? -16.401 11.030 12.542 1.00 84.44 674 ASN A N 1
ATOM 5258 C CA . ASN A 1 674 ? -15.819 9.802 12.003 1.00 84.44 674 ASN A CA 1
ATOM 5259 C C . ASN A 1 674 ? -15.706 9.772 10.477 1.00 84.44 674 ASN A C 1
ATOM 5261 O O . ASN A 1 674 ? -14.958 8.942 9.957 1.00 84.44 674 ASN A O 1
ATOM 5265 N N . PHE A 1 675 ? -16.440 10.621 9.751 1.00 93.56 675 PHE A N 1
ATOM 5266 C CA . PHE A 1 675 ? -16.293 10.694 8.300 1.00 93.56 675 PHE A CA 1
ATOM 5267 C C . PHE A 1 675 ? -14.990 11.402 7.943 1.00 93.56 675 PHE A C 1
ATOM 5269 O O . PHE A 1 675 ? -14.675 12.449 8.510 1.00 93.56 675 PHE A O 1
ATOM 5276 N N . ARG A 1 676 ? -14.260 10.827 6.989 1.00 95.69 676 ARG A N 1
ATOM 5277 C CA . ARG A 1 676 ? -13.015 11.358 6.424 1.00 95.69 676 ARG A CA 1
ATOM 5278 C C . ARG A 1 676 ? -12.828 10.883 4.984 1.00 95.69 676 ARG A C 1
ATOM 5280 O O . ARG A 1 676 ? -13.555 9.998 4.527 1.00 95.69 676 ARG A O 1
ATOM 5287 N N . LEU A 1 677 ? -11.832 11.419 4.287 1.00 96.94 677 LEU A N 1
ATOM 5288 C CA . LEU A 1 677 ? -11.343 10.793 3.060 1.00 96.94 677 LEU A CA 1
ATOM 5289 C C . LEU A 1 677 ? -10.635 9.461 3.385 1.00 96.94 677 LEU A C 1
ATOM 5291 O O . LEU A 1 677 ? -10.054 9.315 4.471 1.00 96.94 677 LEU A O 1
ATOM 5295 N N . PRO A 1 678 ? -10.682 8.465 2.484 1.00 94.31 678 PRO A N 1
ATOM 5296 C CA . PRO A 1 678 ? -9.802 7.307 2.584 1.00 94.31 678 PRO A CA 1
ATOM 5297 C C . PRO A 1 678 ? -8.340 7.745 2.439 1.00 94.31 678 PRO A C 1
ATOM 5299 O O . PRO A 1 678 ? -8.042 8.708 1.731 1.00 94.31 678 PRO A O 1
ATOM 5302 N N . ILE A 1 679 ? -7.420 7.032 3.089 1.00 86.94 679 ILE A N 1
ATOM 5303 C CA . ILE A 1 679 ? -6.005 7.137 2.706 1.00 86.94 679 ILE A CA 1
ATOM 5304 C C . ILE A 1 679 ? -5.753 6.304 1.447 1.00 86.94 679 ILE A C 1
ATOM 5306 O O . ILE A 1 679 ? -6.466 5.341 1.158 1.00 86.94 679 ILE A O 1
ATOM 5310 N N . ASP A 1 680 ? -4.690 6.640 0.738 1.00 82.38 680 ASP A N 1
ATOM 5311 C CA . ASP A 1 680 ? -4.203 5.981 -0.468 1.00 82.38 680 ASP A CA 1
ATOM 5312 C C . ASP A 1 680 ? -4.195 4.440 -0.393 1.00 82.38 680 ASP A C 1
ATOM 5314 O O . ASP A 1 680 ? -4.726 3.744 -1.269 1.00 82.38 680 ASP A O 1
ATOM 5318 N N . ALA A 1 681 ? -3.666 3.903 0.708 1.00 78.75 681 ALA A N 1
ATOM 5319 C CA . ALA A 1 681 ? -3.596 2.466 0.954 1.00 78.75 681 ALA A CA 1
ATOM 5320 C C . ALA A 1 681 ? -4.982 1.825 1.154 1.00 78.75 681 ALA A C 1
ATOM 5322 O O . ALA A 1 681 ? -5.239 0.734 0.645 1.00 78.75 681 ALA A O 1
ATOM 5323 N N . GLU A 1 682 ? -5.892 2.500 1.861 1.00 88.69 682 GLU A N 1
ATOM 5324 C CA . GLU A 1 682 ? -7.261 2.019 2.080 1.00 88.69 682 GLU A CA 1
ATOM 5325 C C . GLU A 1 682 ? -8.049 1.991 0.779 1.00 88.69 682 GLU A C 1
ATOM 5327 O O . GLU A 1 682 ? -8.744 1.012 0.507 1.00 88.69 682 GLU A O 1
ATOM 5332 N N . TRP A 1 683 ? -7.918 3.042 -0.034 1.00 93.81 683 TRP A N 1
ATOM 5333 C CA . TRP A 1 683 ? -8.563 3.113 -1.337 1.00 93.81 683 TRP A CA 1
ATOM 5334 C C . TRP A 1 683 ? -8.081 1.979 -2.245 1.00 93.81 683 TRP A C 1
ATOM 5336 O O . TRP A 1 683 ? -8.898 1.233 -2.780 1.00 93.81 683 TRP A O 1
ATOM 5346 N N . THR A 1 684 ? -6.762 1.785 -2.345 1.00 84.62 684 THR A N 1
ATOM 5347 C CA . THR A 1 684 ? -6.143 0.728 -3.167 1.00 84.62 684 THR A CA 1
ATOM 5348 C C . THR A 1 684 ? -6.625 -0.655 -2.747 1.00 84.62 684 THR A C 1
ATOM 5350 O O . THR A 1 684 ? -7.050 -1.470 -3.568 1.00 84.62 684 THR A O 1
ATOM 5353 N N . TYR A 1 685 ? -6.597 -0.917 -1.443 1.00 85.94 685 TYR A N 1
ATOM 5354 C CA . TYR A 1 685 ? -7.030 -2.182 -0.875 1.00 85.94 685 TYR A CA 1
ATOM 5355 C C . TYR A 1 685 ? -8.519 -2.451 -1.145 1.00 85.94 685 TYR A C 1
ATOM 5357 O O . TYR A 1 685 ? -8.898 -3.544 -1.575 1.00 85.94 685 TYR A O 1
ATOM 5365 N N . ALA A 1 686 ? -9.358 -1.430 -0.968 1.00 92.44 686 ALA A N 1
ATOM 5366 C CA . ALA A 1 686 ? -10.787 -1.495 -1.228 1.00 92.44 686 ALA A CA 1
ATOM 5367 C C . ALA A 1 686 ? -11.115 -1.666 -2.721 1.00 92.44 686 ALA A C 1
ATOM 5369 O O . ALA A 1 686 ? -12.016 -2.434 -3.056 1.00 92.44 686 ALA A O 1
ATOM 5370 N N . ALA A 1 687 ? -10.367 -1.013 -3.618 1.00 92.81 687 ALA A N 1
ATOM 5371 C CA . ALA A 1 687 ? -10.518 -1.138 -5.067 1.00 92.81 687 ALA A CA 1
ATOM 5372 C C . ALA A 1 687 ? -10.240 -2.571 -5.529 1.00 92.81 687 ALA A C 1
ATOM 5374 O O . ALA A 1 687 ? -11.028 -3.139 -6.285 1.00 92.81 687 ALA A O 1
ATOM 5375 N N . ARG A 1 688 ? -9.164 -3.172 -5.006 1.00 85.88 688 ARG A N 1
ATOM 5376 C CA . ARG A 1 688 ? -8.749 -4.552 -5.289 1.00 85.88 688 ARG A CA 1
ATOM 5377 C C . ARG A 1 688 ? -9.765 -5.590 -4.827 1.00 85.88 688 ARG A C 1
ATOM 5379 O O . ARG A 1 688 ? -9.933 -6.605 -5.500 1.00 85.88 688 ARG A O 1
ATOM 5386 N N . ALA A 1 689 ? -10.412 -5.372 -3.684 1.00 89.50 689 ALA A N 1
ATOM 5387 C CA . ALA A 1 689 ? -11.412 -6.274 -3.109 1.00 89.50 689 ALA A CA 1
ATOM 5388 C C . ALA A 1 689 ? -11.005 -7.763 -3.096 1.00 89.50 689 ALA A C 1
ATOM 5390 O O . ALA A 1 689 ? -11.788 -8.649 -3.442 1.00 89.50 689 ALA A O 1
ATOM 5391 N N . GLY A 1 690 ? -9.755 -8.032 -2.703 1.00 80.56 690 GLY A N 1
ATOM 5392 C CA . GLY A 1 690 ? -9.185 -9.382 -2.635 1.00 80.56 690 GLY A CA 1
ATOM 5393 C C . GLY A 1 690 ? -8.576 -9.902 -3.941 1.00 80.56 690 GLY A C 1
ATOM 5394 O O . GLY A 1 690 ? -8.188 -11.066 -3.996 1.00 80.56 690 GLY A O 1
ATOM 5395 N N . THR A 1 691 ? -8.481 -9.069 -4.980 1.00 80.44 691 THR A N 1
ATOM 5396 C CA . THR A 1 691 ? -7.787 -9.400 -6.233 1.00 80.44 691 THR A CA 1
ATOM 5397 C C . THR A 1 691 ? -6.392 -8.777 -6.302 1.00 80.44 691 THR A C 1
ATOM 5399 O O . THR A 1 691 ? -6.136 -7.696 -5.769 1.00 80.44 691 THR A O 1
ATOM 5402 N N . GLU A 1 692 ? -5.481 -9.449 -7.003 1.00 76.94 692 GLU A N 1
ATOM 5403 C CA . GLU A 1 692 ? -4.144 -8.922 -7.317 1.00 76.94 692 GLU A CA 1
ATOM 5404 C C . GLU A 1 692 ? -4.080 -8.276 -8.713 1.00 76.94 692 GLU A C 1
ATOM 5406 O O . GLU A 1 692 ? -3.075 -7.665 -9.072 1.00 76.94 692 GLU A O 1
ATOM 5411 N N . THR A 1 693 ? -5.177 -8.332 -9.468 1.00 70.25 693 THR A N 1
ATOM 5412 C CA . THR A 1 693 ? -5.266 -7.917 -10.870 1.00 70.25 693 THR A CA 1
ATOM 5413 C C . THR A 1 693 ? -5.346 -6.400 -11.054 1.00 70.25 693 THR A C 1
ATOM 5415 O O . THR A 1 693 ? -5.647 -5.658 -10.119 1.00 70.25 693 THR A O 1
ATOM 5418 N N . ALA A 1 694 ? -5.079 -5.929 -12.276 1.00 72.75 694 ALA A N 1
ATOM 5419 C CA . ALA A 1 694 ? -5.038 -4.501 -12.612 1.00 72.75 694 ALA A CA 1
ATOM 5420 C C . ALA A 1 694 ? -6.392 -3.783 -12.408 1.00 72.75 694 ALA A C 1
ATOM 5422 O O . ALA A 1 694 ? -6.429 -2.618 -12.006 1.00 72.75 694 ALA A O 1
ATOM 5423 N N . TYR A 1 695 ? -7.494 -4.500 -12.643 1.00 83.81 695 TYR A N 1
ATOM 5424 C CA . TYR A 1 695 ? -8.855 -4.130 -12.254 1.00 83.81 695 TYR A CA 1
ATOM 5425 C C . TYR A 1 695 ? -9.440 -5.213 -11.350 1.00 83.81 695 TYR A C 1
ATOM 5427 O O . TYR A 1 695 ? -9.035 -6.372 -11.455 1.00 83.81 695 TYR A O 1
ATOM 5435 N N . PHE A 1 696 ? -10.473 -4.916 -10.555 1.00 89.00 696 PHE A N 1
ATOM 5436 C CA . PHE A 1 696 ? -11.114 -5.946 -9.714 1.00 89.00 696 PHE A CA 1
ATOM 5437 C C . PHE A 1 696 ? -11.714 -7.119 -10.512 1.00 89.00 696 PHE A C 1
ATOM 5439 O O . PHE A 1 696 ? -12.077 -8.148 -9.944 1.00 89.00 696 PHE A O 1
ATOM 5446 N N . TRP A 1 697 ? -11.878 -6.965 -11.829 1.00 87.19 697 TRP A N 1
ATOM 5447 C CA . TRP A 1 697 ? -12.437 -7.982 -12.720 1.00 87.19 697 TRP A CA 1
ATOM 5448 C C . TRP A 1 697 ? -11.401 -8.713 -13.584 1.00 87.19 697 TRP A C 1
ATOM 5450 O O . TRP A 1 697 ? -11.800 -9.510 -14.438 1.00 87.19 697 TRP A O 1
ATOM 5460 N N . GLY A 1 698 ? -10.109 -8.433 -13.414 1.00 79.88 698 GLY A N 1
ATOM 5461 C CA . GLY A 1 698 ? -9.019 -9.011 -14.201 1.00 79.88 698 GLY A CA 1
ATOM 5462 C C . GLY A 1 698 ? -8.050 -7.958 -14.731 1.00 79.88 698 GLY A C 1
ATOM 5463 O O . GLY A 1 698 ? -8.191 -6.772 -14.458 1.00 79.88 698 GLY A O 1
ATOM 5464 N N . ASP A 1 699 ? -7.065 -8.384 -15.517 1.00 74.12 699 ASP A N 1
ATOM 5465 C CA . ASP A 1 699 ? -5.985 -7.498 -15.984 1.00 74.12 699 ASP A CA 1
ATOM 5466 C C . ASP A 1 699 ? -6.326 -6.708 -17.253 1.00 74.12 699 ASP A C 1
ATOM 5468 O O . ASP A 1 699 ? -5.600 -5.802 -17.659 1.00 74.12 699 ASP A O 1
ATOM 5472 N N . ARG A 1 700 ? -7.457 -7.029 -17.889 1.00 71.25 700 ARG A N 1
ATOM 5473 C CA . ARG A 1 700 ? -7.889 -6.390 -19.131 1.00 71.25 700 ARG A CA 1
ATOM 5474 C C . ARG A 1 700 ? -8.956 -5.332 -18.874 1.00 71.25 700 ARG A C 1
ATOM 5476 O O . ARG A 1 700 ? -10.002 -5.619 -18.291 1.00 71.25 700 ARG A O 1
ATOM 5483 N N . ALA A 1 701 ? -8.720 -4.139 -19.415 1.00 76.56 701 ALA A N 1
ATOM 5484 C CA . ALA A 1 701 ? -9.705 -3.066 -19.451 1.00 76.56 701 ALA A CA 1
ATOM 5485 C C . ALA A 1 701 ? -11.010 -3.524 -20.124 1.00 76.56 701 ALA A C 1
ATOM 5487 O O . ALA A 1 701 ? -10.987 -4.087 -21.223 1.00 76.56 701 ALA A O 1
ATOM 5488 N N . ASP A 1 702 ? -12.143 -3.239 -19.484 1.00 80.69 702 ASP A N 1
ATOM 5489 C CA . ASP A 1 702 ? -13.482 -3.537 -19.993 1.00 80.69 702 ASP A CA 1
ATOM 5490 C C . ASP A 1 702 ? -14.411 -2.332 -19.773 1.00 80.69 702 ASP A C 1
ATOM 5492 O O . ASP A 1 702 ? -14.882 -2.087 -18.663 1.00 80.69 702 ASP A O 1
ATOM 5496 N N . CYS A 1 703 ? -14.681 -1.565 -20.835 1.00 79.19 703 CYS A N 1
ATOM 5497 C CA . CYS A 1 703 ? -15.550 -0.381 -20.768 1.00 79.19 703 CYS A CA 1
ATOM 5498 C C . CYS A 1 703 ? -17.033 -0.721 -20.519 1.00 79.19 703 CYS A C 1
ATOM 5500 O O . CYS A 1 703 ? -17.850 0.177 -20.336 1.00 79.19 703 CYS A O 1
ATOM 5502 N N . LYS A 1 704 ? -17.409 -2.009 -20.476 1.00 83.75 704 LYS A N 1
ATOM 5503 C CA . LYS A 1 704 ? -18.729 -2.453 -19.994 1.00 83.75 704 LYS A CA 1
ATOM 5504 C C . LYS A 1 704 ? -18.769 -2.597 -18.470 1.00 83.75 704 LYS A C 1
ATOM 5506 O O . LYS A 1 704 ? -19.815 -2.961 -17.936 1.00 83.75 704 LYS A O 1
ATOM 5511 N N . LYS A 1 705 ? -17.651 -2.353 -17.774 1.00 87.94 705 LYS A N 1
ATOM 5512 C CA . LYS A 1 705 ? -17.508 -2.502 -16.317 1.00 87.94 705 LYS A CA 1
ATOM 5513 C C . LYS A 1 705 ? -17.066 -1.234 -15.586 1.00 87.94 705 LYS A C 1
ATOM 5515 O O . LYS A 1 705 ? -17.163 -1.214 -14.364 1.00 87.94 705 LYS A O 1
ATOM 5520 N N . ALA A 1 706 ? -16.628 -0.193 -16.291 1.00 90.06 706 ALA A N 1
ATOM 5521 C CA . ALA A 1 706 ? -16.351 1.118 -15.708 1.00 90.06 706 ALA A CA 1
ATOM 5522 C C . ALA A 1 706 ? -16.420 2.238 -16.762 1.00 90.06 706 ALA A C 1
ATOM 5524 O O . ALA A 1 706 ? -16.327 1.979 -17.963 1.00 90.06 706 ALA A O 1
ATOM 5525 N N . ASN A 1 707 ? -16.569 3.483 -16.296 1.00 88.44 707 ASN A N 1
ATOM 5526 C CA . ASN A 1 707 ? -16.610 4.681 -17.138 1.00 88.44 707 ASN A CA 1
ATOM 5527 C C . ASN A 1 707 ? -15.203 5.266 -17.329 1.00 88.44 707 ASN A C 1
ATOM 5529 O O . ASN A 1 707 ? -14.753 6.060 -16.509 1.00 88.44 707 ASN A O 1
ATOM 5533 N N . PHE A 1 708 ? -14.514 4.912 -18.404 1.00 83.62 708 PHE A N 1
ATOM 5534 C CA . PHE A 1 708 ? -13.234 5.515 -18.776 1.00 83.62 708 PHE A CA 1
ATOM 5535 C C . PHE A 1 708 ? -13.179 5.759 -20.285 1.00 83.62 708 PHE A C 1
ATOM 5537 O O . PHE A 1 708 ? -13.934 5.169 -21.063 1.00 83.62 708 PHE A O 1
ATOM 5544 N N . GLY A 1 709 ? -12.277 6.640 -20.697 1.00 70.19 709 GLY A N 1
ATOM 5545 C CA . GLY A 1 709 ? -12.079 7.050 -22.077 1.00 70.19 709 GLY A CA 1
ATOM 5546 C C . GLY A 1 709 ? -11.413 5.997 -22.970 1.00 70.19 709 GLY A C 1
ATOM 5547 O O . GLY A 1 709 ? -10.981 4.922 -22.550 1.00 70.19 709 GLY A O 1
ATOM 5548 N N . ASN A 1 710 ? -11.343 6.343 -24.259 1.00 58.50 710 ASN A N 1
ATOM 5549 C CA . ASN A 1 710 ? -10.913 5.510 -25.387 1.00 58.50 710 ASN A CA 1
ATOM 5550 C C . ASN A 1 710 ? -9.752 4.547 -25.061 1.00 58.50 710 ASN A C 1
ATOM 5552 O O . ASN A 1 710 ? -8.622 4.962 -24.811 1.00 58.50 710 ASN A O 1
ATOM 5556 N N . THR A 1 711 ? -9.988 3.239 -25.151 1.00 51.47 711 THR A N 1
ATOM 5557 C CA . THR A 1 711 ? -8.909 2.256 -25.028 1.00 51.47 711 THR A CA 1
ATOM 5558 C C . THR A 1 711 ? -8.167 2.123 -26.357 1.00 51.47 711 THR A C 1
ATOM 5560 O O . THR A 1 711 ? -8.767 1.738 -27.357 1.00 51.47 711 THR A O 1
ATOM 5563 N N . HIS A 1 712 ? -6.840 2.282 -26.376 1.00 47.75 712 HIS A N 1
ATOM 5564 C CA . HIS A 1 712 ? -6.013 1.829 -27.512 1.00 47.75 712 HIS A CA 1
ATOM 5565 C C . HIS A 1 712 ? -6.043 0.291 -27.721 1.00 47.75 712 HIS A C 1
ATOM 5567 O O . HIS A 1 712 ? -5.426 -0.212 -28.658 1.00 47.75 712 HIS A O 1
ATOM 5573 N N . TRP A 1 713 ? -6.763 -0.441 -26.859 1.00 41.75 713 TRP A N 1
ATOM 5574 C CA . TRP A 1 713 ? -6.705 -1.892 -26.650 1.00 41.75 713 TRP A CA 1
ATOM 5575 C C . TRP A 1 713 ? -7.943 -2.674 -27.121 1.00 41.75 713 TRP A C 1
ATOM 5577 O O . TRP A 1 713 ? -7.910 -3.906 -27.142 1.00 41.75 713 TRP A O 1
ATOM 5587 N N . ASN A 1 714 ? -9.046 -2.005 -27.474 1.00 44.53 714 ASN A N 1
ATOM 5588 C CA . ASN A 1 714 ? -10.268 -2.671 -27.929 1.00 44.53 714 ASN A CA 1
ATOM 5589 C C . ASN A 1 714 ? -11.098 -1.751 -28.839 1.00 44.53 714 ASN A C 1
ATOM 5591 O O . ASN A 1 714 ? -11.457 -0.644 -28.440 1.00 44.53 714 ASN A O 1
ATOM 5595 N N . ASP A 1 715 ? -11.433 -2.212 -30.048 1.00 52.38 715 ASP A N 1
ATOM 5596 C CA . ASP A 1 715 ? -12.310 -1.473 -30.969 1.00 52.38 715 ASP A CA 1
ATOM 5597 C C . ASP A 1 715 ? -13.726 -1.275 -30.389 1.00 52.38 715 ASP A C 1
ATOM 5599 O O . ASP A 1 715 ? -14.413 -0.334 -30.780 1.00 52.38 715 ASP A O 1
ATOM 5603 N N . GLU A 1 716 ? -14.143 -2.098 -29.415 1.00 53.59 716 GLU A N 1
ATOM 5604 C CA . GLU A 1 716 ? -15.459 -2.006 -28.760 1.00 53.59 716 GLU A CA 1
ATOM 5605 C C . GLU A 1 716 ? -15.661 -0.744 -27.903 1.00 53.59 716 GLU A C 1
ATOM 5607 O O . GLU A 1 716 ? -16.803 -0.378 -27.640 1.00 53.59 716 GLU A O 1
ATOM 5612 N N . CYS A 1 717 ? -14.587 -0.065 -27.483 1.00 56.78 717 CYS A N 1
ATOM 5613 C CA . CYS A 1 717 ? -14.660 1.141 -26.643 1.00 56.78 717 CYS A CA 1
ATOM 5614 C C . CYS A 1 717 ? -14.425 2.442 -27.440 1.00 56.78 717 CYS A C 1
ATOM 5616 O O . CYS A 1 717 ? -14.274 3.519 -26.859 1.00 56.78 717 CYS A O 1
ATOM 5618 N N . LYS A 1 718 ? -14.372 2.370 -28.780 1.00 50.53 718 LYS A N 1
ATOM 5619 C CA . LYS A 1 718 ? -14.234 3.547 -29.651 1.00 50.53 718 LYS A CA 1
ATOM 5620 C C . LYS A 1 718 ? -15.545 4.337 -29.715 1.00 50.53 718 LYS A C 1
ATOM 5622 O O . LYS A 1 718 ? -16.579 3.802 -30.095 1.00 50.53 718 LYS A O 1
ATOM 5627 N N . GLY A 1 719 ? -15.475 5.641 -29.433 1.00 49.44 719 GLY A N 1
ATOM 5628 C CA . GLY A 1 719 ? -16.589 6.585 -29.633 1.00 49.44 719 GLY A CA 1
ATOM 5629 C C . GLY A 1 719 ? -17.530 6.771 -28.438 1.00 49.44 719 GLY A C 1
ATOM 5630 O O . GLY A 1 719 ? -18.485 7.535 -28.535 1.00 49.44 719 GLY A O 1
ATOM 5631 N N . VAL A 1 720 ? -17.243 6.125 -27.309 1.00 51.88 720 VAL A N 1
ATOM 5632 C CA . VAL A 1 720 ? -17.977 6.268 -26.047 1.00 51.88 720 VAL A CA 1
ATOM 5633 C C . VAL A 1 720 ? -17.343 7.437 -25.282 1.00 51.88 720 VAL A C 1
ATOM 5635 O O . VAL A 1 720 ? -16.315 7.275 -24.635 1.00 51.88 720 VAL A O 1
ATOM 5638 N N . ASN A 1 721 ? -17.864 8.653 -25.452 1.00 54.50 721 ASN A N 1
ATOM 5639 C CA . ASN A 1 721 ? -17.378 9.846 -24.750 1.00 54.50 721 ASN A CA 1
ATOM 5640 C C . ASN A 1 721 ? -18.571 10.520 -24.059 1.00 54.50 721 ASN A C 1
ATOM 5642 O O . ASN A 1 721 ? -19.324 11.249 -24.705 1.00 54.50 721 ASN A O 1
ATOM 5646 N N . HIS A 1 722 ? -18.803 10.190 -22.784 1.00 62.75 722 HIS A N 1
ATOM 5647 C CA . HIS A 1 722 ? -20.076 10.473 -22.102 1.00 62.75 722 HIS A CA 1
ATOM 5648 C C . HIS A 1 722 ? -19.987 11.460 -20.933 1.00 62.75 722 HIS A C 1
ATOM 5650 O O . HIS A 1 722 ? -21.011 11.735 -20.317 1.00 62.75 722 HIS A O 1
ATOM 5656 N N . GLY A 1 723 ? -18.809 12.024 -20.636 1.00 81.38 723 GLY A N 1
ATOM 5657 C CA . GLY A 1 723 ? -18.631 12.760 -19.381 1.00 81.38 723 GLY A CA 1
ATOM 5658 C C . GLY A 1 723 ? -18.875 11.849 -18.171 1.00 81.38 723 GLY A C 1
ATOM 5659 O O . GLY A 1 723 ? -18.795 10.619 -18.281 1.00 81.38 723 GLY A O 1
ATOM 5660 N N . THR A 1 724 ? -19.157 12.429 -17.004 1.00 90.69 724 THR A N 1
ATOM 5661 C CA . THR A 1 724 ? -19.525 11.615 -15.837 1.00 90.69 724 THR A CA 1
ATOM 5662 C C . THR A 1 724 ? -20.875 10.930 -16.057 1.00 90.69 724 THR A C 1
ATOM 5664 O O . THR A 1 724 ? -21.748 11.408 -16.782 1.00 90.69 724 THR A O 1
ATOM 5667 N N . MET A 1 725 ? -21.043 9.770 -15.431 1.00 91.31 725 MET A N 1
ATOM 5668 C CA . MET A 1 725 ? -22.268 8.981 -15.475 1.00 91.31 725 MET A CA 1
ATOM 5669 C C . MET A 1 725 ? -22.881 8.875 -14.081 1.00 91.31 725 MET A C 1
ATOM 5671 O O . MET A 1 725 ? -22.245 9.183 -13.073 1.00 91.31 725 MET A O 1
ATOM 5675 N N . LYS A 1 726 ? -24.137 8.416 -14.017 1.00 95.00 726 LYS A N 1
ATOM 5676 C CA . LYS A 1 726 ? -24.787 8.107 -12.738 1.00 95.00 726 LYS A CA 1
ATOM 5677 C C . LYS A 1 726 ? -23.930 7.098 -11.978 1.00 95.00 726 LYS A C 1
ATOM 5679 O O . LYS A 1 726 ? -23.545 6.082 -12.562 1.00 95.00 726 LYS A O 1
ATOM 5684 N N . VAL A 1 727 ? -23.687 7.342 -10.694 1.00 95.81 727 VAL A N 1
ATOM 5685 C CA . VAL A 1 727 ? -23.037 6.342 -9.839 1.00 95.81 727 VAL A CA 1
ATOM 5686 C C . VAL A 1 727 ? -23.820 5.025 -9.882 1.00 95.81 727 VAL A C 1
ATOM 5688 O O . VAL A 1 727 ? -25.048 5.031 -10.042 1.00 95.81 727 VAL A O 1
ATOM 5691 N N . LYS A 1 728 ? -23.129 3.891 -9.745 1.00 93.94 728 LYS A N 1
ATOM 5692 C CA . LYS A 1 728 ? -23.705 2.535 -9.885 1.00 93.94 728 LYS A CA 1
ATOM 5693 C C . LYS A 1 728 ? -24.227 2.196 -11.284 1.00 93.94 728 LYS A C 1
ATOM 5695 O O . LYS A 1 728 ? -25.091 1.330 -11.426 1.00 93.94 728 LYS A O 1
ATOM 5700 N N . SER A 1 729 ? -23.710 2.846 -12.327 1.00 92.25 729 SER A N 1
ATOM 5701 C CA . SER A 1 729 ? -24.007 2.440 -13.712 1.00 92.25 729 SER A CA 1
ATOM 5702 C C . SER A 1 729 ? -23.384 1.086 -14.074 1.00 92.25 729 SER A C 1
ATOM 5704 O O . SER A 1 729 ? -23.859 0.419 -14.992 1.00 92.25 729 SER A O 1
ATOM 5706 N N . PHE A 1 730 ? -22.345 0.670 -13.345 1.00 91.31 730 PHE A N 1
ATOM 5707 C CA . PHE A 1 730 ? -21.640 -0.596 -13.538 1.00 91.31 730 PHE A CA 1
ATOM 5708 C C . PHE A 1 730 ? -21.756 -1.511 -12.318 1.00 91.31 730 PHE A C 1
ATOM 5710 O O . PHE A 1 730 ? -22.232 -1.108 -11.259 1.00 91.31 730 PHE A O 1
ATOM 5717 N N . SER A 1 731 ? -21.348 -2.772 -12.474 1.00 92.88 731 SER A N 1
ATOM 5718 C CA . SER A 1 731 ? -21.360 -3.739 -11.370 1.00 92.88 731 SER A CA 1
ATOM 5719 C C . SER A 1 731 ? -20.322 -3.373 -10.301 1.00 92.88 731 SER A C 1
ATOM 5721 O O . SER A 1 731 ? -19.241 -2.905 -10.660 1.00 92.88 731 SER A O 1
ATOM 5723 N N . PRO A 1 732 ? -20.608 -3.614 -9.010 1.00 96.12 732 PRO A N 1
ATOM 5724 C CA . PRO A 1 732 ? -19.638 -3.372 -7.954 1.00 96.12 732 PRO A CA 1
ATOM 5725 C C . PRO A 1 732 ? -18.539 -4.440 -7.945 1.00 96.12 732 PRO A C 1
ATOM 5727 O O . PRO A 1 732 ? -18.692 -5.523 -8.520 1.00 96.12 732 PRO A O 1
ATOM 5730 N N . ASN A 1 733 ? -17.458 -4.161 -7.219 1.00 95.19 733 ASN A N 1
ATOM 5731 C CA . ASN A 1 733 ? -16.466 -5.171 -6.867 1.00 95.19 733 ASN A CA 1
ATOM 5732 C C . ASN A 1 733 ? -16.997 -6.162 -5.807 1.00 95.19 733 ASN A C 1
ATOM 5734 O O . ASN A 1 733 ? -18.130 -6.052 -5.328 1.00 95.19 733 ASN A O 1
ATOM 5738 N N . ALA A 1 734 ? -16.174 -7.144 -5.423 1.00 92.75 734 ALA A N 1
ATOM 5739 C CA . ALA A 1 734 ? -16.564 -8.213 -4.496 1.00 92.75 734 ALA A CA 1
ATOM 5740 C C . ALA A 1 734 ? -16.993 -7.721 -3.098 1.00 92.75 734 ALA A C 1
ATOM 5742 O O . ALA A 1 734 ? -17.616 -8.479 -2.356 1.00 92.75 734 ALA A O 1
ATOM 5743 N N . TRP A 1 735 ? -16.681 -6.472 -2.738 1.00 94.06 735 TRP A N 1
ATOM 5744 C CA . TRP A 1 735 ? -17.031 -5.855 -1.457 1.00 94.06 735 TRP A CA 1
ATOM 5745 C C . TRP A 1 735 ? -18.116 -4.780 -1.594 1.00 94.06 735 TRP A C 1
ATOM 5747 O O . TRP A 1 735 ? -18.335 -4.004 -0.672 1.00 94.06 735 TRP A O 1
ATOM 5757 N N . GLY A 1 736 ? -18.831 -4.727 -2.722 1.00 94.75 736 GLY A N 1
ATOM 5758 C CA . GLY A 1 736 ? -19.993 -3.849 -2.880 1.00 94.75 736 GLY A CA 1
ATOM 5759 C C . GLY A 1 736 ? -19.660 -2.386 -3.189 1.00 94.75 736 GLY A C 1
ATOM 5760 O O . GLY A 1 736 ? -20.547 -1.535 -3.079 1.00 94.75 736 GLY A O 1
ATOM 5761 N N . LEU A 1 737 ? -18.419 -2.088 -3.585 1.00 97.44 737 LEU A N 1
ATOM 5762 C CA . LEU A 1 737 ? -17.999 -0.752 -4.005 1.00 97.44 737 LEU A CA 1
ATOM 5763 C C . LEU A 1 737 ? -18.144 -0.585 -5.517 1.00 97.44 737 LEU A C 1
ATOM 5765 O O . LEU A 1 737 ? -17.729 -1.445 -6.293 1.00 97.44 737 LEU A O 1
ATOM 5769 N N . TYR A 1 738 ? -18.726 0.536 -5.922 1.00 96.44 738 TYR A N 1
ATOM 5770 C CA . TYR A 1 738 ? -18.970 0.904 -7.309 1.00 96.44 738 TYR A CA 1
ATOM 5771 C C . TYR A 1 738 ? -17.939 1.926 -7.786 1.00 96.44 738 TYR A C 1
ATOM 5773 O O . TYR A 1 738 ? -17.328 2.631 -6.978 1.00 96.44 738 TYR A O 1
ATOM 5781 N N . ASP A 1 739 ? -17.776 1.988 -9.108 1.00 93.62 739 ASP A N 1
ATOM 5782 C CA . ASP A 1 739 ? -17.051 3.056 -9.803 1.00 93.62 739 ASP A CA 1
ATOM 5783 C C . ASP A 1 739 ? -15.562 3.184 -9.392 1.00 93.62 739 ASP A C 1
ATOM 5785 O O . ASP A 1 739 ? -14.938 4.217 -9.568 1.00 93.62 739 ASP A O 1
ATOM 5789 N N . MET A 1 740 ? -14.948 2.093 -8.906 1.00 94.56 740 MET A N 1
ATOM 5790 C CA . MET A 1 740 ? -13.545 2.058 -8.437 1.00 94.56 740 MET A CA 1
ATOM 5791 C C . MET A 1 740 ? -12.480 2.214 -9.544 1.00 94.56 740 MET A C 1
ATOM 5793 O O . MET A 1 740 ? -11.293 2.162 -9.251 1.00 94.56 740 MET A O 1
ATOM 5797 N N . HIS A 1 741 ? -12.871 2.315 -10.816 1.00 91.44 741 HIS A N 1
ATOM 5798 C CA . HIS A 1 741 ? -11.958 2.277 -11.970 1.00 91.44 741 HIS A CA 1
ATOM 5799 C C . HIS A 1 741 ? -12.362 3.268 -13.064 1.00 91.44 741 HIS A C 1
ATOM 5801 O O . HIS A 1 741 ? -12.260 2.959 -14.248 1.00 91.44 741 HIS A O 1
ATOM 5807 N N . GLY A 1 742 ? -12.906 4.426 -12.709 1.00 89.62 742 GLY A N 1
ATOM 5808 C CA . GLY A 1 742 ? -13.394 5.386 -13.691 1.00 89.62 742 GLY A CA 1
ATOM 5809 C C . GLY A 1 742 ? -14.290 6.460 -13.091 1.00 89.62 742 GLY A C 1
ATOM 5810 O O . GLY A 1 742 ? -14.364 6.631 -11.881 1.00 89.62 742 GLY A O 1
ATOM 5811 N N . ASN A 1 743 ? -15.044 7.110 -13.976 1.00 92.31 743 ASN A N 1
ATOM 5812 C CA . ASN A 1 743 ? -16.032 8.151 -13.717 1.00 92.31 743 ASN A CA 1
ATOM 5813 C C . ASN A 1 743 ? -15.396 9.486 -13.314 1.00 92.31 743 ASN A C 1
ATOM 5815 O O . ASN A 1 743 ? -15.388 10.419 -14.126 1.00 92.31 743 ASN A O 1
ATOM 5819 N N . VAL A 1 744 ? -14.790 9.547 -12.131 1.00 94.38 744 VAL A N 1
ATOM 5820 C CA . VAL A 1 744 ? -14.023 10.689 -11.621 1.00 94.38 744 VAL A CA 1
ATOM 5821 C C . VAL A 1 744 ? -12.754 10.201 -10.923 1.00 94.38 744 VAL A C 1
ATOM 5823 O O . VAL A 1 744 ? -12.707 9.102 -10.377 1.00 94.38 744 VAL A O 1
ATOM 5826 N N . TRP A 1 745 ? -11.727 11.044 -10.908 1.00 93.69 745 TRP A N 1
ATOM 5827 C CA . TRP A 1 745 ? -10.660 10.913 -9.925 1.00 93.69 745 TRP A CA 1
ATOM 5828 C C . TRP A 1 745 ? -11.199 11.158 -8.525 1.00 93.69 745 TRP A C 1
ATOM 5830 O O . TRP A 1 745 ? -12.135 11.937 -8.336 1.00 93.69 745 TRP A O 1
ATOM 5840 N N . GLU A 1 746 ? -10.553 10.550 -7.539 1.00 95.94 746 GLU A N 1
ATOM 5841 C CA . GLU A 1 746 ? -10.975 10.647 -6.151 1.00 95.94 746 GLU A CA 1
ATOM 5842 C C . GLU A 1 746 ? -9.852 11.122 -5.245 1.00 95.94 746 GLU A C 1
ATOM 5844 O O . GLU A 1 746 ? -8.750 10.573 -5.267 1.00 95.94 746 GLU A O 1
ATOM 5849 N N . TRP A 1 747 ? -10.151 12.131 -4.428 1.00 95.88 747 TRP A N 1
ATOM 5850 C CA . TRP A 1 747 ? -9.244 12.607 -3.390 1.00 95.88 747 TRP A CA 1
ATOM 5851 C C . TRP A 1 747 ? -8.955 11.546 -2.322 1.00 95.88 747 TRP A C 1
ATOM 5853 O O . TRP A 1 747 ? -9.876 10.917 -1.798 1.00 95.88 747 TRP A O 1
ATOM 5863 N N . CYS A 1 748 ? -7.683 11.441 -1.933 1.00 93.69 748 CYS A N 1
ATOM 5864 C CA . CYS A 1 748 ? -7.241 10.764 -0.716 1.00 93.69 748 CYS A CA 1
ATOM 5865 C C . CYS A 1 748 ? -6.815 11.783 0.358 1.00 93.69 748 CYS A C 1
ATOM 5867 O O . CYS A 1 748 ? -6.512 12.945 0.073 1.00 93.69 748 CYS A O 1
ATOM 5869 N N . GLU A 1 749 ? -6.809 11.352 1.618 1.00 91.31 749 GLU A N 1
ATOM 5870 C CA . GLU A 1 749 ? -6.466 12.198 2.772 1.00 91.31 749 GLU A CA 1
ATOM 5871 C C . GLU A 1 749 ? -4.967 12.561 2.815 1.00 91.31 749 GLU A C 1
ATOM 5873 O O . GLU A 1 749 ? -4.575 13.684 3.152 1.00 91.31 749 GLU A O 1
ATOM 5878 N N . ASP A 1 750 ? -4.104 11.610 2.474 1.00 82.19 750 ASP A N 1
ATOM 5879 C CA . ASP A 1 750 ? -2.662 11.686 2.666 1.00 82.19 750 ASP A CA 1
ATOM 5880 C C . ASP A 1 750 ? -1.933 12.550 1.621 1.00 82.19 750 ASP A C 1
ATOM 5882 O O . ASP A 1 750 ? -2.343 12.722 0.468 1.00 82.19 750 ASP A O 1
ATOM 5886 N N . LEU A 1 751 ? -0.829 13.151 2.075 1.00 77.44 751 LEU A N 1
ATOM 5887 C CA . LEU A 1 751 ? 0.065 13.943 1.236 1.00 77.44 751 LEU A CA 1
ATOM 5888 C C . LEU A 1 751 ? 0.852 13.039 0.291 1.00 77.44 751 LEU A C 1
ATOM 5890 O O . LEU A 1 751 ? 1.370 12.003 0.705 1.00 77.44 751 LEU A O 1
ATOM 5894 N N . TYR A 1 752 ? 1.052 13.513 -0.937 1.00 66.44 752 TYR A N 1
ATOM 5895 C CA . TYR A 1 752 ? 1.953 12.870 -1.892 1.00 66.44 752 TYR A CA 1
ATOM 5896 C C . TYR A 1 752 ? 3.414 12.914 -1.404 1.00 66.44 752 TYR A C 1
ATOM 5898 O O . TYR A 1 752 ? 4.167 11.956 -1.555 1.00 66.44 752 TYR A O 1
ATOM 5906 N N . ASP A 1 753 ? 3.822 14.036 -0.803 1.00 67.62 753 ASP A N 1
ATOM 5907 C CA . ASP A 1 753 ? 5.130 14.223 -0.166 1.00 67.62 753 ASP A CA 1
ATOM 5908 C C . ASP A 1 753 ? 4.955 15.041 1.122 1.00 67.62 753 ASP A C 1
ATOM 5910 O O . ASP A 1 753 ? 4.206 16.023 1.143 1.00 67.62 753 ASP A O 1
ATOM 5914 N N . LYS A 1 754 ? 5.683 14.658 2.180 1.00 52.50 754 LYS A N 1
ATOM 5915 C CA . LYS A 1 754 ? 5.642 15.221 3.541 1.00 52.50 754 LYS A CA 1
ATOM 5916 C C . LYS A 1 754 ? 5.879 16.738 3.590 1.00 52.50 754 LYS A C 1
ATOM 5918 O O . LYS A 1 754 ? 5.519 17.355 4.586 1.00 52.50 754 LYS A O 1
ATOM 5923 N N . ASN A 1 755 ? 6.459 17.325 2.538 1.00 58.06 755 ASN A N 1
ATOM 5924 C CA . ASN A 1 755 ? 6.778 18.755 2.437 1.00 58.06 755 ASN A CA 1
ATOM 5925 C C . ASN A 1 755 ? 6.089 19.476 1.259 1.00 58.06 755 ASN A C 1
ATOM 5927 O O . ASN A 1 755 ? 6.594 20.498 0.793 1.00 58.06 755 ASN A O 1
ATOM 5931 N N . SER A 1 756 ? 4.972 18.959 0.743 1.00 63.66 756 SER A N 1
ATOM 5932 C CA . SER A 1 756 ? 4.290 19.537 -0.425 1.00 63.66 756 SER A CA 1
ATOM 5933 C C . SER A 1 756 ? 2.815 19.856 -0.159 1.00 63.66 756 SER A C 1
ATOM 5935 O O . SER A 1 756 ? 2.216 19.278 0.740 1.00 63.66 756 SER A O 1
ATOM 5937 N N . SER A 1 757 ? 2.218 20.743 -0.962 1.00 73.44 757 SER A N 1
ATOM 5938 C CA . SER A 1 757 ? 0.762 20.972 -1.001 1.00 73.44 757 SER A CA 1
ATOM 5939 C C . SER A 1 757 ? 0.025 19.982 -1.914 1.00 73.44 757 SER A C 1
ATOM 5941 O O . SER A 1 757 ? -1.150 20.168 -2.213 1.00 73.44 757 SER A O 1
ATOM 5943 N N . PHE A 1 758 ? 0.706 18.939 -2.402 1.00 77.75 758 PHE A N 1
ATOM 5944 C CA . PHE A 1 758 ? 0.118 17.949 -3.298 1.00 77.75 758 PHE A CA 1
ATOM 5945 C C . PHE A 1 758 ? -0.467 16.777 -2.507 1.00 77.75 758 PHE A C 1
ATOM 5947 O O . PHE A 1 758 ? 0.200 16.194 -1.648 1.00 77.75 758 PHE A O 1
ATOM 5954 N N . ARG A 1 759 ? -1.701 16.401 -2.839 1.00 83.75 759 ARG A N 1
ATOM 5955 C CA . ARG A 1 759 ? -2.423 15.257 -2.266 1.00 83.75 759 ARG A CA 1
ATOM 5956 C C . ARG A 1 759 ? -2.497 14.118 -3.273 1.00 83.75 759 ARG A C 1
ATOM 5958 O O . ARG A 1 759 ? -2.489 14.364 -4.483 1.00 83.75 759 ARG A O 1
ATOM 5965 N N . ASN A 1 760 ? -2.585 12.895 -2.761 1.00 85.25 760 ASN A N 1
ATOM 5966 C CA . ASN A 1 760 ? -2.827 11.718 -3.587 1.00 85.25 760 ASN A CA 1
ATOM 5967 C C . ASN A 1 760 ? -4.254 11.749 -4.149 1.00 85.25 760 ASN A C 1
ATOM 5969 O O . ASN A 1 760 ? -5.208 12.097 -3.447 1.00 85.25 760 ASN A O 1
ATOM 5973 N N . ILE A 1 761 ? -4.390 11.378 -5.420 1.00 90.31 761 ILE A N 1
ATOM 5974 C CA . ILE A 1 761 ? -5.677 11.069 -6.044 1.00 90.31 761 ILE A CA 1
ATOM 5975 C C . ILE A 1 761 ? -5.620 9.683 -6.677 1.00 90.31 761 ILE A C 1
ATOM 5977 O O . ILE A 1 761 ? -4.574 9.267 -7.183 1.00 90.31 761 ILE A O 1
ATOM 5981 N N . ARG A 1 762 ? -6.747 8.980 -6.642 1.00 90.06 762 ARG A N 1
ATOM 5982 C CA . ARG A 1 762 ? -6.898 7.599 -7.108 1.00 90.06 762 ARG A CA 1
ATOM 5983 C C . ARG A 1 762 ? -7.969 7.480 -8.191 1.00 90.06 762 ARG A C 1
ATOM 5985 O O . ARG A 1 762 ? -8.661 8.455 -8.494 1.00 90.06 762 ARG A O 1
ATOM 5992 N N . SER A 1 763 ? -8.112 6.267 -8.732 1.00 83.25 763 SER A N 1
ATOM 5993 C CA . SER A 1 763 ? -8.943 5.952 -9.902 1.00 83.25 763 SER A CA 1
ATOM 5994 C C . SER A 1 763 ? -8.409 6.604 -11.187 1.00 83.25 763 SER A C 1
ATOM 5996 O O . SER A 1 763 ? -7.330 7.192 -11.206 1.00 83.25 763 SER A O 1
ATOM 5998 N N . GLY A 1 764 ? -9.199 6.520 -12.254 1.00 81.69 764 GLY A N 1
ATOM 5999 C CA . GLY A 1 764 ? -9.121 7.414 -13.407 1.00 81.69 764 GLY A CA 1
ATOM 6000 C C . GLY A 1 764 ? -10.492 8.040 -13.661 1.00 81.69 764 GLY A C 1
ATOM 6001 O O . GLY A 1 764 ? -11.473 7.658 -13.028 1.00 81.69 764 GLY A O 1
ATOM 6002 N N . PHE A 1 765 ? -10.598 8.987 -14.586 1.00 85.94 765 PHE A N 1
ATOM 6003 C CA . PHE A 1 765 ? -11.884 9.628 -14.892 1.00 85.94 765 PHE A CA 1
ATOM 6004 C C . PHE A 1 765 ? -12.477 9.203 -16.240 1.00 85.94 765 PHE A C 1
ATOM 6006 O O . PHE A 1 765 ? -11.856 8.516 -17.046 1.00 85.94 765 PHE A O 1
ATOM 6013 N N . CYS A 1 766 ? -13.701 9.650 -16.518 1.00 81.31 766 CYS A N 1
ATOM 6014 C CA . CYS A 1 766 ? -14.470 9.297 -17.717 1.00 81.31 766 CYS A CA 1
ATOM 6015 C C . CYS A 1 766 ? -13.779 9.524 -19.079 1.00 81.31 766 CYS A C 1
ATOM 6017 O O . CYS A 1 766 ? -14.223 8.944 -20.067 1.00 81.31 766 CYS A O 1
ATOM 6019 N N . LEU A 1 767 ? -12.715 10.339 -19.167 1.00 77.75 767 LEU A N 1
ATOM 6020 C CA . LEU A 1 767 ? -11.933 10.520 -20.404 1.00 77.75 767 LEU A CA 1
ATOM 6021 C C . LEU A 1 767 ? -10.522 9.937 -20.331 1.00 77.75 767 LEU A C 1
ATOM 6023 O O . LEU A 1 767 ? -9.823 9.958 -21.347 1.00 77.75 767 LEU A O 1
ATOM 6027 N N . ASP A 1 768 ? -10.101 9.431 -19.173 1.00 75.94 768 ASP A N 1
ATOM 6028 C CA . ASP A 1 768 ? -8.803 8.784 -19.044 1.00 75.94 768 ASP A CA 1
ATOM 6029 C C . ASP A 1 768 ? -8.775 7.510 -19.866 1.00 75.94 768 ASP A C 1
ATOM 6031 O O . ASP A 1 768 ? -9.713 6.720 -19.876 1.00 75.94 768 ASP A O 1
ATOM 6035 N N . ILE A 1 769 ? -7.662 7.273 -20.543 1.00 72.62 769 ILE A N 1
ATOM 6036 C CA . ILE A 1 769 ? -7.424 5.965 -21.137 1.00 72.62 769 ILE A CA 1
ATOM 6037 C C . ILE A 1 769 ? -7.323 4.925 -20.014 1.00 72.62 769 ILE A C 1
ATOM 6039 O O . ILE A 1 769 ? -6.714 5.182 -18.980 1.00 72.62 769 ILE A O 1
ATOM 6043 N N . ALA A 1 770 ? -7.871 3.728 -20.227 1.00 73.06 770 ALA A N 1
ATOM 6044 C CA . ALA A 1 770 ? -8.034 2.732 -19.161 1.00 73.06 770 ALA A CA 1
ATOM 6045 C C . ALA A 1 770 ? -6.760 2.394 -18.352 1.00 73.06 770 ALA A C 1
ATOM 6047 O O . ALA A 1 770 ? -6.868 1.968 -17.205 1.00 73.06 770 ALA A O 1
ATOM 6048 N N . MET A 1 771 ? -5.562 2.599 -18.916 1.00 67.69 771 MET A N 1
ATOM 6049 C CA . MET A 1 771 ? -4.271 2.401 -18.233 1.00 67.69 771 MET A CA 1
ATOM 6050 C C . MET A 1 771 ? -3.968 3.397 -17.099 1.00 67.69 771 MET A C 1
ATOM 6052 O O . MET A 1 771 ? -2.905 3.275 -16.500 1.00 67.69 771 MET A O 1
ATOM 6056 N N . TYR A 1 772 ? -4.837 4.390 -16.893 1.00 73.56 772 TYR A N 1
ATOM 6057 C CA . TYR A 1 772 ? -4.817 5.345 -15.780 1.00 73.56 772 TYR A CA 1
ATOM 6058 C C . TYR A 1 772 ? -5.937 5.081 -14.766 1.00 73.56 772 TYR A C 1
ATOM 6060 O O . TYR A 1 772 ? -6.128 5.850 -13.832 1.00 73.56 772 TYR A O 1
ATOM 6068 N N . CYS A 1 773 ? -6.705 4.009 -14.967 1.00 81.19 773 CYS A N 1
ATOM 6069 C CA . CYS A 1 773 ? -7.843 3.634 -14.137 1.00 81.19 773 CYS A CA 1
ATOM 6070 C C . CYS A 1 773 ? -7.566 2.349 -13.342 1.00 81.19 773 CYS A C 1
ATOM 6072 O O . CYS A 1 773 ? -8.503 1.616 -13.021 1.00 81.19 773 CYS A O 1
ATOM 6074 N N . LEU A 1 774 ? -6.298 2.007 -13.094 1.00 80.50 774 LEU A N 1
ATOM 6075 C CA . LEU A 1 774 ? -5.916 0.756 -12.435 1.00 80.50 774 LEU A CA 1
ATOM 6076 C C . LEU A 1 774 ? -6.120 0.832 -10.917 1.00 80.50 774 LEU A C 1
ATOM 6078 O O . LEU A 1 774 ? -6.110 1.913 -10.334 1.00 80.50 774 LEU A O 1
ATOM 6082 N N . SER A 1 775 ? -6.229 -0.324 -10.254 1.00 80.19 775 SER A N 1
ATOM 6083 C CA . SER A 1 775 ? -6.298 -0.396 -8.784 1.00 80.19 775 SER A CA 1
ATOM 6084 C C . SER A 1 775 ? -5.095 0.259 -8.094 1.00 80.19 775 SER A C 1
ATOM 6086 O O . SER A 1 775 ? -5.230 0.704 -6.961 1.00 80.19 775 SER A O 1
ATOM 6088 N N . GLU A 1 776 ? -3.929 0.291 -8.749 1.00 68.56 776 GLU A N 1
ATOM 6089 C CA . GLU A 1 776 ? -2.670 0.802 -8.186 1.00 68.56 776 GLU A CA 1
ATOM 6090 C C . GLU A 1 776 ? -2.255 2.181 -8.698 1.00 68.56 776 GLU A C 1
ATOM 6092 O O . GLU A 1 776 ? -1.285 2.740 -8.177 1.00 68.56 776 GLU A O 1
ATOM 6097 N N . ASP A 1 777 ? -2.950 2.747 -9.686 1.00 66.81 777 ASP A N 1
ATOM 6098 C CA . ASP A 1 777 ? -2.581 4.066 -10.196 1.00 66.81 777 ASP A CA 1
ATOM 6099 C C . ASP A 1 777 ? -2.892 5.143 -9.161 1.00 66.81 777 ASP A C 1
ATOM 6101 O O . ASP A 1 777 ? -3.925 5.108 -8.486 1.00 66.81 777 ASP A O 1
ATOM 6105 N N . TYR A 1 778 ? -1.976 6.098 -9.038 1.00 71.19 778 TYR A N 1
ATOM 6106 C CA . TYR A 1 778 ? -2.160 7.304 -8.249 1.00 71.19 778 TYR A CA 1
ATOM 6107 C C . TYR A 1 778 ? -1.548 8.495 -8.976 1.00 71.19 778 TYR A C 1
ATOM 6109 O O . TYR A 1 778 ? -0.521 8.389 -9.652 1.00 71.19 778 TYR A O 1
ATOM 6117 N N . PHE A 1 779 ? -2.187 9.645 -8.821 1.00 78.38 779 PHE A N 1
ATOM 6118 C CA . PHE A 1 779 ? -1.710 10.919 -9.339 1.00 78.38 779 PHE A CA 1
ATOM 6119 C C . PHE A 1 779 ? -1.660 11.937 -8.206 1.00 78.38 779 PHE A C 1
ATOM 6121 O O . PHE A 1 779 ? -1.965 11.633 -7.051 1.00 78.38 779 PHE A O 1
ATOM 6128 N N . LYS A 1 780 ? -1.270 13.168 -8.539 1.00 81.62 780 LYS A 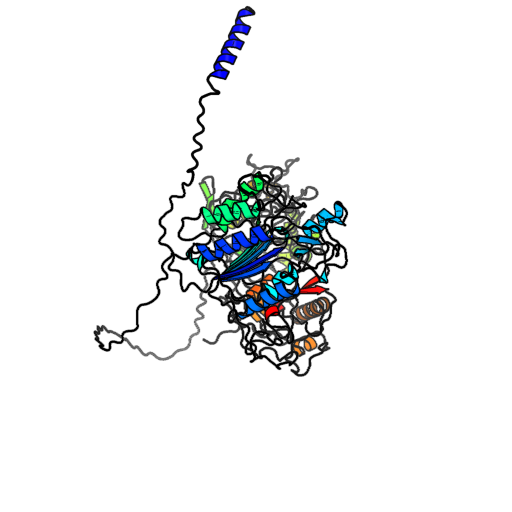N 1
ATOM 6129 C CA . LYS A 1 780 ? -1.195 14.253 -7.569 1.00 81.62 780 LYS A CA 1
ATOM 6130 C C . LYS A 1 780 ? -1.771 15.544 -8.109 1.00 81.62 780 LYS A C 1
ATOM 6132 O O . LYS A 1 780 ? -1.507 15.921 -9.251 1.00 81.62 780 LYS A O 1
ATOM 6137 N N . ILE A 1 781 ? -2.502 16.241 -7.253 1.00 78.69 781 ILE A N 1
ATOM 6138 C CA . ILE A 1 781 ? -3.025 17.584 -7.505 1.00 78.69 781 ILE A CA 1
ATOM 6139 C C . ILE A 1 781 ? -2.796 18.418 -6.237 1.00 78.69 781 ILE A C 1
ATOM 6141 O O . ILE A 1 781 ? -2.736 17.869 -5.135 1.00 78.69 781 ILE A O 1
ATOM 6145 N N . ALA A 1 782 ? -2.580 19.725 -6.401 1.00 77.81 782 ALA A N 1
ATOM 6146 C CA . ALA A 1 782 ? -2.497 20.655 -5.277 1.00 77.81 782 ALA A CA 1
ATOM 6147 C C . ALA A 1 782 ? -3.826 20.683 -4.499 1.00 77.81 782 ALA A C 1
ATOM 6149 O O . ALA A 1 782 ? -4.891 20.544 -5.095 1.00 77.81 782 ALA A O 1
ATOM 6150 N N . ASP A 1 783 ? -3.775 20.852 -3.183 1.00 78.00 783 ASP A N 1
ATOM 6151 C CA . ASP A 1 783 ? -4.940 20.820 -2.287 1.00 78.00 783 ASP A CA 1
ATOM 6152 C C . ASP A 1 783 ? -6.025 21.879 -2.586 1.00 78.00 783 ASP A C 1
ATOM 6154 O O . ASP A 1 783 ? -7.204 21.651 -2.301 1.00 78.00 783 ASP A O 1
ATOM 6158 N N . ASP A 1 784 ? -5.658 22.996 -3.214 1.00 79.06 784 ASP A N 1
ATOM 6159 C CA . ASP A 1 784 ? -6.552 24.045 -3.725 1.00 79.06 784 ASP A CA 1
ATOM 6160 C C . ASP A 1 784 ? -6.999 23.840 -5.187 1.00 79.06 784 ASP A C 1
ATOM 6162 O O . ASP A 1 784 ? -7.768 24.631 -5.737 1.00 79.06 784 ASP A O 1
ATOM 6166 N N . GLY A 1 785 ? -6.531 22.776 -5.838 1.00 77.81 785 GLY A N 1
ATOM 6167 C CA . GLY A 1 785 ? -6.818 22.491 -7.235 1.00 77.81 785 GLY A CA 1
ATOM 6168 C C . GLY A 1 785 ? -8.272 22.083 -7.461 1.00 77.81 785 GLY A C 1
ATOM 6169 O O . GLY A 1 785 ? -8.757 21.115 -6.880 1.00 77.81 785 GLY A O 1
ATOM 6170 N N . HIS A 1 786 ? -8.948 22.766 -8.387 1.00 78.12 786 HIS A N 1
ATOM 6171 C CA . HIS A 1 786 ? -10.258 22.360 -8.896 1.00 78.12 786 HIS A CA 1
ATOM 6172 C C . HIS A 1 786 ? -10.112 21.734 -10.280 1.00 78.12 786 HIS A C 1
ATOM 6174 O O . HIS A 1 786 ? -9.503 22.316 -11.181 1.00 78.12 786 HIS A O 1
ATOM 6180 N N . ASN A 1 787 ? -10.720 20.569 -10.485 1.00 83.12 787 ASN A N 1
ATOM 6181 C CA . ASN A 1 787 ? -10.761 19.920 -11.788 1.00 83.12 787 ASN A CA 1
ATOM 6182 C C . ASN A 1 787 ? -12.153 19.332 -12.030 1.00 83.12 787 ASN A C 1
ATOM 6184 O O . ASN A 1 787 ? -12.733 18.715 -11.139 1.00 83.12 787 ASN A O 1
ATOM 6188 N N . LYS A 1 788 ? -12.673 19.503 -13.250 1.00 85.62 788 LYS A N 1
ATOM 6189 C CA . LYS A 1 788 ? -14.005 19.028 -13.647 1.00 85.62 788 LYS A CA 1
ATOM 6190 C C . LYS A 1 788 ? -14.169 17.498 -13.683 1.00 85.62 788 LYS A C 1
ATOM 6192 O O . LYS A 1 788 ? -15.204 16.976 -14.073 1.00 85.62 788 LYS A O 1
ATOM 6197 N N . PHE A 1 789 ? -13.108 16.770 -13.363 1.00 89.88 789 PHE A N 1
ATOM 6198 C CA . PHE A 1 789 ? -13.074 15.314 -13.304 1.00 89.88 789 PHE A CA 1
ATOM 6199 C C . PHE A 1 789 ? -12.724 14.793 -11.914 1.00 89.88 789 PHE A C 1
ATOM 6201 O O . PHE A 1 789 ? -12.484 13.603 -11.762 1.00 89.88 789 PHE A O 1
ATOM 6208 N N . LEU A 1 790 ? -12.637 15.679 -10.923 1.00 93.06 790 LEU A N 1
ATOM 6209 C CA . LEU A 1 790 ? -12.139 15.367 -9.594 1.00 93.06 790 LEU A CA 1
ATOM 6210 C C . LEU A 1 790 ? -13.269 15.457 -8.576 1.00 93.06 790 LEU A C 1
ATOM 6212 O O . LEU A 1 790 ? -13.820 16.534 -8.344 1.00 93.06 790 LEU A O 1
ATOM 6216 N N . GLY A 1 791 ? -13.597 14.305 -8.005 1.00 96.88 791 GLY A N 1
ATOM 6217 C CA . GLY A 1 791 ? -14.566 14.105 -6.941 1.00 96.88 791 GLY A CA 1
ATOM 6218 C C . GLY A 1 791 ? -13.927 13.381 -5.757 1.00 96.88 791 GLY A C 1
ATOM 6219 O O . GLY A 1 791 ? -12.728 13.503 -5.498 1.00 96.88 791 GLY A O 1
ATOM 6220 N N . PHE A 1 792 ? -14.742 12.659 -4.991 1.00 97.81 792 PHE A N 1
ATOM 6221 C CA . PHE A 1 792 ? -14.290 11.929 -3.808 1.00 97.81 792 PHE A CA 1
ATOM 6222 C C . PHE A 1 792 ? -15.352 10.947 -3.308 1.00 97.81 792 PHE A C 1
ATOM 6224 O O . PHE A 1 792 ? -16.540 11.069 -3.621 1.00 97.81 792 PHE A O 1
ATOM 6231 N N . ARG A 1 793 ? -14.924 10.016 -2.455 1.00 97.94 793 ARG A N 1
ATOM 6232 C CA . ARG A 1 793 ? -15.788 9.188 -1.606 1.00 97.94 793 ARG A CA 1
ATOM 6233 C C . ARG A 1 793 ? -15.309 9.247 -0.160 1.00 97.94 793 ARG A C 1
ATOM 6235 O O . ARG A 1 793 ? -14.182 9.659 0.104 1.00 97.94 793 ARG A O 1
ATOM 6242 N N . LEU A 1 794 ? -16.161 8.840 0.776 1.00 97.81 794 LEU A N 1
ATOM 6243 C CA . LEU A 1 794 ? -15.842 8.880 2.205 1.00 97.81 794 LEU A CA 1
ATOM 6244 C C . LEU A 1 794 ? -15.523 7.506 2.791 1.00 97.81 794 LEU A C 1
ATOM 6246 O O . LEU A 1 794 ? -16.029 6.481 2.336 1.00 97.81 794 LEU A O 1
ATOM 6250 N N . ALA A 1 795 ? -14.736 7.511 3.860 1.00 94.88 795 ALA A N 1
ATOM 6251 C CA . ALA A 1 795 ? -14.500 6.379 4.742 1.00 94.88 795 ALA A CA 1
ATOM 6252 C C . ALA A 1 795 ? -14.808 6.753 6.204 1.00 94.88 795 ALA A C 1
ATOM 6254 O O . ALA A 1 795 ? -14.799 7.931 6.573 1.00 94.88 795 ALA A O 1
ATOM 6255 N N . CYS A 1 796 ? -15.081 5.757 7.047 1.00 86.38 796 CYS A N 1
ATOM 6256 C CA . CYS A 1 796 ? -15.165 5.914 8.500 1.00 86.38 796 CYS A CA 1
ATOM 6257 C C . CYS A 1 796 ? -14.747 4.629 9.233 1.00 86.38 796 CYS A C 1
ATOM 6259 O O . CYS A 1 796 ? -14.723 3.545 8.653 1.00 86.38 796 CYS A O 1
ATOM 6261 N N . HIS A 1 797 ? -14.415 4.730 10.521 1.00 72.88 797 HIS A N 1
ATOM 6262 C CA . HIS A 1 797 ? -13.988 3.575 11.324 1.00 72.88 797 HIS A CA 1
ATOM 6263 C C . HIS A 1 797 ? -15.120 2.545 11.528 1.00 72.88 797 HIS A C 1
ATOM 6265 O O . HIS A 1 797 ? -16.293 2.920 11.617 1.00 72.88 797 HIS A O 1
ATOM 6271 N N . SER A 1 798 ? -14.756 1.261 11.631 1.00 59.59 798 SER A N 1
ATOM 6272 C CA . SER A 1 798 ? -15.597 0.078 11.935 1.00 59.59 798 SER A CA 1
ATOM 6273 C C . SER A 1 798 ? -16.688 0.315 12.977 1.00 59.59 798 SER A C 1
ATOM 6275 O O . SER A 1 798 ? -17.841 -0.032 12.729 1.00 59.59 798 SER A O 1
ATOM 6277 N N . GLY A 1 799 ? -16.338 0.914 14.118 1.00 59.62 799 GLY A N 1
ATOM 6278 C CA . GLY A 1 799 ? -17.227 1.056 15.277 1.00 59.62 799 GLY A CA 1
ATOM 6279 C C . GLY A 1 799 ? -18.343 2.098 15.137 1.00 59.62 799 GLY A C 1
ATOM 6280 O O . GLY A 1 799 ? -19.119 2.284 16.066 1.00 59.62 799 GLY A O 1
ATOM 6281 N N . HIS A 1 800 ? -18.434 2.818 14.014 1.00 65.62 800 HIS A N 1
ATOM 6282 C CA . HIS A 1 800 ? -19.396 3.917 13.884 1.00 65.62 800 HIS A CA 1
ATOM 6283 C C . HIS A 1 800 ? -20.727 3.518 13.233 1.00 65.62 800 HIS A C 1
ATOM 6285 O O . HIS A 1 800 ? -21.789 3.993 13.642 1.00 65.62 800 HIS A O 1
ATOM 6291 N N . LEU A 1 801 ? -20.687 2.664 12.208 1.00 72.69 801 LEU A N 1
ATOM 6292 C CA . LEU A 1 801 ? -21.868 2.295 11.430 1.00 72.69 801 LEU A CA 1
ATOM 6293 C C . LEU A 1 801 ? -22.328 0.879 11.767 1.00 72.69 801 LEU A C 1
ATOM 6295 O O . LEU A 1 801 ? -21.527 -0.035 11.943 1.00 72.69 801 LEU A O 1
ATOM 6299 N N . LYS A 1 802 ? -23.650 0.694 11.812 1.00 72.56 802 LYS A N 1
ATOM 6300 C CA . LYS A 1 802 ? -24.278 -0.618 11.999 1.00 72.56 802 LYS A CA 1
ATOM 6301 C C . LYS A 1 802 ? -24.604 -1.228 10.643 1.00 72.56 802 LYS A C 1
ATOM 6303 O O . LYS A 1 802 ? -25.175 -0.548 9.786 1.00 72.56 802 LYS A O 1
ATOM 6308 N N . ALA A 1 803 ? -24.281 -2.509 10.468 1.00 72.88 803 ALA A N 1
ATOM 6309 C CA . ALA A 1 803 ? -24.725 -3.251 9.298 1.00 72.88 803 ALA A CA 1
ATOM 6310 C C . ALA A 1 803 ? -26.251 -3.394 9.303 1.00 72.88 803 ALA A C 1
ATOM 6312 O O . ALA A 1 803 ? -26.878 -3.560 10.354 1.00 72.88 803 ALA A O 1
ATOM 6313 N N . ARG A 1 804 ? -26.854 -3.370 8.112 1.00 78.56 804 ARG A N 1
ATOM 6314 C CA . ARG A 1 804 ? -28.276 -3.679 7.957 1.00 78.56 804 ARG A CA 1
ATOM 6315 C C . ARG A 1 804 ? -28.549 -5.095 8.471 1.00 78.56 804 ARG A C 1
ATOM 6317 O O . ARG A 1 804 ? -27.738 -5.999 8.230 1.00 78.56 804 ARG A O 1
ATOM 6324 N N . PRO A 1 805 ? -29.692 -5.344 9.128 1.00 58.12 805 PRO A N 1
ATOM 6325 C CA . PRO A 1 805 ? -30.103 -6.702 9.426 1.00 58.12 805 PRO A CA 1
ATOM 6326 C C . PRO A 1 805 ? -30.279 -7.463 8.108 1.00 58.12 805 PRO A C 1
ATOM 6328 O O . PRO A 1 805 ? -31.122 -7.126 7.276 1.00 58.12 805 PRO A O 1
ATOM 6331 N N . THR A 1 806 ? -29.461 -8.493 7.895 1.00 51.41 806 THR A N 1
ATOM 6332 C CA . THR A 1 806 ? -29.679 -9.422 6.788 1.00 51.41 806 THR A CA 1
ATOM 6333 C C . THR A 1 806 ? -30.868 -10.297 7.165 1.00 51.41 806 THR A C 1
ATOM 6335 O O . THR A 1 806 ? -30.760 -11.150 8.042 1.00 51.41 806 THR A O 1
ATOM 6338 N N . ASN A 1 807 ? -32.023 -10.081 6.526 1.00 36.97 807 ASN A N 1
ATOM 6339 C CA . ASN A 1 807 ? -33.099 -11.071 6.542 1.00 36.97 807 ASN A CA 1
ATOM 6340 C C . ASN A 1 807 ? -32.562 -12.327 5.841 1.00 36.97 807 ASN A C 1
ATOM 6342 O O . ASN A 1 807 ? -32.534 -12.387 4.611 1.00 36.97 807 ASN A O 1
ATOM 6346 N N . ARG A 1 808 ? -32.057 -13.279 6.626 1.00 30.97 808 ARG A N 1
ATOM 6347 C CA . ARG A 1 808 ? -31.803 -14.652 6.193 1.00 30.97 808 ARG A CA 1
ATOM 6348 C C . ARG A 1 808 ? -32.991 -15.526 6.533 1.00 30.97 808 ARG A C 1
ATOM 6350 O O . ARG A 1 808 ? -33.486 -15.402 7.674 1.00 30.97 808 ARG A O 1
#

pLDDT: mean 76.49, std 21.05, range [21.41, 98.56]

Radius of gyration: 33.63 Å; chains: 1; bounding box: 119×74×87 Å

Secondary structure (DSSP, 8-state):
--THHHHHHHHHHHHHHHHSSS----------------------------EEEEEEE----SSSPPPSSHHHHHHHHHHHHHHHH--EEEEEEGGG--HHHHHHHHHHHHHH--TT-EEEEEEES-EEEEETTEEGGGS-HHHHHHHHHHPEEEE--TTPPSSGGGGGTSEEHHHIIIIIITT---SEEEEEEESTTGGGG--------PPPHHHHHHS-EEEEEE---SS---SS-S-GGGTTS-HHHHHHHHHHHH--SS-EEHHHHHHHHHHHHHHHSS---EEEE-TTS---S---EE--TTS-------------------------------------------PPP-TTPBPPP-TT---EEEE-SEEEE-TTS-EEEESS-EEEESSPPBHHHHHHHHSS---TTGGG-TTSBP-S--HHHHHHHHHHHHHHTT-S--BPPPHHHHHHHHHTT--SSBTTBSS--TTSSB---TT-GGGTTTS-SS---TTSS---TTS---SSBSSEEEEEEE--S-TT-EE--SS-S-EEEEES--TTS-TGGGSTT--EEEETT---TT--EE---EEETTSSPPP----PPTTPBBPP-TT---EEEEPPSSSS--EEEESSPPBHHHHHHHHSS---S--TTGGGSBP-S--HHHHHHHHHHHHHHTT-S--BPPPHHHHHHHHHTT--SSBTTBSS--TTTS--B--TT-GGGTT----S--TTSS---TTS---TTSSSEEEEEEESSTTSSEEEEES--TTSBGGGSSTT-EEEEETT---TTEE---EEETTT-PBPP---